Protein 3F8D (pdb70)

Nearest PDB structures (foldseek):
  3f8d-assembly1_A  TM=1.003E+00  e=5.663E-70  Saccharolobus solfataricus
  3f8d-assembly2_C  TM=1.001E+00  e=2.603E-67  Saccharolobus solfataricus
  3f8r-assembly1_A  TM=1.000E+00  e=4.495E-67  Saccharolobus solfataricus
  3f8r-assembly2_C  TM=9.974E-01  e=8.835E-65  Saccharolobus solfataricus
  3f8p-assembly1_B  TM=9.975E-01  e=9.425E-64  Saccharolobus solfataricus

Organism: Saccharolobus solfataricus (NCBI:txid2287)

Radius of gyration: 42.34 Å; Cα contacts (8 Å, |Δi|>4): 3126; chains: 4; bounding box: 80×111×97 Å

Solvent-accessible surface area: 51096 Å² total; per-residue (Å²): 72,148,84,42,54,82,4,38,0,0,0,7,10,8,10,18,7,1,2,1,0,0,1,10,0,11,11,8,94,13,100,6,0,0,0,2,104,60,54,0,24,75,14,77,91,47,40,61,11,16,11,0,1,4,20,42,95,28,84,0,65,63,0,22,122,31,0,50,127,0,0,72,84,48,151,4,42,44,22,79,8,59,10,90,70,13,60,106,235,72,7,19,0,66,14,139,157,61,29,77,2,78,0,23,0,0,0,0,8,48,17,12,163,48,89,174,54,63,27,88,15,15,172,118,4,60,81,108,16,15,9,41,48,1,38,29,22,0,16,108,29,118,116,128,37,0,0,0,12,3,3,12,47,29,0,0,41,1,0,13,2,0,9,42,15,8,69,56,0,29,0,0,18,137,138,80,93,23,150,10,90,106,63,30,26,73,21,1,136,168,62,139,35,19,60,62,6,45,21,3,46,7,97,70,1,67,33,72,148,78,3,107,43,0,16,1,44,28,102,145,100,41,92,80,67,90,21,106,2,67,0,0,0,5,16,43,10,24,70,27,23,32,124,38,0,144,57,17,55,5,114,33,28,150,86,11,13,0,101,7,56,87,44,3,117,14,51,28,104,2,2,5,0,0,3,31,0,2,17,18,14,65,34,15,53,23,20,1,4,13,3,0,5,0,0,0,0,0,0,10,0,6,48,68,21,40,71,133,72,150,85,49,54,75,5,38,0,0,0,8,10,6,9,18,8,0,0,2,0,0,1,11,0,15,11,13,94,14,96,8,0,1,0,2,112,63,52,0,23,73,10,78,100,48,44,66,11,15,10,0,1,4,20,64,100,25,90,2,66,64,0,24,142,31,0,52,133,0,0,71,80,51,150,5,46,38,25,103,10,64,12,86,76,10,76,94,171,121,18,8,13,0,64,16,134,188,82,29,82,2,72,0,23,0,0,1,0,8,43,17,11,154,52,95,177,48,62,21,83,13,12,146,90,18,60,78,95,16,14,8,47,47,2,32,25,25,0,25,108,16,134,110,91,36,0,0,0,13,4,3,13,59,40,0,0,20,2,0,8,0,0,11,48,22,6,84,65,0,24,0,0,17,139,151,83,92,21,153,7,85,103,73,25,22,99,22,2,135,179,64,138,30,16,59,49,14,42,24,2,32,9,83,68,2,60,31,95,166,76,3,107,41,0,18,2,37,33,86,147,104,41,85,95,80,86,18,105,4,56,0,0,0,4,16,43,14,26,66,28,24,28,119,42,0,143,62,16,55,6,109,37,32,143,88,11,12,0,92,5,55,88,48,3,137,14,48,19,101,2,3,5,0,0,5,28,0,3,19,23,12,60,43,16,54,18,22,1,5,8,3,0,5,0,0,0,0,0,3,9,0,19,46,68,22,45,91,126,74,147,96,36,49,82,4,37,0,0,0,7,10,7,10,17,8,0,1,1,0,0,1,9,0,12,10,8,85,13,98,6,0,0,0,2,107,61,53,0,22,78,11,76,95,48,38,53,12,14,8,0,0,4,20,42,91,28,84,1,64,64,0,23,126,31,0,51,129,0,0,70,84,47,149,4,42,40,34,96,9,71,9,90,68,11,80,124,83,8,19,0,76,15,130,192,85,36,69,3,67,0,21,0,0,0,0,8,46,18,12,163,52,93,177,56,65,14,74,15,15,167,122,4,60,81,117,16,16,6,41,46,1,43,28,24,0,15,103,27,123,124,128,36,0,0,0,12,3,2,14,48,33,0,0,42,0,0,11,3,0,9,42,18,8,69,56,0,29,0,0,19,163,159,68,84,29,149,8,84,107,67,28,25,90,21,0,137,175,62,138,34,20,60,53,14,43,27,3,43,14,95,75,2,72,32,79,152,76,3,109,42,0,19,1,45,35,100,153,100,37,90,80,85,93,19,104,2,52,0,0,0,6,15,39,15,24,69,27,24,27,118,39,0,139,66,13,55,7,110,38,36,139,88,12,11,0,95,5,57,91,47,3,131,14,48,25,102,2,3,6,0,1,5,27,0,2,17,17,14,61,36,14,52,18,22,1,4,9,3,0,5,0,0,0,0,0,0,8,0,7,53,69,19,41,81,132,57,104,81,16,38,0,0,0,8,10,5,9,17,7,0,0,1,0,0,1,11,0,14,9,17,93,14,95,7,5,0,0,2,82,63,47,0,23,71,10,76,94,48,33,66,10,13,9,0,2,4,20,63,100,25,89,1,70,62,0,24,142,30,0,42,122,0,0,80,75,43,148,4,63,44,51,87,1,62,11,94,80,12,76,83,154,70,127,24,9,7,0,78,13,108,143,99,46,76,29,59,0,44,0,0,0,0,9,49,17,13,158,40,90,146,51,65,15,83,21,11,169,110,4,44,71,110,14,8,8,36,45,2,32,25,23,0,25,122,27,131,97,130,44,0,0,0,12,3,2,13,56,44,0,0,24,2,0,10,0,0,12,54,20,7,83,64,0,57,0,3,19,144,158,82,88,24,154,10,88,109,65,26,26,93,27,2,135,178,68,134,38,17,81,62,32,47,24,4,42,12,112,64,2,80,31,73,142,75,3,112,98,28,45,52,65,100,98,180,33,60,0,0,0,5,12,45,19,29,68,29,24,32,121,40,0,145,56,17,56,7,114,41,30,142,84,13,10,0,109,10,58,86,44,3,120,15,51,23,103,4,3,5,0,0,4,27,0,2,13,17,11,60,39,14,54,17,21,1,5,8,3,0,5,0,0,0,0,0,4,9,0,19,53,95,36,46,114

B-factor: mean 18.87, std 8.24, range [6.34, 47.72]

CATH classification: 3.50.50.60 (+1 more: 3.50.50.60)

Foldseek 3Di:
DAAAAEWQEEEEAAALLSLLLLLQLLVLVTRYEYEHADHHPPLVQDAFFDPQPPQHRHGSVVVSVVSVVSSCVSPHHYHHFHFQEWDDVCIWTATDPRYIYHHVFYEYAPAWADDDDDAACCVVARVFFEAQQLVGCLQVAAAWEEEEEAAEPRRLVSLVSNLVGYPAYEYEYQAPHGPYDVVSVVNSVPRPRYHYHYNKDFRYFDDDSHTFWTWMARNVPRDIDIDGGRHYHYHHDTGAPLVSCVRHVWDDDPVSAFEADPQQDIPDPRYGYFAQSYPPPHPDHDSNRSSVSSSSNSVSSSVSSVVD/DAAAAEWQEEEEAAALLSLLLLLLLLVLVTRYAYEHADHHVVLVQAAFFDPQPPCHRHGSVVVSVVSVVNSCVSVHHYHHFHFDAWDDDCWIWTQTDPRHIYIHRFYEYAPAWAFDDDDAACVVVQRVFFEAAQLVGCLQVAAAFEEEEEAFEARSLVSLVSNLVGYQAYEYEYQAPHGPYDVVSVVVNVPRPRYHYHYNKDWRYFDDDSGTFWTWMARNPVRDIDIDTGRHYHYHHDTGAVLVRCVRHVWDDDPRSAGEADPLQDIPDPRYGYFANRYPPPDPDHDSNRRSVSSSSRSVSSSVSSVVD/DAAAAEWQEEEEAAALLSLLQLLQLLVLVTQYEYEHADHHPPLVQDAFFDPAPPQHRHGSVVVSVVSVVSSCVSVHHYHHFHFQEWDDCIWTQTDPRHIYGHVFYEYAPAWADDDPDAACCVVARVFFEAQQLVRCLQVAAAWEEEEEAAEQRRLVSLLSNLVGYPAYEYEYLAPHGPYDPVSVVNNVPRPRYHYHYNKDWNHFDDDSHTFWTWMARNVVRDIDIDGGRHYHYHHDTGAVLVSCVNHVWDADPRRAGEADPLQDTPDQRYGYFAQSYPPPHPDHDSNRRSVSSSSRSVSSSVSSVVD/DEEWAEEEEAAALLSLLLLLLLLVLVTRYEYEHADHHVCLVLAAFFDPQPPCHRHGSVVVSVVSVVNSVVSVHHYHHFHFDAWDCPVQWTWTQTDPDGIYTYRFYEYAPAWAWDDPPAACQVLARNQFEAQQLVGCLQVAAAWEEEEEEFEPRRLVSLVSNLVGYQAYEYEYLAPHGPYDPVSVVVSVPRPRYHYHYNKDWRHFDDDNHTDDTHMDNPCTRHYHYHHDTGAVLVRCVRHVWDADPRSAGEADPLQDIPDPRYGYFANRYPPPHPDHDSNRSSVSSSSPSVVSSVSSVD

Sequence (1222 aa):
VKPGEKFDVIIVGLGPAAYGAALYSARYMLKTLVIGETPGGQLTEAGIVDDYLGLIEIQASDMIKVFNKHIEKYEVPVLLDIVEKIENREFVVKTKRKGEFKADSVILGIGVKRRKLGVPGEQEFAGRGISYCSVADAPLFKNRVVAVIGGGDSALEGAEILSSYSTKVYLIHRRDTFKAQPIYVETVKKKPNVEFVLNSVVKEIKGDKVVKQVVVENLKTGEIKELNVNGVFIEIGFDPPTDFAKSNGIETDTNGYIKVDEWMRTSVPGVFAAGDCTSAWLGFRQVITAVAQGAVAATSAYRYVTEKVKPGEKFDVIIVGLGPAAYGAALYSARYMLKTLVIGETPGGQLTEAGIVDDYLGLIEIQASDMIKVFNKHIEKYEVPVLLDIVEKIENRDEFVVKTKRKGEFKADSVILGIGVKRRKLGVPGEQEFAGRGISYCSVADAPLFKNRVVAVIGGGDSALEGAEILSSYSTKVYLIHRRDTFKAQPIYVETVKKKPNVEFVLNSVVKEIKGDKVVKQVVVENLKTGEIKELNVNGVFIEIGFDPPTDFAKSNGIETDTNGYIKVDEWMRTSVPGVFAAGDCTSAWLGFRQVITAVAQGAVAATSAYRYVTEKVKPGEKFDVIIVGLGPAAYGAALYSARYMLKTLVIGETPGGQLTEAGIVDDYLGLIEIQASDMIKVFNKHIEKYEVPVLLDIVEKIENEFVVKTKRKGEFKADSVILGIGVKRRKLGVPGEQEFAGRGISYCSVADAPLFKNRVVAVIGGGDSALEGAEILSSYSTKVYLIHRRDTFKAQPIYVETVKKKPNVEFVLNSVVKEIKGDKVVKQVVVENLKTGEIKELNVNGVFIEIGFDPPTDFAKSNGIETDTNGYIKVDEWMRTSVPGVFAAGDCTSAWLGFRQVITAVAQGAVAATSAYRYVTEKGEKFDVIIVGLGPAAYGAALYSARYMLKTLVIGETPGGQLTEAGIVDDYLGLIEIQASDMIKVFNKHIEKYEVPVLLDIVEKIENRGDEFVVKTKRKGEFKADSVILGIGVKRRKLGVPGEQEFAGRGISYCSVADAPLFKNRVVAVIGGGDSALEGAEILSSYSTKVYLIHRRDTFKAQPIYVETVKKKPNVEFVLNSVVKEIKGDKVVKQVVVENLKVNGVFIEIGFDPPTDFAKSNGIETDTNGYIKVDEWMRTSVPGVFAAGDCTSAWLGFRQVITAVAQGAVAATSAYRYVTE

Structure (mmCIF, N/CA/C/O backbone):
data_3F8D
#
_entry.id   3F8D
#
_cell.length_a   76.581
_cell.length_b   121.874
_cell.length_c   126.843
_cell.angle_alpha   90.00
_cell.angle_beta   90.00
_cell.angle_gamma   90.00
#
_symmetry.space_group_name_H-M   'P 21 21 21'
#
loop_
_entity.id
_entity.type
_entity.pdbx_description
1 polymer 'Thioredoxin reductase (TrxB-3)'
2 non-polymer 'FLAVIN-ADENINE DINUCLEOTIDE'
3 non-polymer 'SULFATE ION'
4 non-polymer 'ACETIC ACID'
5 water water
#
loop_
_atom_site.group_PDB
_atom_site.id
_atom_site.type_symbol
_atom_site.label_atom_id
_atom_site.label_alt_id
_atom_site.label_comp_id
_atom_site.label_asym_id
_atom_site.label_entity_id
_atom_site.label_seq_id
_atom_site.pdbx_PDB_ins_code
_atom_site.Cartn_x
_atom_site.Cartn_y
_atom_site.Cartn_z
_atom_site.occupancy
_atom_site.B_iso_or_equiv
_atom_site.auth_seq_id
_atom_site.auth_comp_id
_atom_site.auth_asym_id
_atom_site.auth_atom_id
_atom_site.pdbx_PDB_model_num
ATOM 1 N N . VAL A 1 10 ? 12.796 69.214 -0.461 1.00 22.91 10 VAL A N 1
ATOM 2 C CA . VAL A 1 10 ? 13.134 67.774 -0.640 1.00 22.02 10 VAL A CA 1
ATOM 3 C C . VAL A 1 10 ? 12.760 66.950 0.582 1.00 21.95 10 VAL A C 1
ATOM 4 O O . VAL A 1 10 ? 12.733 67.450 1.705 1.00 23.08 10 VAL A O 1
ATOM 8 N N . LYS A 1 11 ? 12.449 65.680 0.346 1.00 20.65 11 LYS A N 1
ATOM 9 C CA . LYS A 1 11 ? 12.104 64.778 1.427 1.00 18.73 11 LYS A CA 1
ATOM 10 C C . LYS A 1 11 ? 12.959 63.538 1.428 1.00 14.96 11 LYS A C 1
ATOM 11 O O . LYS A 1 11 ? 13.473 63.108 0.389 1.00 15.29 11 LYS A O 1
ATOM 17 N N . PRO A 1 12 ? 13.099 62.926 2.602 1.00 14.92 12 PRO A N 1
ATOM 18 C CA . PRO A 1 12 ? 13.880 61.701 2.748 1.00 14.93 12 PRO A CA 1
ATOM 19 C C . PRO A 1 12 ? 13.377 60.675 1.736 1.00 14.64 12 PRO A C 1
ATOM 20 O O . PRO A 1 12 ? 12.180 60.620 1.416 1.00 15.37 12 PRO A O 1
ATOM 24 N N . GLY A 1 13 ? 14.289 59.871 1.227 1.00 14.59 13 GLY A N 1
ATOM 25 C CA . GLY A 1 13 ? 13.928 58.854 0.269 1.00 13.94 13 GLY A CA 1
ATOM 26 C C . GLY A 1 13 ? 13.947 59.325 -1.178 1.00 14.36 13 GLY A C 1
ATOM 27 O O . GLY A 1 13 ? 13.894 58.498 -2.093 1.00 16.01 13 GLY A O 1
ATOM 28 N N . GLU A 1 14 ? 13.993 60.634 -1.398 1.00 14.83 14 GLU A N 1
ATOM 29 C CA . GLU A 1 14 ? 14.047 61.148 -2.765 1.00 14.22 14 GLU A CA 1
ATOM 30 C C . GLU A 1 14 ? 15.388 60.800 -3.423 1.00 13.06 14 GLU A C 1
ATOM 31 O O . GLU A 1 14 ? 16.411 60.688 -2.758 1.00 12.70 14 GLU A O 1
ATOM 37 N N . LYS A 1 15 ? 15.327 60.554 -4.713 1.00 14.19 15 LYS A N 1
ATOM 38 C CA . LYS A 1 15 ? 16.514 60.209 -5.449 1.00 14.36 15 LYS A CA 1
ATOM 39 C C . LYS A 1 15 ? 16.922 61.358 -6.342 1.00 12.43 15 LYS A C 1
ATOM 40 O O . LYS A 1 15 ? 16.112 62.045 -6.948 1.00 14.19 15 LYS A O 1
ATOM 46 N N . PHE A 1 16 ? 18.234 61.523 -6.393 1.00 11.84 16 PHE A N 1
ATOM 47 C CA . PHE A 1 16 ? 18.871 62.570 -7.189 1.00 11.61 16 PHE A CA 1
ATOM 48 C C . PHE A 1 16 ? 19.928 61.965 -8.107 1.00 11.20 16 PHE A C 1
ATOM 49 O O . PHE A 1 16 ? 20.486 60.900 -7.850 1.00 11.97 16 PHE A O 1
ATOM 57 N N . ASP A 1 17 ? 20.279 62.690 -9.169 1.00 10.21 17 ASP A N 1
ATOM 58 C CA . ASP A 1 17 ? 21.365 62.230 -10.005 1.00 10.95 17 ASP A CA 1
ATOM 59 C C . ASP A 1 17 ? 22.699 62.447 -9.254 1.00 10.18 17 ASP A C 1
ATOM 60 O O . ASP A 1 17 ? 23.611 61.638 -9.350 1.00 10.43 17 ASP A O 1
ATOM 65 N N . VAL A 1 18 ? 22.769 63.560 -8.505 1.00 9.86 18 VAL A N 1
ATOM 66 C CA . VAL A 1 18 ? 23.984 63.866 -7.763 1.00 10.45 18 VAL A CA 1
ATOM 67 C C . VAL A 1 18 ? 23.651 64.535 -6.452 1.00 8.93 18 VAL A C 1
ATOM 68 O O . VAL A 1 18 ? 22.769 65.412 -6.394 1.00 9.72 18 VAL A O 1
ATOM 72 N N . ILE A 1 19 ? 24.306 64.043 -5.404 1.00 8.13 19 ILE A N 1
ATOM 73 C CA . ILE A 1 19 ? 24.218 64.732 -4.126 1.00 8.24 19 ILE A CA 1
ATOM 74 C C . ILE A 1 19 ? 25.622 65.305 -3.882 1.00 7.72 19 ILE A C 1
ATOM 75 O O . ILE A 1 19 ? 26.629 64.591 -3.962 1.00 9.66 19 ILE A O 1
ATOM 80 N N . ILE A 1 20 ? 25.666 66.611 -3.597 1.00 7.44 20 ILE A N 1
ATOM 81 C CA . ILE A 1 20 ? 26.890 67.343 -3.309 1.00 7.14 20 ILE A CA 1
ATOM 82 C C . ILE A 1 20 ? 26.901 67.551 -1.829 1.00 7.52 20 ILE A C 1
ATOM 83 O O . ILE A 1 20 ? 25.923 68.046 -1.263 1.00 9.69 20 ILE A O 1
ATOM 88 N N . VAL A 1 21 ? 27.987 67.155 -1.179 1.00 7.86 21 VAL A N 1
ATOM 89 C CA . VAL A 1 21 ? 28.124 67.271 0.263 1.00 8.25 21 VAL A CA 1
ATOM 90 C C . VAL A 1 21 ? 29.047 68.437 0.538 1.00 8.69 21 VAL A C 1
ATOM 91 O O . VAL A 1 21 ? 30.225 68.482 0.113 1.00 9.33 21 VAL A O 1
ATOM 95 N N . GLY A 1 22 ? 28.523 69.404 1.278 1.00 8.48 22 GLY A N 1
ATOM 96 C CA . GLY A 1 22 ? 29.241 70.634 1.608 1.00 9.14 22 GLY A CA 1
ATOM 97 C C . GLY A 1 22 ? 28.516 71.844 1.093 1.00 9.01 22 GLY A C 1
ATOM 98 O O . GLY A 1 22 ? 27.617 71.714 0.273 1.00 9.04 22 GLY A O 1
ATOM 99 N N . LEU A 1 23 ? 28.905 73.031 1.570 1.00 8.26 23 LEU A N 1
ATOM 100 C CA . LEU A 1 23 ? 28.294 74.284 1.153 1.00 9.30 23 LEU A CA 1
ATOM 101 C C . LEU A 1 23 ? 29.297 75.428 1.104 1.00 8.60 23 LEU A C 1
ATOM 102 O O . LEU A 1 23 ? 28.989 76.586 1.348 1.00 9.63 23 LEU A O 1
ATOM 107 N N . GLY A 1 24 ? 30.516 75.044 0.764 1.00 9.14 24 GLY A N 1
ATOM 108 C CA . GLY A 1 24 ? 31.549 76.054 0.589 1.00 8.16 24 GLY A CA 1
ATOM 109 C C . GLY A 1 24 ? 31.741 76.270 -0.901 1.00 8.10 24 GLY A C 1
ATOM 110 O O . GLY A 1 24 ? 30.996 75.759 -1.726 1.00 8.12 24 GLY A O 1
ATOM 111 N N . PRO A 1 25 ? 32.778 77.023 -1.289 1.00 7.57 25 PRO A N 1
ATOM 112 C CA . PRO A 1 25 ? 33.085 77.294 -2.697 1.00 7.01 25 PRO A CA 1
ATOM 113 C C . PRO A 1 25 ? 33.075 76.087 -3.598 1.00 7.75 25 PRO A C 1
ATOM 114 O O . PRO A 1 25 ? 32.565 76.177 -4.703 1.00 7.62 25 PRO A O 1
ATOM 118 N N . ALA A 1 26 ? 33.658 74.965 -3.179 1.00 7.22 26 ALA A N 1
ATOM 119 C CA . ALA A 1 26 ? 33.686 73.783 -4.038 1.00 7.52 26 ALA A CA 1
ATOM 120 C C . ALA A 1 26 ? 32.273 73.272 -4.315 1.00 7.18 26 ALA A C 1
ATOM 121 O O . ALA A 1 26 ? 31.947 72.966 -5.451 1.00 8.07 26 ALA A O 1
ATOM 123 N N . ALA A 1 27 ? 31.442 73.186 -3.271 1.00 7.33 27 ALA A N 1
ATOM 124 C CA . ALA A 1 27 ? 30.078 72.730 -3.441 1.00 7.54 27 ALA A CA 1
ATOM 125 C C . ALA A 1 27 ? 29.283 73.684 -4.322 1.00 7.60 27 ALA A C 1
ATOM 126 O O . ALA A 1 27 ? 28.537 73.234 -5.189 1.00 7.28 27 ALA A O 1
ATOM 128 N N . TYR A 1 28 ? 29.419 74.992 -4.108 1.00 6.77 28 TYR A N 1
ATOM 129 C CA . TYR A 1 28 ? 28.696 75.933 -4.968 1.00 7.37 28 TYR A CA 1
ATOM 130 C C . TYR A 1 28 ? 29.151 75.771 -6.408 1.00 7.62 28 TYR A C 1
ATOM 131 O O . TYR A 1 28 ? 28.339 75.771 -7.322 1.00 7.66 28 TYR A O 1
ATOM 140 N N . GLY A 1 29 ? 30.465 75.634 -6.606 1.00 7.18 29 GLY A N 1
ATOM 141 C CA . GLY A 1 29 ? 30.970 75.511 -7.960 1.00 7.48 29 GLY A CA 1
ATOM 142 C C . GLY A 1 29 ? 30.476 74.239 -8.635 1.00 7.01 29 GLY A C 1
ATOM 143 O O . GLY A 1 29 ? 30.156 74.235 -9.828 1.00 7.33 29 GLY A O 1
ATOM 144 N N . ALA A 1 30 ? 30.420 73.145 -7.869 1.00 6.34 30 ALA A N 1
ATOM 145 C CA . ALA A 1 30 ? 29.926 71.914 -8.434 1.00 7.10 30 ALA A CA 1
ATOM 146 C C . ALA A 1 30 ? 28.429 72.000 -8.665 1.00 7.00 30 ALA A C 1
ATOM 147 O O . ALA A 1 30 ? 27.927 71.449 -9.648 1.00 7.77 30 ALA A O 1
ATOM 149 N N . ALA A 1 31 ? 27.675 72.638 -7.777 1.00 7.24 31 ALA A N 1
ATOM 150 C CA . ALA A 1 31 ? 26.225 72.698 -7.958 1.00 7.55 31 ALA A CA 1
ATOM 151 C C . ALA A 1 31 ? 25.862 73.519 -9.175 1.00 7.50 31 ALA A C 1
ATOM 152 O O . ALA A 1 31 ? 24.904 73.183 -9.888 1.00 8.35 31 ALA A O 1
ATOM 154 N N . LEU A 1 32 ? 26.590 74.611 -9.419 1.00 6.72 32 LEU A N 1
ATOM 155 C CA . LEU A 1 32 ? 26.293 75.421 -10.590 1.00 7.31 32 LEU A CA 1
ATOM 156 C C . LEU A 1 32 ? 26.427 74.590 -11.870 1.00 7.47 32 LEU A C 1
ATOM 157 O O . LEU A 1 32 ? 25.540 74.601 -12.716 1.00 8.19 32 LEU A O 1
ATOM 162 N N . TYR A 1 33 ? 27.527 73.848 -12.005 1.00 8.24 33 TYR A N 1
ATOM 163 C CA . TYR A 1 33 ? 27.697 73.043 -13.212 1.00 7.04 33 TYR A CA 1
ATOM 164 C C . TYR A 1 33 ? 26.763 71.855 -13.215 1.00 7.42 33 TYR A C 1
ATOM 165 O O . TYR A 1 33 ? 26.219 71.560 -14.249 1.00 8.15 33 TYR A O 1
ATOM 174 N N . SER A 1 34 ? 26.558 71.185 -12.076 1.00 8.03 34 SER A N 1
ATOM 175 C CA . SER A 1 34 ? 25.659 70.033 -12.056 1.00 8.60 34 SER A CA 1
ATOM 176 C C . SER A 1 34 ? 24.255 70.443 -12.507 1.00 10.03 34 SER A C 1
ATOM 177 O O . SER A 1 34 ? 23.627 69.758 -13.362 1.00 9.50 34 SER A O 1
ATOM 180 N N . ALA A 1 35 ? 23.750 71.567 -11.990 1.00 8.11 35 ALA A N 1
ATOM 181 C CA . ALA A 1 35 ? 22.410 71.967 -12.367 1.00 8.58 35 ALA A CA 1
ATOM 182 C C . ALA A 1 35 ? 22.365 72.349 -13.811 1.00 9.63 35 ALA A C 1
ATOM 183 O O . ALA A 1 35 ? 21.376 72.011 -14.483 1.00 11.17 35 ALA A O 1
ATOM 185 N N . ARG A 1 36 ? 23.393 73.042 -14.304 1.00 8.98 36 ARG A N 1
ATOM 186 C CA . ARG A 1 36 ? 23.383 73.439 -15.710 1.00 10.02 36 ARG A CA 1
ATOM 187 C C . ARG A 1 36 ? 23.530 72.263 -16.646 1.00 10.05 36 ARG A C 1
ATOM 188 O O . ARG A 1 36 ? 23.169 72.370 -17.818 1.00 12.42 36 ARG A O 1
ATOM 196 N N . TYR A 1 37 ? 24.069 71.142 -16.165 1.00 10.11 37 TYR A N 1
ATOM 197 C CA . TYR A 1 37 ? 24.115 69.892 -16.966 1.00 11.12 37 TYR A CA 1
ATOM 198 C C . TYR A 1 37 ? 22.753 69.176 -16.904 1.00 11.67 37 TYR A C 1
ATOM 199 O O . TYR A 1 37 ? 22.604 68.089 -17.475 1.00 13.22 37 TYR A O 1
ATOM 208 N N . MET A 1 38 ? 21.789 69.763 -16.207 1.00 10.56 38 MET A N 1
ATOM 209 C CA . MET A 1 38 ? 20.488 69.169 -16.050 1.00 11.69 38 MET A CA 1
ATOM 210 C C . MET A 1 38 ? 20.480 67.936 -15.198 1.00 12.76 38 MET A C 1
ATOM 211 O O . MET A 1 38 ? 19.604 67.069 -15.326 1.00 14.88 38 MET A O 1
ATOM 216 N N . LEU A 1 39 ? 21.446 67.824 -14.307 1.00 11.02 39 LEU A N 1
ATOM 217 C CA . LEU A 1 39 ? 21.441 66.740 -13.359 1.00 10.84 39 LEU A CA 1
ATOM 218 C C . LEU A 1 39 ? 20.534 67.159 -12.219 1.00 11.42 39 LEU A C 1
ATOM 219 O O . LEU A 1 39 ? 20.596 68.301 -11.750 1.00 12.62 39 LEU A O 1
ATOM 224 N N . LYS A 1 40 ? 19.655 66.256 -11.777 1.00 10.45 40 LYS A N 1
ATOM 225 C CA . LYS A 1 40 ? 18.819 66.528 -10.617 1.00 10.66 40 LYS A CA 1
ATOM 226 C C . LYS A 1 40 ? 19.769 66.515 -9.427 1.00 10.19 40 LYS A C 1
ATOM 227 O O . LYS A 1 40 ? 20.298 65.474 -9.037 1.00 10.38 40 LYS A O 1
ATOM 233 N N . THR A 1 41 ? 19.934 67.709 -8.861 1.00 10.28 41 THR A N 1
ATOM 234 C CA . THR A 1 41 ? 20.961 67.929 -7.842 1.00 9.95 41 THR A CA 1
ATOM 235 C C . THR A 1 41 ? 20.445 68.307 -6.495 1.00 9.53 41 THR A C 1
ATOM 236 O O . THR A 1 41 ? 19.499 69.130 -6.415 1.00 10.74 41 THR A O 1
ATOM 240 N N . LEU A 1 42 ? 21.062 67.748 -5.452 1.00 8.78 42 LEU A N 1
ATOM 241 C CA . LEU A 1 42 ? 20.772 68.158 -4.103 1.00 9.04 42 LEU A CA 1
ATOM 242 C C . LEU A 1 42 ? 22.109 68.499 -3.447 1.00 9.00 42 LEU A C 1
ATOM 243 O O . LEU A 1 42 ? 23.095 67.762 -3.620 1.00 9.99 42 LEU A O 1
ATOM 248 N N . VAL A 1 43 ? 22.136 69.607 -2.704 1.00 8.61 43 VAL A N 1
ATOM 249 C CA . VAL A 1 43 ? 23.312 69.987 -1.925 1.00 8.51 43 VAL A CA 1
ATOM 250 C C . VAL A 1 43 ? 22.943 69.828 -0.447 1.00 9.20 43 VAL A C 1
ATOM 251 O O . VAL A 1 43 ? 21.892 70.350 -0.024 1.00 9.73 43 VAL A O 1
ATOM 255 N N . ILE A 1 44 ? 23.815 69.150 0.298 1.00 8.40 44 ILE A N 1
ATOM 256 C CA . ILE A 1 44 ? 23.641 68.985 1.736 1.00 8.81 44 ILE A CA 1
ATOM 257 C C . ILE A 1 44 ? 24.913 69.495 2.368 1.00 9.23 44 ILE A C 1
ATOM 258 O O . ILE A 1 44 ? 25.952 68.893 2.176 1.00 9.29 44 ILE A O 1
ATOM 263 N N . GLY A 1 45 ? 24.825 70.563 3.147 1.00 9.02 45 GLY A N 1
ATOM 264 C CA . GLY A 1 45 ? 26.039 71.082 3.760 1.00 9.68 45 GLY A CA 1
ATOM 265 C C . GLY A 1 45 ? 25.732 71.721 5.079 1.00 8.96 45 GLY A C 1
ATOM 266 O O . GLY A 1 45 ? 24.611 72.249 5.270 1.00 11.11 45 GLY A O 1
ATOM 267 N N . GLU A 1 46 ? 26.720 71.699 5.969 1.00 9.47 46 GLU A N 1
ATOM 268 C CA . GLU A 1 46 ? 26.469 72.224 7.296 1.00 13.00 46 GLU A CA 1
ATOM 269 C C . GLU A 1 46 ? 26.554 73.724 7.419 1.00 12.07 46 GLU A C 1
ATOM 270 O O . GLU A 1 46 ? 25.660 74.356 7.973 1.00 15.33 46 GLU A O 1
ATOM 276 N N . THR A 1 47 ? 27.623 74.313 6.904 1.00 12.80 47 THR A N 1
ATOM 277 C CA . THR A 1 47 ? 27.861 75.745 7.094 1.00 12.58 47 THR A CA 1
ATOM 278 C C . THR A 1 47 ? 27.919 76.469 5.764 1.00 12.90 47 THR A C 1
ATOM 279 O O . THR A 1 47 ? 28.847 76.243 4.981 1.00 12.22 47 THR A O 1
ATOM 283 N N . PRO A 1 48 ? 26.940 77.326 5.462 1.00 12.22 48 PRO A N 1
ATOM 284 C CA . PRO A 1 48 ? 26.968 78.039 4.183 1.00 12.81 48 PRO A CA 1
ATOM 285 C C . PRO A 1 48 ? 28.204 78.905 4.044 1.00 12.53 48 PRO A C 1
ATOM 286 O O . PRO A 1 48 ? 28.473 79.771 4.890 1.00 14.02 48 PRO A O 1
ATOM 290 N N . GLY A 1 49 ? 28.938 78.710 2.969 1.00 11.99 49 GLY A N 1
ATOM 291 C CA . GLY A 1 49 ? 30.137 79.497 2.732 1.00 11.62 49 GLY A CA 1
ATOM 292 C C . GLY A 1 49 ? 31.414 78.838 3.224 1.00 10.99 49 GLY A C 1
ATOM 293 O O . GLY A 1 49 ? 32.506 79.273 2.909 1.00 11.78 49 GLY A O 1
ATOM 294 N N . GLY A 1 50 ? 31.278 77.788 4.047 1.00 10.94 50 GLY A N 1
ATOM 295 C CA . GLY A 1 50 ? 32.455 77.111 4.579 1.00 12.26 50 GLY A CA 1
ATOM 296 C C . GLY A 1 50 ? 33.451 78.059 5.227 1.00 10.97 50 GLY A C 1
ATOM 297 O O . GLY A 1 50 ? 33.007 78.918 6.029 1.00 13.42 50 GLY A O 1
ATOM 298 N N . GLN A 1 51 ? 34.733 77.934 4.896 1.00 11.50 51 GLN A N 1
ATOM 299 C CA . GLN A 1 51 ? 35.798 78.770 5.503 1.00 12.52 51 GLN A CA 1
ATOM 300 C C . GLN A 1 51 ? 35.553 80.252 5.301 1.00 11.46 51 GLN A C 1
ATOM 301 O O . GLN A 1 51 ? 36.092 81.092 6.069 1.00 11.83 51 GLN A O 1
ATOM 307 N N . LEU A 1 52 ? 34.772 80.613 4.297 1.00 11.34 52 LEU A N 1
ATOM 308 C CA . LEU A 1 52 ? 34.492 82.017 4.070 1.00 11.39 52 LEU A CA 1
ATOM 309 C C . LEU A 1 52 ? 33.751 82.690 5.199 1.00 12.10 52 LEU A C 1
ATOM 310 O O . LEU A 1 52 ? 33.781 83.920 5.263 1.00 12.17 52 LEU A O 1
ATOM 315 N N . THR A 1 53 ? 33.088 81.925 6.065 1.00 12.27 53 THR A N 1
ATOM 316 C CA . THR A 1 53 ? 32.424 82.536 7.210 1.00 12.22 53 THR A CA 1
ATOM 317 C C . THR A 1 53 ? 33.434 83.210 8.136 1.00 12.41 53 THR A C 1
ATOM 318 O O . THR A 1 53 ? 33.029 84.038 8.948 1.00 15.23 53 THR A O 1
ATOM 322 N N . GLU A 1 54 ? 34.708 82.849 8.047 1.00 13.12 54 GLU A N 1
ATOM 323 C CA . GLU A 1 54 ? 35.722 83.494 8.899 1.00 14.57 54 GLU A CA 1
ATOM 324 C C . GLU A 1 54 ? 36.562 84.523 8.172 1.00 15.80 54 GLU A C 1
ATOM 325 O O . GLU A 1 54 ? 37.480 85.100 8.770 1.00 16.60 54 GLU A O 1
ATOM 331 N N . ALA A 1 55 ? 36.283 84.747 6.893 1.00 13.94 55 ALA A N 1
ATOM 332 C CA . ALA A 1 55 ? 37.078 85.687 6.105 1.00 12.43 55 ALA A CA 1
ATOM 333 C C . ALA A 1 55 ? 36.502 87.085 6.140 1.00 12.82 55 ALA A C 1
ATOM 334 O O . ALA A 1 55 ? 35.339 87.286 6.486 1.00 14.75 55 ALA A O 1
ATOM 336 N N . GLY A 1 56 ? 37.335 88.058 5.788 1.00 13.75 56 GLY A N 1
ATOM 337 C CA . GLY A 1 56 ? 36.891 89.443 5.756 1.00 14.18 56 GLY A CA 1
ATOM 338 C C . GLY A 1 56 ? 36.584 89.867 4.346 1.00 14.47 56 GLY A C 1
ATOM 339 O O . GLY A 1 56 ? 35.437 89.724 3.919 1.00 18.09 56 GLY A O 1
ATOM 340 N N . ILE A 1 57 ? 37.534 90.476 3.662 1.00 13.48 57 ILE A N 1
ATOM 341 C CA . ILE A 1 57 ? 37.369 90.874 2.281 1.00 14.79 57 ILE A CA 1
ATOM 342 C C . ILE A 1 57 ? 38.129 89.877 1.422 1.00 13.57 57 ILE A C 1
ATOM 343 O O . ILE A 1 57 ? 39.213 89.386 1.799 1.00 15.55 57 ILE A O 1
ATOM 348 N N . VAL A 1 58 ? 37.539 89.526 0.279 1.00 11.00 58 VAL A N 1
ATOM 349 C CA . VAL A 1 58 ? 38.171 88.610 -0.667 1.00 10.53 58 VAL A CA 1
ATOM 350 C C . VAL A 1 58 ? 38.492 89.424 -1.898 1.00 10.50 58 VAL A C 1
ATOM 351 O O . VAL A 1 58 ? 37.607 90.039 -2.513 1.00 10.35 58 VAL A O 1
ATOM 355 N N . ASP A 1 59 ? 39.779 89.495 -2.247 1.00 9.86 59 ASP A N 1
ATOM 356 C CA . ASP A 1 59 ? 40.182 90.268 -3.389 1.00 10.45 59 ASP A CA 1
ATOM 357 C C . ASP A 1 59 ? 41.048 89.473 -4.338 1.00 11.08 59 ASP A C 1
ATOM 358 O O . ASP A 1 59 ? 41.790 90.049 -5.140 1.00 12.93 59 ASP A O 1
ATOM 363 N N . ASP A 1 60 ? 40.976 88.146 -4.250 1.00 10.19 60 ASP A N 1
ATOM 364 C CA . ASP A 1 60 ? 41.734 87.326 -5.179 1.00 10.07 60 ASP A CA 1
ATOM 365 C C . ASP A 1 60 ? 40.872 86.323 -5.966 1.00 9.29 60 ASP A C 1
ATOM 366 O O . ASP A 1 60 ? 41.386 85.338 -6.470 1.00 9.87 60 ASP A O 1
ATOM 371 N N . TYR A 1 61 ? 39.587 86.632 -6.066 1.00 9.45 61 TYR A N 1
ATOM 372 C CA . TYR A 1 61 ? 38.653 85.843 -6.914 1.00 8.18 61 TYR A CA 1
ATOM 373 C C . TYR A 1 61 ? 38.348 86.811 -8.043 1.00 8.55 61 TYR A C 1
ATOM 374 O O . TYR A 1 61 ? 37.624 87.804 -7.898 1.00 8.70 61 TYR A O 1
ATOM 383 N N . LEU A 1 62 ? 38.962 86.518 -9.187 1.00 8.26 62 LEU A N 1
ATOM 384 C CA . LEU A 1 62 ? 38.938 87.436 -10.312 1.00 9.08 62 LEU A CA 1
ATOM 385 C C . LEU A 1 62 ? 37.545 87.844 -10.698 1.00 9.07 62 LEU A C 1
ATOM 386 O O . LEU A 1 62 ? 36.679 87.018 -10.973 1.00 9.13 62 LEU A O 1
ATOM 391 N N . GLY A 1 63 ? 37.331 89.168 -10.752 1.00 9.31 63 GLY A N 1
ATOM 392 C CA . GLY A 1 63 ? 36.048 89.708 -11.179 1.00 9.41 63 GLY A CA 1
ATOM 393 C C . GLY A 1 63 ? 35.139 90.127 -10.045 1.00 9.20 63 GLY A C 1
ATOM 394 O O . GLY A 1 63 ? 34.157 90.816 -10.311 1.00 11.03 63 GLY A O 1
ATOM 395 N N . LEU A 1 64 ? 35.411 89.687 -8.819 1.00 9.13 64 LEU A N 1
ATOM 396 C CA . LEU A 1 64 ? 34.606 90.169 -7.672 1.00 9.84 64 LEU A CA 1
ATOM 397 C C . LEU A 1 64 ? 35.626 90.972 -6.875 1.00 11.60 64 LEU A C 1
ATOM 398 O O . LEU A 1 64 ? 36.396 90.448 -6.070 1.00 12.68 64 LEU A O 1
ATOM 403 N N . ILE A 1 65 ? 35.625 92.266 -7.160 1.00 12.27 65 ILE A N 1
ATOM 404 C CA . ILE A 1 65 ? 36.614 93.160 -6.603 1.00 12.42 65 ILE A CA 1
ATOM 405 C C . ILE A 1 65 ? 36.338 93.577 -5.175 1.00 11.33 65 ILE A C 1
ATOM 406 O O . ILE A 1 65 ? 35.265 94.107 -4.904 1.00 13.47 65 ILE A O 1
ATOM 411 N N . GLU A 1 66 ? 37.293 93.303 -4.290 1.00 12.31 66 GLU A N 1
ATOM 412 C CA . GLU A 1 66 ? 37.165 93.706 -2.881 1.00 12.92 66 GLU A CA 1
ATOM 413 C C . GLU A 1 66 ? 35.784 93.425 -2.306 1.00 12.82 66 GLU A C 1
ATOM 414 O O . GLU A 1 66 ? 35.084 94.283 -1.731 1.00 14.74 66 GLU A O 1
ATOM 420 N N . ILE A 1 67 ? 35.380 92.176 -2.456 1.00 12.42 67 ILE A N 1
ATOM 421 C CA . ILE A 1 67 ? 34.068 91.777 -1.970 1.00 11.50 67 ILE A CA 1
ATOM 422 C C . ILE A 1 67 ? 34.089 91.243 -0.551 1.00 11.97 67 ILE A C 1
ATOM 423 O O . ILE A 1 67 ? 34.953 90.463 -0.181 1.00 11.69 67 ILE A O 1
ATOM 428 N N . GLN A 1 68 ? 33.166 91.695 0.285 1.00 11.33 68 GLN A N 1
ATOM 429 C CA . GLN A 1 68 ? 33.104 91.092 1.607 1.00 11.67 68 GLN A CA 1
ATOM 430 C C . GLN A 1 68 ? 32.844 89.594 1.453 1.00 10.35 68 GLN A C 1
ATOM 431 O O . GLN A 1 68 ? 31.976 89.181 0.653 1.00 9.98 68 GLN A O 1
ATOM 437 N N . ALA A 1 69 ? 33.528 88.775 2.238 1.00 10.84 69 ALA A N 1
ATOM 438 C CA . ALA A 1 69 ? 33.284 87.344 2.143 1.00 10.65 69 ALA A CA 1
ATOM 439 C C . ALA A 1 69 ? 31.790 87.016 2.359 1.00 11.11 69 ALA A C 1
ATOM 440 O O . ALA A 1 69 ? 31.253 86.119 1.681 1.00 9.68 69 ALA A O 1
ATOM 442 N N . SER A 1 70 ? 31.097 87.723 3.252 1.00 11.31 70 SER A N 1
ATOM 443 C CA . SER A 1 70 ? 29.695 87.429 3.473 1.00 11.61 70 SER A CA 1
ATOM 444 C C . SER A 1 70 ? 28.875 87.694 2.213 1.00 10.69 70 SER A C 1
ATOM 445 O O . SER A 1 70 ? 27.891 86.982 1.964 1.00 11.67 70 SER A O 1
ATOM 448 N N . ASP A 1 71 ? 29.265 88.688 1.423 1.00 9.90 71 ASP A N 1
ATOM 449 C CA . ASP A 1 71 ? 28.571 88.975 0.184 1.00 10.35 71 ASP A CA 1
ATOM 450 C C . ASP A 1 71 ? 28.936 87.968 -0.905 1.00 10.26 71 ASP A C 1
ATOM 451 O O . ASP A 1 71 ? 28.115 87.672 -1.779 1.00 10.95 71 ASP A O 1
ATOM 456 N N . MET A 1 72 ? 30.163 87.449 -0.855 1.00 9.11 72 MET A N 1
ATOM 457 C CA . MET A 1 72 ? 30.563 86.406 -1.790 1.00 9.40 72 MET A CA 1
ATOM 458 C C . MET A 1 72 ? 29.685 85.160 -1.524 1.00 9.05 72 MET A C 1
ATOM 459 O O . MET A 1 72 ? 29.183 84.535 -2.468 1.00 9.22 72 MET A O 1
ATOM 464 N N . ILE A 1 73 ? 29.503 84.798 -0.266 1.00 8.54 73 ILE A N 1
ATOM 465 C CA . ILE A 1 73 ? 28.655 83.659 0.037 1.00 10.22 73 ILE A CA 1
ATOM 466 C C . ILE A 1 73 ? 27.251 83.920 -0.493 1.00 10.01 73 ILE A C 1
ATOM 467 O O . ILE A 1 73 ? 26.636 83.048 -1.112 1.00 10.19 73 ILE A O 1
ATOM 472 N N . LYS A 1 74 ? 26.734 85.126 -0.282 1.00 9.56 74 LYS A N 1
ATOM 473 C CA . LYS A 1 74 ? 25.385 85.429 -0.736 1.00 9.14 74 LYS A CA 1
ATOM 474 C C . LYS A 1 74 ? 25.240 85.340 -2.239 1.00 8.17 74 LYS A C 1
ATOM 475 O O . LYS A 1 74 ? 24.221 84.828 -2.728 1.00 9.40 74 LYS A O 1
ATOM 481 N N . VAL A 1 75 ? 26.212 85.829 -3.008 1.00 8.32 75 VAL A N 1
ATOM 482 C CA . VAL A 1 75 ? 26.059 85.777 -4.462 1.00 9.34 75 VAL A CA 1
ATOM 483 C C . VAL A 1 75 ? 26.325 84.365 -5.005 1.00 8.22 75 VAL A C 1
ATOM 484 O O . VAL A 1 75 ? 25.679 83.951 -5.979 1.00 7.93 75 VAL A O 1
ATOM 488 N N . PHE A 1 76 ? 27.196 83.592 -4.348 1.00 7.75 76 PHE A N 1
ATOM 489 C CA . PHE A 1 76 ? 27.414 82.199 -4.780 1.00 8.00 76 PHE A CA 1
ATOM 490 C C . PHE A 1 76 ? 26.088 81.454 -4.589 1.00 8.41 76 PHE A C 1
ATOM 491 O O . PHE A 1 76 ? 25.644 80.706 -5.473 1.00 8.22 76 PHE A O 1
ATOM 499 N N . ASN A 1 77 ? 25.434 81.667 -3.432 1.00 7.95 77 ASN A N 1
ATOM 500 C CA . ASN A 1 77 ? 24.130 81.031 -3.223 1.00 8.21 77 ASN A CA 1
ATOM 501 C C . ASN A 1 77 ? 23.092 81.485 -4.226 1.00 8.14 77 ASN A C 1
ATOM 502 O O . ASN A 1 77 ? 22.341 80.668 -4.753 1.00 9.11 77 ASN A O 1
ATOM 507 N N . LYS A 1 78 ? 23.038 82.766 -4.520 1.00 8.27 78 LYS A N 1
ATOM 508 C CA . LYS A 1 78 ? 22.069 83.232 -5.506 1.00 7.71 78 LYS A CA 1
ATOM 509 C C . LYS A 1 78 ? 22.318 82.577 -6.846 1.00 8.39 78 LYS A C 1
ATOM 510 O O . LYS A 1 78 ? 21.382 82.257 -7.567 1.00 9.14 78 LYS A O 1
ATOM 516 N N . HIS A 1 79 ? 23.581 82.341 -7.195 1.00 8.57 79 HIS A N 1
ATOM 517 C CA . HIS A 1 79 ? 23.838 81.783 -8.490 1.00 7.66 79 HIS A CA 1
ATOM 518 C C . HIS A 1 79 ? 23.327 80.361 -8.598 1.00 8.45 79 HIS A C 1
ATOM 519 O O . HIS A 1 79 ? 22.755 80.009 -9.627 1.00 9.36 79 HIS A O 1
ATOM 526 N N . ILE A 1 80 ? 23.520 79.544 -7.561 1.00 7.57 80 ILE A N 1
ATOM 527 C CA . ILE A 1 80 ? 22.986 78.198 -7.679 1.00 8.43 80 ILE A CA 1
ATOM 528 C C . ILE A 1 80 ? 21.463 78.182 -7.491 1.00 9.39 80 ILE A C 1
ATOM 529 O O . ILE A 1 80 ? 20.797 77.287 -8.050 1.00 10.05 80 ILE A O 1
ATOM 534 N N . GLU A 1 81 ? 20.905 79.128 -6.721 1.00 9.11 81 GLU A N 1
ATOM 535 C CA . GLU A 1 81 ? 19.446 79.154 -6.567 1.00 8.33 81 GLU A CA 1
ATOM 536 C C . GLU A 1 81 ? 18.732 79.625 -7.811 1.00 10.24 81 GLU A C 1
ATOM 537 O O . GLU A 1 81 ? 17.534 79.403 -7.953 1.00 11.85 81 GLU A O 1
ATOM 543 N N . LYS A 1 82 ? 19.439 80.296 -8.712 1.00 9.72 82 LYS A N 1
ATOM 544 C CA . LYS A 1 82 ? 18.850 80.649 -9.994 1.00 11.24 82 LYS A CA 1
ATOM 545 C C . LYS A 1 82 ? 18.412 79.349 -10.699 1.00 12.31 82 LYS A C 1
ATOM 546 O O . LYS A 1 82 ? 17.448 79.344 -11.484 1.00 13.68 82 LYS A O 1
ATOM 552 N N . TYR A 1 83 ? 19.129 78.260 -10.441 1.00 10.51 83 TYR A N 1
ATOM 553 C CA . TYR A 1 83 ? 18.848 76.975 -11.063 1.00 10.34 83 TYR A CA 1
ATOM 554 C C . TYR A 1 83 ? 18.030 76.087 -10.137 1.00 11.79 83 TYR A C 1
ATOM 555 O O . TYR A 1 83 ? 17.914 74.890 -10.374 1.00 13.37 83 TYR A O 1
ATOM 564 N N . GLU A 1 84 ? 17.476 76.684 -9.087 1.00 11.77 84 GLU A N 1
ATOM 565 C CA . GLU A 1 84 ? 16.561 76.008 -8.176 1.00 12.68 84 GLU A CA 1
ATOM 566 C C . GLU A 1 84 ? 17.138 74.783 -7.539 1.00 12.44 84 GLU A C 1
ATOM 567 O O . GLU A 1 84 ? 16.463 73.783 -7.282 1.00 13.63 84 GLU A O 1
ATOM 573 N N . VAL A 1 85 ? 18.414 74.842 -7.222 1.00 10.28 85 VAL A N 1
ATOM 574 C CA . VAL A 1 85 ? 19.044 73.718 -6.560 1.00 9.95 85 VAL A CA 1
ATOM 575 C C . VAL A 1 85 ? 18.628 73.659 -5.106 1.00 9.94 85 VAL A C 1
ATOM 576 O O . VAL A 1 85 ? 18.843 74.586 -4.353 1.00 10.57 85 VAL A O 1
ATOM 580 N N . PRO A 1 86 ? 18.057 72.539 -4.663 1.00 9.93 86 PRO A N 1
ATOM 581 C CA . PRO A 1 86 ? 17.667 72.478 -3.262 1.00 10.80 86 PRO A CA 1
ATOM 582 C C . PRO A 1 86 ? 18.926 72.326 -2.411 1.00 9.85 86 PRO A C 1
ATOM 583 O O . PRO A 1 86 ? 19.853 71.558 -2.724 1.00 9.88 86 PRO A O 1
ATOM 587 N N . VAL A 1 87 ? 18.907 73.042 -1.303 1.00 9.61 87 VAL A N 1
ATOM 588 C CA . VAL A 1 87 ? 20.009 73.070 -0.361 1.00 10.34 87 VAL A CA 1
ATOM 589 C C . VAL A 1 87 ? 19.440 72.678 1.004 1.00 11.07 87 VAL A C 1
ATOM 590 O O . VAL A 1 87 ? 18.517 73.330 1.515 1.00 12.80 87 VAL A O 1
ATOM 594 N N . LEU A 1 88 ? 19.985 71.625 1.561 1.00 10.75 88 LEU A N 1
ATOM 595 C CA . LEU A 1 88 ? 19.607 71.153 2.884 1.00 11.27 88 LEU A CA 1
ATOM 596 C C . LEU A 1 88 ? 20.743 71.461 3.840 1.00 11.51 88 LEU A C 1
ATOM 597 O O . LEU A 1 88 ? 21.908 71.143 3.554 1.00 11.28 88 LEU A O 1
ATOM 602 N N . LEU A 1 89 ? 20.452 72.113 4.956 1.00 11.07 89 LEU A N 1
ATOM 603 C CA . LEU A 1 89 ? 21.480 72.415 5.923 1.00 12.67 89 LEU A CA 1
ATOM 604 C C . LEU A 1 89 ? 21.524 71.292 6.944 1.00 13.12 89 LEU A C 1
ATOM 605 O O . LEU A 1 89 ? 20.637 71.181 7.819 1.00 15.38 89 LEU A O 1
ATOM 610 N N . ASP A 1 90 ? 22.501 70.419 6.811 1.00 11.65 90 ASP A N 1
ATOM 611 C CA . ASP A 1 90 ? 22.687 69.312 7.730 1.00 12.54 90 ASP A CA 1
ATOM 612 C C . ASP A 1 90 ? 24.071 68.744 7.523 1.00 12.19 90 ASP A C 1
ATOM 613 O O . ASP A 1 90 ? 24.823 69.168 6.637 1.00 12.61 90 ASP A O 1
ATOM 618 N N . ILE A 1 91 ? 24.389 67.776 8.364 1.00 13.49 91 ILE A N 1
ATOM 619 C CA . ILE A 1 91 ? 25.636 67.053 8.308 1.00 12.31 91 ILE A CA 1
ATOM 620 C C . ILE A 1 91 ? 25.419 65.689 7.703 1.00 12.07 91 ILE A C 1
ATOM 621 O O . ILE A 1 91 ? 24.514 64.938 8.142 1.00 12.71 91 ILE A O 1
ATOM 626 N N . VAL A 1 92 ? 26.224 65.334 6.699 1.00 11.54 92 VAL A N 1
ATOM 627 C CA . VAL A 1 92 ? 26.186 63.979 6.131 1.00 10.56 92 VAL A CA 1
ATOM 628 C C . VAL A 1 92 ? 27.064 63.097 6.997 1.00 12.67 92 VAL A C 1
ATOM 629 O O . VAL A 1 92 ? 28.239 63.419 7.263 1.00 13.26 92 VAL A O 1
ATOM 633 N N . GLU A 1 93 ? 26.512 61.981 7.455 1.00 13.53 93 GLU A N 1
ATOM 634 C CA . GLU A 1 93 ? 27.219 61.069 8.329 1.00 16.13 93 GLU A CA 1
ATOM 635 C C . GLU A 1 93 ? 27.737 59.862 7.608 1.00 16.54 93 GLU A C 1
ATOM 636 O O . GLU A 1 93 ? 28.804 59.350 7.952 1.00 21.37 93 GLU A O 1
ATOM 642 N N . LYS A 1 94 ? 27.012 59.374 6.618 1.00 15.85 94 LYS A N 1
ATOM 643 C CA . LYS A 1 94 ? 27.445 58.161 5.938 1.00 16.87 94 LYS A CA 1
ATOM 644 C C . LYS A 1 94 ? 27.046 58.174 4.480 1.00 17.24 94 LYS A C 1
ATOM 645 O O . LYS A 1 94 ? 26.003 58.744 4.108 1.00 17.90 94 LYS A O 1
ATOM 651 N N . ILE A 1 95 ? 27.871 57.522 3.670 1.00 18.22 95 ILE A N 1
ATOM 652 C CA . ILE A 1 95 ? 27.630 57.356 2.244 1.00 18.80 95 ILE A CA 1
ATOM 653 C C . ILE A 1 95 ? 27.770 55.872 1.996 1.00 20.91 95 ILE A C 1
ATOM 654 O O . ILE A 1 95 ? 28.858 55.303 2.089 1.00 21.29 95 ILE A O 1
ATOM 659 N N . GLU A 1 96 ? 26.646 55.250 1.706 1.00 22.89 96 GLU A N 1
ATOM 660 C CA . GLU A 1 96 ? 26.612 53.814 1.498 1.00 24.68 96 GLU A CA 1
ATOM 661 C C . GLU A 1 96 ? 26.291 53.473 0.071 1.00 24.94 96 GLU A C 1
ATOM 662 O O . GLU A 1 96 ? 25.489 54.138 -0.573 1.00 23.48 96 GLU A O 1
ATOM 668 N N . ASN A 1 97 ? 26.921 52.422 -0.422 1.00 27.43 97 ASN A N 1
ATOM 669 C CA . ASN A 1 97 ? 26.686 51.966 -1.780 1.00 29.46 97 ASN A CA 1
ATOM 670 C C . ASN A 1 97 ? 25.784 50.742 -1.661 1.00 31.11 97 ASN A C 1
ATOM 671 O O . ASN A 1 97 ? 26.230 49.705 -1.163 1.00 30.33 97 ASN A O 1
ATOM 676 N N . ARG A 1 98 ? 24.526 50.865 -2.078 1.00 32.19 98 ARG A N 1
ATOM 677 C CA . ARG A 1 98 ? 23.578 49.756 -2.007 1.00 34.37 98 ARG A CA 1
ATOM 678 C C . ARG A 1 98 ? 22.528 49.810 -3.111 1.00 34.88 98 ARG A C 1
ATOM 679 O O . ARG A 1 98 ? 22.091 48.766 -3.609 1.00 36.68 98 ARG A O 1
ATOM 687 N N . GLU A 1 101 ? 23.167 52.082 -6.313 1.00 22.65 101 GLU A N 1
ATOM 688 C CA . GLU A 1 101 ? 23.050 53.521 -6.041 1.00 21.54 101 GLU A CA 1
ATOM 689 C C . GLU A 1 101 ? 23.634 53.832 -4.666 1.00 19.30 101 GLU A C 1
ATOM 690 O O . GLU A 1 101 ? 23.966 52.933 -3.894 1.00 20.83 101 GLU A O 1
ATOM 696 N N . PHE A 1 102 ? 23.773 55.124 -4.358 1.00 15.66 102 PHE A N 1
ATOM 697 C CA . PHE A 1 102 ? 24.270 55.566 -3.087 1.00 13.95 102 PHE A CA 1
ATOM 698 C C . PHE A 1 102 ? 23.139 56.003 -2.201 1.00 14.25 102 PHE A C 1
ATOM 699 O O . PHE A 1 102 ? 22.097 56.478 -2.667 1.00 14.11 102 PHE A O 1
ATOM 707 N N . VAL A 1 103 ? 23.339 55.788 -0.913 1.00 14.67 103 VAL A N 1
ATOM 708 C CA . VAL A 1 103 ? 22.375 56.272 0.051 1.00 15.19 103 VAL A CA 1
ATOM 709 C C . VAL A 1 103 ? 23.238 57.159 0.933 1.00 14.19 103 VAL A C 1
ATOM 710 O O . VAL A 1 103 ? 24.278 56.733 1.455 1.00 16.60 103 VAL A O 1
ATOM 714 N N . VAL A 1 104 ? 22.809 58.408 1.025 1.00 13.01 104 VAL A N 1
ATOM 715 C CA . VAL A 1 104 ? 23.501 59.426 1.786 1.00 12.72 104 VAL A CA 1
ATOM 716 C C . VAL A 1 104 ? 22.667 59.673 3.034 1.00 12.90 104 VAL A C 1
ATOM 717 O O . VAL A 1 104 ? 21.540 60.126 2.951 1.00 13.62 104 VAL A O 1
ATOM 721 N N . LYS A 1 105 ? 23.249 59.383 4.183 1.00 13.39 105 LYS A N 1
ATOM 722 C CA . LYS A 1 105 ? 22.558 59.513 5.457 1.00 13.46 105 LYS A CA 1
ATOM 723 C C . LYS A 1 105 ? 22.955 60.786 6.188 1.00 11.99 105 LYS A C 1
ATOM 724 O O . LYS A 1 105 ? 24.156 60.999 6.432 1.00 13.78 105 LYS A O 1
ATOM 730 N N . THR A 1 106 ? 21.968 61.596 6.554 1.00 12.50 106 THR A N 1
ATOM 731 C CA . THR A 1 106 ? 22.221 62.842 7.253 1.00 11.97 106 THR A CA 1
ATOM 732 C C . THR A 1 106 ? 21.864 62.727 8.732 1.00 14.93 106 THR A C 1
ATOM 733 O O . THR A 1 106 ? 21.102 61.827 9.147 1.00 16.33 106 THR A O 1
ATOM 737 N N . LYS A 1 107 ? 22.383 63.644 9.526 1.00 14.36 107 LYS A N 1
ATOM 738 C CA . LYS A 1 107 ? 22.170 63.605 10.972 1.00 15.66 107 LYS A CA 1
ATOM 739 C C . LYS A 1 107 ? 20.746 63.849 11.372 1.00 17.60 107 LYS A C 1
ATOM 740 O O . LYS A 1 107 ? 20.201 63.140 12.249 1.00 18.77 107 LYS A O 1
ATOM 746 N N . ARG A 1 108 ? 20.085 64.786 10.727 1.00 17.09 108 ARG A N 1
ATOM 747 C CA . ARG A 1 108 ? 18.738 65.124 11.156 1.00 20.86 108 ARG A CA 1
ATOM 748 C C . ARG A 1 108 ? 17.632 65.019 10.157 1.00 22.34 108 ARG A C 1
ATOM 749 O O . ARG A 1 108 ? 16.457 64.889 10.532 1.00 24.04 108 ARG A O 1
ATOM 757 N N . LYS A 1 109 ? 17.973 65.070 8.883 1.00 22.11 109 LYS A N 1
ATOM 758 C CA . LYS A 1 109 ? 16.956 65.142 7.875 1.00 25.11 109 LYS A CA 1
ATOM 759 C C . LYS A 1 109 ? 16.760 63.934 7.016 1.00 23.21 109 LYS A C 1
ATOM 760 O O . LYS A 1 109 ? 16.167 64.052 5.939 1.00 25.42 109 LYS A O 1
ATOM 766 N N . GLY A 1 110 ? 17.229 62.778 7.513 1.00 21.26 110 GLY A N 1
ATOM 767 C CA . GLY A 1 110 ? 17.050 61.514 6.808 1.00 21.15 110 GLY A CA 1
ATOM 768 C C . GLY A 1 110 ? 18.081 61.014 5.804 1.00 18.76 110 GLY A C 1
ATOM 769 O O . GLY A 1 110 ? 19.201 61.533 5.703 1.00 18.09 110 GLY A O 1
ATOM 770 N N . GLU A 1 111 ? 17.705 59.962 5.091 1.00 18.50 111 GLU A N 1
ATOM 771 C CA . GLU A 1 111 ? 18.507 59.325 4.042 1.00 17.88 111 GLU A CA 1
ATOM 772 C C . GLU A 1 111 ? 17.987 59.771 2.686 1.00 16.15 111 GLU A C 1
ATOM 773 O O . GLU A 1 111 ? 16.766 59.901 2.461 1.00 16.87 111 GLU A O 1
ATOM 779 N N . PHE A 1 112 ? 18.913 60.016 1.768 1.00 13.85 112 PHE A N 1
ATOM 780 C CA . PHE A 1 112 ? 18.581 60.406 0.392 1.00 13.31 112 PHE A CA 1
ATOM 781 C C . PHE A 1 112 ? 19.334 59.486 -0.551 1.00 14.49 112 PHE A C 1
ATOM 782 O O . PHE A 1 112 ? 20.383 58.950 -0.187 1.00 16.61 112 PHE A O 1
ATOM 790 N N . LYS A 1 113 ? 18.839 59.317 -1.777 1.00 13.18 113 LYS A N 1
ATOM 791 C CA . LYS A 1 113 ? 19.495 58.398 -2.693 1.00 13.97 113 LYS A CA 1
ATOM 792 C C . LYS A 1 113 ? 20.122 59.159 -3.828 1.00 12.32 113 LYS A C 1
ATOM 793 O O . LYS A 1 113 ? 19.629 60.229 -4.192 1.00 13.11 113 LYS A O 1
ATOM 799 N N . ALA A 1 114 ? 21.186 58.605 -4.380 1.00 12.09 114 ALA A N 1
ATOM 800 C CA . ALA A 1 114 ? 21.840 59.310 -5.497 1.00 12.40 114 ALA A CA 1
ATOM 801 C C . ALA A 1 114 ? 22.562 58.366 -6.395 1.00 13.28 114 ALA A C 1
ATOM 802 O O . ALA A 1 114 ? 23.048 57.328 -5.970 1.00 13.63 114 ALA A O 1
ATOM 804 N N . ASP A 1 115 ? 22.667 58.751 -7.653 1.00 11.72 115 ASP A N 1
ATOM 805 C CA . ASP A 1 115 ? 23.450 57.966 -8.582 1.00 13.41 115 ASP A CA 1
ATOM 806 C C . ASP A 1 115 ? 24.938 58.283 -8.451 1.00 12.20 115 ASP A C 1
ATOM 807 O O . ASP A 1 115 ? 25.778 57.470 -8.839 1.00 13.40 115 ASP A O 1
ATOM 812 N N . SER A 1 116 ? 25.263 59.479 -7.925 1.00 10.29 116 SER A N 1
ATOM 813 C CA . SER A 1 116 ? 26.641 59.901 -7.756 1.00 10.21 116 SER A CA 1
ATOM 814 C C . SER A 1 116 ? 26.685 60.889 -6.599 1.00 9.11 116 SER A C 1
ATOM 815 O O . SER A 1 116 ? 25.671 61.491 -6.234 1.00 9.67 116 SER A O 1
ATOM 818 N N . VAL A 1 117 ? 27.882 61.064 -6.070 1.00 9.01 117 VAL A N 1
ATOM 819 C CA . VAL A 1 117 ? 28.110 61.944 -4.947 1.00 8.75 117 VAL A CA 1
ATOM 820 C C . VAL A 1 117 ? 29.366 62.763 -5.211 1.00 9.03 117 VAL A C 1
ATOM 821 O O . VAL A 1 117 ? 30.360 62.253 -5.728 1.00 9.49 117 VAL A O 1
ATOM 825 N N . ILE A 1 118 ? 29.315 64.054 -4.874 1.00 8.64 118 ILE A N 1
ATOM 826 C CA . ILE A 1 118 ? 30.477 64.940 -4.952 1.00 8.29 118 ILE A CA 1
ATOM 827 C C . ILE A 1 118 ? 30.769 65.437 -3.550 1.00 7.82 118 ILE A C 1
ATOM 828 O O . ILE A 1 118 ? 29.905 66.055 -2.934 1.00 8.68 118 ILE A O 1
ATOM 833 N N . LEU A 1 119 ? 31.959 65.158 -3.048 1.00 8.64 119 LEU A N 1
ATOM 834 C CA . LEU A 1 119 ? 32.368 65.619 -1.740 1.00 8.56 119 LEU A CA 1
ATOM 835 C C . LEU A 1 119 ? 33.118 66.938 -1.816 1.00 9.46 119 LEU A C 1
ATOM 836 O O . LEU A 1 119 ? 34.204 67.019 -2.413 1.00 9.99 119 LEU A O 1
ATOM 841 N N . GLY A 1 120 ? 32.521 67.994 -1.282 1.00 8.56 120 GLY A N 1
ATOM 842 C CA . GLY A 1 120 ? 33.191 69.308 -1.160 1.00 8.75 120 GLY A CA 1
ATOM 843 C C . GLY A 1 120 ? 33.260 69.640 0.320 1.00 7.28 120 GLY A C 1
ATOM 844 O O . GLY A 1 120 ? 32.827 70.708 0.751 1.00 8.87 120 GLY A O 1
ATOM 845 N N . ILE A 1 121 ? 33.790 68.719 1.119 1.00 8.15 121 ILE A N 1
ATOM 846 C CA . ILE A 1 121 ? 33.728 68.846 2.572 1.00 8.66 121 ILE A CA 1
ATOM 847 C C . ILE A 1 121 ? 34.830 69.645 3.213 1.00 9.50 121 ILE A C 1
ATOM 848 O O . ILE A 1 121 ? 34.823 69.801 4.431 1.00 10.19 121 ILE A O 1
ATOM 853 N N . GLY A 1 122 ? 35.776 70.120 2.394 1.00 9.43 122 GLY A N 1
ATOM 854 C CA . GLY A 1 122 ? 36.810 70.995 2.899 1.00 10.19 122 GLY A CA 1
ATOM 855 C C . GLY A 1 122 ? 37.683 70.445 3.981 1.00 10.48 122 GLY A C 1
ATOM 856 O O . GLY A 1 122 ? 37.873 69.227 4.093 1.00 12.72 122 GLY A O 1
ATOM 857 N N . VAL A 1 123 ? 38.261 71.359 4.750 1.00 10.83 123 VAL A N 1
ATOM 858 C CA . VAL A 1 123 ? 39.131 70.994 5.867 1.00 12.05 123 VAL A CA 1
ATOM 859 C C . VAL A 1 123 ? 38.763 71.900 6.995 1.00 12.89 123 VAL A C 1
ATOM 860 O O . VAL A 1 123 ? 38.293 73.004 6.799 1.00 16.58 123 VAL A O 1
ATOM 864 N N . LYS A 1 124 ? 38.977 71.416 8.204 1.00 13.81 124 LYS A N 1
ATOM 865 C CA . LYS A 1 124 ? 38.669 72.197 9.366 1.00 15.36 124 LYS A CA 1
ATOM 866 C C . LYS A 1 124 ? 39.947 72.835 9.912 1.00 14.40 124 LYS A C 1
ATOM 867 O O . LYS A 1 124 ? 40.989 72.207 10.032 1.00 14.86 124 LYS A O 1
ATOM 873 N N . ARG A 1 125 ? 39.853 74.126 10.135 1.00 15.54 125 ARG A N 1
ATOM 874 C CA . ARG A 1 125 ? 40.927 74.875 10.661 1.00 16.28 125 ARG A CA 1
ATOM 875 C C . ARG A 1 125 ? 41.330 74.286 12.031 1.00 16.18 125 ARG A C 1
ATOM 876 O O . ARG A 1 125 ? 40.446 74.020 12.857 1.00 17.42 125 ARG A O 1
ATOM 884 N N . ARG A 1 126 ? 42.627 74.074 12.263 1.00 16.12 126 ARG A N 1
ATOM 885 C CA . ARG A 1 126 ? 43.046 73.582 13.595 1.00 15.77 126 ARG A CA 1
ATOM 886 C C . ARG A 1 126 ? 42.922 74.807 14.489 1.00 18.25 126 ARG A C 1
ATOM 887 O O . ARG A 1 126 ? 43.421 75.890 14.168 1.00 17.56 126 ARG A O 1
ATOM 895 N N . LYS A 1 127 ? 42.255 74.648 15.618 1.00 18.50 127 LYS A N 1
ATOM 896 C CA . LYS A 1 127 ? 42.059 75.777 16.497 1.00 18.93 127 LYS A CA 1
ATOM 897 C C . LYS A 1 127 ? 43.232 76.032 17.414 1.00 18.60 127 LYS A C 1
ATOM 898 O O . LYS A 1 127 ? 43.917 75.102 17.828 1.00 18.12 127 LYS A O 1
ATOM 904 N N . LEU A 1 128 ? 43.448 77.314 17.667 1.00 18.92 128 LEU A N 1
ATOM 905 C CA . LEU A 1 128 ? 44.501 77.749 18.573 1.00 19.07 128 LEU A CA 1
ATOM 906 C C . LEU A 1 128 ? 43.797 77.977 19.927 1.00 17.89 128 LEU A C 1
ATOM 907 O O . LEU A 1 128 ? 43.932 77.150 20.829 1.00 20.88 128 LEU A O 1
ATOM 912 N N . GLY A 1 129 ? 43.020 79.055 20.021 1.00 18.00 129 GLY A N 1
ATOM 913 C CA . GLY A 1 129 ? 42.285 79.369 21.236 1.00 19.13 129 GLY A CA 1
ATOM 914 C C . GLY A 1 129 ? 43.168 79.974 22.316 1.00 20.53 129 GLY A C 1
ATOM 915 O O . GLY A 1 129 ? 43.555 79.323 23.310 1.00 21.99 129 GLY A O 1
ATOM 916 N N . VAL A 1 130 ? 43.518 81.229 22.108 1.00 21.39 130 VAL A N 1
ATOM 917 C CA . VAL A 1 130 ? 44.326 81.916 23.103 1.00 21.80 130 VAL A CA 1
ATOM 918 C C . VAL A 1 130 ? 43.525 83.120 23.543 1.00 21.24 130 VAL A C 1
ATOM 919 O O . VAL A 1 130 ? 42.666 83.610 22.806 1.00 22.21 130 VAL A O 1
ATOM 923 N N . PRO A 1 131 ? 43.771 83.611 24.767 1.00 21.82 131 PRO A N 1
ATOM 924 C CA . PRO A 1 131 ? 43.002 84.777 25.208 1.00 21.35 131 PRO A CA 1
ATOM 925 C C . PRO A 1 131 ? 43.107 85.944 24.223 1.00 21.65 131 PRO A C 1
ATOM 926 O O . PRO A 1 131 ? 44.201 86.292 23.781 1.00 22.25 131 PRO A O 1
ATOM 930 N N . GLY A 1 132 ? 41.968 86.547 23.896 1.00 21.78 132 GLY A N 1
ATOM 931 C CA . GLY A 1 132 ? 41.928 87.661 22.966 1.00 21.60 132 GLY A CA 1
ATOM 932 C C . GLY A 1 132 ? 41.535 87.288 21.548 1.00 22.92 132 GLY A C 1
ATOM 933 O O . GLY A 1 132 ? 41.123 88.145 20.781 1.00 21.65 132 GLY A O 1
ATOM 934 N N . GLU A 1 133 ? 41.632 86.004 21.208 1.00 23.67 133 GLU A N 1
ATOM 935 C CA . GLU A 1 133 ? 41.312 85.559 19.867 1.00 24.23 133 GLU A CA 1
ATOM 936 C C . GLU A 1 133 ? 39.853 85.766 19.478 1.00 25.58 133 GLU A C 1
ATOM 937 O O . GLU A 1 133 ? 39.573 86.149 18.362 1.00 24.99 133 GLU A O 1
ATOM 943 N N . GLN A 1 134 ? 38.923 85.509 20.389 1.00 26.83 134 GLN A N 1
ATOM 944 C CA . GLN A 1 134 ? 37.516 85.722 20.060 1.00 28.70 134 GLN A CA 1
ATOM 945 C C . GLN A 1 134 ? 37.226 87.222 20.095 1.00 27.93 134 GLN A C 1
ATOM 946 O O . GLN A 1 134 ? 36.531 87.755 19.230 1.00 28.04 134 GLN A O 1
ATOM 952 N N . GLU A 1 135 ? 37.780 87.897 21.096 1.00 27.20 135 GLU A N 1
ATOM 953 C CA . GLU A 1 135 ? 37.570 89.328 21.261 1.00 27.51 135 GLU A CA 1
ATOM 954 C C . GLU A 1 135 ? 38.000 90.152 20.050 1.00 26.15 135 GLU A C 1
ATOM 955 O O . GLU A 1 135 ? 37.330 91.116 19.676 1.00 26.17 135 GLU A O 1
ATOM 961 N N . PHE A 1 136 ? 39.115 89.768 19.432 1.00 24.68 136 PHE A N 1
ATOM 962 C CA . PHE A 1 136 ? 39.598 90.508 18.276 1.00 23.09 136 PHE A CA 1
ATOM 963 C C . PHE A 1 136 ? 39.364 89.894 16.910 1.00 24.08 136 PHE A C 1
ATOM 964 O O . PHE A 1 136 ? 40.006 90.255 15.937 1.00 23.16 136 PHE A O 1
ATOM 972 N N . ALA A 1 137 ? 38.383 88.998 16.844 1.00 24.14 137 ALA A N 1
ATOM 973 C CA . ALA A 1 137 ? 37.993 88.379 15.592 1.00 25.01 137 ALA A CA 1
ATOM 974 C C . ALA A 1 137 ? 37.558 89.524 14.667 1.00 25.21 137 ALA A C 1
ATOM 975 O O . ALA A 1 137 ? 36.765 90.404 15.064 1.00 25.78 137 ALA A O 1
ATOM 977 N N . GLY A 1 138 ? 38.062 89.519 13.437 1.00 25.66 138 GLY A N 1
ATOM 978 C CA . GLY A 1 138 ? 37.731 90.580 12.500 1.00 25.66 138 GLY A CA 1
ATOM 979 C C . GLY A 1 138 ? 38.256 91.957 12.905 1.00 26.70 138 GLY A C 1
ATOM 980 O O . GLY A 1 138 ? 37.899 92.979 12.307 1.00 26.70 138 GLY A O 1
ATOM 981 N N . ARG A 1 139 ? 39.131 91.988 13.909 1.00 25.78 139 ARG A N 1
ATOM 982 C CA . ARG A 1 139 ? 39.677 93.244 14.398 1.00 25.56 139 ARG A CA 1
ATOM 983 C C . ARG A 1 139 ? 41.198 93.241 14.476 1.00 23.64 139 ARG A C 1
ATOM 984 O O . ARG A 1 139 ? 41.791 93.891 15.343 1.00 23.74 139 ARG A O 1
ATOM 992 N N . GLY A 1 140 ? 41.820 92.505 13.569 1.00 22.08 140 GLY A N 1
ATOM 993 C CA . GLY A 1 140 ? 43.275 92.457 13.559 1.00 20.98 140 GLY A CA 1
ATOM 994 C C . GLY A 1 140 ? 43.772 91.037 13.496 1.00 21.04 140 GLY A C 1
ATOM 995 O O . GLY A 1 140 ? 44.944 90.797 13.266 1.00 19.84 140 GLY A O 1
ATOM 996 N N . ILE A 1 141 ? 42.887 90.081 13.717 1.00 18.77 141 ILE A N 1
ATOM 997 C CA . ILE A 1 141 ? 43.287 88.689 13.637 1.00 18.93 141 ILE A CA 1
ATOM 998 C C . ILE A 1 141 ? 42.820 88.152 12.308 1.00 18.84 141 ILE A C 1
ATOM 999 O O . ILE A 1 141 ? 41.675 88.399 11.894 1.00 21.75 141 ILE A O 1
ATOM 1004 N N . SER A 1 142 ? 43.708 87.435 11.627 1.00 16.99 142 SER A N 1
ATOM 1005 C CA . SER A 1 142 ? 43.423 86.819 10.334 1.00 16.40 142 SER A CA 1
ATOM 1006 C C . SER A 1 142 ? 43.845 85.366 10.362 1.00 16.27 142 SER A C 1
ATOM 1007 O O . SER A 1 142 ? 44.809 84.972 11.022 1.00 15.67 142 SER A O 1
ATOM 1010 N N . TYR A 1 143 ? 43.101 84.540 9.629 1.00 17.06 143 TYR A N 1
ATOM 1011 C CA . TYR A 1 143 ? 43.443 83.150 9.500 1.00 17.82 143 TYR A CA 1
ATOM 1012 C C . TYR A 1 143 ? 43.943 82.844 8.116 1.00 18.43 143 TYR A C 1
ATOM 1013 O O . TYR A 1 143 ? 44.064 81.693 7.738 1.00 19.74 143 TYR A O 1
ATOM 1022 N N . CYS A 1 144 ? 44.271 83.880 7.349 1.00 16.30 144 CYS A N 1
ATOM 1023 C CA . CYS A 1 144 ? 44.754 83.642 6.011 1.00 15.96 144 CYS A CA 1
ATOM 1024 C C . CYS A 1 144 ? 45.704 84.745 5.559 1.00 16.41 144 CYS A C 1
ATOM 1025 O O . CYS A 1 144 ? 45.274 85.793 5.090 1.00 15.02 144 CYS A O 1
ATOM 1028 N N . SER A 1 145 ? 46.989 84.475 5.709 1.00 17.15 145 SER A N 1
ATOM 1029 C CA . SER A 1 145 ? 48.023 85.454 5.335 1.00 17.59 145 SER A CA 1
ATOM 1030 C C . SER A 1 145 ? 48.017 85.819 3.865 1.00 18.17 145 SER A C 1
ATOM 1031 O O . SER A 1 145 ? 48.100 87.004 3.514 1.00 19.38 145 SER A O 1
ATOM 1034 N N . VAL A 1 146 ? 47.869 84.829 2.989 1.00 18.84 146 VAL A N 1
ATOM 1035 C CA . VAL A 1 146 ? 47.902 85.164 1.576 1.00 19.65 146 VAL A CA 1
ATOM 1036 C C . VAL A 1 146 ? 46.733 86.016 1.165 1.00 19.40 146 VAL A C 1
ATOM 1037 O O . VAL A 1 146 ? 46.813 86.806 0.215 1.00 18.95 146 VAL A O 1
ATOM 1041 N N . ALA A 1 147 ? 45.619 85.870 1.866 1.00 17.24 147 ALA A N 1
ATOM 1042 C CA . ALA A 1 147 ? 44.483 86.692 1.556 1.00 17.00 147 ALA A CA 1
ATOM 1043 C C . ALA A 1 147 ? 44.640 88.106 2.064 1.00 16.67 147 ALA A C 1
ATOM 1044 O O . ALA A 1 147 ? 44.420 89.065 1.341 1.00 18.60 147 ALA A O 1
ATOM 1046 N N . ASP A 1 148 ? 45.032 88.248 3.327 1.00 15.83 148 ASP A N 1
ATOM 1047 C CA . ASP A 1 148 ? 45.055 89.549 3.950 1.00 16.36 148 ASP A CA 1
ATOM 1048 C C . ASP A 1 148 ? 46.355 90.316 3.996 1.00 15.81 148 ASP A C 1
ATOM 1049 O O . ASP A 1 148 ? 46.328 91.458 4.410 1.00 15.97 148 ASP A O 1
ATOM 1054 N N . ALA A 1 149 ? 47.446 89.709 3.558 1.00 15.64 149 ALA A N 1
ATOM 1055 C CA . ALA A 1 149 ? 48.749 90.413 3.614 1.00 16.23 149 ALA A CA 1
ATOM 1056 C C . ALA A 1 149 ? 48.706 91.800 2.977 1.00 18.19 149 ALA A C 1
ATOM 1057 O O . ALA A 1 149 ? 49.285 92.759 3.521 1.00 17.49 149 ALA A O 1
ATOM 1059 N N . PRO A 1 150 ? 48.017 91.955 1.828 1.00 17.83 150 PRO A N 1
ATOM 1060 C CA . PRO A 1 150 ? 47.970 93.279 1.210 1.00 20.09 150 PRO A CA 1
ATOM 1061 C C . PRO A 1 150 ? 47.317 94.346 2.070 1.00 21.52 150 PRO A C 1
ATOM 1062 O O . PRO A 1 150 ? 47.450 95.545 1.783 1.00 25.41 150 PRO A O 1
ATOM 1066 N N . LEU A 1 151 ? 46.599 93.928 3.107 1.00 20.99 151 LEU A N 1
ATOM 1067 C CA . LEU A 1 151 ? 45.941 94.861 3.997 1.00 20.10 151 LEU A CA 1
ATOM 1068 C C . LEU A 1 151 ? 46.821 95.288 5.171 1.00 20.40 151 LEU A C 1
ATOM 1069 O O . LEU A 1 151 ? 46.409 96.094 6.009 1.00 21.42 151 LEU A O 1
ATOM 1074 N N . PHE A 1 152 ? 48.040 94.745 5.216 1.00 17.80 152 PHE A N 1
ATOM 1075 C CA . PHE A 1 152 ? 48.963 95.078 6.297 1.00 16.74 152 PHE A CA 1
ATOM 1076 C C . PHE A 1 152 ? 50.269 95.663 5.808 1.00 15.72 152 PHE A C 1
ATOM 1077 O O . PHE A 1 152 ? 51.326 95.466 6.415 1.00 15.65 152 PHE A O 1
ATOM 1085 N N . LYS A 1 153 ? 50.194 96.421 4.732 1.00 15.44 153 LYS A N 1
ATOM 1086 C CA . LYS A 1 153 ? 51.351 97.101 4.178 1.00 15.71 153 LYS A CA 1
ATOM 1087 C C . LYS A 1 153 ? 51.913 98.045 5.233 1.00 15.56 153 LYS A C 1
ATOM 1088 O O . LYS A 1 153 ? 51.192 98.820 5.846 1.00 16.66 153 LYS A O 1
ATOM 1094 N N . ASN A 1 154 ? 53.223 97.941 5.429 1.00 13.77 154 ASN A N 1
ATOM 1095 C CA . ASN A 1 154 ? 53.929 98.774 6.390 1.00 13.73 154 ASN A CA 1
ATOM 1096 C C . ASN A 1 154 ? 53.365 98.754 7.791 1.00 13.53 154 ASN A C 1
ATOM 1097 O O . ASN A 1 154 ? 53.362 99.747 8.488 1.00 14.28 154 ASN A O 1
ATOM 1102 N N . ARG A 1 155 ? 52.882 97.586 8.196 1.00 13.24 155 ARG A N 1
ATOM 1103 C CA . ARG A 1 155 ? 52.441 97.373 9.563 1.00 13.47 155 ARG A CA 1
ATOM 1104 C C . ARG A 1 155 ? 53.323 96.262 10.158 1.00 11.67 155 ARG A C 1
ATOM 1105 O O . ARG A 1 155 ? 53.906 95.462 9.420 1.00 12.21 155 ARG A O 1
ATOM 1113 N N . VAL A 1 156 ? 53.446 96.223 11.473 1.00 12.42 156 VAL A N 1
ATOM 1114 C CA . VAL A 1 156 ? 54.206 95.165 12.159 1.00 11.39 156 VAL A CA 1
ATOM 1115 C C . VAL A 1 156 ? 53.188 94.048 12.466 1.00 12.46 156 VAL A C 1
ATOM 1116 O O . VAL A 1 156 ? 52.069 94.326 12.945 1.00 14.05 156 VAL A O 1
ATOM 1120 N N . VAL A 1 157 ? 53.539 92.820 12.133 1.00 11.93 157 VAL A N 1
ATOM 1121 C CA . VAL A 1 157 ? 52.604 91.715 12.324 1.00 11.25 157 VAL A CA 1
ATOM 1122 C C . VAL A 1 157 ? 53.275 90.492 12.942 1.00 11.12 157 VAL A C 1
ATOM 1123 O O . VAL A 1 157 ? 54.499 90.346 12.981 1.00 11.63 157 VAL A O 1
ATOM 1127 N N . ALA A 1 158 ? 52.442 89.602 13.465 1.00 12.04 158 ALA A N 1
ATOM 1128 C CA . ALA A 1 158 ? 52.874 88.329 14.006 1.00 11.93 158 ALA A CA 1
ATOM 1129 C C . ALA A 1 158 ? 52.170 87.209 13.247 1.00 11.63 158 ALA A C 1
ATOM 1130 O O . ALA A 1 158 ? 50.986 87.356 12.874 1.00 13.58 158 ALA A O 1
ATOM 1132 N N . VAL A 1 159 ? 52.912 86.137 13.002 1.00 12.19 159 VAL A N 1
ATOM 1133 C CA . VAL A 1 159 ? 52.383 84.912 12.390 1.00 12.80 159 VAL A CA 1
ATOM 1134 C C . VAL A 1 159 ? 52.623 83.824 13.425 1.00 14.29 159 VAL A C 1
ATOM 1135 O O . VAL A 1 159 ? 53.724 83.651 13.936 1.00 14.47 159 VAL A O 1
ATOM 1139 N N . ILE A 1 160 ? 51.567 83.070 13.733 1.00 13.46 160 ILE A N 1
ATOM 1140 C CA . ILE A 1 160 ? 51.644 81.959 14.686 1.00 15.40 160 ILE A CA 1
ATOM 1141 C C . ILE A 1 160 ? 51.554 80.645 13.901 1.00 15.33 160 ILE A C 1
ATOM 1142 O O . ILE A 1 160 ? 50.586 80.402 13.166 1.00 15.18 160 ILE A O 1
ATOM 1147 N N . GLY A 1 161 ? 52.564 79.807 14.049 1.00 14.77 161 GLY A N 1
ATOM 1148 C CA . GLY A 1 161 ? 52.602 78.519 13.347 1.00 15.92 161 GLY A CA 1
ATOM 1149 C C . GLY A 1 161 ? 53.996 78.119 12.925 1.00 15.77 161 GLY A C 1
ATOM 1150 O O . GLY A 1 161 ? 54.916 78.954 12.990 1.00 16.02 161 GLY A O 1
ATOM 1151 N N . GLY A 1 162 ? 54.177 76.879 12.464 1.00 15.89 162 GLY A N 1
ATOM 1152 C CA . GLY A 1 162 ? 55.499 76.425 12.091 1.00 16.62 162 GLY A CA 1
ATOM 1153 C C . GLY A 1 162 ? 55.596 75.499 10.900 1.00 16.93 162 GLY A C 1
ATOM 1154 O O . GLY A 1 162 ? 56.681 74.972 10.595 1.00 17.52 162 GLY A O 1
ATOM 1155 N N . GLY A 1 163 ? 54.475 75.300 10.213 1.00 17.99 163 GLY A N 1
ATOM 1156 C CA . GLY A 1 163 ? 54.505 74.470 9.022 1.00 17.54 163 GLY A CA 1
ATOM 1157 C C . GLY A 1 163 ? 54.551 75.323 7.771 1.00 19.07 163 GLY A C 1
ATOM 1158 O O . GLY A 1 163 ? 54.796 76.536 7.829 1.00 17.30 163 GLY A O 1
ATOM 1159 N N . ASP A 1 164 ? 54.336 74.700 6.628 1.00 17.12 164 ASP A N 1
ATOM 1160 C CA . ASP A 1 164 ? 54.334 75.401 5.372 1.00 18.34 164 ASP A CA 1
ATOM 1161 C C . ASP A 1 164 ? 53.397 76.605 5.352 1.00 17.96 164 ASP A C 1
ATOM 1162 O O . ASP A 1 164 ? 53.803 77.657 4.826 1.00 18.83 164 ASP A O 1
ATOM 1167 N N . SER A 1 165 ? 52.191 76.479 5.901 1.00 18.30 165 SER A N 1
ATOM 1168 C CA . SER A 1 165 ? 51.223 77.584 5.917 1.00 18.50 165 SER A CA 1
ATOM 1169 C C . SER A 1 165 ? 51.837 78.825 6.590 1.00 17.69 165 SER A C 1
ATOM 1170 O O . SER A 1 165 ? 51.740 79.953 6.055 1.00 17.27 165 SER A O 1
ATOM 1173 N N . ALA A 1 166 ? 52.422 78.623 7.766 1.00 16.05 166 ALA A N 1
ATOM 1174 C CA . ALA A 1 166 ? 53.012 79.733 8.495 1.00 15.71 166 ALA A CA 1
ATOM 1175 C C . ALA A 1 166 ? 54.235 80.296 7.816 1.00 14.49 166 ALA A C 1
ATOM 1176 O O . ALA A 1 166 ? 54.389 81.515 7.791 1.00 14.81 166 ALA A O 1
ATOM 1178 N N . LEU A 1 167 ? 55.096 79.463 7.252 1.00 13.83 167 LEU A N 1
ATOM 1179 C CA . LEU A 1 167 ? 56.297 79.986 6.613 1.00 13.47 167 LEU A CA 1
ATOM 1180 C C . LEU A 1 167 ? 55.954 80.736 5.346 1.00 15.05 167 LEU A C 1
ATOM 1181 O O . LEU A 1 167 ? 56.525 81.772 5.067 1.00 14.22 167 LEU A O 1
ATOM 1186 N N . GLU A 1 168 ? 55.048 80.195 4.550 1.00 15.46 168 GLU A N 1
ATOM 1187 C CA . GLU A 1 168 ? 54.589 80.883 3.358 1.00 17.06 168 GLU A CA 1
ATOM 1188 C C . GLU A 1 168 ? 53.916 82.190 3.780 1.00 15.06 168 GLU A C 1
ATOM 1189 O O . GLU A 1 168 ? 54.053 83.205 3.091 1.00 16.69 168 GLU A O 1
ATOM 1195 N N . GLY A 1 169 ? 53.179 82.170 4.885 1.00 14.03 169 GLY A N 1
ATOM 1196 C CA . GLY A 1 169 ? 52.536 83.384 5.341 1.00 13.90 169 GLY A CA 1
ATOM 1197 C C . GLY A 1 169 ? 53.573 84.418 5.708 1.00 14.25 169 GLY A C 1
ATOM 1198 O O . GLY A 1 169 ? 53.436 85.592 5.339 1.00 14.99 169 GLY A O 1
ATOM 1199 N N . ALA A 1 170 ? 54.594 84.005 6.439 1.00 13.60 170 ALA A N 1
ATOM 1200 C CA . ALA A 1 170 ? 55.650 84.942 6.835 1.00 13.18 170 ALA A CA 1
ATOM 1201 C C . ALA A 1 170 ? 56.376 85.483 5.595 1.00 14.49 170 ALA A C 1
ATOM 1202 O O . ALA A 1 170 ? 56.785 86.646 5.556 1.00 12.95 170 ALA A O 1
ATOM 1204 N N . GLU A 1 171 ? 56.547 84.664 4.562 1.00 13.71 171 GLU A N 1
ATOM 1205 C CA . GLU A 1 171 ? 57.203 85.127 3.365 1.00 14.03 171 GLU A CA 1
ATOM 1206 C C . GLU A 1 171 ? 56.392 86.243 2.709 1.00 13.13 171 GLU A C 1
ATOM 1207 O O . GLU A 1 171 ? 56.958 87.306 2.395 1.00 13.99 171 GLU A O 1
ATOM 1213 N N . ILE A 1 172 ? 55.097 86.036 2.491 1.00 13.45 172 ILE A N 1
ATOM 1214 C CA . ILE A 1 172 ? 54.335 87.080 1.829 1.00 13.81 172 ILE A CA 1
ATOM 1215 C C . ILE A 1 172 ? 54.190 88.305 2.714 1.00 12.68 172 ILE A C 1
ATOM 1216 O O . ILE A 1 172 ? 54.280 89.441 2.234 1.00 13.74 172 ILE A O 1
ATOM 1221 N N . LEU A 1 173 ? 53.970 88.096 4.010 1.00 11.77 173 LEU A N 1
ATOM 1222 C CA . LEU A 1 173 ? 53.855 89.235 4.897 1.00 12.62 173 LEU A CA 1
ATOM 1223 C C . LEU A 1 173 ? 55.192 89.980 4.963 1.00 12.83 173 LEU A C 1
ATOM 1224 O O . LEU A 1 173 ? 55.177 91.210 5.084 1.00 14.13 173 LEU A O 1
ATOM 1229 N N . SER A 1 174 ? 56.325 89.276 4.836 1.00 12.28 174 SER A N 1
ATOM 1230 C CA . SER A 1 174 ? 57.616 89.987 4.857 1.00 12.96 174 SER A CA 1
ATOM 1231 C C . SER A 1 174 ? 57.679 90.975 3.697 1.00 13.86 174 SER A C 1
ATOM 1232 O O . SER A 1 174 ? 58.309 92.041 3.823 1.00 13.26 174 SER A O 1
ATOM 1235 N N . SER A 1 175 ? 57.042 90.655 2.571 1.00 13.10 175 SER A N 1
ATOM 1236 C CA . SER A 1 175 ? 57.044 91.564 1.432 1.00 13.67 175 SER A CA 1
ATOM 1237 C C . SER A 1 175 ? 56.199 92.800 1.668 1.00 12.69 175 SER A C 1
ATOM 1238 O O . SER A 1 175 ? 56.595 93.907 1.310 1.00 13.52 175 SER A O 1
ATOM 1241 N N . TYR A 1 176 ? 55.036 92.642 2.286 1.00 12.04 176 TYR A N 1
ATOM 1242 C CA . TYR A 1 176 ? 54.153 93.774 2.511 1.00 11.34 176 TYR A CA 1
ATOM 1243 C C . TYR A 1 176 ? 54.391 94.558 3.781 1.00 13.17 176 TYR A C 1
ATOM 1244 O O . TYR A 1 176 ? 54.304 95.788 3.788 1.00 14.35 176 TYR A O 1
ATOM 1253 N N . SER A 1 177 ? 54.654 93.842 4.866 1.00 12.18 177 SER A N 1
ATOM 1254 C CA . SER A 1 177 ? 54.711 94.417 6.193 1.00 12.45 177 SER A CA 1
ATOM 1255 C C . SER A 1 177 ? 56.063 94.987 6.587 1.00 11.58 177 SER A C 1
ATOM 1256 O O . SER A 1 177 ? 57.085 94.741 5.972 1.00 12.31 177 SER A O 1
ATOM 1259 N N . THR A 1 178 ? 56.011 95.738 7.670 1.00 11.24 178 THR A N 1
ATOM 1260 C CA . THR A 1 178 ? 57.221 96.311 8.246 1.00 11.04 178 THR A CA 1
ATOM 1261 C C . THR A 1 178 ? 58.136 95.194 8.728 1.00 11.31 178 THR A C 1
ATOM 1262 O O . THR A 1 178 ? 59.330 95.152 8.386 1.00 10.81 178 THR A O 1
ATOM 1266 N N . LYS A 1 179 ? 57.562 94.295 9.541 1.00 9.84 179 LYS A N 1
ATOM 1267 C CA . LYS A 1 179 ? 58.328 93.226 10.149 1.00 9.71 179 LYS A CA 1
ATOM 1268 C C . LYS A 1 179 ? 57.331 92.141 10.531 1.00 10.10 179 LYS A C 1
ATOM 1269 O O . LYS A 1 179 ? 56.165 92.458 10.865 1.00 10.57 179 LYS A O 1
ATOM 1275 N N . VAL A 1 180 ? 57.818 90.910 10.475 1.00 9.03 180 VAL A N 1
ATOM 1276 C CA . VAL A 1 180 ? 57.024 89.741 10.851 1.00 11.24 180 VAL A CA 1
ATOM 1277 C C . VAL A 1 180 ? 57.709 89.023 12.014 1.00 10.20 180 VAL A C 1
ATOM 1278 O O . VAL A 1 180 ? 58.911 88.700 11.956 1.00 11.28 180 VAL A O 1
ATOM 1282 N N . TYR A 1 181 ? 56.951 88.791 13.086 1.00 10.68 181 TYR A N 1
ATOM 1283 C CA . TYR A 1 181 ? 57.418 87.967 14.195 1.00 9.85 181 TYR A CA 1
ATOM 1284 C C . TYR A 1 181 ? 56.750 86.598 13.923 1.00 9.85 181 TYR A C 1
ATOM 1285 O O . TYR A 1 181 ? 55.517 86.483 13.986 1.00 11.88 181 TYR A O 1
ATOM 1294 N N . LEU A 1 182 ? 57.563 85.596 13.650 1.00 10.53 182 LEU A N 1
ATOM 1295 C CA . LEU A 1 182 ? 57.058 84.240 13.338 1.00 11.78 182 LEU A CA 1
ATOM 1296 C C . LEU A 1 182 ? 57.213 83.419 14.606 1.00 12.46 182 LEU A C 1
ATOM 1297 O O . LEU A 1 182 ? 58.323 83.022 14.953 1.00 12.47 182 LEU A O 1
ATOM 1302 N N . ILE A 1 183 ? 56.079 83.182 15.247 1.00 12.34 183 ILE A N 1
ATOM 1303 C CA . ILE A 1 183 ? 56.033 82.528 16.554 1.00 13.68 183 ILE A CA 1
ATOM 1304 C C . ILE A 1 183 ? 55.607 81.074 16.476 1.00 13.46 183 ILE A C 1
ATOM 1305 O O . ILE A 1 183 ? 54.550 80.758 15.925 1.00 15.39 183 ILE A O 1
ATOM 1310 N N . HIS A 1 184 ? 56.423 80.192 17.030 1.00 14.74 184 HIS A N 1
ATOM 1311 C CA . HIS A 1 184 ? 56.105 78.762 16.992 1.00 14.99 184 HIS A CA 1
ATOM 1312 C C . HIS A 1 184 ? 56.580 78.104 18.275 1.00 15.78 184 HIS A C 1
ATOM 1313 O O . HIS A 1 184 ? 57.655 78.438 18.796 1.00 16.37 184 HIS A O 1
ATOM 1320 N N . ARG A 1 185 ? 55.797 77.127 18.744 1.00 16.18 185 ARG A N 1
ATOM 1321 C CA . ARG A 1 185 ? 56.095 76.455 20.026 1.00 17.20 185 ARG A CA 1
ATOM 1322 C C . ARG A 1 185 ? 57.235 75.445 20.059 1.00 17.45 185 ARG A C 1
ATOM 1323 O O . ARG A 1 185 ? 57.691 75.064 21.137 1.00 18.84 185 ARG A O 1
ATOM 1331 N N . ARG A 1 186 ? 57.695 74.997 18.904 1.00 16.76 186 ARG A N 1
ATOM 1332 C CA . ARG A 1 186 ? 58.761 74.016 18.874 1.00 18.57 186 ARG A CA 1
ATOM 1333 C C . ARG A 1 186 ? 60.107 74.679 18.698 1.00 20.52 186 ARG A C 1
ATOM 1334 O O . ARG A 1 186 ? 60.189 75.878 18.441 1.00 20.69 186 ARG A O 1
ATOM 1342 N N . ASP A 1 187 ? 61.163 73.888 18.821 1.00 20.86 187 ASP A N 1
ATOM 1343 C CA . ASP A 1 187 ? 62.522 74.371 18.710 1.00 22.47 187 ASP A CA 1
ATOM 1344 C C . ASP A 1 187 ? 62.927 74.624 17.263 1.00 22.27 187 ASP A C 1
ATOM 1345 O O . ASP A 1 187 ? 63.877 75.363 16.998 1.00 22.61 187 ASP A O 1
ATOM 1350 N N . THR A 1 188 ? 62.223 73.986 16.331 1.00 22.02 188 THR A N 1
ATOM 1351 C CA . THR A 1 188 ? 62.507 74.162 14.916 1.00 21.85 188 THR A CA 1
ATOM 1352 C C . THR A 1 188 ? 61.172 74.227 14.195 1.00 20.34 188 THR A C 1
ATOM 1353 O O . THR A 1 188 ? 60.128 73.905 14.764 1.00 20.40 188 THR A O 1
ATOM 1357 N N . PHE A 1 189 ? 61.204 74.678 12.947 1.00 19.55 189 PHE A N 1
ATOM 1358 C CA . PHE A 1 189 ? 59.991 74.704 12.166 1.00 20.75 189 PHE A CA 1
ATOM 1359 C C . PHE A 1 189 ? 59.865 73.325 11.525 1.00 20.69 189 PHE A C 1
ATOM 1360 O O . PHE A 1 189 ? 60.856 72.641 11.335 1.00 23.16 189 PHE A O 1
ATOM 1368 N N . LYS A 1 190 ? 58.641 72.924 11.213 1.00 20.82 190 LYS A N 1
ATOM 1369 C CA . LYS A 1 190 ? 58.404 71.642 10.553 1.00 21.55 190 LYS A CA 1
ATOM 1370 C C . LYS A 1 190 ? 58.194 71.844 9.048 1.00 22.24 190 LYS A C 1
ATOM 1371 O O . LYS A 1 190 ? 58.020 70.891 8.289 1.00 23.45 190 LYS A O 1
ATOM 1377 N N . ALA A 1 191 ? 58.205 73.094 8.613 1.00 20.90 191 ALA A N 1
ATOM 1378 C CA . ALA A 1 191 ? 58.034 73.429 7.207 1.00 19.75 191 ALA A CA 1
ATOM 1379 C C . ALA A 1 191 ? 59.177 72.848 6.376 1.00 20.06 191 ALA A C 1
ATOM 1380 O O . ALA A 1 191 ? 60.252 72.521 6.905 1.00 20.31 191 ALA A O 1
ATOM 1382 N N . GLN A 1 192 ? 58.940 72.746 5.067 1.00 21.72 192 GLN A N 1
ATOM 1383 C CA . GLN A 1 192 ? 59.953 72.273 4.130 1.00 24.02 192 GLN A CA 1
ATOM 1384 C C . GLN A 1 192 ? 61.201 73.163 4.267 1.00 23.74 192 GLN A C 1
ATOM 1385 O O . GLN A 1 192 ? 61.082 74.379 4.436 1.00 23.10 192 GLN A O 1
ATOM 1391 N N . PRO A 1 193 ? 62.405 72.592 4.138 1.00 22.99 193 PRO A N 1
ATOM 1392 C CA . PRO A 1 193 ? 63.649 73.371 4.263 1.00 23.77 193 PRO A CA 1
ATOM 1393 C C . PRO A 1 193 ? 63.769 74.622 3.375 1.00 24.02 193 PRO A C 1
ATOM 1394 O O . PRO A 1 193 ? 64.275 75.647 3.827 1.00 22.15 193 PRO A O 1
ATOM 1398 N N . ILE A 1 194 ? 63.342 74.551 2.120 1.00 23.44 194 ILE A N 1
ATOM 1399 C CA . ILE A 1 194 ? 63.461 75.734 1.274 1.00 22.94 194 ILE A CA 1
ATOM 1400 C C . ILE A 1 194 ? 62.590 76.874 1.818 1.00 21.83 194 ILE A C 1
ATOM 1401 O O . ILE A 1 194 ? 62.985 78.039 1.738 1.00 19.31 194 ILE A O 1
ATOM 1406 N N . TYR A 1 195 ? 61.441 76.565 2.418 1.00 20.09 195 TYR A N 1
ATOM 1407 C CA . TYR A 1 195 ? 60.605 77.656 2.938 1.00 19.71 195 TYR A CA 1
ATOM 1408 C C . TYR A 1 195 ? 61.301 78.309 4.126 1.00 19.24 195 TYR A C 1
ATOM 1409 O O . TYR A 1 195 ? 61.274 79.529 4.288 1.00 18.33 195 TYR A O 1
ATOM 1418 N N . VAL A 1 196 ? 61.909 77.505 4.977 1.00 18.75 196 VAL A N 1
ATOM 1419 C CA . VAL A 1 196 ? 62.613 78.028 6.123 1.00 19.26 196 VAL A CA 1
ATOM 1420 C C . VAL A 1 196 ? 63.806 78.858 5.678 1.00 19.39 196 VAL A C 1
ATOM 1421 O O . VAL A 1 196 ? 64.008 79.958 6.179 1.00 18.68 196 VAL A O 1
ATOM 1425 N N . GLU A 1 197 ? 64.592 78.350 4.736 1.00 19.41 197 GLU A N 1
ATOM 1426 C CA . GLU A 1 197 ? 65.765 79.063 4.272 1.00 21.16 197 GLU A CA 1
ATOM 1427 C C . GLU A 1 197 ? 65.432 80.388 3.597 1.00 20.28 197 GLU A C 1
ATOM 1428 O O . GLU A 1 197 ? 66.133 81.380 3.783 1.00 21.05 197 GLU A O 1
ATOM 1434 N N . THR A 1 198 ? 64.350 80.400 2.843 1.00 18.83 198 THR A N 1
ATOM 1435 C CA . THR A 1 198 ? 63.938 81.613 2.143 1.00 19.64 198 THR A CA 1
ATOM 1436 C C . THR A 1 198 ? 63.531 82.716 3.134 1.00 19.17 198 THR A C 1
ATOM 1437 O O . THR A 1 198 ? 63.933 83.886 3.012 1.00 20.36 198 THR A O 1
ATOM 1441 N N . VAL A 1 199 ? 62.748 82.339 4.129 1.00 18.51 199 VAL A N 1
ATOM 1442 C CA . VAL A 1 199 ? 62.286 83.300 5.119 1.00 19.71 199 VAL A CA 1
ATOM 1443 C C . VAL A 1 199 ? 63.439 83.735 6.035 1.00 19.95 199 VAL A C 1
ATOM 1444 O O . VAL A 1 199 ? 63.489 84.893 6.469 1.00 18.90 199 VAL A O 1
ATOM 1448 N N . LYS A 1 200 ? 64.400 82.845 6.281 1.00 20.27 200 LYS A N 1
ATOM 1449 C CA . LYS A 1 200 ? 65.537 83.134 7.141 1.00 22.53 200 LYS A CA 1
ATOM 1450 C C . LYS A 1 200 ? 66.380 84.284 6.588 1.00 22.90 200 LYS A C 1
ATOM 1451 O O . LYS A 1 200 ? 67.014 85.040 7.342 1.00 24.22 200 LYS A O 1
ATOM 1457 N N . LYS A 1 201 ? 66.379 84.412 5.270 1.00 22.32 201 LYS A N 1
ATOM 1458 C CA . LYS A 1 201 ? 67.130 85.452 4.587 1.00 22.05 201 LYS A CA 1
ATOM 1459 C C . LYS A 1 201 ? 66.406 86.799 4.522 1.00 20.61 201 LYS A C 1
ATOM 1460 O O . LYS A 1 201 ? 66.942 87.759 3.962 1.00 22.01 201 LYS A O 1
ATOM 1466 N N . LYS A 1 202 ? 65.178 86.878 5.031 1.00 19.09 202 LYS A N 1
ATOM 1467 C CA . LYS A 1 202 ? 64.460 88.156 5.062 1.00 16.97 202 LYS A CA 1
ATOM 1468 C C . LYS A 1 202 ? 64.917 88.911 6.317 1.00 16.71 202 LYS A C 1
ATOM 1469 O O . LYS A 1 202 ? 64.730 88.453 7.420 1.00 17.09 202 LYS A O 1
ATOM 1475 N N . PRO A 1 203 ? 65.471 90.121 6.154 1.00 15.38 203 PRO A N 1
ATOM 1476 C CA . PRO A 1 203 ? 65.936 90.872 7.319 1.00 15.22 203 PRO A CA 1
ATOM 1477 C C . PRO A 1 203 ? 64.844 91.361 8.255 1.00 14.01 203 PRO A C 1
ATOM 1478 O O . PRO A 1 203 ? 65.105 91.667 9.423 1.00 16.26 203 PRO A O 1
ATOM 1482 N N . ASN A 1 204 ? 63.609 91.383 7.758 1.00 12.64 204 ASN A N 1
ATOM 1483 C CA . ASN A 1 204 ? 62.504 91.837 8.560 1.00 11.42 204 ASN A CA 1
ATOM 1484 C C . ASN A 1 204 ? 61.618 90.704 9.078 1.00 10.72 204 ASN A C 1
ATOM 1485 O O . ASN A 1 204 ? 60.457 90.940 9.407 1.00 12.00 204 ASN A O 1
ATOM 1490 N N . VAL A 1 205 ? 62.159 89.488 9.157 1.00 11.00 205 VAL A N 1
ATOM 1491 C CA . VAL A 1 205 ? 61.410 88.388 9.790 1.00 11.55 205 VAL A CA 1
ATOM 1492 C C . VAL A 1 205 ? 62.260 87.926 10.968 1.00 10.37 205 VAL A C 1
ATOM 1493 O O . VAL A 1 205 ? 63.454 87.631 10.815 1.00 13.49 205 VAL A O 1
ATOM 1497 N N . GLU A 1 206 ? 61.641 87.910 12.136 1.00 11.38 206 GLU A N 1
ATOM 1498 C CA . GLU A 1 206 ? 62.279 87.430 13.341 1.00 11.46 206 GLU A CA 1
ATOM 1499 C C . GLU A 1 206 ? 61.612 86.100 13.746 1.00 11.59 206 GLU A C 1
ATOM 1500 O O . GLU A 1 206 ? 60.383 86.029 13.900 1.00 12.64 206 GLU A O 1
ATOM 1506 N N . PHE A 1 207 ? 62.439 85.073 13.921 1.00 13.11 207 PHE A N 1
ATOM 1507 C CA . PHE A 1 207 ? 61.937 83.782 14.354 1.00 13.81 207 PHE A CA 1
ATOM 1508 C C . PHE A 1 207 ? 61.781 83.856 15.863 1.00 13.50 207 PHE A C 1
ATOM 1509 O O . PHE A 1 207 ? 62.738 84.239 16.547 1.00 16.19 207 PHE A O 1
ATOM 1517 N N . VAL A 1 208 ? 60.618 83.488 16.380 1.00 13.73 208 VAL A N 1
ATOM 1518 C CA . VAL A 1 208 ? 60.378 83.450 17.821 1.00 13.30 208 VAL A CA 1
ATOM 1519 C C . VAL A 1 208 ? 59.993 81.988 18.115 1.00 15.33 208 VAL A C 1
ATOM 1520 O O . VAL A 1 208 ? 58.832 81.634 18.268 1.00 14.31 208 VAL A O 1
ATOM 1524 N N . LEU A 1 209 ? 61.017 81.140 18.159 1.00 16.95 209 LEU A N 1
ATOM 1525 C CA . LEU A 1 209 ? 60.818 79.713 18.401 1.00 17.44 209 LEU A CA 1
ATOM 1526 C C . LEU A 1 209 ? 60.638 79.385 19.885 1.00 17.85 209 LEU A C 1
ATOM 1527 O O . LEU A 1 209 ? 60.859 80.239 20.755 1.00 18.36 209 LEU A O 1
ATOM 1532 N N . ASN A 1 210 ? 60.216 78.149 20.162 1.00 17.40 210 ASN A N 1
ATOM 1533 C CA . ASN A 1 210 ? 59.969 77.675 21.530 1.00 18.10 210 ASN A CA 1
ATOM 1534 C C . ASN A 1 210 ? 59.013 78.586 22.274 1.00 18.08 210 ASN A C 1
ATOM 1535 O O . ASN A 1 210 ? 59.090 78.704 23.486 1.00 17.88 210 ASN A O 1
ATOM 1540 N N . SER A 1 211 ? 58.065 79.191 21.567 1.00 17.67 211 SER A N 1
ATOM 1541 C CA . SER A 1 211 ? 57.191 80.168 22.175 1.00 16.44 211 SER A CA 1
ATOM 1542 C C . SER A 1 211 ? 55.736 80.043 21.828 1.00 17.61 211 SER A C 1
ATOM 1543 O O . SER A 1 211 ? 55.374 79.479 20.808 1.00 17.93 211 SER A O 1
ATOM 1546 N N . VAL A 1 212 ? 54.926 80.631 22.691 1.00 19.35 212 VAL A N 1
ATOM 1547 C CA . VAL A 1 212 ? 53.492 80.666 22.526 1.00 20.14 212 VAL A CA 1
ATOM 1548 C C . VAL A 1 212 ? 52.958 82.063 22.789 1.00 20.30 212 VAL A C 1
ATOM 1549 O O . VAL A 1 212 ? 53.586 82.868 23.497 1.00 20.63 212 VAL A O 1
ATOM 1553 N N . VAL A 1 213 ? 51.808 82.361 22.201 1.00 21.39 213 VAL A N 1
ATOM 1554 C CA . VAL A 1 213 ? 51.181 83.640 22.418 1.00 21.90 213 VAL A CA 1
ATOM 1555 C C . VAL A 1 213 ? 50.265 83.424 23.604 1.00 22.42 213 VAL A C 1
ATOM 1556 O O . VAL A 1 213 ? 49.349 82.594 23.556 1.00 22.46 213 VAL A O 1
ATOM 1560 N N . LYS A 1 214 ? 50.541 84.167 24.673 1.00 21.63 214 LYS A N 1
ATOM 1561 C CA . LYS A 1 214 ? 49.756 84.096 25.902 1.00 22.76 214 LYS A CA 1
ATOM 1562 C C . LYS A 1 214 ? 48.477 84.898 25.802 1.00 23.09 214 LYS A C 1
ATOM 1563 O O . LYS A 1 214 ? 47.465 84.559 26.432 1.00 21.87 214 LYS A O 1
ATOM 1569 N N . GLU A 1 215 ? 48.516 85.980 25.030 1.00 20.65 215 GLU A N 1
ATOM 1570 C CA . GLU A 1 215 ? 47.349 86.838 24.917 1.00 21.08 215 GLU A CA 1
ATOM 1571 C C . GLU A 1 215 ? 47.452 87.796 23.750 1.00 18.94 215 GLU A C 1
ATOM 1572 O O . GLU A 1 215 ? 48.548 88.248 23.405 1.00 19.35 215 GLU A O 1
ATOM 1578 N N . ILE A 1 216 ? 46.313 88.067 23.129 1.00 19.53 216 ILE A N 1
ATOM 1579 C CA . ILE A 1 216 ? 46.226 89.031 22.044 1.00 19.05 216 ILE A CA 1
ATOM 1580 C C . ILE A 1 216 ? 45.480 90.195 22.686 1.00 20.50 216 ILE A C 1
ATOM 1581 O O . ILE A 1 216 ? 44.362 90.021 23.193 1.00 21.08 216 ILE A O 1
ATOM 1586 N N . LYS A 1 217 ? 46.100 91.371 22.699 1.00 20.54 217 LYS A N 1
ATOM 1587 C CA . LYS A 1 217 ? 45.520 92.553 23.344 1.00 21.84 217 LYS A CA 1
ATOM 1588 C C . LYS A 1 217 ? 45.298 93.699 22.387 1.00 21.38 217 LYS A C 1
ATOM 1589 O O . LYS A 1 217 ? 45.930 93.761 21.339 1.00 19.84 217 LYS A O 1
ATOM 1595 N N . GLY A 1 218 ? 44.411 94.621 22.752 1.00 21.27 218 GLY A N 1
ATOM 1596 C CA . GLY A 1 218 ? 44.155 95.770 21.903 1.00 22.48 218 GLY A CA 1
ATOM 1597 C C . GLY A 1 218 ? 43.081 96.666 22.473 1.00 25.31 218 GLY A C 1
ATOM 1598 O O . GLY A 1 218 ? 42.698 96.501 23.635 1.00 25.71 218 GLY A O 1
ATOM 1599 N N . ASP A 1 219 ? 42.633 97.636 21.683 1.00 26.34 219 ASP A N 1
ATOM 1600 C CA . ASP A 1 219 ? 41.554 98.516 22.139 1.00 29.14 219 ASP A CA 1
ATOM 1601 C C . ASP A 1 219 ? 40.363 98.112 21.273 1.00 29.73 219 ASP A C 1
ATOM 1602 O O . ASP A 1 219 ? 39.588 97.225 21.650 1.00 31.21 219 ASP A O 1
ATOM 1607 N N . LYS A 1 220 ? 40.237 98.719 20.104 1.00 30.17 220 LYS A N 1
ATOM 1608 C CA . LYS A 1 220 ? 39.165 98.371 19.182 1.00 30.20 220 LYS A CA 1
ATOM 1609 C C . LYS A 1 220 ? 39.764 97.443 18.137 1.00 29.08 220 LYS A C 1
ATOM 1610 O O . LYS A 1 220 ? 39.056 96.726 17.417 1.00 28.71 220 LYS A O 1
ATOM 1616 N N . VAL A 1 221 ? 41.091 97.469 18.062 1.00 26.36 221 VAL A N 1
ATOM 1617 C CA . VAL A 1 221 ? 41.823 96.632 17.137 1.00 24.89 221 VAL A CA 1
ATOM 1618 C C . VAL A 1 221 ? 43.012 96.053 17.883 1.00 22.74 221 VAL A C 1
ATOM 1619 O O . VAL A 1 221 ? 43.357 96.510 18.972 1.00 21.32 221 VAL A O 1
ATOM 1623 N N . VAL A 1 222 ? 43.617 95.021 17.306 1.00 21.06 222 VAL A N 1
ATOM 1624 C CA . VAL A 1 222 ? 44.798 94.403 17.906 1.00 18.82 222 VAL A CA 1
ATOM 1625 C C . VAL A 1 222 ? 45.940 95.406 18.027 1.00 17.48 222 VAL A C 1
ATOM 1626 O O . VAL A 1 222 ? 46.198 96.179 17.112 1.00 16.89 222 VAL A O 1
ATOM 1630 N N . LYS A 1 223 ? 46.606 95.397 19.167 1.00 15.90 223 LYS A N 1
ATOM 1631 C CA . LYS A 1 223 ? 47.748 96.294 19.361 1.00 16.52 223 LYS A CA 1
ATOM 1632 C C . LYS A 1 223 ? 48.966 95.553 19.877 1.00 15.52 223 LYS A C 1
ATOM 1633 O O . LYS A 1 223 ? 50.101 96.036 19.672 1.00 15.27 223 LYS A O 1
ATOM 1639 N N . GLN A 1 224 ? 48.774 94.403 20.534 1.00 16.40 224 GLN A N 1
ATOM 1640 C CA . GLN A 1 224 ? 49.914 93.683 21.101 1.00 17.71 224 GLN A CA 1
ATOM 1641 C C . GLN A 1 224 ? 49.718 92.199 21.239 1.00 17.06 224 GLN A C 1
ATOM 1642 O O . GLN A 1 224 ? 48.580 91.709 21.289 1.00 17.71 224 GLN A O 1
ATOM 1648 N N . VAL A 1 225 ? 50.830 91.473 21.255 1.00 18.36 225 VAL A N 1
ATOM 1649 C CA . VAL A 1 225 ? 50.774 90.060 21.600 1.00 18.36 225 VAL A CA 1
ATOM 1650 C C . VAL A 1 225 ? 51.793 89.869 22.704 1.00 19.35 225 VAL A C 1
ATOM 1651 O O . VAL A 1 225 ? 52.888 90.466 22.712 1.00 19.75 225 VAL A O 1
ATOM 1655 N N . VAL A 1 226 ? 51.382 89.101 23.703 1.00 19.71 226 VAL A N 1
ATOM 1656 C CA . VAL A 1 226 ? 52.251 88.759 24.811 1.00 18.72 226 VAL A CA 1
ATOM 1657 C C . VAL A 1 226 ? 52.727 87.350 24.460 1.00 18.95 226 VAL A C 1
ATOM 1658 O O . VAL A 1 226 ? 51.919 86.440 24.198 1.00 19.29 226 VAL A O 1
ATOM 1662 N N . VAL A 1 227 ? 54.045 87.192 24.427 1.00 18.44 227 VAL A N 1
ATOM 1663 C CA . VAL A 1 227 ? 54.693 85.949 24.033 1.00 19.50 227 VAL A CA 1
ATOM 1664 C C . VAL A 1 227 ? 55.485 85.352 25.166 1.00 20.57 227 VAL A C 1
ATOM 1665 O O . VAL A 1 227 ? 56.212 86.072 25.857 1.00 20.75 227 VAL A O 1
ATOM 1669 N N . GLU A 1 228 ? 55.336 84.040 25.374 1.00 20.80 228 GLU A N 1
ATOM 1670 C CA . GLU A 1 228 ? 56.077 83.344 26.422 1.00 22.31 228 GLU A CA 1
ATOM 1671 C C . GLU A 1 228 ? 56.981 82.292 25.814 1.00 21.65 228 GLU A C 1
ATOM 1672 O O . GLU A 1 228 ? 56.552 81.499 24.965 1.00 21.01 228 GLU A O 1
ATOM 1678 N N . ASN A 1 229 ? 58.240 82.285 26.236 1.00 20.74 229 ASN A N 1
ATOM 1679 C CA . ASN A 1 229 ? 59.172 81.284 25.752 1.00 21.92 229 ASN A CA 1
ATOM 1680 C C . ASN A 1 229 ? 58.996 80.109 26.703 1.00 22.45 229 ASN A C 1
ATOM 1681 O O . ASN A 1 229 ? 59.198 80.252 27.909 1.00 22.56 229 ASN A O 1
ATOM 1686 N N . LEU A 1 230 ? 58.631 78.955 26.151 1.00 22.73 230 LEU A N 1
ATOM 1687 C CA . LEU A 1 230 ? 58.374 77.741 26.927 1.00 25.33 230 LEU A CA 1
ATOM 1688 C C . LEU A 1 230 ? 59.610 77.180 27.604 1.00 26.45 230 LEU A C 1
ATOM 1689 O O . LEU A 1 230 ? 59.501 76.499 28.627 1.00 26.57 230 LEU A O 1
ATOM 1694 N N . LYS A 1 231 ? 60.784 77.448 27.036 1.00 27.39 231 LYS A N 1
ATOM 1695 C CA . LYS A 1 231 ? 62.023 76.948 27.616 1.00 30.18 231 LYS A CA 1
ATOM 1696 C C . LYS A 1 231 ? 62.603 77.868 28.683 1.00 30.63 231 LYS A C 1
ATOM 1697 O O . LYS A 1 231 ? 63.089 77.411 29.718 1.00 31.57 231 LYS A O 1
ATOM 1703 N N . THR A 1 232 ? 62.539 79.172 28.454 1.00 30.35 232 THR A N 1
ATOM 1704 C CA . THR A 1 232 ? 63.153 80.095 29.399 1.00 30.16 232 THR A CA 1
ATOM 1705 C C . THR A 1 232 ? 62.216 80.840 30.327 1.00 31.11 232 THR A C 1
ATOM 1706 O O . THR A 1 232 ? 62.660 81.420 31.325 1.00 31.73 232 THR A O 1
ATOM 1710 N N . GLY A 1 233 ? 60.922 80.819 30.019 1.00 31.13 233 GLY A N 1
ATOM 1711 C CA . GLY A 1 233 ? 59.964 81.539 30.836 1.00 31.36 233 GLY A CA 1
ATOM 1712 C C . GLY A 1 233 ? 59.915 83.022 30.502 1.00 30.69 233 GLY A C 1
ATOM 1713 O O . GLY A 1 233 ? 59.044 83.735 30.991 1.00 31.88 233 GLY A O 1
ATOM 1714 N N . GLU A 1 234 ? 60.837 83.497 29.665 1.00 30.57 234 GLU A N 1
ATOM 1715 C CA . GLU A 1 234 ? 60.851 84.908 29.297 1.00 31.88 234 GLU A CA 1
ATOM 1716 C C . GLU A 1 234 ? 59.517 85.300 28.663 1.00 31.39 234 GLU A C 1
ATOM 1717 O O . GLU A 1 234 ? 58.971 84.572 27.816 1.00 30.15 234 GLU A O 1
ATOM 1723 N N . ILE A 1 235 ? 59.000 86.449 29.083 1.00 31.36 235 ILE A N 1
ATOM 1724 C CA . ILE A 1 235 ? 57.751 86.995 28.562 1.00 31.54 235 ILE A CA 1
ATOM 1725 C C . ILE A 1 235 ? 58.081 88.291 27.862 1.00 31.13 235 ILE A C 1
ATOM 1726 O O . ILE A 1 235 ? 58.740 89.147 28.443 1.00 32.66 235 ILE A O 1
ATOM 1731 N N . LYS A 1 236 ? 57.614 88.442 26.625 1.00 29.47 236 LYS A N 1
ATOM 1732 C CA . LYS A 1 236 ? 57.828 89.661 25.853 1.00 28.66 236 LYS A CA 1
ATOM 1733 C C . LYS A 1 236 ? 56.477 90.184 25.375 1.00 26.16 236 LYS A C 1
ATOM 1734 O O . LYS A 1 236 ? 55.546 89.415 25.112 1.00 24.29 236 LYS A O 1
ATOM 1740 N N . GLU A 1 237 ? 56.376 91.498 25.259 1.00 23.85 237 GLU A N 1
ATOM 1741 C CA . GLU A 1 237 ? 55.184 92.120 24.719 1.00 23.79 237 GLU A CA 1
ATOM 1742 C C . GLU A 1 237 ? 55.593 92.759 23.410 1.00 21.74 237 GLU A C 1
ATOM 1743 O O . GLU A 1 237 ? 56.429 93.661 23.386 1.00 23.06 237 GLU A O 1
ATOM 1749 N N . LEU A 1 238 ? 55.013 92.278 22.320 1.00 19.14 238 LEU A N 1
ATOM 1750 C CA . LEU A 1 238 ? 55.322 92.817 21.007 1.00 18.66 238 LEU A CA 1
ATOM 1751 C C . LEU A 1 238 ? 54.174 93.695 20.541 1.00 17.77 238 LEU A C 1
ATOM 1752 O O . LEU A 1 238 ? 53.006 93.347 20.718 1.00 19.33 238 LEU A O 1
ATOM 1757 N N . ASN A 1 239 ? 54.488 94.835 19.943 1.00 15.56 239 ASN A N 1
ATOM 1758 C CA . ASN A 1 239 ? 53.462 95.734 19.434 1.00 15.39 239 ASN A CA 1
ATOM 1759 C C . ASN A 1 239 ? 53.217 95.354 18.005 1.00 15.16 239 ASN A C 1
ATOM 1760 O O . ASN A 1 239 ? 54.098 95.493 17.151 1.00 15.99 239 ASN A O 1
ATOM 1765 N N . VAL A 1 240 ? 52.022 94.823 17.740 1.00 14.78 240 VAL A N 1
ATOM 1766 C CA . VAL A 1 240 ? 51.668 94.377 16.396 1.00 14.67 240 VAL A CA 1
ATOM 1767 C C . VAL A 1 240 ? 50.287 94.858 16.000 1.00 14.65 240 VAL A C 1
ATOM 1768 O O . VAL A 1 240 ? 49.446 95.065 16.865 1.00 15.68 240 VAL A O 1
ATOM 1772 N N . ASN A 1 241 ? 50.078 95.042 14.701 1.00 14.98 241 ASN A N 1
ATOM 1773 C CA . ASN A 1 241 ? 48.801 95.531 14.178 1.00 17.39 241 ASN A CA 1
ATOM 1774 C C . ASN A 1 241 ? 47.967 94.371 13.621 1.00 16.49 241 ASN A C 1
ATOM 1775 O O . ASN A 1 241 ? 46.757 94.502 13.376 1.00 17.06 241 ASN A O 1
ATOM 1780 N N . GLY A 1 242 ? 48.608 93.238 13.409 1.00 14.80 242 GLY A N 1
ATOM 1781 C CA . GLY A 1 242 ? 47.904 92.076 12.907 1.00 14.75 242 GLY A CA 1
ATOM 1782 C C . GLY A 1 242 ? 48.509 90.819 13.457 1.00 15.02 242 GLY A C 1
ATOM 1783 O O . GLY A 1 242 ? 49.718 90.749 13.707 1.00 14.46 242 GLY A O 1
ATOM 1784 N N . VAL A 1 243 ? 47.664 89.802 13.648 1.00 13.92 243 VAL A N 1
ATOM 1785 C CA . VAL A 1 243 ? 48.080 88.488 14.122 1.00 14.91 243 VAL A CA 1
ATOM 1786 C C . VAL A 1 243 ? 47.480 87.481 13.161 1.00 14.48 243 VAL A C 1
ATOM 1787 O O . VAL A 1 243 ? 46.254 87.408 12.994 1.00 16.14 243 VAL A O 1
ATOM 1791 N N . PHE A 1 244 ? 48.340 86.726 12.516 1.00 13.60 244 PHE A N 1
ATOM 1792 C CA . PHE A 1 244 ? 47.948 85.742 11.524 1.00 14.46 244 PHE A CA 1
ATOM 1793 C C . PHE A 1 244 ? 48.125 84.385 12.135 1.00 14.58 244 PHE A C 1
ATOM 1794 O O . PHE A 1 244 ? 49.235 83.981 12.446 1.00 15.53 244 PHE A O 1
ATOM 1802 N N . ILE A 1 245 ? 47.003 83.677 12.333 1.00 15.32 245 ILE A N 1
ATOM 1803 C CA . ILE A 1 245 ? 47.072 82.357 12.957 1.00 15.89 245 ILE A CA 1
ATOM 1804 C C . ILE A 1 245 ? 47.094 81.324 11.836 1.00 15.08 245 ILE A C 1
ATOM 1805 O O . ILE A 1 245 ? 46.097 81.147 11.114 1.00 16.56 245 ILE A O 1
ATOM 1810 N N . GLU A 1 246 ? 48.239 80.665 11.697 1.00 14.82 246 GLU A N 1
ATOM 1811 C CA . GLU A 1 246 ? 48.544 79.733 10.625 1.00 14.93 246 GLU A CA 1
ATOM 1812 C C . GLU A 1 246 ? 49.058 78.398 11.103 1.00 12.50 246 GLU A C 1
ATOM 1813 O O . GLU A 1 246 ? 50.160 77.980 10.801 1.00 13.34 246 GLU A O 1
ATOM 1819 N N . ILE A 1 247 ? 48.205 77.703 11.830 1.00 14.76 247 ILE A N 1
ATOM 1820 C CA . ILE A 1 247 ? 48.609 76.420 12.357 1.00 15.88 247 ILE A CA 1
ATOM 1821 C C . ILE A 1 247 ? 48.094 75.213 11.622 1.00 17.10 247 ILE A C 1
ATOM 1822 O O . ILE A 1 247 ? 48.161 74.079 12.107 1.00 19.83 247 ILE A O 1
ATOM 1827 N N . GLY A 1 248 ? 47.569 75.451 10.431 1.00 17.36 248 GLY A N 1
ATOM 1828 C CA . GLY A 1 248 ? 47.151 74.321 9.635 1.00 17.44 248 GLY A CA 1
ATOM 1829 C C . GLY A 1 248 ? 45.689 73.974 9.740 1.00 16.46 248 GLY A C 1
ATOM 1830 O O . GLY A 1 248 ? 44.891 74.616 10.403 1.00 14.46 248 GLY A O 1
ATOM 1831 N N . PHE A 1 249 ? 45.377 72.903 9.030 1.00 18.66 249 PHE A N 1
ATOM 1832 C CA . PHE A 1 249 ? 44.013 72.433 8.892 1.00 18.65 249 PHE A CA 1
ATOM 1833 C C . PHE A 1 249 ? 44.002 70.918 8.965 1.00 20.15 249 PHE A C 1
ATOM 1834 O O . PHE A 1 249 ? 44.977 70.268 8.575 1.00 22.93 249 PHE A O 1
ATOM 1842 N N . ASP A 1 250 ? 42.895 70.354 9.455 1.00 19.29 250 ASP A N 1
ATOM 1843 C CA . ASP A 1 250 ? 42.725 68.899 9.548 1.00 19.77 250 ASP A CA 1
ATOM 1844 C C . ASP A 1 250 ? 41.919 68.390 8.330 1.00 17.20 250 ASP A C 1
ATOM 1845 O O . ASP A 1 250 ? 40.862 68.901 8.062 1.00 18.67 250 ASP A O 1
ATOM 1850 N N . PRO A 1 251 ? 42.447 67.416 7.551 1.00 18.74 251 PRO A N 1
ATOM 1851 C CA . PRO A 1 251 ? 41.684 66.900 6.399 1.00 18.34 251 PRO A CA 1
ATOM 1852 C C . PRO A 1 251 ? 40.657 65.928 6.985 1.00 15.97 251 PRO A C 1
ATOM 1853 O O . PRO A 1 251 ? 40.790 65.484 8.174 1.00 14.45 251 PRO A O 1
ATOM 1857 N N . PRO A 1 252 ? 39.615 65.582 6.201 1.00 15.52 252 PRO A N 1
ATOM 1858 C CA . PRO A 1 252 ? 38.559 64.701 6.634 1.00 15.48 252 PRO A CA 1
ATOM 1859 C C . PRO A 1 252 ? 38.935 63.265 6.505 1.00 13.46 252 PRO A C 1
ATOM 1860 O O . PRO A 1 252 ? 38.182 62.502 5.925 1.00 14.42 252 PRO A O 1
ATOM 1864 N N . THR A 1 253 ? 40.054 62.896 7.123 1.00 13.37 253 THR A N 1
ATOM 1865 C CA . THR A 1 253 ? 40.487 61.510 7.055 1.00 14.46 253 THR A CA 1
ATOM 1866 C C . THR A 1 253 ? 39.496 60.532 7.681 1.00 15.79 253 THR A C 1
ATOM 1867 O O . THR A 1 253 ? 39.206 59.493 7.081 1.00 16.01 253 THR A O 1
ATOM 1871 N N . ASP A 1 254 ? 38.938 60.902 8.830 1.00 16.54 254 ASP A N 1
ATOM 1872 C CA . ASP A 1 254 ? 37.991 59.997 9.500 1.00 18.56 254 ASP A CA 1
ATOM 1873 C C . ASP A 1 254 ? 36.749 59.783 8.643 1.00 17.73 254 ASP A C 1
ATOM 1874 O O . ASP A 1 254 ? 36.253 58.652 8.531 1.00 18.01 254 ASP A O 1
ATOM 1879 N N . PHE A 1 255 ? 36.255 60.853 8.022 1.00 16.48 255 PHE A N 1
ATOM 1880 C CA . PHE A 1 255 ? 35.050 60.731 7.183 1.00 15.57 255 PHE A CA 1
ATOM 1881 C C . PHE A 1 255 ? 35.367 59.819 6.000 1.00 14.86 255 PHE A C 1
ATOM 1882 O O . PHE A 1 255 ? 34.597 58.919 5.662 1.00 14.90 255 PHE A O 1
ATOM 1890 N N . ALA A 1 256 ? 36.504 60.070 5.369 1.00 14.38 256 ALA A N 1
ATOM 1891 C CA . ALA A 1 256 ? 36.907 59.236 4.244 1.00 15.83 256 ALA A CA 1
ATOM 1892 C C . ALA A 1 256 ? 37.030 57.751 4.616 1.00 17.35 256 ALA A C 1
ATOM 1893 O O . ALA A 1 256 ? 36.444 56.884 3.953 1.00 17.17 256 ALA A O 1
ATOM 1895 N N . LYS A 1 257 ? 37.763 57.469 5.679 1.00 16.22 257 LYS A N 1
ATOM 1896 C CA . LYS A 1 257 ? 37.933 56.084 6.111 1.00 18.70 257 LYS A CA 1
ATOM 1897 C C . LYS A 1 257 ? 36.634 55.398 6.473 1.00 18.37 257 LYS A C 1
ATOM 1898 O O . LYS A 1 257 ? 36.427 54.254 6.083 1.00 19.31 257 LYS A O 1
ATOM 1904 N N . SER A 1 258 ? 35.759 56.111 7.169 1.00 18.69 258 SER A N 1
ATOM 1905 C CA . SER A 1 258 ? 34.466 55.601 7.577 1.00 19.66 258 SER A CA 1
ATOM 1906 C C . SER A 1 258 ? 33.621 55.233 6.376 1.00 18.14 258 SER A C 1
ATOM 1907 O O . SER A 1 258 ? 32.834 54.294 6.427 1.00 20.09 258 SER A O 1
ATOM 1910 N N . ASN A 1 259 ? 33.816 55.942 5.264 1.00 16.20 259 ASN A N 1
ATOM 1911 C CA . ASN A 1 259 ? 33.003 55.695 4.091 1.00 15.65 259 ASN A CA 1
ATOM 1912 C C . ASN A 1 259 ? 33.701 54.987 2.965 1.00 15.54 259 ASN A C 1
ATOM 1913 O O . ASN A 1 259 ? 33.248 55.023 1.829 1.00 17.66 259 ASN A O 1
ATOM 1918 N N . GLY A 1 260 ? 34.814 54.336 3.290 1.00 16.80 260 GLY A N 1
ATOM 1919 C CA . GLY A 1 260 ? 35.534 53.530 2.318 1.00 16.40 260 GLY A CA 1
ATOM 1920 C C . GLY A 1 260 ? 36.166 54.266 1.170 1.00 16.18 260 GLY A C 1
ATOM 1921 O O . GLY A 1 260 ? 36.280 53.722 0.077 1.00 17.31 260 GLY A O 1
ATOM 1922 N N . ILE A 1 261 ? 36.588 55.493 1.433 1.00 16.58 261 ILE A N 1
ATOM 1923 C CA . ILE A 1 261 ? 37.203 56.333 0.412 1.00 15.72 261 ILE A CA 1
ATOM 1924 C C . ILE A 1 261 ? 38.670 56.483 0.735 1.00 15.42 261 ILE A C 1
ATOM 1925 O O . ILE A 1 261 ? 39.046 56.854 1.861 1.00 16.46 261 ILE A O 1
ATOM 1930 N N . GLU A 1 262 ? 39.520 56.217 -0.243 1.00 14.44 262 GLU A N 1
ATOM 1931 C CA . GLU A 1 262 ? 40.937 56.295 -0.042 1.00 15.84 262 GLU A CA 1
ATOM 1932 C C . GLU A 1 262 ? 41.484 57.670 0.202 1.00 15.50 262 GLU A C 1
ATOM 1933 O O . GLU A 1 262 ? 41.054 58.662 -0.418 1.00 14.43 262 GLU A O 1
ATOM 1939 N N . THR A 1 263 ? 42.429 57.751 1.116 1.00 16.89 263 THR A N 1
ATOM 1940 C CA . THR A 1 263 ? 43.091 58.986 1.420 1.00 15.86 263 THR A CA 1
ATOM 1941 C C . THR A 1 263 ? 44.551 58.823 1.131 1.00 17.43 263 THR A C 1
ATOM 1942 O O . THR A 1 263 ? 45.064 57.670 1.166 1.00 19.03 263 THR A O 1
ATOM 1946 N N . ASP A 1 264 ? 45.205 59.918 0.800 1.00 15.23 264 ASP A N 1
ATOM 1947 C CA . ASP A 1 264 ? 46.625 59.871 0.541 1.00 17.48 264 ASP A CA 1
ATOM 1948 C C . ASP A 1 264 ? 47.354 59.814 1.848 1.00 18.15 264 ASP A C 1
ATOM 1949 O O . ASP A 1 264 ? 46.750 59.742 2.912 1.00 17.26 264 ASP A O 1
ATOM 1954 N N . THR A 1 265 ? 48.676 59.755 1.774 1.00 17.76 265 THR A N 1
ATOM 1955 C CA . THR A 1 265 ? 49.429 59.675 3.000 1.00 17.50 265 THR A CA 1
ATOM 1956 C C . THR A 1 265 ? 49.441 60.994 3.806 1.00 18.13 265 THR A C 1
ATOM 1957 O O . THR A 1 265 ? 50.082 61.085 4.846 1.00 18.32 265 THR A O 1
ATOM 1961 N N . ASN A 1 266 ? 48.755 62.038 3.322 1.00 16.40 266 ASN A N 1
ATOM 1962 C CA . ASN A 1 266 ? 48.638 63.315 4.044 1.00 15.28 266 ASN A CA 1
ATOM 1963 C C . ASN A 1 266 ? 47.254 63.391 4.716 1.00 13.53 266 ASN A C 1
ATOM 1964 O O . ASN A 1 266 ? 46.938 64.358 5.460 1.00 13.80 266 ASN A O 1
ATOM 1969 N N . GLY A 1 267 ? 46.457 62.367 4.463 1.00 14.38 267 GLY A N 1
ATOM 1970 C CA . GLY A 1 267 ? 45.131 62.289 5.054 1.00 12.18 267 GLY A CA 1
ATOM 1971 C C . GLY A 1 267 ? 44.022 62.929 4.236 1.00 11.35 267 GLY A C 1
ATOM 1972 O O . GLY A 1 267 ? 42.869 62.916 4.678 1.00 11.55 267 GLY A O 1
ATOM 1973 N N . TYR A 1 268 ? 44.357 63.443 3.061 1.00 11.63 268 TYR A N 1
ATOM 1974 C CA . TYR A 1 268 ? 43.362 64.083 2.198 1.00 11.41 268 TYR A CA 1
ATOM 1975 C C . TYR A 1 268 ? 42.711 63.093 1.273 1.00 11.36 268 TYR A C 1
ATOM 1976 O O . TYR A 1 268 ? 43.241 62.044 0.952 1.00 12.28 268 TYR A O 1
ATOM 1985 N N . ILE A 1 269 ? 41.511 63.393 0.798 1.00 10.65 269 ILE A N 1
ATOM 1986 C CA . ILE A 1 269 ? 40.838 62.474 -0.114 1.00 10.77 269 ILE A CA 1
ATOM 1987 C C . ILE A 1 269 ? 41.602 62.448 -1.416 1.00 11.27 269 ILE A C 1
ATOM 1988 O O . ILE A 1 269 ? 41.807 63.480 -2.077 1.00 11.92 269 ILE A O 1
ATOM 1993 N N . LYS A 1 270 ? 42.017 61.248 -1.807 1.00 11.09 270 LYS A N 1
ATOM 1994 C CA . LYS A 1 270 ? 42.820 61.129 -2.999 1.00 12.33 270 LYS A CA 1
ATOM 1995 C C . LYS A 1 270 ? 41.946 61.199 -4.233 1.00 12.01 270 LYS A C 1
ATOM 1996 O O . LYS A 1 270 ? 40.947 60.500 -4.358 1.00 13.46 270 LYS A O 1
ATOM 2002 N N . VAL A 1 271 ? 42.322 62.103 -5.111 1.00 11.67 271 VAL A N 1
ATOM 2003 C CA . VAL A 1 271 ? 41.611 62.234 -6.373 1.00 12.22 271 VAL A CA 1
ATOM 2004 C C . VAL A 1 271 ? 42.595 62.195 -7.510 1.00 11.84 271 VAL A C 1
ATOM 2005 O O . VAL A 1 271 ? 43.786 62.516 -7.343 1.00 13.21 271 VAL A O 1
ATOM 2009 N N . ASP A 1 272 ? 42.078 61.826 -8.671 1.00 13.10 272 ASP A N 1
ATOM 2010 C CA . ASP A 1 272 ? 42.894 61.869 -9.862 1.00 15.16 272 ASP A CA 1
ATOM 2011 C C . ASP A 1 272 ? 42.637 63.222 -10.514 1.00 15.19 272 ASP A C 1
ATOM 2012 O O . ASP A 1 272 ? 41.998 64.130 -9.948 1.00 14.36 272 ASP A O 1
ATOM 2017 N N . GLU A 1 273 ? 43.160 63.404 -11.722 1.00 16.60 273 GLU A N 1
ATOM 2018 C CA . GLU A 1 273 ? 43.007 64.655 -12.419 1.00 16.34 273 GLU A CA 1
ATOM 2019 C C . GLU A 1 273 ? 41.551 65.132 -12.574 1.00 13.30 273 GLU A C 1
ATOM 2020 O O . GLU A 1 273 ? 41.262 66.338 -12.483 1.00 15.41 273 GLU A O 1
ATOM 2026 N N . TRP A 1 274 ? 40.668 64.167 -12.737 1.00 13.11 274 TRP A N 1
ATOM 2027 C CA . TRP A 1 274 ? 39.250 64.410 -12.987 1.00 12.44 274 TRP A CA 1
ATOM 2028 C C . TRP A 1 274 ? 38.385 64.401 -11.746 1.00 10.93 274 TRP A C 1
ATOM 2029 O O . TRP A 1 274 ? 37.186 64.271 -11.838 1.00 11.37 274 TRP A O 1
ATOM 2040 N N . MET A 1 275 ? 39.028 64.553 -10.606 1.00 10.76 275 MET A N 1
ATOM 2041 C CA . MET A 1 275 ? 38.358 64.631 -9.308 1.00 9.46 275 MET A CA 1
ATOM 2042 C C . MET A 1 275 ? 37.687 63.325 -8.904 1.00 10.08 275 MET A C 1
ATOM 2043 O O . MET A 1 275 ? 36.803 63.307 -8.059 1.00 11.38 275 MET A O 1
ATOM 2048 N N . ARG A 1 276 ? 38.127 62.193 -9.459 1.00 10.86 276 ARG A N 1
ATOM 2049 C CA . ARG A 1 276 ? 37.575 60.896 -9.107 1.00 11.71 276 ARG A CA 1
ATOM 2050 C C . ARG A 1 276 ? 38.249 60.366 -7.858 1.00 11.80 276 ARG A C 1
ATOM 2051 O O . ARG A 1 276 ? 39.472 60.395 -7.759 1.00 13.84 276 ARG A O 1
ATOM 2059 N N . THR A 1 277 ? 37.445 59.902 -6.915 1.00 11.55 277 THR A N 1
ATOM 2060 C CA . THR A 1 277 ? 37.995 59.245 -5.716 1.00 12.18 277 THR A CA 1
ATOM 2061 C C . THR A 1 277 ? 38.189 57.743 -6.033 1.00 13.46 277 THR A C 1
ATOM 2062 O O . THR A 1 277 ? 37.991 57.279 -7.142 1.00 15.18 277 THR A O 1
ATOM 2066 N N . SER A 1 278 ? 38.565 56.984 -5.016 1.00 13.81 278 SER A N 1
ATOM 2067 C CA . SER A 1 278 ? 38.773 55.544 -5.216 1.00 14.11 278 SER A CA 1
ATOM 2068 C C . SER A 1 278 ? 37.469 54.781 -5.339 1.00 14.99 278 SER A C 1
ATOM 2069 O O . SER A 1 278 ? 37.468 53.581 -5.674 1.00 15.52 278 SER A O 1
ATOM 2072 N N . VAL A 1 279 ? 36.339 55.432 -5.069 1.00 12.77 279 VAL A N 1
ATOM 2073 C CA . VAL A 1 279 ? 35.031 54.787 -5.164 1.00 12.46 279 VAL A CA 1
ATOM 2074 C C . VAL A 1 279 ? 34.345 55.241 -6.425 1.00 13.47 279 VAL A C 1
ATOM 2075 O O . VAL A 1 279 ? 34.023 56.439 -6.577 1.00 12.74 279 VAL A O 1
ATOM 2079 N N . PRO A 1 280 ? 34.057 54.316 -7.350 1.00 12.54 280 PRO A N 1
ATOM 2080 C CA . PRO A 1 280 ? 33.385 54.761 -8.580 1.00 12.59 280 PRO A CA 1
ATOM 2081 C C . PRO A 1 280 ? 32.080 55.487 -8.241 1.00 10.92 280 PRO A C 1
ATOM 2082 O O . PRO A 1 280 ? 31.293 55.029 -7.385 1.00 12.29 280 PRO A O 1
ATOM 2086 N N . GLY A 1 281 ? 31.851 56.615 -8.911 1.00 10.60 281 GLY A N 1
ATOM 2087 C CA . GLY A 1 281 ? 30.632 57.356 -8.660 1.00 10.37 281 GLY A CA 1
ATOM 2088 C C . GLY A 1 281 ? 30.750 58.400 -7.563 1.00 10.42 281 GLY A C 1
ATOM 2089 O O . GLY A 1 281 ? 29.765 59.146 -7.363 1.00 10.08 281 GLY A O 1
ATOM 2090 N N . VAL A 1 282 ? 31.856 58.410 -6.840 1.00 10.48 282 VAL A N 1
ATOM 2091 C CA . VAL A 1 282 ? 32.116 59.411 -5.811 1.00 9.81 282 VAL A CA 1
ATOM 2092 C C . VAL A 1 282 ? 33.285 60.258 -6.275 1.00 10.07 282 VAL A C 1
ATOM 2093 O O . VAL A 1 282 ? 34.375 59.763 -6.588 1.00 11.09 282 VAL A O 1
ATOM 2097 N N . PHE A 1 283 ? 33.040 61.560 -6.328 1.00 8.41 283 PHE A N 1
ATOM 2098 C CA . PHE A 1 283 ? 34.015 62.573 -6.751 1.00 9.10 283 PHE A CA 1
ATOM 2099 C C . PHE A 1 283 ? 34.285 63.500 -5.613 1.00 9.47 283 PHE A C 1
ATOM 2100 O O . PHE A 1 283 ? 33.550 63.504 -4.625 1.00 9.12 283 PHE A O 1
ATOM 2108 N N . ALA A 1 284 ? 35.331 64.308 -5.708 1.00 8.31 284 ALA A N 1
ATOM 2109 C CA . ALA A 1 284 ? 35.606 65.280 -4.646 1.00 9.00 284 ALA A CA 1
ATOM 2110 C C . ALA A 1 284 ? 36.217 66.524 -5.198 1.00 9.18 284 ALA A C 1
ATOM 2111 O O . ALA A 1 284 ? 36.869 66.462 -6.244 1.00 10.27 284 ALA A O 1
ATOM 2113 N N . ALA A 1 285 ? 36.052 67.641 -4.520 1.00 8.52 285 ALA A N 1
ATOM 2114 C CA . ALA A 1 285 ? 36.579 68.901 -4.991 1.00 8.41 285 ALA A CA 1
ATOM 2115 C C . ALA A 1 285 ? 36.886 69.804 -3.830 1.00 9.01 285 ALA A C 1
ATOM 2116 O O . ALA A 1 285 ? 36.269 69.719 -2.785 1.00 8.95 285 ALA A O 1
ATOM 2118 N N . GLY A 1 286 ? 37.844 70.709 -4.026 1.00 9.18 286 GLY A N 1
ATOM 2119 C CA . GLY A 1 286 ? 38.162 71.707 -3.025 1.00 10.15 286 GLY A CA 1
ATOM 2120 C C . GLY A 1 286 ? 39.255 71.282 -2.066 1.00 9.33 286 GLY A C 1
ATOM 2121 O O . GLY A 1 286 ? 40.004 70.298 -2.316 1.00 8.96 286 GLY A O 1
ATOM 2122 N N . ASP A 1 287 ? 39.321 71.936 -0.930 1.00 9.66 287 ASP A N 1
ATOM 2123 C CA . ASP A 1 287 ? 40.461 71.594 -0.096 1.00 10.66 287 ASP A CA 1
ATOM 2124 C C . ASP A 1 287 ? 40.430 70.317 0.636 1.00 11.83 287 ASP A C 1
ATOM 2125 O O . ASP A 1 287 ? 41.428 69.977 1.248 1.00 13.09 287 ASP A O 1
ATOM 2130 N N . CYS A 1 288 ? 39.353 69.543 0.536 1.00 9.78 288 CYS A N 1
ATOM 2131 C CA . CYS A 1 288 ? 39.421 68.213 1.133 1.00 9.73 288 CYS A CA 1
ATOM 2132 C C . CYS A 1 288 ? 40.232 67.236 0.258 1.00 10.17 288 CYS A C 1
ATOM 2133 O O . CYS A 1 288 ? 40.497 66.122 0.681 1.00 10.26 288 CYS A O 1
ATOM 2136 N N . THR A 1 289 ? 40.592 67.647 -0.958 1.00 9.92 289 THR A N 1
ATOM 2137 C CA . THR A 1 289 ? 41.265 66.728 -1.874 1.00 10.47 289 THR A CA 1
ATOM 2138 C C . THR A 1 289 ? 42.800 66.843 -1.882 1.00 10.95 289 THR A C 1
ATOM 2139 O O . THR A 1 289 ? 43.374 67.833 -1.425 1.00 11.96 289 THR A O 1
ATOM 2143 N N . SER A 1 290 ? 43.399 65.833 -2.516 1.00 11.50 290 SER A N 1
ATOM 2144 C CA . SER A 1 290 ? 44.847 65.754 -2.692 1.00 12.87 290 SER A CA 1
ATOM 2145 C C . SER A 1 290 ? 45.354 66.631 -3.825 1.00 14.85 290 SER A C 1
ATOM 2146 O O . SER A 1 290 ? 46.577 66.789 -3.984 1.00 15.85 290 SER A O 1
ATOM 2149 N N . ALA A 1 291 ? 44.455 67.216 -4.619 1.00 13.47 291 ALA A N 1
ATOM 2150 C CA . ALA A 1 291 ? 44.834 68.038 -5.777 1.00 13.57 291 ALA A CA 1
ATOM 2151 C C . ALA A 1 291 ? 45.170 69.436 -5.374 1.00 13.49 291 ALA A C 1
ATOM 2152 O O . ALA A 1 291 ? 44.413 70.120 -4.680 1.00 15.74 291 ALA A O 1
ATOM 2154 N N . TRP A 1 292 ? 46.322 69.904 -5.829 1.00 13.22 292 TRP A N 1
ATOM 2155 C CA . TRP A 1 292 ? 46.841 71.202 -5.456 1.00 14.42 292 TRP A CA 1
ATOM 2156 C C . TRP A 1 292 ? 46.919 71.309 -3.949 1.00 14.66 292 TRP A C 1
ATOM 2157 O O . TRP A 1 292 ? 46.650 72.356 -3.371 1.00 16.63 292 TRP A O 1
ATOM 2168 N N . LEU A 1 293 ? 47.333 70.221 -3.315 1.00 16.34 293 LEU A N 1
ATOM 2169 C CA . LEU A 1 293 ? 47.420 70.205 -1.866 1.00 17.20 293 LEU A CA 1
ATOM 2170 C C . LEU A 1 293 ? 48.262 71.339 -1.293 1.00 16.93 293 LEU A C 1
ATOM 2171 O O . LEU A 1 293 ? 49.382 71.601 -1.741 1.00 19.44 293 LEU A O 1
ATOM 2176 N N . GLY A 1 294 ? 47.703 72.007 -0.288 1.00 18.68 294 GLY A N 1
ATOM 2177 C CA . GLY A 1 294 ? 48.416 73.094 0.347 1.00 19.55 294 GLY A CA 1
ATOM 2178 C C . GLY A 1 294 ? 48.012 74.437 -0.213 1.00 19.06 294 GLY A C 1
ATOM 2179 O O . GLY A 1 294 ? 48.227 75.478 0.410 1.00 22.18 294 GLY A O 1
ATOM 2180 N N . PHE A 1 295 ? 47.438 74.439 -1.410 1.00 17.63 295 PHE A N 1
ATOM 2181 C CA . PHE A 1 295 ? 47.018 75.697 -2.032 1.00 15.61 295 PHE A CA 1
ATOM 2182 C C . PHE A 1 295 ? 45.499 75.724 -1.792 1.00 13.92 295 PHE A C 1
ATOM 2183 O O . PHE A 1 295 ? 44.756 74.915 -2.373 1.00 16.99 295 PHE A O 1
ATOM 2191 N N . ARG A 1 296 ? 45.071 76.564 -0.868 1.00 14.14 296 ARG A N 1
ATOM 2192 C CA . ARG A 1 296 ? 43.673 76.654 -0.450 1.00 12.53 296 ARG A CA 1
ATOM 2193 C C . ARG A 1 296 ? 43.146 77.996 -0.872 1.00 12.38 296 ARG A C 1
ATOM 2194 O O . ARG A 1 296 ? 43.364 78.993 -0.214 1.00 12.98 296 ARG A O 1
ATOM 2202 N N . GLN A 1 297 ? 42.395 78.002 -1.973 1.00 10.52 297 GLN A N 1
ATOM 2203 C CA . GLN A 1 297 ? 41.894 79.241 -2.519 1.00 9.92 297 GLN A CA 1
ATOM 2204 C C . GLN A 1 297 ? 40.455 79.065 -3.045 1.00 8.41 297 GLN A C 1
ATOM 2205 O O . GLN A 1 297 ? 40.067 77.980 -3.503 1.00 10.35 297 GLN A O 1
ATOM 2211 N N . VAL A 1 298 ? 39.703 80.148 -3.033 1.00 8.64 298 VAL A N 1
ATOM 2212 C CA . VAL A 1 298 ? 38.336 80.087 -3.528 1.00 8.82 298 VAL A CA 1
ATOM 2213 C C . VAL A 1 298 ? 38.313 79.740 -5.006 1.00 7.39 298 VAL A C 1
ATOM 2214 O O . VAL A 1 298 ? 37.570 78.849 -5.416 1.00 7.86 298 VAL A O 1
ATOM 2218 N N . ILE A 1 299 ? 39.155 80.404 -5.809 1.00 8.52 299 ILE A N 1
ATOM 2219 C CA . ILE A 1 299 ? 39.079 80.156 -7.231 1.00 8.13 299 ILE A CA 1
ATOM 2220 C C . ILE A 1 299 ? 39.365 78.701 -7.580 1.00 7.44 299 ILE A C 1
ATOM 2221 O O . ILE A 1 299 ? 38.711 78.131 -8.462 1.00 8.13 299 ILE A O 1
ATOM 2226 N N . THR A 1 300 ? 40.372 78.096 -6.939 1.00 8.04 300 THR A N 1
ATOM 2227 C CA . THR A 1 300 ? 40.665 76.709 -7.279 1.00 8.31 300 THR A CA 1
ATOM 2228 C C . THR A 1 300 ? 39.591 75.725 -6.756 1.00 8.21 300 THR A C 1
ATOM 2229 O O . THR A 1 300 ? 39.335 74.727 -7.416 1.00 8.63 300 THR A O 1
ATOM 2233 N N . ALA A 1 301 ? 38.966 76.032 -5.603 1.00 7.81 301 ALA A N 1
ATOM 2234 C CA . ALA A 1 301 ? 37.881 75.147 -5.128 1.00 7.99 301 ALA A CA 1
ATOM 2235 C C . ALA A 1 301 ? 36.691 75.233 -6.097 1.00 7.27 301 ALA A C 1
ATOM 2236 O O . ALA A 1 301 ? 36.117 74.179 -6.449 1.00 7.98 301 ALA A O 1
ATOM 2238 N N . VAL A 1 302 ? 36.350 76.446 -6.550 1.00 6.59 302 VAL A N 1
ATOM 2239 C CA . VAL A 1 302 ? 35.231 76.581 -7.469 1.00 7.56 302 VAL A CA 1
ATOM 2240 C C . VAL A 1 302 ? 35.529 75.854 -8.771 1.00 8.17 302 VAL A C 1
ATOM 2241 O O . VAL A 1 302 ? 34.650 75.177 -9.330 1.00 7.65 302 VAL A O 1
ATOM 2245 N N . ALA A 1 303 ? 36.760 75.972 -9.279 1.00 7.56 303 ALA A N 1
ATOM 2246 C CA . ALA A 1 303 ? 37.115 75.266 -10.501 1.00 7.08 303 ALA A CA 1
ATOM 2247 C C . ALA A 1 303 ? 37.098 73.735 -10.332 1.00 7.42 303 ALA A C 1
ATOM 2248 O O . ALA A 1 303 ? 36.585 73.012 -11.177 1.00 7.86 303 ALA A O 1
ATOM 2250 N N . GLN A 1 304 ? 37.644 73.260 -9.214 1.00 7.43 304 GLN A N 1
ATOM 2251 C CA . GLN A 1 304 ? 37.613 71.819 -8.994 1.00 8.08 304 GLN A CA 1
ATOM 2252 C C . GLN A 1 304 ? 36.164 71.329 -8.893 1.00 7.56 304 GLN A C 1
ATOM 2253 O O . GLN A 1 304 ? 35.866 70.236 -9.333 1.00 8.75 304 GLN A O 1
ATOM 2259 N N . GLY A 1 305 ? 35.264 72.171 -8.332 1.00 7.19 305 GLY A N 1
ATOM 2260 C CA . GLY A 1 305 ? 33.843 71.793 -8.299 1.00 7.95 305 GLY A CA 1
ATOM 2261 C C . GLY A 1 305 ? 33.287 71.641 -9.697 1.00 7.31 305 GLY A C 1
ATOM 2262 O O . GLY A 1 305 ? 32.518 70.717 -9.956 1.00 7.26 305 GLY A O 1
ATOM 2263 N N . ALA A 1 306 ? 33.655 72.530 -10.616 1.00 6.99 306 ALA A N 1
ATOM 2264 C CA . ALA A 1 306 ? 33.180 72.404 -11.993 1.00 7.63 306 ALA A CA 1
ATOM 2265 C C . ALA A 1 306 ? 33.666 71.090 -12.608 1.00 7.13 306 ALA A C 1
ATOM 2266 O O . ALA A 1 306 ? 32.919 70.415 -13.320 1.00 8.62 306 ALA A O 1
ATOM 2268 N N . VAL A 1 307 ? 34.923 70.719 -12.336 1.00 7.90 307 VAL A N 1
ATOM 2269 C CA . VAL A 1 307 ? 35.466 69.491 -12.895 1.00 7.89 307 VAL A CA 1
ATOM 2270 C C . VAL A 1 307 ? 34.783 68.261 -12.283 1.00 7.56 307 VAL A C 1
ATOM 2271 O O . VAL A 1 307 ? 34.410 67.338 -13.008 1.00 8.22 307 VAL A O 1
ATOM 2275 N N . ALA A 1 308 ? 34.610 68.265 -10.959 1.00 7.82 308 ALA A N 1
ATOM 2276 C CA . ALA A 1 308 ? 33.924 67.145 -10.325 1.00 8.14 308 ALA A CA 1
ATOM 2277 C C . ALA A 1 308 ? 32.502 67.007 -10.858 1.00 7.99 308 ALA A C 1
ATOM 2278 O O . ALA A 1 308 ? 32.039 65.876 -11.059 1.00 8.61 308 ALA A O 1
ATOM 2280 N N . ALA A 1 309 ? 31.796 68.108 -11.097 1.00 7.89 309 ALA A N 1
ATOM 2281 C CA . ALA A 1 309 ? 30.450 68.020 -11.653 1.00 7.41 309 ALA A CA 1
ATOM 2282 C C . ALA A 1 309 ? 30.484 67.439 -13.042 1.00 8.02 309 ALA A C 1
ATOM 2283 O O . ALA A 1 309 ? 29.570 66.710 -13.415 1.00 8.55 309 ALA A O 1
ATOM 2285 N N . THR A 1 310 ? 31.509 67.792 -13.826 1.00 9.19 310 THR A N 1
ATOM 2286 C CA . THR A 1 310 ? 31.633 67.291 -15.184 1.00 8.85 310 THR A CA 1
ATOM 2287 C C . THR A 1 310 ? 31.904 65.779 -15.111 1.00 8.05 310 THR A C 1
ATOM 2288 O O . THR A 1 310 ? 31.316 64.998 -15.876 1.00 9.24 310 THR A O 1
ATOM 2292 N N . SER A 1 311 ? 32.761 65.351 -14.175 1.00 8.03 311 SER A N 1
ATOM 2293 C CA . SER A 1 311 ? 33.002 63.904 -14.058 1.00 8.22 311 SER A CA 1
ATOM 2294 C C . SER A 1 311 ? 31.740 63.192 -13.587 1.00 9.39 311 SER A C 1
ATOM 2295 O O . SER A 1 311 ? 31.409 62.103 -14.100 1.00 10.59 311 SER A O 1
ATOM 2298 N N . ALA A 1 312 ? 30.986 63.779 -12.658 1.00 8.14 312 ALA A N 1
ATOM 2299 C CA . ALA A 1 312 ? 29.737 63.132 -12.209 1.00 9.51 312 ALA A CA 1
ATOM 2300 C C . ALA A 1 312 ? 28.763 63.077 -13.381 1.00 9.59 312 ALA A C 1
ATOM 2301 O O . ALA A 1 312 ? 28.066 62.062 -13.582 1.00 10.19 312 ALA A O 1
ATOM 2303 N N . TYR A 1 313 ? 28.642 64.144 -14.164 1.00 9.15 313 TYR A N 1
ATOM 2304 C CA . TYR A 1 313 ? 27.771 64.152 -15.320 1.00 9.88 313 TYR A CA 1
ATOM 2305 C C . TYR A 1 313 ? 28.105 62.999 -16.273 1.00 10.70 313 TYR A C 1
ATOM 2306 O O . TYR A 1 313 ? 27.199 62.275 -16.744 1.00 10.79 313 TYR A O 1
ATOM 2315 N N . ARG A 1 314 ? 29.379 62.845 -16.580 1.00 10.34 314 ARG A N 1
ATOM 2316 C CA . ARG A 1 314 ? 29.799 61.774 -17.491 1.00 11.40 314 ARG A CA 1
ATOM 2317 C C . ARG A 1 314 ? 29.509 60.407 -16.895 1.00 12.65 314 ARG A C 1
ATOM 2318 O O . ARG A 1 314 ? 29.031 59.488 -17.587 1.00 13.42 314 ARG A O 1
ATOM 2326 N N . TYR A 1 315 ? 29.736 60.261 -15.600 1.00 11.00 315 TYR A N 1
ATOM 2327 C CA . TYR A 1 315 ? 29.493 59.007 -14.931 1.00 11.35 315 TYR A CA 1
ATOM 2328 C C . TYR A 1 315 ? 27.992 58.664 -14.971 1.00 10.94 315 TYR A C 1
ATOM 2329 O O . TYR A 1 315 ? 27.590 57.546 -15.352 1.00 13.16 315 TYR A O 1
ATOM 2338 N N . VAL A 1 316 ? 27.135 59.610 -14.596 1.00 11.73 316 VAL A N 1
ATOM 2339 C CA . VAL A 1 316 ? 25.698 59.361 -14.520 1.00 11.95 316 VAL A CA 1
ATOM 2340 C C . VAL A 1 316 ? 25.105 59.072 -15.886 1.00 13.97 316 VAL A C 1
ATOM 2341 O O . VAL A 1 316 ? 24.328 58.121 -16.052 1.00 14.89 316 VAL A O 1
ATOM 2345 N N . THR A 1 317 ? 25.435 59.891 -16.864 1.00 12.89 317 THR A N 1
ATOM 2346 C CA . THR A 1 317 ? 24.916 59.680 -18.189 1.00 15.04 317 THR A CA 1
ATOM 2347 C C . THR A 1 317 ? 25.396 58.387 -18.796 1.00 15.56 317 THR A C 1
ATOM 2348 O O . THR A 1 317 ? 24.624 57.730 -19.499 1.00 17.22 317 THR A O 1
ATOM 2352 N N . GLU A 1 318 ? 26.632 57.999 -18.551 1.00 16.68 318 GLU A N 1
ATOM 2353 C CA . GLU A 1 318 ? 27.091 56.736 -19.122 1.00 21.10 318 GLU A CA 1
ATOM 2354 C C . GLU A 1 318 ? 26.469 55.543 -18.383 1.00 22.84 318 GLU A C 1
ATOM 2355 O O . GLU A 1 318 ? 26.183 54.501 -18.997 1.00 24.36 318 GLU A O 1
ATOM 2361 N N . LYS A 1 319 ? 26.191 55.707 -17.090 1.00 22.77 319 LYS A N 1
ATOM 2362 C CA . LYS A 1 319 ? 25.575 54.649 -16.285 1.00 25.15 319 LYS A CA 1
ATOM 2363 C C . LYS A 1 319 ? 24.142 54.450 -16.739 1.00 26.06 319 LYS A C 1
ATOM 2364 O O . LYS A 1 319 ? 23.662 53.309 -16.802 1.00 27.04 319 LYS A O 1
ATOM 2370 N N . VAL B 1 10 ? 56.620 100.939 -18.764 1.00 28.68 10 VAL B N 1
ATOM 2371 C CA . VAL B 1 10 ? 57.764 100.043 -18.942 1.00 28.56 10 VAL B CA 1
ATOM 2372 C C . VAL B 1 10 ? 58.583 100.348 -20.207 1.00 29.39 10 VAL B C 1
ATOM 2373 O O . VAL B 1 10 ? 58.056 100.869 -21.202 1.00 31.29 10 VAL B O 1
ATOM 2377 N N . LYS B 1 11 ? 59.872 100.001 -20.161 1.00 29.96 11 LYS B N 1
ATOM 2378 C CA . LYS B 1 11 ? 60.766 100.189 -21.304 1.00 29.16 11 LYS B CA 1
ATOM 2379 C C . LYS B 1 11 ? 61.556 98.950 -21.601 1.00 28.14 11 LYS B C 1
ATOM 2380 O O . LYS B 1 11 ? 61.804 98.127 -20.706 1.00 27.66 11 LYS B O 1
ATOM 2386 N N . PRO B 1 12 ? 62.006 98.819 -22.865 1.00 27.21 12 PRO B N 1
ATOM 2387 C CA . PRO B 1 12 ? 62.785 97.670 -23.304 1.00 26.67 12 PRO B CA 1
ATOM 2388 C C . PRO B 1 12 ? 63.966 97.419 -22.392 1.00 25.77 12 PRO B C 1
ATOM 2389 O O . PRO B 1 12 ? 64.573 98.365 -21.830 1.00 26.21 12 PRO B O 1
ATOM 2393 N N . GLY B 1 13 ? 64.285 96.145 -22.233 1.00 25.42 13 GLY B N 1
ATOM 2394 C CA . GLY B 1 13 ? 65.397 95.766 -21.402 1.00 24.50 13 GLY B CA 1
ATOM 2395 C C . GLY B 1 13 ? 65.064 95.681 -19.927 1.00 22.87 13 GLY B C 1
ATOM 2396 O O . GLY B 1 13 ? 65.864 95.169 -19.139 1.00 25.36 13 GLY B O 1
ATOM 2397 N N . GLU B 1 14 ? 63.901 96.184 -19.534 1.00 24.60 14 GLU B N 1
ATOM 2398 C CA . GLU B 1 14 ? 63.542 96.106 -18.122 1.00 23.49 14 GLU B CA 1
ATOM 2399 C C . GLU B 1 14 ? 63.319 94.647 -17.706 1.00 23.36 14 GLU B C 1
ATOM 2400 O O . GLU B 1 14 ? 62.858 93.816 -18.510 1.00 22.89 14 GLU B O 1
ATOM 2406 N N . LYS B 1 15 ? 63.695 94.330 -16.470 1.00 23.21 15 LYS B N 1
ATOM 2407 C CA . LYS B 1 15 ? 63.544 92.973 -15.989 1.00 23.59 15 LYS B CA 1
ATOM 2408 C C . LYS B 1 15 ? 62.403 92.858 -15.014 1.00 22.92 15 LYS B C 1
ATOM 2409 O O . LYS B 1 15 ? 62.160 93.741 -14.197 1.00 22.47 15 LYS B O 1
ATOM 2415 N N . PHE B 1 16 ? 61.690 91.747 -15.141 1.00 21.38 16 PHE B N 1
ATOM 2416 C CA . PHE B 1 16 ? 60.546 91.443 -14.281 1.00 19.92 16 PHE B CA 1
ATOM 2417 C C . PHE B 1 16 ? 60.756 90.101 -13.627 1.00 18.02 16 PHE B C 1
ATOM 2418 O O . PHE B 1 16 ? 61.518 89.266 -14.129 1.00 18.78 16 PHE B O 1
ATOM 2426 N N . ASP B 1 17 ? 60.050 89.877 -12.511 1.00 16.66 17 ASP B N 1
ATOM 2427 C CA . ASP B 1 17 ? 60.096 88.589 -11.826 1.00 16.68 17 ASP B CA 1
ATOM 2428 C C . ASP B 1 17 ? 59.319 87.602 -12.687 1.00 14.18 17 ASP B C 1
ATOM 2429 O O . ASP B 1 17 ? 59.723 86.443 -12.803 1.00 15.29 17 ASP B O 1
ATOM 2434 N N . VAL B 1 18 ? 58.226 88.090 -13.280 1.00 15.33 18 VAL B N 1
ATOM 2435 C CA . VAL B 1 18 ? 57.414 87.237 -14.126 1.00 14.60 18 VAL B CA 1
ATOM 2436 C C . VAL B 1 18 ? 56.807 88.043 -15.259 1.00 12.48 18 VAL B C 1
ATOM 2437 O O . VAL B 1 18 ? 56.344 89.176 -15.089 1.00 12.42 18 VAL B O 1
ATOM 2441 N N . ILE B 1 19 ? 56.876 87.424 -16.429 1.00 12.60 19 ILE B N 1
ATOM 2442 C CA . ILE B 1 19 ? 56.202 87.959 -17.594 1.00 12.36 19 ILE B CA 1
ATOM 2443 C C . ILE B 1 19 ? 55.119 86.925 -17.957 1.00 11.00 19 ILE B C 1
ATOM 2444 O O . ILE B 1 19 ? 55.406 85.729 -18.104 1.00 12.84 19 ILE B O 1
ATOM 2449 N N . ILE B 1 20 ? 53.891 87.451 -18.093 1.00 11.61 20 ILE B N 1
ATOM 2450 C CA . ILE B 1 20 ? 52.710 86.646 -18.446 1.00 11.15 20 ILE B CA 1
ATOM 2451 C C . ILE B 1 20 ? 52.395 86.940 -19.891 1.00 11.20 20 ILE B C 1
ATOM 2452 O O . ILE B 1 20 ? 52.264 88.126 -20.278 1.00 12.79 20 ILE B O 1
ATOM 2457 N N . VAL B 1 21 ? 52.302 85.891 -20.698 1.00 11.52 21 VAL B N 1
ATOM 2458 C CA . VAL B 1 21 ? 51.996 86.031 -22.108 1.00 11.47 21 VAL B CA 1
ATOM 2459 C C . VAL B 1 21 ? 50.527 85.677 -22.334 1.00 12.25 21 VAL B C 1
ATOM 2460 O O . VAL B 1 21 ? 50.102 84.538 -22.033 1.00 12.11 21 VAL B O 1
ATOM 2464 N N . GLY B 1 22 ? 49.768 86.634 -22.860 1.00 11.35 22 GLY B N 1
ATOM 2465 C CA . GLY B 1 22 ? 48.346 86.432 -23.076 1.00 11.24 22 GLY B CA 1
ATOM 2466 C C . GLY B 1 22 ? 47.539 87.446 -22.286 1.00 11.09 22 GLY B C 1
ATOM 2467 O O . GLY B 1 22 ? 48.050 88.075 -21.368 1.00 12.40 22 GLY B O 1
ATOM 2468 N N . LEU B 1 23 ? 46.275 87.603 -22.661 1.00 11.65 23 LEU B N 1
ATOM 2469 C CA . LEU B 1 23 ? 45.386 88.528 -21.980 1.00 12.72 23 LEU B CA 1
ATOM 2470 C C . LEU B 1 23 ? 43.967 87.982 -21.917 1.00 12.39 23 LEU B C 1
ATOM 2471 O O . LEU B 1 23 ? 42.976 88.710 -21.944 1.00 13.08 23 LEU B O 1
ATOM 2476 N N . GLY B 1 24 ? 43.885 86.652 -21.792 1.00 11.32 24 GLY B N 1
ATOM 2477 C CA . GLY B 1 24 ? 42.590 86.008 -21.641 1.00 11.91 24 GLY B CA 1
ATOM 2478 C C . GLY B 1 24 ? 42.435 85.669 -20.156 1.00 9.47 24 GLY B C 1
ATOM 2479 O O . GLY B 1 24 ? 43.236 86.025 -19.311 1.00 9.78 24 GLY B O 1
ATOM 2480 N N . PRO B 1 25 ? 41.363 84.929 -19.834 1.00 8.68 25 PRO B N 1
ATOM 2481 C CA . PRO B 1 25 ? 41.101 84.526 -18.455 1.00 10.17 25 PRO B CA 1
ATOM 2482 C C . PRO B 1 25 ? 42.324 83.972 -17.712 1.00 9.95 25 PRO B C 1
ATOM 2483 O O . PRO B 1 25 ? 42.536 84.330 -16.553 1.00 9.80 25 PRO B O 1
ATOM 2487 N N . ALA B 1 26 ? 43.091 83.075 -18.342 1.00 8.94 26 ALA B N 1
ATOM 2488 C CA . ALA B 1 26 ? 44.230 82.505 -17.635 1.00 10.17 26 ALA B CA 1
ATOM 2489 C C . ALA B 1 26 ? 45.273 83.573 -17.266 1.00 9.08 26 ALA B C 1
ATOM 2490 O O . ALA B 1 26 ? 45.772 83.601 -16.160 1.00 9.51 26 ALA B O 1
ATOM 2492 N N . ALA B 1 27 ? 45.590 84.471 -18.202 1.00 9.23 27 ALA B N 1
ATOM 2493 C CA . ALA B 1 27 ? 46.574 85.508 -17.930 1.00 10.21 27 ALA B CA 1
ATOM 2494 C C . ALA B 1 27 ? 46.039 86.467 -16.873 1.00 9.85 27 ALA B C 1
ATOM 2495 O O . ALA B 1 27 ? 46.805 86.908 -16.014 1.00 10.43 27 ALA B O 1
ATOM 2497 N N . TYR B 1 28 ? 44.749 86.832 -16.941 1.00 9.50 28 TYR B N 1
ATOM 2498 C CA . TYR B 1 28 ? 44.212 87.720 -15.886 1.00 9.43 28 TYR B CA 1
ATOM 2499 C C . TYR B 1 28 ? 44.332 87.030 -14.538 1.00 9.55 28 TYR B C 1
ATOM 2500 O O . TYR B 1 28 ? 44.701 87.665 -13.556 1.00 10.59 28 TYR B O 1
ATOM 2509 N N . GLY B 1 29 ? 43.974 85.747 -14.498 1.00 9.44 29 GLY B N 1
ATOM 2510 C CA . GLY B 1 29 ? 44.052 84.998 -13.245 1.00 9.92 29 GLY B CA 1
ATOM 2511 C C . GLY B 1 29 ? 45.466 84.941 -12.703 1.00 9.31 29 GLY B C 1
ATOM 2512 O O . GLY B 1 29 ? 45.691 85.081 -11.502 1.00 10.33 29 GLY B O 1
ATOM 2513 N N . ALA B 1 30 ? 46.436 84.705 -13.582 1.00 9.90 30 ALA B N 1
ATOM 2514 C CA . ALA B 1 30 ? 47.839 84.667 -13.149 1.00 9.28 30 ALA B CA 1
ATOM 2515 C C . ALA B 1 30 ? 48.322 86.058 -12.750 1.00 10.50 30 ALA B C 1
ATOM 2516 O O . ALA B 1 30 ? 49.077 86.178 -11.792 1.00 11.30 30 ALA B O 1
ATOM 2518 N N . ALA B 1 31 ? 47.871 87.105 -13.439 1.00 9.56 31 ALA B N 1
ATOM 2519 C CA . ALA B 1 31 ? 48.328 88.458 -13.100 1.00 9.67 31 ALA B CA 1
ATOM 2520 C C . ALA B 1 31 ? 47.812 88.892 -11.757 1.00 10.92 31 ALA B C 1
ATOM 2521 O O . ALA B 1 31 ? 48.530 89.537 -10.988 1.00 12.16 31 ALA B O 1
ATOM 2523 N N . LEU B 1 32 ? 46.570 88.522 -11.442 1.00 9.86 32 LEU B N 1
ATOM 2524 C CA . LEU B 1 32 ? 46.020 88.904 -10.152 1.00 11.23 32 LEU B CA 1
ATOM 2525 C C . LEU B 1 32 ? 46.837 88.281 -9.022 1.00 10.43 32 LEU B C 1
ATOM 2526 O O . LEU B 1 32 ? 47.229 88.988 -8.073 1.00 10.52 32 LEU B O 1
ATOM 2531 N N . TYR B 1 33 ? 47.143 86.985 -9.129 1.00 10.56 33 TYR B N 1
ATOM 2532 C CA . TYR B 1 33 ? 47.915 86.343 -8.089 1.00 10.09 33 TYR B CA 1
ATOM 2533 C C . TYR B 1 33 ? 49.362 86.823 -8.085 1.00 11.47 33 TYR B C 1
ATOM 2534 O O . TYR B 1 33 ? 49.933 87.029 -7.028 1.00 11.77 33 TYR B O 1
ATOM 2543 N N . SER B 1 34 ? 49.956 86.978 -9.271 1.00 11.97 34 SER B N 1
ATOM 2544 C CA . SER B 1 34 ? 51.358 87.411 -9.340 1.00 13.49 34 SER B CA 1
ATOM 2545 C C . SER B 1 34 ? 51.513 88.768 -8.667 1.00 12.79 34 SER B C 1
ATOM 2546 O O . SER B 1 34 ? 52.442 88.938 -7.857 1.00 13.31 34 SER B O 1
ATOM 2549 N N . ALA B 1 35 ? 50.607 89.703 -8.951 1.00 13.06 35 ALA B N 1
ATOM 2550 C CA . ALA B 1 35 ? 50.659 91.043 -8.340 1.00 12.37 35 ALA B CA 1
ATOM 2551 C C . ALA B 1 35 ? 50.458 90.913 -6.844 1.00 12.90 35 ALA B C 1
ATOM 2552 O O . ALA B 1 35 ? 51.128 91.617 -6.053 1.00 14.88 35 ALA B O 1
ATOM 2554 N N . ARG B 1 36 ? 49.513 90.072 -6.412 1.00 12.60 36 ARG B N 1
ATOM 2555 C CA . ARG B 1 36 ? 49.294 89.946 -4.975 1.00 12.36 36 ARG B CA 1
ATOM 2556 C C . ARG B 1 36 ? 50.461 89.294 -4.241 1.00 11.86 36 ARG B C 1
ATOM 2557 O O . ARG B 1 36 ? 50.603 89.514 -3.039 1.00 14.16 36 ARG B O 1
ATOM 2565 N N . TYR B 1 37 ? 51.305 88.528 -4.912 1.00 13.30 37 TYR B N 1
ATOM 2566 C CA . TYR B 1 37 ? 52.484 87.963 -4.281 1.00 13.23 37 TYR B CA 1
ATOM 2567 C C . TYR B 1 37 ? 53.626 88.989 -4.290 1.00 14.48 37 TYR B C 1
ATOM 2568 O O . TYR B 1 37 ? 54.713 88.666 -3.853 1.00 16.45 37 TYR B O 1
ATOM 2577 N N . MET B 1 38 ? 53.349 90.185 -4.801 1.00 14.66 38 MET B N 1
ATOM 2578 C CA . MET B 1 38 ? 54.338 91.267 -4.952 1.00 15.30 38 MET B CA 1
ATOM 2579 C C . MET B 1 38 ? 55.451 90.924 -5.912 1.00 16.83 38 MET B C 1
ATOM 2580 O O . MET B 1 38 ? 56.603 91.379 -5.769 1.00 18.63 38 MET B O 1
ATOM 2585 N N . LEU B 1 39 ? 55.127 90.119 -6.914 1.00 15.94 39 LEU B N 1
ATOM 2586 C CA . LEU B 1 39 ? 56.082 89.814 -7.953 1.00 15.97 39 LEU B CA 1
ATOM 2587 C C . LEU B 1 39 ? 55.998 90.982 -8.911 1.00 15.46 39 LEU B C 1
ATOM 2588 O O . LEU B 1 39 ? 54.918 91.529 -9.186 1.00 15.95 39 LEU B O 1
ATOM 2593 N N . LYS B 1 40 ? 57.173 91.415 -9.396 1.00 16.72 40 LYS B N 1
ATOM 2594 C CA . LYS B 1 40 ? 57.208 92.486 -10.388 1.00 17.00 40 LYS B CA 1
ATOM 2595 C C . LYS B 1 40 ? 56.736 91.795 -11.678 1.00 15.12 40 LYS B C 1
ATOM 2596 O O . LYS B 1 40 ? 57.433 90.973 -12.264 1.00 15.29 40 LYS B O 1
ATOM 2602 N N . THR B 1 41 ? 55.528 92.163 -12.081 1.00 16.17 41 THR B N 1
ATOM 2603 C CA . THR B 1 41 ? 54.829 91.515 -13.179 1.00 15.27 41 THR B CA 1
ATOM 2604 C C . THR B 1 41 ? 54.572 92.365 -14.405 1.00 15.39 41 THR B C 1
ATOM 2605 O O . THR B 1 41 ? 54.209 93.530 -14.295 1.00 17.75 41 THR B O 1
ATOM 2609 N N . LEU B 1 42 ? 54.740 91.743 -15.569 1.00 14.55 42 LEU B N 1
ATOM 2610 C CA . LEU B 1 42 ? 54.406 92.394 -16.816 1.00 13.49 42 LEU B CA 1
ATOM 2611 C C . LEU B 1 42 ? 53.489 91.439 -17.585 1.00 12.73 42 LEU B C 1
ATOM 2612 O O . LEU B 1 42 ? 53.782 90.233 -17.620 1.00 13.80 42 LEU B O 1
ATOM 2617 N N . VAL B 1 43 ? 52.411 91.971 -18.157 1.00 13.27 43 VAL B N 1
ATOM 2618 C CA . VAL B 1 43 ? 51.531 91.142 -18.986 1.00 12.26 43 VAL B CA 1
ATOM 2619 C C . VAL B 1 43 ? 51.674 91.648 -20.420 1.00 14.35 43 VAL B C 1
ATOM 2620 O O . VAL B 1 43 ? 51.590 92.867 -20.647 1.00 15.00 43 VAL B O 1
ATOM 2624 N N . ILE B 1 44 ? 51.919 90.730 -21.354 1.00 13.51 44 ILE B N 1
ATOM 2625 C CA . ILE B 1 44 ? 51.975 91.097 -22.762 1.00 14.45 44 ILE B CA 1
ATOM 2626 C C . ILE B 1 44 ? 50.962 90.181 -23.446 1.00 13.72 44 ILE B C 1
ATOM 2627 O O . ILE B 1 44 ? 51.148 88.950 -23.473 1.00 13.85 44 ILE B O 1
ATOM 2632 N N . GLY B 1 45 ? 49.934 90.772 -24.024 1.00 12.83 45 GLY B N 1
ATOM 2633 C CA . GLY B 1 45 ? 48.910 89.983 -24.692 1.00 12.74 45 GLY B CA 1
ATOM 2634 C C . GLY B 1 45 ? 48.338 90.692 -25.905 1.00 13.50 45 GLY B C 1
ATOM 2635 O O . GLY B 1 45 ? 48.269 91.933 -25.917 1.00 14.54 45 GLY B O 1
ATOM 2636 N N . GLU B 1 46 ? 47.901 89.928 -26.902 1.00 13.36 46 GLU B N 1
ATOM 2637 C CA . GLU B 1 46 ? 47.390 90.554 -28.106 1.00 17.09 46 GLU B CA 1
ATOM 2638 C C . GLU B 1 46 ? 45.954 90.992 -28.044 1.00 17.57 46 GLU B C 1
ATOM 2639 O O . GLU B 1 46 ? 45.638 92.160 -28.362 1.00 19.51 46 GLU B O 1
ATOM 2645 N N . THR B 1 47 ? 45.071 90.081 -27.628 1.00 16.40 47 THR B N 1
ATOM 2646 C CA . THR B 1 47 ? 43.641 90.363 -27.616 1.00 16.96 47 THR B CA 1
ATOM 2647 C C . THR B 1 47 ? 43.082 90.342 -26.203 1.00 17.25 47 THR B C 1
ATOM 2648 O O . THR B 1 47 ? 42.966 89.279 -25.613 1.00 17.44 47 THR B O 1
ATOM 2652 N N . PRO B 1 48 ? 42.712 91.499 -25.652 1.00 16.83 48 PRO B N 1
ATOM 2653 C CA . PRO B 1 48 ? 42.163 91.515 -24.288 1.00 17.45 48 PRO B CA 1
ATOM 2654 C C . PRO B 1 48 ? 40.900 90.655 -24.208 1.00 17.18 48 PRO B C 1
ATOM 2655 O O . PRO B 1 48 ? 39.980 90.797 -25.012 1.00 18.09 48 PRO B O 1
ATOM 2659 N N . GLY B 1 49 ? 40.864 89.728 -23.262 1.00 16.06 49 GLY B N 1
ATOM 2660 C CA . GLY B 1 49 ? 39.709 88.869 -23.121 1.00 15.96 49 GLY B CA 1
ATOM 2661 C C . GLY B 1 49 ? 39.843 87.536 -23.837 1.00 15.10 49 GLY B C 1
ATOM 2662 O O . GLY B 1 49 ? 39.126 86.596 -23.573 1.00 15.63 49 GLY B O 1
ATOM 2663 N N . GLY B 1 50 ? 40.782 87.446 -24.793 1.00 15.15 50 GLY B N 1
ATOM 2664 C CA . GLY B 1 50 ? 40.932 86.199 -25.499 1.00 15.84 50 GLY B CA 1
ATOM 2665 C C . GLY B 1 50 ? 39.634 85.733 -26.115 1.00 14.60 50 GLY B C 1
ATOM 2666 O O . GLY B 1 50 ? 38.918 86.535 -26.731 1.00 16.20 50 GLY B O 1
ATOM 2667 N N . GLN B 1 51 ? 39.318 84.457 -25.987 1.00 15.31 51 GLN B N 1
ATOM 2668 C CA . GLN B 1 51 ? 38.107 83.871 -26.571 1.00 15.91 51 GLN B CA 1
ATOM 2669 C C . GLN B 1 51 ? 36.830 84.549 -26.074 1.00 15.46 51 GLN B C 1
ATOM 2670 O O . GLN B 1 51 ? 35.785 84.395 -26.705 1.00 15.10 51 GLN B O 1
ATOM 2676 N N . LEU B 1 52 ? 36.904 85.262 -24.941 1.00 14.67 52 LEU B N 1
ATOM 2677 C CA . LEU B 1 52 ? 35.693 85.961 -24.472 1.00 14.04 52 LEU B CA 1
ATOM 2678 C C . LEU B 1 52 ? 35.191 86.976 -25.482 1.00 15.78 52 LEU B C 1
ATOM 2679 O O . LEU B 1 52 ? 34.020 87.373 -25.424 1.00 15.39 52 LEU B O 1
ATOM 2684 N N . THR B 1 53 ? 36.055 87.403 -26.395 1.00 15.02 53 THR B N 1
ATOM 2685 C CA . THR B 1 53 ? 35.652 88.383 -27.406 1.00 15.28 53 THR B CA 1
ATOM 2686 C C . THR B 1 53 ? 34.634 87.826 -28.375 1.00 17.02 53 THR B C 1
ATOM 2687 O O . THR B 1 53 ? 34.021 88.601 -29.108 1.00 18.93 53 THR B O 1
ATOM 2691 N N . GLU B 1 54 ? 34.464 86.511 -28.406 1.00 15.77 54 GLU B N 1
ATOM 2692 C CA . GLU B 1 54 ? 33.466 85.889 -29.274 1.00 17.68 54 GLU B CA 1
ATOM 2693 C C . GLU B 1 54 ? 32.336 85.239 -28.502 1.00 17.00 54 GLU B C 1
ATOM 2694 O O . GLU B 1 54 ? 31.430 84.650 -29.112 1.00 19.76 54 GLU B O 1
ATOM 2700 N N . ALA B 1 55 ? 32.364 85.351 -27.172 1.00 16.75 55 ALA B N 1
ATOM 2701 C CA . ALA B 1 55 ? 31.314 84.724 -26.345 1.00 16.32 55 ALA B CA 1
ATOM 2702 C C . ALA B 1 55 ? 30.107 85.637 -26.161 1.00 16.72 55 ALA B C 1
ATOM 2703 O O . ALA B 1 55 ? 30.195 86.821 -26.418 1.00 17.58 55 ALA B O 1
ATOM 2705 N N . GLY B 1 56 ? 28.991 85.088 -25.695 1.00 15.85 56 GLY B N 1
ATOM 2706 C CA . GLY B 1 56 ? 27.790 85.901 -25.503 1.00 14.82 56 GLY B CA 1
ATOM 2707 C C . GLY B 1 56 ? 27.631 86.264 -24.040 1.00 14.79 56 GLY B C 1
ATOM 2708 O O . GLY B 1 56 ? 28.267 87.208 -23.558 1.00 17.93 56 GLY B O 1
ATOM 2709 N N . ILE B 1 57 ? 26.762 85.541 -23.362 1.00 13.89 57 ILE B N 1
ATOM 2710 C CA . ILE B 1 57 ? 26.534 85.751 -21.941 1.00 12.33 57 ILE B CA 1
ATOM 2711 C C . ILE B 1 57 ? 27.253 84.600 -21.242 1.00 12.34 57 ILE B C 1
ATOM 2712 O O . ILE B 1 57 ? 27.191 83.453 -21.704 1.00 13.91 57 ILE B O 1
ATOM 2717 N N . VAL B 1 58 ? 27.892 84.887 -20.120 1.00 10.05 58 VAL B N 1
ATOM 2718 C CA . VAL B 1 58 ? 28.584 83.844 -19.376 1.00 9.31 58 VAL B CA 1
ATOM 2719 C C . VAL B 1 58 ? 27.800 83.664 -18.079 1.00 8.93 58 VAL B C 1
ATOM 2720 O O . VAL B 1 58 ? 27.646 84.640 -17.295 1.00 9.63 58 VAL B O 1
ATOM 2724 N N . ASP B 1 59 ? 27.269 82.467 -17.856 1.00 8.53 59 ASP B N 1
ATOM 2725 C CA . ASP B 1 59 ? 26.522 82.184 -16.633 1.00 8.03 59 ASP B CA 1
ATOM 2726 C C . ASP B 1 59 ? 27.053 81.010 -15.853 1.00 8.15 59 ASP B C 1
ATOM 2727 O O . ASP B 1 59 ? 26.347 80.481 -14.993 1.00 9.72 59 ASP B O 1
ATOM 2732 N N . ASP B 1 60 ? 28.289 80.617 -16.144 1.00 8.51 60 ASP B N 1
ATOM 2733 C CA . ASP B 1 60 ? 28.899 79.526 -15.424 1.00 8.33 60 ASP B CA 1
ATOM 2734 C C . ASP B 1 60 ? 30.185 79.849 -14.709 1.00 8.09 60 ASP B C 1
ATOM 2735 O O . ASP B 1 60 ? 30.961 78.941 -14.395 1.00 8.63 60 ASP B O 1
ATOM 2740 N N . TYR B 1 61 ? 30.429 81.131 -14.475 1.00 8.16 61 TYR B N 1
ATOM 2741 C CA . TYR B 1 61 ? 31.563 81.603 -13.679 1.00 6.97 61 TYR B CA 1
ATOM 2742 C C . TYR B 1 61 ? 30.898 82.058 -12.377 1.00 7.52 61 TYR B C 1
ATOM 2743 O O . TYR B 1 61 ? 30.246 83.122 -12.300 1.00 8.10 61 TYR B O 1
ATOM 2752 N N . LEU B 1 62 ? 31.038 81.235 -11.363 1.00 7.49 62 LEU B N 1
ATOM 2753 C CA . LEU B 1 62 ? 30.302 81.433 -10.116 1.00 7.29 62 LEU B CA 1
ATOM 2754 C C . LEU B 1 62 ? 30.459 82.798 -9.525 1.00 7.50 62 LEU B C 1
ATOM 2755 O O . LEU B 1 62 ? 31.564 83.315 -9.328 1.00 8.73 62 LEU B O 1
ATOM 2760 N N . GLY B 1 63 ? 29.304 83.435 -9.282 1.00 7.55 63 GLY B N 1
ATOM 2761 C CA . GLY B 1 63 ? 29.310 84.744 -8.646 1.00 8.42 63 GLY B CA 1
ATOM 2762 C C . GLY B 1 63 ? 29.146 85.896 -9.604 1.00 8.78 63 GLY B C 1
ATOM 2763 O O . GLY B 1 63 ? 28.880 87.023 -9.144 1.00 10.47 63 GLY B O 1
ATOM 2764 N N . LEU B 1 64 ? 29.367 85.704 -10.904 1.00 9.12 64 LEU B N 1
ATOM 2765 C CA . LEU B 1 64 ? 29.131 86.771 -11.908 1.00 9.66 64 LEU B CA 1
ATOM 2766 C C . LEU B 1 64 ? 27.952 86.268 -12.697 1.00 10.03 64 LEU B C 1
ATOM 2767 O O . LEU B 1 64 ? 28.081 85.549 -13.681 1.00 11.03 64 LEU B O 1
ATOM 2772 N N . ILE B 1 65 ? 26.767 86.606 -12.226 1.00 9.11 65 ILE B N 1
ATOM 2773 C CA . ILE B 1 65 ? 25.571 86.053 -12.788 1.00 9.52 65 ILE B CA 1
ATOM 2774 C C . ILE B 1 65 ? 25.188 86.700 -14.092 1.00 10.02 65 ILE B C 1
ATOM 2775 O O . ILE B 1 65 ? 25.099 87.933 -14.189 1.00 10.27 65 ILE B O 1
ATOM 2780 N N . GLU B 1 66 ? 24.968 85.875 -15.105 1.00 9.63 66 GLU B N 1
ATOM 2781 C CA . GLU B 1 66 ? 24.564 86.368 -16.434 1.00 10.83 66 GLU B CA 1
ATOM 2782 C C . GLU B 1 66 ? 25.348 87.554 -16.898 1.00 10.71 66 GLU B C 1
ATOM 2783 O O . GLU B 1 66 ? 24.783 88.583 -17.277 1.00 11.69 66 GLU B O 1
ATOM 2789 N N . ILE B 1 67 ? 26.649 87.446 -16.871 1.00 10.37 67 ILE B N 1
ATOM 2790 C CA . ILE B 1 67 ? 27.461 88.594 -17.271 1.00 10.53 67 ILE B CA 1
ATOM 2791 C C . ILE B 1 67 ? 27.768 88.552 -18.749 1.00 9.56 67 ILE B C 1
ATOM 2792 O O . ILE B 1 67 ? 28.172 87.523 -19.299 1.00 11.00 67 ILE B O 1
ATOM 2797 N N . GLN B 1 68 ? 27.577 89.666 -19.441 1.00 11.15 68 GLN B N 1
ATOM 2798 C CA . GLN B 1 68 ? 27.972 89.705 -20.844 1.00 11.43 68 GLN B CA 1
ATOM 2799 C C . GLN B 1 68 ? 29.472 89.483 -20.896 1.00 11.86 68 GLN B C 1
ATOM 2800 O O . GLN B 1 68 ? 30.216 90.047 -20.106 1.00 10.96 68 GLN B O 1
ATOM 2806 N N . ALA B 1 69 ? 29.923 88.691 -21.874 1.00 11.70 69 ALA B N 1
ATOM 2807 C CA . ALA B 1 69 ? 31.346 88.430 -21.962 1.00 11.15 69 ALA B CA 1
ATOM 2808 C C . ALA B 1 69 ? 32.170 89.719 -22.049 1.00 11.74 69 ALA B C 1
ATOM 2809 O O . ALA B 1 69 ? 33.226 89.810 -21.453 1.00 11.59 69 ALA B O 1
ATOM 2811 N N . SER B 1 70 ? 31.657 90.726 -22.772 1.00 12.90 70 SER B N 1
ATOM 2812 C CA . SER B 1 70 ? 32.408 91.980 -22.872 1.00 14.21 70 SER B CA 1
ATOM 2813 C C . SER B 1 70 ? 32.521 92.663 -21.505 1.00 12.12 70 SER B C 1
ATOM 2814 O O . SER B 1 70 ? 33.537 93.315 -21.212 1.00 13.14 70 SER B O 1
ATOM 2817 N N . ASP B 1 71 ? 31.502 92.501 -20.658 1.00 12.19 71 ASP B N 1
ATOM 2818 C CA . ASP B 1 71 ? 31.548 93.072 -19.307 1.00 12.23 71 ASP B CA 1
ATOM 2819 C C . ASP B 1 71 ? 32.485 92.257 -18.393 1.00 12.23 71 ASP B C 1
ATOM 2820 O O . ASP B 1 71 ? 33.124 92.796 -17.498 1.00 12.23 71 ASP B O 1
ATOM 2825 N N . MET B 1 72 ? 32.604 90.953 -18.673 1.00 10.72 72 MET B N 1
ATOM 2826 C CA . MET B 1 72 ? 33.521 90.113 -17.910 1.00 10.81 72 MET B CA 1
ATOM 2827 C C . MET B 1 72 ? 34.963 90.544 -18.253 1.00 11.19 72 MET B C 1
ATOM 2828 O O . MET B 1 72 ? 35.791 90.669 -17.367 1.00 11.06 72 MET B O 1
ATOM 2833 N N . ILE B 1 73 ? 35.225 90.822 -19.543 1.00 11.11 73 ILE B N 1
ATOM 2834 C CA . ILE B 1 73 ? 36.581 91.282 -19.883 1.00 12.51 73 ILE B CA 1
ATOM 2835 C C . ILE B 1 73 ? 36.879 92.600 -19.145 1.00 12.58 73 ILE B C 1
ATOM 2836 O O . ILE B 1 73 ? 37.942 92.807 -18.564 1.00 12.81 73 ILE B O 1
ATOM 2841 N N . LYS B 1 74 ? 35.901 93.495 -19.155 1.00 13.66 74 LYS B N 1
ATOM 2842 C CA . LYS B 1 74 ? 36.095 94.784 -18.492 1.00 14.24 74 LYS B CA 1
ATOM 2843 C C . LYS B 1 74 ? 36.381 94.648 -17.002 1.00 13.24 74 LYS B C 1
ATOM 2844 O O . LYS B 1 74 ? 37.275 95.298 -16.485 1.00 14.94 74 LYS B O 1
ATOM 2850 N N . VAL B 1 75 ? 35.652 93.773 -16.295 1.00 11.79 75 VAL B N 1
ATOM 2851 C CA . VAL B 1 75 ? 35.884 93.666 -14.875 1.00 11.97 75 VAL B CA 1
ATOM 2852 C C . VAL B 1 75 ? 37.151 92.890 -14.556 1.00 11.48 75 VAL B C 1
ATOM 2853 O O . VAL B 1 75 ? 37.817 93.186 -13.600 1.00 11.47 75 VAL B O 1
ATOM 2857 N N . PHE B 1 76 ? 37.529 91.924 -15.405 1.00 11.77 76 PHE B N 1
ATOM 2858 C CA . PHE B 1 76 ? 38.799 91.213 -15.197 1.00 11.99 76 PHE B CA 1
ATOM 2859 C C . PHE B 1 76 ? 39.940 92.231 -15.379 1.00 13.07 76 PHE B C 1
ATOM 2860 O O . PHE B 1 76 ? 40.892 92.240 -14.604 1.00 13.66 76 PHE B O 1
ATOM 2868 N N . ASN B 1 77 ? 39.822 93.081 -16.398 1.00 12.88 77 ASN B N 1
ATOM 2869 C CA . ASN B 1 77 ? 40.856 94.105 -16.613 1.00 14.04 77 ASN B CA 1
ATOM 2870 C C . ASN B 1 77 ? 40.908 95.075 -15.445 1.00 14.43 77 ASN B C 1
ATOM 2871 O O . ASN B 1 77 ? 42.004 95.409 -14.963 1.00 14.51 77 ASN B O 1
ATOM 2876 N N . LYS B 1 78 ? 39.743 95.520 -14.996 1.00 13.40 78 LYS B N 1
ATOM 2877 C CA . LYS B 1 78 ? 39.674 96.451 -13.882 1.00 14.30 78 LYS B CA 1
ATOM 2878 C C . LYS B 1 78 ? 40.339 95.854 -12.645 1.00 13.82 78 LYS B C 1
ATOM 2879 O O . LYS B 1 78 ? 41.068 96.516 -11.891 1.00 15.08 78 LYS B O 1
ATOM 2885 N N . HIS B 1 79 ? 40.142 94.556 -12.437 1.00 12.85 79 HIS B N 1
ATOM 2886 C CA . HIS B 1 79 ? 40.691 93.936 -11.262 1.00 12.45 79 HIS B CA 1
ATOM 2887 C C . HIS B 1 79 ? 42.227 93.931 -11.255 1.00 12.51 79 HIS B C 1
ATOM 2888 O O . HIS B 1 79 ? 42.865 94.234 -10.239 1.00 12.81 79 HIS B O 1
ATOM 2895 N N . ILE B 1 80 ? 42.843 93.573 -12.383 1.00 12.68 80 ILE B N 1
ATOM 2896 C CA . ILE B 1 80 ? 44.301 93.577 -12.367 1.00 13.50 80 ILE B CA 1
ATOM 2897 C C . ILE B 1 80 ? 44.848 94.997 -12.438 1.00 14.56 80 ILE B C 1
ATOM 2898 O O . ILE B 1 80 ? 45.930 95.237 -11.914 1.00 15.07 80 ILE B O 1
ATOM 2903 N N . GLU B 1 81 ? 44.085 95.930 -12.998 1.00 13.81 81 GLU B N 1
ATOM 2904 C CA . GLU B 1 81 ? 44.636 97.282 -13.048 1.00 15.93 81 GLU B CA 1
ATOM 2905 C C . GLU B 1 81 ? 44.551 97.931 -11.692 1.00 17.40 81 GLU B C 1
ATOM 2906 O O . GLU B 1 81 ? 45.250 98.912 -11.435 1.00 18.15 81 GLU B O 1
ATOM 2912 N N . LYS B 1 82 ? 43.721 97.397 -10.803 1.00 16.58 82 LYS B N 1
ATOM 2913 C CA . LYS B 1 82 ? 43.651 97.924 -9.440 1.00 17.35 82 LYS B CA 1
ATOM 2914 C C . LYS B 1 82 ? 45.012 97.689 -8.785 1.00 16.47 82 LYS B C 1
ATOM 2915 O O . LYS B 1 82 ? 45.429 98.475 -7.920 1.00 20.40 82 LYS B O 1
ATOM 2921 N N . TYR B 1 83 ? 45.717 96.644 -9.226 1.00 14.47 83 TYR B N 1
ATOM 2922 C CA . TYR B 1 83 ? 47.026 96.274 -8.754 1.00 14.13 83 TYR B CA 1
ATOM 2923 C C . TYR B 1 83 ? 48.135 96.907 -9.612 1.00 15.63 83 TYR B C 1
ATOM 2924 O O . TYR B 1 83 ? 49.298 96.565 -9.457 1.00 16.71 83 TYR B O 1
ATOM 2933 N N . GLU B 1 84 ? 47.731 97.814 -10.497 1.00 17.61 84 GLU B N 1
ATOM 2934 C CA . GLU B 1 84 ? 48.659 98.563 -11.369 1.00 19.15 84 GLU B CA 1
ATOM 2935 C C . GLU B 1 84 ? 49.594 97.657 -12.162 1.00 18.69 84 GLU B C 1
ATOM 2936 O O . GLU B 1 84 ? 50.799 97.936 -12.364 1.00 20.36 84 GLU B O 1
ATOM 2942 N N . VAL B 1 85 ? 49.048 96.548 -12.636 1.00 16.99 85 VAL B N 1
ATOM 2943 C CA . VAL B 1 85 ? 49.854 95.644 -13.421 1.00 15.45 85 VAL B CA 1
ATOM 2944 C C . VAL B 1 85 ? 50.045 96.228 -14.809 1.00 15.48 85 VAL B C 1
ATOM 2945 O O . VAL B 1 85 ? 49.096 96.504 -15.488 1.00 14.67 85 VAL B O 1
ATOM 2949 N N . PRO B 1 86 ? 51.308 96.408 -15.229 1.00 15.70 86 PRO B N 1
ATOM 2950 C CA . PRO B 1 86 ? 51.424 96.956 -16.571 1.00 16.98 86 PRO B CA 1
ATOM 2951 C C . PRO B 1 86 ? 51.050 95.922 -17.613 1.00 16.47 86 PRO B C 1
ATOM 2952 O O . PRO B 1 86 ? 51.465 94.750 -17.536 1.00 17.30 86 PRO B O 1
ATOM 2956 N N . VAL B 1 87 ? 50.260 96.378 -18.569 1.00 16.91 87 VAL B N 1
ATOM 2957 C CA . VAL B 1 87 ? 49.789 95.544 -19.666 1.00 16.10 87 VAL B CA 1
ATOM 2958 C C . VAL B 1 87 ? 50.252 96.132 -20.999 1.00 17.32 87 VAL B C 1
ATOM 2959 O O . VAL B 1 87 ? 50.032 97.328 -21.264 1.00 20.12 87 VAL B O 1
ATOM 2963 N N . LEU B 1 88 ? 50.941 95.317 -21.791 1.00 16.04 88 LEU B N 1
ATOM 2964 C CA . LEU B 1 88 ? 51.363 95.737 -23.131 1.00 17.86 88 LEU B CA 1
ATOM 2965 C C . LEU B 1 88 ? 50.517 94.961 -24.104 1.00 18.39 88 LEU B C 1
ATOM 2966 O O . LEU B 1 88 ? 50.400 93.724 -23.993 1.00 18.93 88 LEU B O 1
ATOM 2971 N N . LEU B 1 89 ? 49.906 95.655 -25.050 1.00 18.02 89 LEU B N 1
ATOM 2972 C CA . LEU B 1 89 ? 49.114 94.993 -26.058 1.00 18.23 89 LEU B CA 1
ATOM 2973 C C . LEU B 1 89 ? 50.033 94.761 -27.249 1.00 18.20 89 LEU B C 1
ATOM 2974 O O . LEU B 1 89 ? 50.301 95.677 -28.034 1.00 20.62 89 LEU B O 1
ATOM 2979 N N . ASP B 1 90 ? 50.503 93.531 -27.390 1.00 18.29 90 ASP B N 1
ATOM 2980 C CA . ASP B 1 90 ? 51.425 93.190 -28.449 1.00 18.14 90 ASP B CA 1
ATOM 2981 C C . ASP B 1 90 ? 51.515 91.671 -28.484 1.00 18.20 90 ASP B C 1
ATOM 2982 O O . ASP B 1 90 ? 50.981 90.949 -27.612 1.00 16.71 90 ASP B O 1
ATOM 2987 N N . ILE B 1 91 ? 52.222 91.191 -29.490 1.00 17.24 91 ILE B N 1
ATOM 2988 C CA . ILE B 1 91 ? 52.455 89.797 -29.699 1.00 17.34 91 ILE B CA 1
ATOM 2989 C C . ILE B 1 91 ? 53.851 89.468 -29.233 1.00 17.39 91 ILE B C 1
ATOM 2990 O O . ILE B 1 91 ? 54.827 90.211 -29.501 1.00 17.15 91 ILE B O 1
ATOM 2995 N N . VAL B 1 92 ? 53.948 88.374 -28.495 1.00 15.52 92 VAL B N 1
ATOM 2996 C CA . VAL B 1 92 ? 55.228 87.847 -28.058 1.00 16.75 92 VAL B CA 1
ATOM 2997 C C . VAL B 1 92 ? 55.689 86.925 -29.179 1.00 17.46 92 VAL B C 1
ATOM 2998 O O . VAL B 1 92 ? 55.028 85.956 -29.545 1.00 16.42 92 VAL B O 1
ATOM 3002 N N . GLU B 1 93 ? 56.869 87.250 -29.712 1.00 17.19 93 GLU B N 1
ATOM 3003 C CA . GLU B 1 93 ? 57.468 86.544 -30.825 1.00 18.30 93 GLU B CA 1
ATOM 3004 C C . GLU B 1 93 ? 58.393 85.414 -30.427 1.00 18.28 93 GLU B C 1
ATOM 3005 O O . GLU B 1 93 ? 58.528 84.434 -31.168 1.00 20.82 93 GLU B O 1
ATOM 3011 N N . LYS B 1 94 ? 59.043 85.547 -29.273 1.00 18.50 94 LYS B N 1
ATOM 3012 C CA . LYS B 1 94 ? 59.996 84.539 -28.837 1.00 20.63 94 LYS B CA 1
ATOM 3013 C C . LYS B 1 94 ? 60.290 84.625 -27.347 1.00 21.23 94 LYS B C 1
ATOM 3014 O O . LYS B 1 94 ? 60.229 85.697 -26.752 1.00 21.54 94 LYS B O 1
ATOM 3020 N N . ILE B 1 95 ? 60.640 83.492 -26.763 1.00 21.17 95 ILE B N 1
ATOM 3021 C CA . ILE B 1 95 ? 61.015 83.417 -25.358 1.00 23.23 95 ILE B CA 1
ATOM 3022 C C . ILE B 1 95 ? 62.390 82.728 -25.356 1.00 23.20 95 ILE B C 1
ATOM 3023 O O . ILE B 1 95 ? 62.485 81.526 -25.558 1.00 24.72 95 ILE B O 1
ATOM 3028 N N . GLU B 1 96 ? 63.453 83.510 -25.180 1.00 24.99 96 GLU B N 1
ATOM 3029 C CA . GLU B 1 96 ? 64.810 82.955 -25.187 1.00 27.97 96 GLU B CA 1
ATOM 3030 C C . GLU B 1 96 ? 65.245 82.572 -23.797 1.00 28.31 96 GLU B C 1
ATOM 3031 O O . GLU B 1 96 ? 65.140 83.374 -22.871 1.00 28.84 96 GLU B O 1
ATOM 3037 N N . ASN B 1 97 ? 65.750 81.349 -23.666 1.00 30.44 97 ASN B N 1
ATOM 3038 C CA . ASN B 1 97 ? 66.225 80.824 -22.394 1.00 32.06 97 ASN B CA 1
ATOM 3039 C C . ASN B 1 97 ? 67.742 81.071 -22.330 1.00 32.87 97 ASN B C 1
ATOM 3040 O O . ASN B 1 97 ? 68.512 80.369 -22.983 1.00 33.54 97 ASN B O 1
ATOM 3045 N N . ARG B 1 98 ? 68.167 82.091 -21.586 1.00 34.02 98 ARG B N 1
ATOM 3046 C CA . ARG B 1 98 ? 69.598 82.363 -21.464 1.00 35.25 98 ARG B CA 1
ATOM 3047 C C . ARG B 1 98 ? 70.159 81.645 -20.235 1.00 35.81 98 ARG B C 1
ATOM 3048 O O . ARG B 1 98 ? 69.634 80.602 -19.813 1.00 36.68 98 ARG B O 1
ATOM 3056 N N . ASP B 1 100 ? 70.126 81.493 -17.328 1.00 34.64 100 ASP B N 1
ATOM 3057 C CA . ASP B 1 100 ? 70.303 82.612 -16.414 1.00 34.29 100 ASP B CA 1
ATOM 3058 C C . ASP B 1 100 ? 69.017 83.392 -16.164 1.00 33.04 100 ASP B C 1
ATOM 3059 O O . ASP B 1 100 ? 68.689 83.744 -15.036 1.00 32.39 100 ASP B O 1
ATOM 3064 N N . GLU B 1 101 ? 68.320 83.688 -17.250 1.00 30.54 101 GLU B N 1
ATOM 3065 C CA . GLU B 1 101 ? 67.075 84.437 -17.202 1.00 28.67 101 GLU B CA 1
ATOM 3066 C C . GLU B 1 101 ? 66.459 84.296 -18.576 1.00 26.35 101 GLU B C 1
ATOM 3067 O O . GLU B 1 101 ? 67.090 83.778 -19.507 1.00 26.41 101 GLU B O 1
ATOM 3073 N N . PHE B 1 102 ? 65.224 84.758 -18.708 1.00 21.31 102 PHE B N 1
ATOM 3074 C CA . PHE B 1 102 ? 64.534 84.718 -19.987 1.00 18.28 102 PHE B CA 1
ATOM 3075 C C . PHE B 1 102 ? 64.494 86.090 -20.625 1.00 18.70 102 PHE B C 1
ATOM 3076 O O . PHE B 1 102 ? 64.445 87.134 -19.949 1.00 17.92 102 PHE B O 1
ATOM 3084 N N . VAL B 1 103 ? 64.516 86.085 -21.952 1.00 18.73 103 VAL B N 1
ATOM 3085 C CA . VAL B 1 103 ? 64.389 87.311 -22.705 1.00 19.76 103 VAL B CA 1
ATOM 3086 C C . VAL B 1 103 ? 63.121 87.073 -23.517 1.00 19.32 103 VAL B C 1
ATOM 3087 O O . VAL B 1 103 ? 63.041 86.099 -24.253 1.00 20.56 103 VAL B O 1
ATOM 3091 N N . VAL B 1 104 ? 62.134 87.938 -23.327 1.00 19.03 104 VAL B N 1
ATOM 3092 C CA . VAL B 1 104 ? 60.858 87.813 -24.032 1.00 18.75 104 VAL B CA 1
ATOM 3093 C C . VAL B 1 104 ? 60.858 88.890 -25.104 1.00 19.73 104 VAL B C 1
ATOM 3094 O O . VAL B 1 104 ? 60.916 90.095 -24.811 1.00 20.26 104 VAL B O 1
ATOM 3098 N N . LYS B 1 105 ? 60.793 88.448 -26.358 1.00 20.10 105 LYS B N 1
ATOM 3099 C CA . LYS B 1 105 ? 60.836 89.376 -27.486 1.00 19.91 105 LYS B CA 1
ATOM 3100 C C . LYS B 1 105 ? 59.461 89.626 -28.061 1.00 19.11 105 LYS B C 1
ATOM 3101 O O . LYS B 1 105 ? 58.739 88.681 -28.329 1.00 19.28 105 LYS B O 1
ATOM 3107 N N . THR B 1 106 ? 59.088 90.892 -28.196 1.00 17.24 106 THR B N 1
ATOM 3108 C CA . THR B 1 106 ? 57.795 91.286 -28.728 1.00 18.76 106 THR B CA 1
ATOM 3109 C C . THR B 1 106 ? 57.914 91.833 -30.129 1.00 20.35 106 THR B C 1
ATOM 3110 O O . THR B 1 106 ? 59.018 92.180 -30.609 1.00 21.24 106 THR B O 1
ATOM 3114 N N . LYS B 1 107 ? 56.771 91.953 -30.778 1.00 19.96 107 LYS B N 1
ATOM 3115 C CA . LYS B 1 107 ? 56.738 92.467 -32.140 1.00 21.87 107 LYS B CA 1
ATOM 3116 C C . LYS B 1 107 ? 56.997 93.967 -32.221 1.00 23.19 107 LYS B C 1
ATOM 3117 O O . LYS B 1 107 ? 57.758 94.424 -33.096 1.00 23.74 107 LYS B O 1
ATOM 3123 N N . ARG B 1 108 ? 56.405 94.741 -31.318 1.00 24.02 108 ARG B N 1
ATOM 3124 C CA . ARG B 1 108 ? 56.538 96.197 -31.382 1.00 25.65 108 ARG B CA 1
ATOM 3125 C C . ARG B 1 108 ? 57.071 96.935 -30.172 1.00 26.08 108 ARG B C 1
ATOM 3126 O O . ARG B 1 108 ? 57.379 98.137 -30.271 1.00 27.41 108 ARG B O 1
ATOM 3134 N N . LYS B 1 109 ? 57.207 96.244 -29.048 1.00 25.56 109 LYS B N 1
ATOM 3135 C CA . LYS B 1 109 ? 57.627 96.890 -27.819 1.00 26.29 109 LYS B CA 1
ATOM 3136 C C . LYS B 1 109 ? 59.034 96.587 -27.318 1.00 24.80 109 LYS B C 1
ATOM 3137 O O . LYS B 1 109 ? 59.385 96.945 -26.192 1.00 25.55 109 LYS B O 1
ATOM 3143 N N . GLY B 1 110 ? 59.854 95.938 -28.131 1.00 24.08 110 GLY B N 1
ATOM 3144 C CA . GLY B 1 110 ? 61.184 95.623 -27.662 1.00 23.98 110 GLY B CA 1
ATOM 3145 C C . GLY B 1 110 ? 61.226 94.297 -26.931 1.00 24.10 110 GLY B C 1
ATOM 3146 O O . GLY B 1 110 ? 60.289 93.491 -27.023 1.00 22.64 110 GLY B O 1
ATOM 3147 N N . GLU B 1 111 ? 62.313 94.065 -26.210 1.00 24.94 111 GLU B N 1
ATOM 3148 C CA . GLU B 1 111 ? 62.505 92.834 -25.476 1.00 25.20 111 GLU B CA 1
ATOM 3149 C C . GLU B 1 111 ? 62.520 93.161 -24.001 1.00 25.42 111 GLU B C 1
ATOM 3150 O O . GLU B 1 111 ? 62.870 94.272 -23.604 1.00 24.64 111 GLU B O 1
ATOM 3156 N N . PHE B 1 112 ? 62.130 92.194 -23.184 1.00 22.72 112 PHE B N 1
ATOM 3157 C CA . PHE B 1 112 ? 62.097 92.379 -21.744 1.00 22.14 112 PHE B CA 1
ATOM 3158 C C . PHE B 1 112 ? 62.711 91.142 -21.131 1.00 21.74 112 PHE B C 1
ATOM 3159 O O . PHE B 1 112 ? 62.721 90.086 -21.744 1.00 23.21 112 PHE B O 1
ATOM 3167 N N . LYS B 1 113 ? 63.259 91.282 -19.932 1.00 21.66 113 LYS B N 1
ATOM 3168 C CA . LYS B 1 113 ? 63.888 90.166 -19.262 1.00 21.93 113 LYS B CA 1
ATOM 3169 C C . LYS B 1 113 ? 62.975 89.677 -18.141 1.00 19.85 113 LYS B C 1
ATOM 3170 O O . LYS B 1 113 ? 62.172 90.432 -17.615 1.00 19.85 113 LYS B O 1
ATOM 3176 N N . ALA B 1 114 ? 63.102 88.405 -17.803 1.00 19.72 114 ALA B N 1
ATOM 3177 C CA . ALA B 1 114 ? 62.271 87.871 -16.741 1.00 18.84 114 ALA B CA 1
ATOM 3178 C C . ALA B 1 114 ? 62.909 86.691 -16.089 1.00 17.48 114 ALA B C 1
ATOM 3179 O O . ALA B 1 114 ? 63.610 85.905 -16.724 1.00 19.50 114 ALA B O 1
ATOM 3181 N N . ASP B 1 115 ? 62.618 86.521 -14.804 1.00 17.11 115 ASP B N 1
ATOM 3182 C CA . ASP B 1 115 ? 63.111 85.358 -14.099 1.00 18.67 115 ASP B CA 1
ATOM 3183 C C . ASP B 1 115 ? 62.214 84.157 -14.357 1.00 16.86 115 ASP B C 1
ATOM 3184 O O . ASP B 1 115 ? 62.651 83.008 -14.291 1.00 19.04 115 ASP B O 1
ATOM 3189 N N . SER B 1 116 ? 60.950 84.427 -14.693 1.00 16.61 116 SER B N 1
ATOM 3190 C CA . SER B 1 116 ? 60.024 83.325 -14.980 1.00 14.43 116 SER B CA 1
ATOM 3191 C C . SER B 1 116 ? 59.009 83.841 -15.984 1.00 12.87 116 SER B C 1
ATOM 3192 O O . SER B 1 116 ? 58.776 85.035 -16.112 1.00 13.65 116 SER B O 1
ATOM 3195 N N . VAL B 1 117 ? 58.356 82.900 -16.663 1.00 12.70 117 VAL B N 1
ATOM 3196 C CA . VAL B 1 117 ? 57.360 83.234 -17.671 1.00 12.45 117 VAL B CA 1
ATOM 3197 C C . VAL B 1 117 ? 56.135 82.352 -17.453 1.00 11.99 117 VAL B C 1
ATOM 3198 O O . VAL B 1 117 ? 56.252 81.176 -17.124 1.00 12.43 117 VAL B O 1
ATOM 3202 N N . ILE B 1 118 ? 54.963 82.944 -17.646 1.00 11.34 118 ILE B N 1
ATOM 3203 C CA . ILE B 1 118 ? 53.692 82.169 -17.582 1.00 10.71 118 ILE B CA 1
ATOM 3204 C C . ILE B 1 118 ? 53.021 82.345 -18.916 1.00 10.72 118 ILE B C 1
ATOM 3205 O O . ILE B 1 118 ? 52.720 83.464 -19.348 1.00 11.63 118 ILE B O 1
ATOM 3210 N N . LEU B 1 119 ? 52.753 81.230 -19.578 1.00 10.26 119 LEU B N 1
ATOM 3211 C CA . LEU B 1 119 ? 52.077 81.249 -20.863 1.00 10.27 119 LEU B CA 1
ATOM 3212 C C . LEU B 1 119 ? 50.576 80.999 -20.702 1.00 10.90 119 LEU B C 1
ATOM 3213 O O . LEU B 1 119 ? 50.182 79.917 -20.244 1.00 12.64 119 LEU B O 1
ATOM 3218 N N . GLY B 1 120 ? 49.763 81.982 -21.092 1.00 10.81 120 GLY B N 1
ATOM 3219 C CA . GLY B 1 120 ? 48.294 81.841 -21.078 1.00 9.99 120 GLY B CA 1
ATOM 3220 C C . GLY B 1 120 ? 47.859 82.142 -22.485 1.00 9.00 120 GLY B C 1
ATOM 3221 O O . GLY B 1 120 ? 47.014 83.018 -22.725 1.00 10.11 120 GLY B O 1
ATOM 3222 N N . ILE B 1 121 ? 48.387 81.404 -23.449 1.00 9.25 121 ILE B N 1
ATOM 3223 C CA . ILE B 1 121 ? 48.181 81.758 -24.854 1.00 10.74 121 ILE B CA 1
ATOM 3224 C C . ILE B 1 121 ? 47.007 81.154 -25.544 1.00 10.71 121 ILE B C 1
ATOM 3225 O O . ILE B 1 121 ? 46.748 81.415 -26.704 1.00 11.86 121 ILE B O 1
ATOM 3230 N N . GLY B 1 122 ? 46.283 80.315 -24.807 1.00 10.31 122 GLY B N 1
ATOM 3231 C CA . GLY B 1 122 ? 45.040 79.797 -25.339 1.00 11.42 122 GLY B CA 1
ATOM 3232 C C . GLY B 1 122 ? 45.119 78.958 -26.573 1.00 11.05 122 GLY B C 1
ATOM 3233 O O . GLY B 1 122 ? 46.163 78.389 -26.891 1.00 13.66 122 GLY B O 1
ATOM 3234 N N . VAL B 1 123 ? 43.981 78.826 -27.235 1.00 12.32 123 VAL B N 1
ATOM 3235 C CA . VAL B 1 123 ? 43.851 78.074 -28.467 1.00 13.66 123 VAL B CA 1
ATOM 3236 C C . VAL B 1 123 ? 43.002 78.864 -29.439 1.00 15.85 123 VAL B C 1
ATOM 3237 O O . VAL B 1 123 ? 42.365 79.863 -29.090 1.00 19.32 123 VAL B O 1
ATOM 3241 N N . LYS B 1 124 ? 43.084 78.476 -30.691 1.00 15.32 124 LYS B N 1
ATOM 3242 C CA . LYS B 1 124 ? 42.340 79.140 -31.731 1.00 17.40 124 LYS B CA 1
ATOM 3243 C C . LYS B 1 124 ? 41.206 78.246 -32.157 1.00 15.77 124 LYS B C 1
ATOM 3244 O O . LYS B 1 124 ? 41.408 77.087 -32.410 1.00 14.47 124 LYS B O 1
ATOM 3250 N N . ARG B 1 125 ? 40.007 78.800 -32.244 1.00 16.90 125 ARG B N 1
ATOM 3251 C CA . ARG B 1 125 ? 38.858 78.039 -32.669 1.00 17.40 125 ARG B CA 1
ATOM 3252 C C . ARG B 1 125 ? 39.056 77.642 -34.135 1.00 16.79 125 ARG B C 1
ATOM 3253 O O . ARG B 1 125 ? 39.497 78.471 -34.949 1.00 16.94 125 ARG B O 1
ATOM 3261 N N . ARG B 1 126 ? 38.784 76.385 -34.469 1.00 15.61 126 ARG B N 1
ATOM 3262 C CA . ARG B 1 126 ? 38.880 75.982 -35.880 1.00 16.95 126 ARG B CA 1
ATOM 3263 C C . ARG B 1 126 ? 37.687 76.595 -36.575 1.00 18.54 126 ARG B C 1
ATOM 3264 O O . ARG B 1 126 ? 36.604 76.639 -36.019 1.00 17.57 126 ARG B O 1
ATOM 3272 N N . LYS B 1 127 ? 37.893 77.072 -37.795 1.00 19.31 127 LYS B N 1
ATOM 3273 C CA . LYS B 1 127 ? 36.821 77.735 -38.525 1.00 21.22 127 LYS B CA 1
ATOM 3274 C C . LYS B 1 127 ? 36.026 76.854 -39.469 1.00 20.91 127 LYS B C 1
ATOM 3275 O O . LYS B 1 127 ? 36.585 76.050 -40.213 1.00 21.70 127 LYS B O 1
ATOM 3281 N N . LEU B 1 128 ? 34.709 77.001 -39.406 1.00 20.35 128 LEU B N 1
ATOM 3282 C CA . LEU B 1 128 ? 33.810 76.285 -40.294 1.00 22.90 128 LEU B CA 1
ATOM 3283 C C . LEU B 1 128 ? 33.626 77.158 -41.535 1.00 22.40 128 LEU B C 1
ATOM 3284 O O . LEU B 1 128 ? 33.922 76.729 -42.644 1.00 25.71 128 LEU B O 1
ATOM 3289 N N . GLY B 1 129 ? 33.104 78.364 -41.338 1.00 22.60 129 GLY B N 1
ATOM 3290 C CA . GLY B 1 129 ? 32.927 79.294 -42.446 1.00 24.28 129 GLY B CA 1
ATOM 3291 C C . GLY B 1 129 ? 31.751 79.043 -43.369 1.00 24.52 129 GLY B C 1
ATOM 3292 O O . GLY B 1 129 ? 31.835 79.305 -44.569 1.00 25.89 129 GLY B O 1
ATOM 3293 N N . VAL B 1 130 ? 30.634 78.572 -42.840 1.00 25.47 130 VAL B N 1
ATOM 3294 C CA . VAL B 1 130 ? 29.514 78.339 -43.743 1.00 25.75 130 VAL B CA 1
ATOM 3295 C C . VAL B 1 130 ? 28.688 79.603 -43.924 1.00 24.54 130 VAL B C 1
ATOM 3296 O O . VAL B 1 130 ? 28.645 80.473 -43.055 1.00 24.12 130 VAL B O 1
ATOM 3300 N N . PRO B 1 131 ? 28.035 79.735 -45.087 1.00 24.28 131 PRO B N 1
ATOM 3301 C CA . PRO B 1 131 ? 27.228 80.917 -45.344 1.00 24.09 131 PRO B CA 1
ATOM 3302 C C . PRO B 1 131 ? 26.216 81.171 -44.235 1.00 23.20 131 PRO B C 1
ATOM 3303 O O . PRO B 1 131 ? 25.472 80.264 -43.830 1.00 21.95 131 PRO B O 1
ATOM 3307 N N . GLY B 1 132 ? 26.191 82.419 -43.772 1.00 22.26 132 GLY B N 1
ATOM 3308 C CA . GLY B 1 132 ? 25.286 82.813 -42.714 1.00 22.40 132 GLY B CA 1
ATOM 3309 C C . GLY B 1 132 ? 25.906 82.770 -41.331 1.00 21.03 132 GLY B C 1
ATOM 3310 O O . GLY B 1 132 ? 25.376 83.340 -40.389 1.00 20.83 132 GLY B O 1
ATOM 3311 N N . GLU B 1 133 ? 27.043 82.106 -41.196 1.00 20.62 133 GLU B N 1
ATOM 3312 C CA . GLU B 1 133 ? 27.655 81.979 -39.890 1.00 20.88 133 GLU B CA 1
ATOM 3313 C C . GLU B 1 133 ? 28.050 83.295 -39.229 1.00 20.29 133 GLU B C 1
ATOM 3314 O O . GLU B 1 133 ? 27.709 83.544 -38.082 1.00 20.03 133 GLU B O 1
ATOM 3320 N N . GLN B 1 134 ? 28.759 84.152 -39.956 1.00 19.90 134 GLN B N 1
ATOM 3321 C CA . GLN B 1 134 ? 29.194 85.428 -39.379 1.00 21.52 134 GLN B CA 1
ATOM 3322 C C . GLN B 1 134 ? 28.020 86.383 -39.224 1.00 20.18 134 GLN B C 1
ATOM 3323 O O . GLN B 1 134 ? 27.981 87.179 -38.303 1.00 20.28 134 GLN B O 1
ATOM 3329 N N . GLU B 1 135 ? 27.056 86.281 -40.127 1.00 21.21 135 GLU B N 1
ATOM 3330 C CA . GLU B 1 135 ? 25.879 87.136 -40.095 1.00 21.14 135 GLU B CA 1
ATOM 3331 C C . GLU B 1 135 ? 25.014 86.877 -38.857 1.00 19.58 135 GLU B C 1
ATOM 3332 O O . GLU B 1 135 ? 24.480 87.814 -38.249 1.00 20.09 135 GLU B O 1
ATOM 3338 N N . PHE B 1 136 ? 24.886 85.607 -38.472 1.00 19.75 136 PHE B N 1
ATOM 3339 C CA . PHE B 1 136 ? 24.052 85.268 -37.326 1.00 18.66 136 PHE B CA 1
ATOM 3340 C C . PHE B 1 136 ? 24.781 85.080 -36.005 1.00 18.85 136 PHE B C 1
ATOM 3341 O O . PHE B 1 136 ? 24.234 84.524 -35.052 1.00 17.40 136 PHE B O 1
ATOM 3349 N N . ALA B 1 137 ? 26.016 85.563 -35.950 1.00 18.46 137 ALA B N 1
ATOM 3350 C CA . ALA B 1 137 ? 26.790 85.529 -34.706 1.00 20.21 137 ALA B CA 1
ATOM 3351 C C . ALA B 1 137 ? 25.937 86.246 -33.682 1.00 20.18 137 ALA B C 1
ATOM 3352 O O . ALA B 1 137 ? 25.428 87.349 -33.943 1.00 21.55 137 ALA B O 1
ATOM 3354 N N . GLY B 1 138 ? 25.789 85.633 -32.508 1.00 21.19 138 GLY B N 1
ATOM 3355 C CA . GLY B 1 138 ? 25.013 86.220 -31.440 1.00 20.52 138 GLY B CA 1
ATOM 3356 C C . GLY B 1 138 ? 23.507 86.271 -31.674 1.00 19.65 138 GLY B C 1
ATOM 3357 O O . GLY B 1 138 ? 22.787 86.862 -30.887 1.00 21.26 138 GLY B O 1
ATOM 3358 N N . ARG B 1 139 ? 23.032 85.660 -32.759 1.00 18.58 139 ARG B N 1
ATOM 3359 C CA . ARG B 1 139 ? 21.612 85.665 -33.083 1.00 17.66 139 ARG B CA 1
ATOM 3360 C C . ARG B 1 139 ? 21.128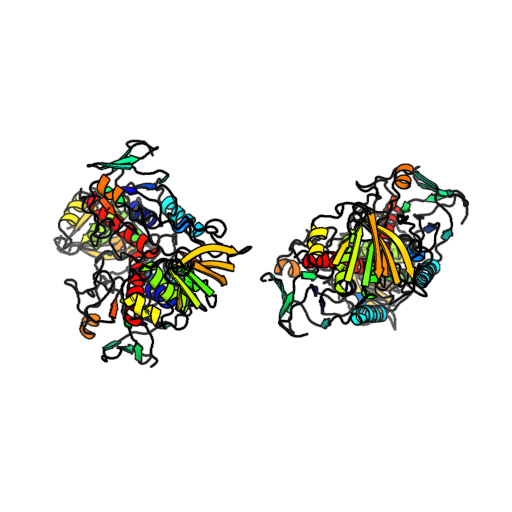 84.261 -33.385 1.00 16.75 139 ARG B C 1
ATOM 3361 O O . ARG B 1 139 ? 20.281 84.058 -34.244 1.00 17.06 139 ARG B O 1
ATOM 3369 N N . GLY B 1 140 ? 21.675 83.296 -32.654 1.00 15.97 140 GLY B N 1
ATOM 3370 C CA . GLY B 1 140 ? 21.283 81.917 -32.831 1.00 16.86 140 GLY B CA 1
ATOM 3371 C C . GLY B 1 140 ? 22.433 80.953 -33.035 1.00 17.25 140 GLY B C 1
ATOM 3372 O O . GLY B 1 140 ? 22.236 79.763 -32.985 1.00 17.26 140 GLY B O 1
ATOM 3373 N N . ILE B 1 141 ? 23.642 81.454 -33.273 1.00 17.41 141 ILE B N 1
ATOM 3374 C CA . ILE B 1 141 ? 24.793 80.583 -33.456 1.00 17.73 141 ILE B CA 1
ATOM 3375 C C . ILE B 1 141 ? 25.601 80.618 -32.172 1.00 17.59 141 ILE B C 1
ATOM 3376 O O . ILE B 1 141 ? 25.746 81.672 -31.553 1.00 18.15 141 ILE B O 1
ATOM 3381 N N . SER B 1 142 ? 26.059 79.451 -31.733 1.00 15.24 142 SER B N 1
ATOM 3382 C CA . SER B 1 142 ? 26.873 79.349 -30.538 1.00 14.83 142 SER B CA 1
ATOM 3383 C C . SER B 1 142 ? 28.017 78.427 -30.815 1.00 14.37 142 SER B C 1
ATOM 3384 O O . SER B 1 142 ? 27.909 77.498 -31.638 1.00 14.29 142 SER B O 1
ATOM 3387 N N . TYR B 1 143 ? 29.124 78.692 -30.141 1.00 14.62 143 TYR B N 1
ATOM 3388 C CA . TYR B 1 143 ? 30.305 77.851 -30.252 1.00 13.04 143 TYR B CA 1
ATOM 3389 C C . TYR B 1 143 ? 30.572 77.108 -28.955 1.00 14.79 143 TYR B C 1
ATOM 3390 O O . TYR B 1 143 ? 31.596 76.446 -28.819 1.00 16.93 143 TYR B O 1
ATOM 3399 N N . CYS B 1 144 ? 29.620 77.164 -28.025 1.00 14.46 144 CYS B N 1
ATOM 3400 C CA . CYS B 1 144 ? 29.825 76.520 -26.740 1.00 14.84 144 CYS B CA 1
ATOM 3401 C C . CYS B 1 144 ? 28.537 75.953 -26.164 1.00 15.10 144 CYS B C 1
ATOM 3402 O O . CYS B 1 144 ? 27.763 76.669 -25.520 1.00 14.11 144 CYS B O 1
ATOM 3405 N N . SER B 1 145 ? 28.316 74.658 -26.404 1.00 15.10 145 SER B N 1
ATOM 3406 C CA . SER B 1 145 ? 27.118 73.954 -25.925 1.00 15.80 145 SER B CA 1
ATOM 3407 C C . SER B 1 145 ? 26.980 73.985 -24.426 1.00 15.39 145 SER B C 1
ATOM 3408 O O . SER B 1 145 ? 25.899 74.269 -23.921 1.00 16.89 145 SER B O 1
ATOM 3411 N N . VAL B 1 146 ? 28.059 73.727 -23.708 1.00 15.39 146 VAL B N 1
ATOM 3412 C CA . VAL B 1 146 ? 27.965 73.729 -22.253 1.00 17.81 146 VAL B CA 1
ATOM 3413 C C . VAL B 1 146 ? 27.521 75.091 -21.759 1.00 16.62 146 VAL B C 1
ATOM 3414 O O . VAL B 1 146 ? 26.734 75.186 -20.820 1.00 17.02 146 VAL B O 1
ATOM 3418 N N . ALA B 1 147 ? 27.992 76.152 -22.396 1.00 15.68 147 ALA B N 1
ATOM 3419 C CA . ALA B 1 147 ? 27.602 77.486 -21.987 1.00 15.08 147 ALA B CA 1
ATOM 3420 C C . ALA B 1 147 ? 26.168 77.851 -22.329 1.00 15.22 147 ALA B C 1
ATOM 3421 O O . ALA B 1 147 ? 25.412 78.364 -21.491 1.00 16.18 147 ALA B O 1
ATOM 3423 N N . ASP B 1 148 ? 25.761 77.572 -23.560 1.00 13.54 148 ASP B N 1
ATOM 3424 C CA . ASP B 1 148 ? 24.469 78.040 -24.023 1.00 15.52 148 ASP B CA 1
ATOM 3425 C C . ASP B 1 148 ? 23.292 77.107 -24.059 1.00 13.87 148 ASP B C 1
ATOM 3426 O O . ASP B 1 148 ? 22.169 77.554 -24.259 1.00 15.53 148 ASP B O 1
ATOM 3431 N N . ALA B 1 149 ? 23.529 75.825 -23.813 1.00 15.43 149 ALA B N 1
ATOM 3432 C CA . ALA B 1 149 ? 22.430 74.881 -23.861 1.00 15.39 149 ALA B CA 1
ATOM 3433 C C . ALA B 1 149 ? 21.207 75.276 -23.049 1.00 15.78 149 ALA B C 1
ATOM 3434 O O . ALA B 1 149 ? 20.097 75.136 -23.527 1.00 16.53 149 ALA B O 1
ATOM 3436 N N . PRO B 1 150 ? 21.390 75.791 -21.813 1.00 16.27 150 PRO B N 1
ATOM 3437 C CA . PRO B 1 150 ? 20.261 76.184 -20.965 1.00 17.09 150 PRO B CA 1
ATOM 3438 C C . PRO B 1 150 ? 19.336 77.225 -21.587 1.00 17.81 150 PRO B C 1
ATOM 3439 O O . PRO B 1 150 ? 18.186 77.356 -21.160 1.00 20.92 150 PRO B O 1
ATOM 3443 N N . LEU B 1 151 ? 19.827 77.959 -22.587 1.00 16.81 151 LEU B N 1
ATOM 3444 C CA . LEU B 1 151 ? 19.027 78.977 -23.251 1.00 17.19 151 LEU B CA 1
ATOM 3445 C C . LEU B 1 151 ? 18.162 78.422 -24.374 1.00 16.94 151 LEU B C 1
ATOM 3446 O O . LEU B 1 151 ? 17.420 79.177 -25.014 1.00 19.18 151 LEU B O 1
ATOM 3451 N N . PHE B 1 152 ? 18.269 77.127 -24.633 1.00 16.31 152 PHE B N 1
ATOM 3452 C CA . PHE B 1 152 ? 17.512 76.528 -25.722 1.00 16.75 152 PHE B CA 1
ATOM 3453 C C . PHE B 1 152 ? 16.534 75.489 -25.259 1.00 16.36 152 PHE B C 1
ATOM 3454 O O . PHE B 1 152 ? 16.209 74.534 -25.973 1.00 16.56 152 PHE B O 1
ATOM 3462 N N . LYS B 1 153 ? 16.046 75.668 -24.041 1.00 18.59 153 LYS B N 1
ATOM 3463 C CA . LYS B 1 153 ? 15.031 74.769 -23.525 1.00 19.82 153 LYS B CA 1
ATOM 3464 C C . LYS B 1 153 ? 13.772 74.846 -24.428 1.00 18.09 153 LYS B C 1
ATOM 3465 O O . LYS B 1 153 ? 13.298 75.940 -24.765 1.00 19.90 153 LYS B O 1
ATOM 3471 N N . ASN B 1 154 ? 13.253 73.683 -24.813 1.00 19.36 154 ASN B N 1
ATOM 3472 C CA . ASN B 1 154 ? 12.067 73.566 -25.673 1.00 19.58 154 ASN B CA 1
ATOM 3473 C C . ASN B 1 154 ? 12.218 74.194 -27.043 1.00 20.48 154 ASN B C 1
ATOM 3474 O O . ASN B 1 154 ? 11.249 74.656 -27.643 1.00 21.81 154 ASN B O 1
ATOM 3479 N N . ARG B 1 155 ? 13.453 74.251 -27.532 1.00 18.09 155 ARG B N 1
ATOM 3480 C CA . ARG B 1 155 ? 13.680 74.782 -28.871 1.00 18.92 155 ARG B CA 1
ATOM 3481 C C . ARG B 1 155 ? 14.345 73.681 -29.684 1.00 17.27 155 ARG B C 1
ATOM 3482 O O . ARG B 1 155 ? 14.649 72.604 -29.171 1.00 16.70 155 ARG B O 1
ATOM 3490 N N . VAL B 1 156 ? 14.505 73.906 -30.983 1.00 16.74 156 VAL B N 1
ATOM 3491 C CA . VAL B 1 156 ? 15.106 72.894 -31.844 1.00 16.99 156 VAL B CA 1
ATOM 3492 C C . VAL B 1 156 ? 16.501 73.404 -32.181 1.00 14.71 156 VAL B C 1
ATOM 3493 O O . VAL B 1 156 ? 16.681 74.580 -32.513 1.00 16.04 156 VAL B O 1
ATOM 3497 N N . VAL B 1 157 ? 17.486 72.525 -32.075 1.00 14.13 157 VAL B N 1
ATOM 3498 C CA . VAL B 1 157 ? 18.857 72.939 -32.370 1.00 14.43 157 VAL B CA 1
ATOM 3499 C C . VAL B 1 157 ? 19.587 71.941 -33.249 1.00 12.98 157 VAL B C 1
ATOM 3500 O O . VAL B 1 157 ? 19.218 70.760 -3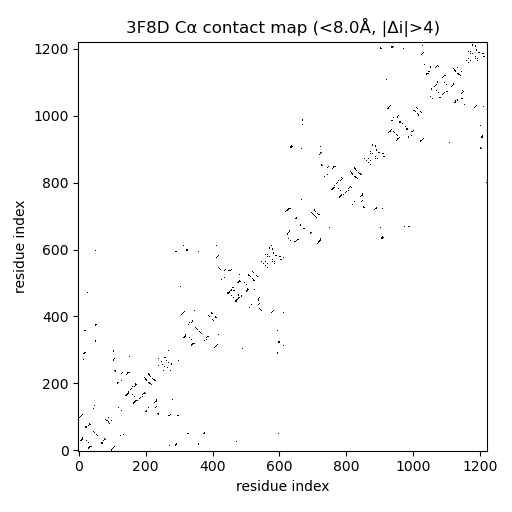3.370 1.00 14.39 157 VAL B O 1
ATOM 3504 N N . ALA B 1 158 ? 20.645 72.426 -33.891 1.00 13.19 158 ALA B N 1
ATOM 3505 C CA . ALA B 1 158 ? 21.540 71.580 -34.654 1.00 11.90 158 ALA B CA 1
ATOM 3506 C C . ALA B 1 158 ? 22.945 71.764 -34.028 1.00 12.19 158 ALA B C 1
ATOM 3507 O O . ALA B 1 158 ? 23.311 72.872 -33.637 1.00 14.63 158 ALA B O 1
ATOM 3509 N N . VAL B 1 159 ? 23.679 70.672 -33.946 1.00 11.69 159 VAL B N 1
ATOM 3510 C CA . VAL B 1 159 ? 25.084 70.658 -33.513 1.00 12.05 159 VAL B CA 1
ATOM 3511 C C . VAL B 1 159 ? 25.867 70.186 -34.724 1.00 12.44 159 VAL B C 1
ATOM 3512 O O . VAL B 1 159 ? 25.503 69.183 -35.363 1.00 12.63 159 VAL B O 1
ATOM 3516 N N . ILE B 1 160 ? 26.896 70.954 -35.085 1.00 11.73 160 ILE B N 1
ATOM 3517 C CA . ILE B 1 160 ? 27.763 70.580 -36.199 1.00 12.52 160 ILE B CA 1
ATOM 3518 C C . ILE B 1 160 ? 29.105 70.167 -35.653 1.00 12.97 160 ILE B C 1
ATOM 3519 O O . ILE B 1 160 ? 29.755 70.945 -34.934 1.00 14.17 160 ILE B O 1
ATOM 3524 N N . GLY B 1 161 ? 29.502 68.943 -35.947 1.00 12.60 161 GLY B N 1
ATOM 3525 C CA . GLY B 1 161 ? 30.792 68.439 -35.532 1.00 13.22 161 GLY B CA 1
ATOM 3526 C C . GLY B 1 161 ? 30.727 66.952 -35.288 1.00 12.49 161 GLY B C 1
ATOM 3527 O O . GLY B 1 161 ? 29.631 66.339 -35.264 1.00 15.03 161 GLY B O 1
ATOM 3528 N N . GLY B 1 162 ? 31.898 66.357 -35.059 1.00 13.86 162 GLY B N 1
ATOM 3529 C CA . GLY B 1 162 ? 31.933 64.919 -34.888 1.00 14.37 162 GLY B CA 1
ATOM 3530 C C . GLY B 1 162 ? 32.858 64.391 -33.820 1.00 15.66 162 GLY B C 1
ATOM 3531 O O . GLY B 1 162 ? 32.961 63.163 -33.683 1.00 16.64 162 GLY B O 1
ATOM 3532 N N . GLY B 1 163 ? 33.516 65.279 -33.067 1.00 15.05 163 GLY B N 1
ATOM 3533 C CA . GLY B 1 163 ? 34.400 64.820 -31.997 1.00 15.98 163 GLY B CA 1
ATOM 3534 C C . GLY B 1 163 ? 33.703 64.841 -30.646 1.00 14.62 163 GLY B C 1
ATOM 3535 O O . GLY B 1 163 ? 32.476 64.932 -30.513 1.00 14.54 163 GLY B O 1
ATOM 3536 N N . ASP B 1 164 ? 34.521 64.784 -29.605 1.00 16.45 164 ASP B N 1
ATOM 3537 C CA . ASP B 1 164 ? 33.978 64.773 -28.268 1.00 16.96 164 ASP B CA 1
ATOM 3538 C C . ASP B 1 164 ? 33.141 65.997 -27.918 1.00 14.81 164 ASP B C 1
ATOM 3539 O O . ASP B 1 164 ? 32.093 65.859 -27.281 1.00 16.91 164 ASP B O 1
ATOM 3544 N N . SER B 1 165 ? 33.599 67.187 -28.298 1.00 16.55 165 SER B N 1
ATOM 3545 C CA . SER B 1 165 ? 32.811 68.367 -27.957 1.00 15.72 165 SER B CA 1
ATOM 3546 C C . SER B 1 165 ? 31.456 68.371 -28.647 1.00 15.54 165 SER B C 1
ATOM 3547 O O . SER B 1 165 ? 30.462 68.793 -28.053 1.00 15.30 165 SER B O 1
ATOM 3550 N N . ALA B 1 166 ? 31.377 67.900 -29.894 1.00 13.76 166 ALA B N 1
ATOM 3551 C CA . ALA B 1 166 ? 30.060 67.867 -30.537 1.00 12.75 166 ALA B CA 1
ATOM 3552 C C . ALA B 1 166 ? 29.138 66.836 -29.890 1.00 12.17 166 ALA B C 1
ATOM 3553 O O . ALA B 1 166 ? 27.946 67.088 -29.683 1.00 12.34 166 ALA B O 1
ATOM 3555 N N . LEU B 1 167 ? 29.679 65.667 -29.585 1.00 12.06 167 LEU B N 1
ATOM 3556 C CA . LEU B 1 167 ? 28.843 64.637 -28.990 1.00 12.95 167 LEU B CA 1
ATOM 3557 C C . LEU B 1 167 ? 28.367 65.000 -27.587 1.00 13.86 167 LEU B C 1
ATOM 3558 O O . LEU B 1 167 ? 27.196 64.802 -27.230 1.00 13.89 167 LEU B O 1
ATOM 3563 N N . GLU B 1 168 ? 29.291 65.526 -26.789 1.00 15.86 168 GLU B N 1
ATOM 3564 C CA . GLU B 1 168 ? 28.842 65.896 -25.455 1.00 15.90 168 GLU B CA 1
ATOM 3565 C C . GLU B 1 168 ? 27.893 67.101 -25.547 1.00 14.99 168 GLU B C 1
ATOM 3566 O O . GLU B 1 168 ? 26.947 67.209 -24.740 1.00 14.83 168 GLU B O 1
ATOM 3572 N N . GLY B 1 169 ? 28.136 67.983 -26.530 1.00 13.13 169 GLY B N 1
ATOM 3573 C CA . GLY B 1 169 ? 27.252 69.121 -26.725 1.00 13.76 169 GLY B CA 1
ATOM 3574 C C . GLY B 1 169 ? 25.847 68.643 -27.031 1.00 12.78 169 GLY B C 1
ATOM 3575 O O . GLY B 1 169 ? 24.869 69.157 -26.496 1.00 13.48 169 GLY B O 1
ATOM 3576 N N . ALA B 1 170 ? 25.749 67.685 -27.952 1.00 12.64 170 ALA B N 1
ATOM 3577 C CA . ALA B 1 170 ? 24.447 67.114 -28.272 1.00 12.84 170 ALA B CA 1
ATOM 3578 C C . ALA B 1 170 ? 23.808 66.459 -27.044 1.00 12.68 170 ALA B C 1
ATOM 3579 O O . ALA B 1 170 ? 22.610 66.576 -26.845 1.00 13.35 170 ALA B O 1
ATOM 3581 N N . GLU B 1 171 ? 24.623 65.759 -26.254 1.00 13.54 171 GLU B N 1
ATOM 3582 C CA . GLU B 1 171 ? 24.089 65.114 -25.042 1.00 13.94 171 GLU B CA 1
ATOM 3583 C C . GLU B 1 171 ? 23.463 66.161 -24.078 1.00 13.33 171 GLU B C 1
ATOM 3584 O O . GLU B 1 171 ? 22.348 66.000 -23.585 1.00 15.04 171 GLU B O 1
ATOM 3590 N N . ILE B 1 172 ? 24.191 67.242 -23.841 1.00 12.51 172 ILE B N 1
ATOM 3591 C CA . ILE B 1 172 ? 23.658 68.272 -22.959 1.00 13.36 172 ILE B CA 1
ATOM 3592 C C . ILE B 1 172 ? 22.435 68.978 -23.532 1.00 13.34 172 ILE B C 1
ATOM 3593 O O . ILE B 1 172 ? 21.403 69.173 -22.867 1.00 14.98 172 ILE B O 1
ATOM 3598 N N . LEU B 1 173 ? 22.523 69.316 -24.814 1.00 12.98 173 LEU B N 1
ATOM 3599 C CA . LEU B 1 173 ? 21.392 69.965 -25.451 1.00 13.50 173 LEU B CA 1
ATOM 3600 C C . LEU B 1 173 ? 20.152 69.063 -25.449 1.00 12.98 173 LEU B C 1
ATOM 3601 O O . LEU B 1 173 ? 19.047 69.566 -25.386 1.00 13.58 173 LEU B O 1
ATOM 3606 N N . SER B 1 174 ? 20.339 67.751 -25.506 1.00 13.70 174 SER B N 1
ATOM 3607 C CA . SER B 1 174 ? 19.172 66.853 -25.517 1.00 14.51 174 SER B CA 1
ATOM 3608 C C . SER B 1 174 ? 18.357 66.956 -24.243 1.00 13.90 174 SER B C 1
ATOM 3609 O O . SER B 1 174 ? 17.176 66.583 -24.226 1.00 16.17 174 SER B O 1
ATOM 3612 N N . SER B 1 175 ? 18.971 67.452 -23.166 1.00 14.19 175 SER B N 1
ATOM 3613 C CA . SER B 1 175 ? 18.248 67.613 -21.888 1.00 15.00 175 SER B CA 1
ATOM 3614 C C . SER B 1 175 ? 17.449 68.913 -21.808 1.00 15.11 175 SER B C 1
ATOM 3615 O O . SER B 1 175 ? 16.693 69.129 -20.853 1.00 18.27 175 SER B O 1
ATOM 3618 N N . TYR B 1 176 ? 17.636 69.809 -22.774 1.00 12.86 176 TYR B N 1
ATOM 3619 C CA . TYR B 1 176 ? 16.945 71.089 -22.812 1.00 13.79 176 TYR B CA 1
ATOM 3620 C C . TYR B 1 176 ? 16.039 71.225 -24.025 1.00 14.90 176 TYR B C 1
ATOM 3621 O O . TYR B 1 176 ? 14.885 71.624 -23.915 1.00 15.61 176 TYR B O 1
ATOM 3630 N N . SER B 1 177 ? 16.588 70.893 -25.188 1.00 13.95 177 SER B N 1
ATOM 3631 C CA . SER B 1 177 ? 15.879 71.090 -26.443 1.00 15.56 177 SER B CA 1
ATOM 3632 C C . SER B 1 177 ? 14.883 70.001 -26.800 1.00 15.53 177 SER B C 1
ATOM 3633 O O . SER B 1 177 ? 15.033 68.862 -26.412 1.00 15.71 177 SER B O 1
ATOM 3636 N N . THR B 1 178 ? 13.887 70.391 -27.581 1.00 16.86 178 THR B N 1
ATOM 3637 C CA . THR B 1 178 ? 12.856 69.475 -28.065 1.00 17.88 178 THR B CA 1
ATOM 3638 C C . THR B 1 178 ? 13.484 68.442 -29.008 1.00 17.45 178 THR B C 1
ATOM 3639 O O . THR B 1 178 ? 13.151 67.245 -28.982 1.00 19.16 178 THR B O 1
ATOM 3643 N N . LYS B 1 179 ? 14.430 68.900 -29.825 1.00 16.38 179 LYS B N 1
ATOM 3644 C CA . LYS B 1 179 ? 15.088 68.034 -30.791 1.00 16.59 179 LYS B CA 1
ATOM 3645 C C . LYS B 1 179 ? 16.473 68.591 -31.100 1.00 13.55 179 LYS B C 1
ATOM 3646 O O . LYS B 1 179 ? 16.650 69.810 -31.176 1.00 14.91 179 LYS B O 1
ATOM 3652 N N . VAL B 1 180 ? 17.395 67.672 -31.289 1.00 13.17 180 VAL B N 1
ATOM 3653 C CA . VAL B 1 180 ? 18.791 67.979 -31.605 1.00 13.08 180 VAL B CA 1
ATOM 3654 C C . VAL B 1 180 ? 19.218 67.224 -32.862 1.00 14.12 180 VAL B C 1
ATOM 3655 O O . VAL B 1 180 ? 19.163 65.999 -32.902 1.00 15.21 180 VAL B O 1
ATOM 3659 N N . TYR B 1 181 ? 19.633 67.964 -33.874 1.00 13.03 181 TYR B N 1
ATOM 3660 C CA . TYR B 1 181 ? 20.176 67.358 -35.077 1.00 13.70 181 TYR B CA 1
ATOM 3661 C C . TYR B 1 181 ? 21.685 67.381 -34.906 1.00 13.61 181 TYR B C 1
ATOM 3662 O O . TYR B 1 181 ? 22.248 68.443 -34.690 1.00 16.16 181 TYR B O 1
ATOM 3671 N N . LEU B 1 182 ? 22.354 66.244 -34.988 1.00 12.30 182 LEU B N 1
ATOM 3672 C CA . LEU B 1 182 ? 23.802 66.206 -34.862 1.00 11.54 182 LEU B CA 1
ATOM 3673 C C . LEU B 1 182 ? 24.322 65.923 -36.261 1.00 12.27 182 LEU B C 1
ATOM 3674 O O . LEU B 1 182 ? 24.218 64.797 -36.767 1.00 13.99 182 LEU B O 1
ATOM 3679 N N . ILE B 1 183 ? 24.912 66.955 -36.842 1.00 11.77 183 ILE B N 1
ATOM 3680 C CA . ILE B 1 183 ? 25.361 66.939 -38.239 1.00 12.60 183 ILE B CA 1
ATOM 3681 C C . ILE B 1 183 ? 26.862 66.763 -38.373 1.00 13.00 183 ILE B C 1
ATOM 3682 O O . ILE B 1 183 ? 27.620 67.535 -37.789 1.00 13.40 183 ILE B O 1
ATOM 3687 N N . HIS B 1 184 ? 27.334 65.772 -39.141 1.00 12.38 184 HIS B N 1
ATOM 3688 C CA . HIS B 1 184 ? 28.775 65.573 -39.319 1.00 12.41 184 HIS B CA 1
ATOM 3689 C C . HIS B 1 184 ? 29.018 65.030 -40.709 1.00 13.06 184 HIS B C 1
ATOM 3690 O O . HIS B 1 184 ? 28.237 64.221 -41.206 1.00 14.36 184 HIS B O 1
ATOM 3697 N N . ARG B 1 185 ? 30.124 65.469 -41.285 1.00 13.59 185 ARG B N 1
ATOM 3698 C CA . ARG B 1 185 ? 30.441 65.158 -42.667 1.00 14.48 185 ARG B CA 1
ATOM 3699 C C . ARG B 1 185 ? 30.975 63.791 -42.969 1.00 15.23 185 ARG B C 1
ATOM 3700 O O . ARG B 1 185 ? 31.082 63.424 -44.145 1.00 15.99 185 ARG B O 1
ATOM 3708 N N . ARG B 1 186 ? 31.332 63.025 -41.946 1.00 15.96 186 ARG B N 1
ATOM 3709 C CA . ARG B 1 186 ? 31.859 61.684 -42.176 1.00 17.02 186 ARG B CA 1
ATOM 3710 C C . ARG B 1 186 ? 30.799 60.626 -41.937 1.00 16.26 186 ARG B C 1
ATOM 3711 O O . ARG B 1 186 ? 29.689 60.909 -41.467 1.00 16.66 186 ARG B O 1
ATOM 3719 N N . ASP B 1 187 ? 31.155 59.387 -42.266 1.00 18.66 187 ASP B N 1
ATOM 3720 C CA . ASP B 1 187 ? 30.217 58.290 -42.121 1.00 19.15 187 ASP B CA 1
ATOM 3721 C C . ASP B 1 187 ? 30.050 57.851 -40.671 1.00 19.91 187 ASP B C 1
ATOM 3722 O O . ASP B 1 187 ? 29.070 57.202 -40.331 1.00 21.69 187 ASP B O 1
ATOM 3727 N N . THR B 1 188 ? 31.016 58.219 -39.834 1.00 19.33 188 THR B N 1
ATOM 3728 C CA . THR B 1 188 ? 30.979 57.894 -38.421 1.00 20.22 188 THR B CA 1
ATOM 3729 C C . THR B 1 188 ? 31.524 59.093 -37.689 1.00 19.40 188 THR B C 1
ATOM 3730 O O . THR B 1 188 ? 32.099 60.004 -38.267 1.00 17.86 188 THR B O 1
ATOM 3734 N N . PHE B 1 189 ? 31.340 59.082 -36.382 1.00 20.44 189 PHE B N 1
ATOM 3735 C CA . PHE B 1 189 ? 31.855 60.147 -35.546 1.00 19.90 189 PHE B CA 1
ATOM 3736 C C . PHE B 1 189 ? 33.259 59.739 -35.090 1.00 20.34 189 PHE B C 1
ATOM 3737 O O . PHE B 1 189 ? 33.549 58.553 -34.939 1.00 22.21 189 PHE B O 1
ATOM 3745 N N . LYS B 1 190 ? 34.130 60.707 -34.842 1.00 20.67 190 LYS B N 1
ATOM 3746 C CA . LYS B 1 190 ? 35.476 60.409 -34.363 1.00 20.61 190 LYS B CA 1
ATOM 3747 C C . LYS B 1 190 ? 35.533 60.494 -32.827 1.00 20.96 190 LYS B C 1
ATOM 3748 O O . LYS B 1 190 ? 36.575 60.240 -32.231 1.00 22.83 190 LYS B O 1
ATOM 3754 N N . ALA B 1 191 ? 34.411 60.853 -32.213 1.00 20.01 191 ALA B N 1
ATOM 3755 C CA . ALA B 1 191 ? 34.290 60.958 -30.752 1.00 20.86 191 ALA B CA 1
ATOM 3756 C C . ALA B 1 191 ? 34.507 59.603 -30.091 1.00 22.89 191 ALA B C 1
ATOM 3757 O O . ALA B 1 191 ? 34.399 58.566 -30.735 1.00 22.92 191 ALA B O 1
ATOM 3759 N N . GLN B 1 192 ? 34.777 59.620 -28.791 1.00 24.30 192 GLN B N 1
ATOM 3760 C CA . GLN B 1 192 ? 34.939 58.372 -28.054 1.00 25.43 192 GLN B CA 1
ATOM 3761 C C . GLN B 1 192 ? 33.650 57.601 -28.236 1.00 24.75 192 GLN B C 1
ATOM 3762 O O . GLN B 1 192 ? 32.569 58.144 -28.084 1.00 23.24 192 GLN B O 1
ATOM 3768 N N . PRO B 1 193 ? 33.745 56.301 -28.558 1.00 25.43 193 PRO B N 1
ATOM 3769 C CA . PRO B 1 193 ? 32.573 55.461 -28.765 1.00 26.23 193 PRO B CA 1
ATOM 3770 C C . PRO B 1 193 ? 31.560 55.543 -27.643 1.00 25.05 193 PRO B C 1
ATOM 3771 O O . PRO B 1 193 ? 30.357 55.479 -27.880 1.00 27.50 193 PRO B O 1
ATOM 3775 N N . ILE B 1 194 ? 32.049 55.677 -26.418 1.00 27.49 194 ILE B N 1
ATOM 3776 C CA . ILE B 1 194 ? 31.136 55.771 -25.299 1.00 27.19 194 ILE B CA 1
ATOM 3777 C C . ILE B 1 194 ? 30.182 56.976 -25.442 1.00 25.67 194 ILE B C 1
ATOM 3778 O O . ILE B 1 194 ? 28.989 56.847 -25.168 1.00 25.49 194 ILE B O 1
ATOM 3783 N N . TYR B 1 195 ? 30.696 58.110 -25.922 1.00 25.67 195 TYR B N 1
ATOM 3784 C CA . TYR B 1 195 ? 29.849 59.289 -26.112 1.00 25.88 195 TYR B CA 1
ATOM 3785 C C . TYR B 1 195 ? 28.807 59.033 -27.214 1.00 24.39 195 TYR B C 1
ATOM 3786 O O . TYR B 1 195 ? 27.629 59.399 -27.095 1.00 23.22 195 TYR B O 1
ATOM 3795 N N . VAL B 1 196 ? 29.238 58.373 -28.287 1.00 24.28 196 VAL B N 1
ATOM 3796 C CA . VAL B 1 196 ? 28.317 58.087 -29.380 1.00 24.79 196 VAL B CA 1
ATOM 3797 C C . VAL B 1 196 ? 27.172 57.158 -28.944 1.00 24.04 196 VAL B C 1
ATOM 3798 O O . VAL B 1 196 ? 25.996 57.396 -29.218 1.00 25.47 196 VAL B O 1
ATOM 3802 N N . GLU B 1 197 ? 27.544 56.088 -28.253 1.00 26.90 197 GLU B N 1
ATOM 3803 C CA . GLU B 1 197 ? 26.574 55.110 -27.764 1.00 28.81 197 GLU B CA 1
ATOM 3804 C C . GLU B 1 197 ? 25.555 55.693 -26.780 1.00 28.85 197 GLU B C 1
ATOM 3805 O O . GLU B 1 197 ? 24.367 55.380 -26.826 1.00 29.74 197 GLU B O 1
ATOM 3811 N N . THR B 1 198 ? 26.040 56.561 -25.907 1.00 29.03 198 THR B N 1
ATOM 3812 C CA . THR B 1 198 ? 25.197 57.199 -24.910 1.00 28.22 198 THR B CA 1
ATOM 3813 C C . THR B 1 198 ? 24.202 58.159 -25.563 1.00 28.33 198 THR B C 1
ATOM 3814 O O . THR B 1 198 ? 23.002 58.141 -25.267 1.00 27.53 198 THR B O 1
ATOM 3818 N N . VAL B 1 199 ? 24.692 58.972 -26.494 1.00 27.39 199 VAL B N 1
ATOM 3819 C CA . VAL B 1 199 ? 23.811 59.925 -27.154 1.00 27.57 199 VAL B CA 1
ATOM 3820 C C . VAL B 1 199 ? 22.776 59.269 -28.066 1.00 27.71 199 VAL B C 1
ATOM 3821 O O . VAL B 1 199 ? 21.652 59.729 -28.168 1.00 27.41 199 VAL B O 1
ATOM 3825 N N . LYS B 1 200 ? 23.163 58.176 -28.718 1.00 30.56 200 LYS B N 1
ATOM 3826 C CA . LYS B 1 200 ? 22.274 57.485 -29.654 1.00 32.91 200 LYS B CA 1
ATOM 3827 C C . LYS B 1 200 ? 20.904 57.090 -29.079 1.00 33.58 200 LYS B C 1
ATOM 3828 O O . LYS B 1 200 ? 19.889 57.097 -29.793 1.00 34.18 200 LYS B O 1
ATOM 3834 N N . LYS B 1 201 ? 20.866 56.771 -27.788 1.00 33.66 201 LYS B N 1
ATOM 3835 C CA . LYS B 1 201 ? 19.628 56.370 -27.127 1.00 34.20 201 LYS B CA 1
ATOM 3836 C C . LYS B 1 201 ? 18.606 57.488 -26.902 1.00 33.50 201 LYS B C 1
ATOM 3837 O O . LYS B 1 201 ? 17.425 57.218 -26.669 1.00 34.17 201 LYS B O 1
ATOM 3843 N N . LYS B 1 202 ? 19.046 58.739 -26.963 1.00 31.77 202 LYS B N 1
ATOM 3844 C CA . LYS B 1 202 ? 18.133 59.851 -26.759 1.00 30.30 202 LYS B CA 1
ATOM 3845 C C . LYS B 1 202 ? 17.057 59.843 -27.831 1.00 29.67 202 LYS B C 1
ATOM 3846 O O . LYS B 1 202 ? 17.359 59.874 -29.018 1.00 30.04 202 LYS B O 1
ATOM 3852 N N . PRO B 1 203 ? 15.780 59.819 -27.439 1.00 28.07 203 PRO B N 1
ATOM 3853 C CA . PRO B 1 203 ? 14.793 59.810 -28.519 1.00 27.63 203 PRO B CA 1
ATOM 3854 C C . PRO B 1 203 ? 14.760 61.138 -29.260 1.00 25.99 203 PRO B C 1
ATOM 3855 O O . PRO B 1 203 ? 14.266 61.220 -30.392 1.00 26.48 203 PRO B O 1
ATOM 3859 N N . ASN B 1 204 ? 15.341 62.171 -28.653 1.00 21.89 204 ASN B N 1
ATOM 3860 C CA . ASN B 1 204 ? 15.297 63.471 -29.291 1.00 19.21 204 ASN B CA 1
ATOM 3861 C C . ASN B 1 204 ? 16.560 63.935 -29.995 1.00 16.49 204 ASN B C 1
ATOM 3862 O O . ASN B 1 204 ? 16.686 65.123 -30.305 1.00 19.41 204 ASN B O 1
ATOM 3867 N N . VAL B 1 205 ? 17.489 63.024 -30.213 1.00 17.37 205 VAL B N 1
ATOM 3868 C CA . VAL B 1 205 ? 18.703 63.367 -30.946 1.00 17.42 205 VAL B CA 1
ATOM 3869 C C . VAL B 1 205 ? 18.641 62.575 -32.218 1.00 19.25 205 VAL B C 1
ATOM 3870 O O . VAL B 1 205 ? 18.365 61.364 -32.201 1.00 21.50 205 VAL B O 1
ATOM 3874 N N . GLU B 1 206 ? 18.886 63.268 -33.321 1.00 16.92 206 GLU B N 1
ATOM 3875 C CA . GLU B 1 206 ? 18.874 62.631 -34.627 1.00 17.08 206 GLU B CA 1
ATOM 3876 C C . GLU B 1 206 ? 20.261 62.809 -35.246 1.00 16.76 206 GLU B C 1
ATOM 3877 O O . GLU B 1 206 ? 20.725 63.952 -35.409 1.00 17.16 206 GLU B O 1
ATOM 3883 N N . PHE B 1 207 ? 20.934 61.713 -35.567 1.00 16.09 207 PHE B N 1
ATOM 3884 C CA . PHE B 1 207 ? 22.234 61.756 -36.217 1.00 16.72 207 PHE B CA 1
ATOM 3885 C C . PHE B 1 207 ? 21.975 62.089 -37.686 1.00 17.16 207 PHE B C 1
ATOM 3886 O O . PHE B 1 207 ? 21.043 61.549 -38.311 1.00 19.16 207 PHE B O 1
ATOM 3894 N N . VAL B 1 208 ? 22.778 63.000 -38.209 1.00 15.42 208 VAL B N 1
ATOM 3895 C CA . VAL B 1 208 ? 22.693 63.417 -39.605 1.00 15.59 208 VAL B CA 1
ATOM 3896 C C . VAL B 1 208 ? 24.139 63.307 -40.090 1.00 15.09 208 VAL B C 1
ATOM 3897 O O . VAL B 1 208 ? 24.842 64.316 -40.254 1.00 15.24 208 VAL B O 1
ATOM 3901 N N . LEU B 1 209 ? 24.587 62.065 -40.294 1.00 16.13 209 LEU B N 1
ATOM 3902 C CA . LEU B 1 209 ? 25.942 61.778 -40.757 1.00 16.29 209 LEU B CA 1
ATOM 3903 C C . LEU B 1 209 ? 26.067 61.964 -42.280 1.00 15.45 209 LEU B C 1
ATOM 3904 O O . LEU B 1 209 ? 25.055 62.205 -42.975 1.00 16.52 209 LEU B O 1
ATOM 3909 N N . ASN B 1 210 ? 27.319 61.919 -42.743 1.00 15.03 210 ASN B N 1
ATOM 3910 C CA . ASN B 1 210 ? 27.621 62.111 -44.176 1.00 14.63 210 ASN B CA 1
ATOM 3911 C C . ASN B 1 210 ? 26.968 63.380 -44.665 1.00 14.42 210 ASN B C 1
ATOM 3912 O O . ASN B 1 210 ? 26.539 63.452 -45.812 1.00 15.01 210 ASN B O 1
ATOM 3917 N N . SER B 1 211 ? 26.941 64.423 -43.836 1.00 13.10 211 SER B N 1
ATOM 3918 C CA . SER B 1 211 ? 26.258 65.644 -44.205 1.00 13.63 211 SER B CA 1
ATOM 3919 C C . SER B 1 211 ? 27.016 66.912 -43.878 1.00 13.87 211 SER B C 1
ATOM 3920 O O . SER B 1 211 ? 27.801 66.932 -42.928 1.00 14.17 211 SER B O 1
ATOM 3923 N N . VAL B 1 212 ? 26.778 67.959 -44.661 1.00 14.23 212 VAL B N 1
ATOM 3924 C CA . VAL B 1 212 ? 27.395 69.249 -44.443 1.00 15.65 212 VAL B CA 1
ATOM 3925 C C . VAL B 1 212 ? 26.318 70.341 -44.430 1.00 16.17 212 VAL B C 1
ATOM 3926 O O . VAL B 1 212 ? 25.282 70.255 -45.102 1.00 18.40 212 VAL B O 1
ATOM 3930 N N . VAL B 1 213 ? 26.537 71.383 -43.653 1.00 17.40 213 VAL B N 1
ATOM 3931 C CA . VAL B 1 213 ? 25.575 72.484 -43.682 1.00 17.79 213 VAL B CA 1
ATOM 3932 C C . VAL B 1 213 ? 26.008 73.446 -44.779 1.00 18.54 213 VAL B C 1
ATOM 3933 O O . VAL B 1 213 ? 27.136 73.905 -44.791 1.00 20.25 213 VAL B O 1
ATOM 3937 N N . LYS B 1 214 ? 25.100 73.712 -45.709 1.00 19.01 214 LYS B N 1
ATOM 3938 C CA . LYS B 1 214 ? 25.374 74.611 -46.838 1.00 20.52 214 LYS B CA 1
ATOM 3939 C C . LYS B 1 214 ? 25.091 76.056 -46.506 1.00 20.05 214 LYS B C 1
ATOM 3940 O O . LYS B 1 214 ? 25.711 76.970 -47.056 1.00 21.15 214 LYS B O 1
ATOM 3946 N N . GLU B 1 215 ? 24.148 76.273 -45.593 1.00 19.51 215 GLU B N 1
ATOM 3947 C CA . GLU B 1 215 ? 23.783 77.613 -45.230 1.00 20.50 215 GLU B CA 1
ATOM 3948 C C . GLU B 1 215 ? 23.033 77.647 -43.920 1.00 19.46 215 GLU B C 1
ATOM 3949 O O . GLU B 1 215 ? 22.271 76.724 -43.606 1.00 20.08 215 GLU B O 1
ATOM 3955 N N . ILE B 1 216 ? 23.222 78.738 -43.195 1.00 18.50 216 ILE B N 1
ATOM 3956 C CA . ILE B 1 216 ? 22.493 78.992 -41.951 1.00 18.05 216 ILE B CA 1
ATOM 3957 C C . ILE B 1 216 ? 21.656 80.218 -42.329 1.00 18.79 216 ILE B C 1
ATOM 3958 O O . ILE B 1 216 ? 22.208 81.261 -42.697 1.00 19.49 216 ILE B O 1
ATOM 3963 N N . LYS B 1 217 ? 20.335 80.075 -42.233 1.00 19.17 217 LYS B N 1
ATOM 3964 C CA . LYS B 1 217 ? 19.373 81.104 -42.632 1.00 19.36 217 LYS B CA 1
ATOM 3965 C C . LYS B 1 217 ? 18.499 81.620 -41.487 1.00 19.33 217 LYS B C 1
ATOM 3966 O O . LYS B 1 217 ? 18.292 80.948 -40.475 1.00 17.57 217 LYS B O 1
ATOM 3972 N N . GLY B 1 218 ? 17.990 82.838 -41.635 1.00 20.20 218 GLY B N 1
ATOM 3973 C CA . GLY B 1 218 ? 17.130 83.373 -40.609 1.00 21.42 218 GLY B CA 1
ATOM 3974 C C . GLY B 1 218 ? 16.629 84.735 -40.997 1.00 22.37 218 GLY B C 1
ATOM 3975 O O . GLY B 1 218 ? 16.881 85.203 -42.102 1.00 24.15 218 GLY B O 1
ATOM 3976 N N . ASP B 1 219 ? 15.911 85.358 -40.088 1.00 23.18 219 ASP B N 1
ATOM 3977 C CA . ASP B 1 219 ? 15.422 86.701 -40.319 1.00 23.63 219 ASP B CA 1
ATOM 3978 C C . ASP B 1 219 ? 16.157 87.534 -39.272 1.00 23.20 219 ASP B C 1
ATOM 3979 O O . ASP B 1 219 ? 17.322 87.883 -39.466 1.00 22.82 219 ASP B O 1
ATOM 3984 N N . LYS B 1 220 ? 15.510 87.829 -38.160 1.00 22.86 220 LYS B N 1
ATOM 3985 C CA . LYS B 1 220 ? 16.197 88.575 -37.121 1.00 22.78 220 LYS B CA 1
ATOM 3986 C C . LYS B 1 220 ? 17.109 87.623 -36.361 1.00 21.93 220 LYS B C 1
ATOM 3987 O O . LYS B 1 220 ? 18.123 88.040 -35.796 1.00 22.69 220 LYS B O 1
ATOM 3993 N N . VAL B 1 221 ? 16.729 86.345 -36.337 1.00 20.29 221 VAL B N 1
ATOM 3994 C CA . VAL B 1 221 ? 17.507 85.297 -35.677 1.00 19.54 221 VAL B CA 1
ATOM 3995 C C . VAL B 1 221 ? 17.493 84.045 -36.544 1.00 19.12 221 VAL B C 1
ATOM 3996 O O . VAL B 1 221 ? 16.755 83.953 -37.502 1.00 17.99 221 VAL B O 1
ATOM 4000 N N . VAL B 1 222 ? 18.373 83.102 -36.215 1.00 18.03 222 VAL B N 1
ATOM 4001 C CA . VAL B 1 222 ? 18.462 81.840 -36.926 1.00 18.09 222 VAL B CA 1
ATOM 4002 C C . VAL B 1 222 ? 17.089 81.147 -36.998 1.00 17.90 222 VAL B C 1
ATOM 4003 O O . VAL B 1 222 ? 16.344 81.118 -36.001 1.00 18.40 222 VAL B O 1
ATOM 4007 N N . LYS B 1 223 ? 16.772 80.622 -38.178 1.00 17.13 223 LYS B N 1
ATOM 4008 C CA . LYS B 1 223 ? 15.527 79.872 -38.409 1.00 18.15 223 LYS B CA 1
ATOM 4009 C C . LYS B 1 223 ? 15.717 78.528 -39.089 1.00 17.60 223 LYS B C 1
ATOM 4010 O O . LYS B 1 223 ? 14.891 77.620 -38.935 1.00 17.89 223 LYS B O 1
ATOM 4016 N N . GLN B 1 224 ? 16.770 78.399 -39.884 1.00 17.73 224 GLN B N 1
ATOM 4017 C CA . GLN B 1 224 ? 16.981 77.169 -40.621 1.00 19.31 224 GLN B CA 1
ATOM 4018 C C . GLN B 1 224 ? 18.427 76.863 -40.952 1.00 18.59 224 GLN B C 1
ATOM 4019 O O . GLN B 1 224 ? 19.294 77.755 -40.968 1.00 19.75 224 GLN B O 1
ATOM 4025 N N . VAL B 1 225 ? 18.675 75.584 -41.194 1.00 19.46 225 VAL B N 1
ATOM 4026 C CA . VAL B 1 225 ? 19.968 75.170 -41.732 1.00 20.41 225 VAL B CA 1
ATOM 4027 C C . VAL B 1 225 ? 19.673 74.368 -42.990 1.00 20.55 225 VAL B C 1
ATOM 4028 O O . VAL B 1 225 ? 18.739 73.560 -43.027 1.00 21.94 225 VAL B O 1
ATOM 4032 N N . VAL B 1 226 ? 20.432 74.623 -44.052 1.00 20.37 226 VAL B N 1
ATOM 4033 C CA . VAL B 1 226 ? 20.249 73.879 -45.288 1.00 21.20 226 VAL B CA 1
ATOM 4034 C C . VAL B 1 226 ? 21.378 72.858 -45.212 1.00 20.36 226 VAL B C 1
ATOM 4035 O O . VAL B 1 226 ? 22.532 73.226 -45.046 1.00 19.76 226 VAL B O 1
ATOM 4039 N N . VAL B 1 227 ? 21.009 71.596 -45.350 1.00 20.33 227 VAL B N 1
ATOM 4040 C CA . VAL B 1 227 ? 21.936 70.475 -45.250 1.00 20.47 227 VAL B CA 1
ATOM 4041 C C . VAL B 1 227 ? 22.014 69.646 -46.524 1.00 20.01 227 VAL B C 1
ATOM 4042 O O . VAL B 1 227 ? 21.010 69.367 -47.173 1.00 21.24 227 VAL B O 1
ATOM 4046 N N . GLU B 1 228 ? 23.225 69.235 -46.868 1.00 18.41 228 GLU B N 1
ATOM 4047 C CA . GLU B 1 228 ? 23.415 68.401 -48.033 1.00 18.26 228 GLU B CA 1
ATOM 4048 C C . GLU B 1 228 ? 23.917 67.064 -47.555 1.00 16.52 228 GLU B C 1
ATOM 4049 O O . GLU B 1 228 ? 24.867 67.000 -46.746 1.00 15.16 228 GLU B O 1
ATOM 4055 N N . ASN B 1 229 ? 23.309 65.989 -48.032 1.00 15.75 229 ASN B N 1
ATOM 4056 C CA . ASN B 1 229 ? 23.754 64.665 -47.721 1.00 15.35 229 ASN B CA 1
ATOM 4057 C C . ASN B 1 229 ? 24.805 64.378 -48.789 1.00 17.22 229 ASN B C 1
ATOM 4058 O O . ASN B 1 229 ? 24.504 64.411 -49.981 1.00 17.90 229 ASN B O 1
ATOM 4063 N N . LEU B 1 230 ? 26.025 64.092 -48.359 1.00 15.81 230 LEU B N 1
ATOM 4064 C CA . LEU B 1 230 ? 27.118 63.857 -49.300 1.00 17.78 230 LEU B CA 1
ATOM 4065 C C . LEU B 1 230 ? 27.097 62.521 -50.035 1.00 20.23 230 LEU B C 1
ATOM 4066 O O . LEU B 1 230 ? 27.896 62.320 -50.965 1.00 21.64 230 LEU B O 1
ATOM 4071 N N . LYS B 1 231 ? 26.250 61.586 -49.613 1.00 22.00 231 LYS B N 1
ATOM 4072 C CA . LYS B 1 231 ? 26.164 60.309 -50.326 1.00 25.05 231 LYS B CA 1
ATOM 4073 C C . LYS B 1 231 ? 25.023 60.356 -51.338 1.00 26.56 231 LYS B C 1
ATOM 4074 O O . LYS B 1 231 ? 25.214 60.194 -52.560 1.00 27.38 231 LYS B O 1
ATOM 4080 N N . THR B 1 232 ? 23.822 60.564 -50.817 1.00 27.20 232 THR B N 1
ATOM 4081 C CA . THR B 1 232 ? 22.633 60.608 -51.656 1.00 27.22 232 THR B CA 1
ATOM 4082 C C . THR B 1 232 ? 22.529 61.901 -52.450 1.00 27.72 232 THR B C 1
ATOM 4083 O O . THR B 1 232 ? 21.779 61.961 -53.420 1.00 29.69 232 THR B O 1
ATOM 4087 N N . GLY B 1 233 ? 23.266 62.931 -52.040 1.00 28.57 233 GLY B N 1
ATOM 4088 C CA . GLY B 1 233 ? 23.229 64.219 -52.720 1.00 27.63 233 GLY B CA 1
ATOM 4089 C C . GLY B 1 233 ? 22.051 65.111 -52.335 1.00 28.13 233 GLY B C 1
ATOM 4090 O O . GLY B 1 233 ? 22.020 66.292 -52.665 1.00 28.96 233 GLY B O 1
ATOM 4091 N N . GLU B 1 234 ? 21.096 64.552 -51.601 1.00 29.21 234 GLU B N 1
ATOM 4092 C CA . GLU B 1 234 ? 19.903 65.287 -51.185 1.00 29.44 234 GLU B CA 1
ATOM 4093 C C . GLU B 1 234 ? 20.163 66.566 -50.380 1.00 29.43 234 GLU B C 1
ATOM 4094 O O . GLU B 1 234 ? 20.988 66.584 -49.457 1.00 25.35 234 GLU B O 1
ATOM 4100 N N . ILE B 1 235 ? 19.456 67.631 -50.737 1.00 29.46 235 ILE B N 1
ATOM 4101 C CA . ILE B 1 235 ? 19.544 68.900 -50.031 1.00 30.67 235 ILE B CA 1
ATOM 4102 C C . ILE B 1 235 ? 18.225 69.102 -49.290 1.00 30.67 235 ILE B C 1
ATOM 4103 O O . ILE B 1 235 ? 17.144 69.045 -49.891 1.00 30.50 235 ILE B O 1
ATOM 4108 N N . LYS B 1 236 ? 18.287 69.326 -47.983 1.00 29.98 236 LYS B N 1
ATOM 4109 C CA . LYS B 1 236 ? 17.056 69.546 -47.236 1.00 29.71 236 LYS B CA 1
ATOM 4110 C C . LYS B 1 236 ? 17.208 70.667 -46.225 1.00 29.38 236 LYS B C 1
ATOM 4111 O O . LYS B 1 236 ? 18.302 70.959 -45.747 1.00 28.32 236 LYS B O 1
ATOM 4117 N N . GLU B 1 237 ? 16.097 71.323 -45.933 1.00 28.91 237 GLU B N 1
ATOM 4118 C CA . GLU B 1 237 ? 16.095 72.401 -44.976 1.00 28.92 237 GLU B CA 1
ATOM 4119 C C . GLU B 1 237 ? 15.520 71.909 -43.652 1.00 27.60 237 GLU B C 1
ATOM 4120 O O . GLU B 1 237 ? 14.495 71.212 -43.592 1.00 28.51 237 GLU B O 1
ATOM 4126 N N . LEU B 1 238 ? 16.223 72.233 -42.580 1.00 24.14 238 LEU B N 1
ATOM 4127 C CA . LEU B 1 238 ? 15.777 71.847 -41.257 1.00 22.76 238 LEU B CA 1
ATOM 4128 C C . LEU B 1 238 ? 15.519 73.115 -40.483 1.00 21.27 238 LEU B C 1
ATOM 4129 O O . LEU B 1 238 ? 16.381 74.006 -40.416 1.00 20.56 238 LEU B O 1
ATOM 4134 N N . ASN B 1 239 ? 14.341 73.204 -39.887 1.00 20.69 239 ASN B N 1
ATOM 4135 C CA . ASN B 1 239 ? 14.010 74.350 -39.081 1.00 19.98 239 ASN B CA 1
ATOM 4136 C C . ASN B 1 239 ? 14.675 74.179 -37.721 1.00 18.46 239 ASN B C 1
ATOM 4137 O O . ASN B 1 239 ? 14.498 73.150 -37.064 1.00 19.07 239 ASN B O 1
ATOM 4142 N N . VAL B 1 240 ? 15.449 75.185 -37.329 1.00 16.96 240 VAL B N 1
ATOM 4143 C CA . VAL B 1 240 ? 16.150 75.169 -36.042 1.00 17.11 240 VAL B CA 1
ATOM 4144 C C . VAL B 1 240 ? 16.174 76.579 -35.460 1.00 16.82 240 VAL B C 1
ATOM 4145 O O . VAL B 1 240 ? 16.158 77.580 -36.182 1.00 17.58 240 VAL B O 1
ATOM 4149 N N . ASN B 1 241 ? 16.213 76.653 -34.131 1.00 16.39 241 ASN B N 1
ATOM 4150 C CA . ASN B 1 241 ? 16.288 77.920 -33.420 1.00 16.26 241 ASN B CA 1
ATOM 4151 C C . ASN B 1 241 ? 17.745 78.205 -33.077 1.00 16.66 241 ASN B C 1
ATOM 4152 O O . ASN B 1 241 ? 18.109 79.323 -32.797 1.00 17.80 241 ASN B O 1
ATOM 4157 N N . GLY B 1 242 ? 18.591 77.181 -33.085 1.00 16.84 242 GLY B N 1
ATOM 4158 C CA . GLY B 1 242 ? 19.990 77.440 -32.753 1.00 15.59 242 GLY B CA 1
ATOM 4159 C C . GLY B 1 242 ? 20.915 76.472 -33.450 1.00 15.62 242 GLY B C 1
ATOM 4160 O O . GLY B 1 242 ? 20.532 75.336 -33.763 1.00 16.06 242 GLY B O 1
ATOM 4161 N N . VAL B 1 243 ? 22.126 76.939 -33.719 1.00 14.21 243 VAL B N 1
ATOM 4162 C CA . VAL B 1 243 ? 23.160 76.128 -34.350 1.00 13.58 243 VAL B CA 1
ATOM 4163 C C . VAL B 1 243 ? 24.415 76.216 -33.504 1.00 12.89 243 VAL B C 1
ATOM 4164 O O . VAL B 1 243 ? 24.949 77.308 -33.289 1.00 14.61 243 VAL B O 1
ATOM 4168 N N . PHE B 1 244 ? 24.889 75.065 -33.064 1.00 12.18 244 PHE B N 1
ATOM 4169 C CA . PHE B 1 244 ? 26.042 74.938 -32.187 1.00 12.46 244 PHE B CA 1
ATOM 4170 C C . PHE B 1 244 ? 27.154 74.342 -32.986 1.00 13.40 244 PHE B C 1
ATOM 4171 O O . PHE B 1 244 ? 27.090 73.181 -33.409 1.00 13.66 244 PHE B O 1
ATOM 4179 N N . ILE B 1 245 ? 28.196 75.141 -33.204 1.00 13.47 245 ILE B N 1
ATOM 4180 C CA . ILE B 1 245 ? 29.320 74.685 -34.018 1.00 14.58 245 ILE B CA 1
ATOM 4181 C C . ILE B 1 245 ? 30.401 74.213 -33.079 1.00 13.38 245 ILE B C 1
ATOM 4182 O O . ILE B 1 245 ? 30.986 75.005 -32.329 1.00 15.68 245 ILE B O 1
ATOM 4187 N N . GLU B 1 246 ? 30.644 72.903 -33.118 1.00 13.48 246 GLU B N 1
ATOM 4188 C CA . GLU B 1 246 ? 31.555 72.213 -32.214 1.00 12.83 246 GLU B CA 1
ATOM 4189 C C . GLU B 1 246 ? 32.571 71.414 -33.001 1.00 12.79 246 GLU B C 1
ATOM 4190 O O . GLU B 1 246 ? 32.556 70.184 -33.011 1.00 12.92 246 GLU B O 1
ATOM 4196 N N . ILE B 1 247 ? 33.492 72.133 -33.629 1.00 13.26 247 ILE B N 1
ATOM 4197 C CA . ILE B 1 247 ? 34.471 71.436 -34.460 1.00 15.56 247 ILE B CA 1
ATOM 4198 C C . ILE B 1 247 ? 35.900 71.453 -33.942 1.00 17.33 247 ILE B C 1
ATOM 4199 O O . ILE B 1 247 ? 36.853 71.081 -34.653 1.00 18.43 247 ILE B O 1
ATOM 4204 N N . GLY B 1 248 ? 36.066 71.889 -32.704 1.00 15.87 248 GLY B N 1
ATOM 4205 C CA . GLY B 1 248 ? 37.402 71.863 -32.136 1.00 17.13 248 GLY B CA 1
ATOM 4206 C C . GLY B 1 248 ? 38.214 73.121 -32.206 1.00 16.05 248 GLY B C 1
ATOM 4207 O O . GLY B 1 248 ? 37.767 74.135 -32.715 1.00 14.82 248 GLY B O 1
ATOM 4208 N N . PHE B 1 249 ? 39.428 72.992 -31.675 1.00 17.03 249 PHE B N 1
ATOM 4209 C CA . PHE B 1 249 ? 40.400 74.068 -31.559 1.00 17.33 249 PHE B CA 1
ATOM 4210 C C . PHE B 1 249 ? 41.787 73.616 -31.987 1.00 19.89 249 PHE B C 1
ATOM 4211 O O . PHE B 1 249 ? 42.079 72.422 -32.138 1.00 19.87 249 PHE B O 1
ATOM 4219 N N . ASP B 1 250 ? 42.641 74.595 -32.236 1.00 18.18 250 ASP B N 1
ATOM 4220 C CA . ASP B 1 250 ? 44.028 74.318 -32.596 1.00 18.87 250 ASP B CA 1
ATOM 4221 C C . ASP B 1 250 ? 44.911 74.789 -31.446 1.00 17.31 250 ASP B C 1
ATOM 4222 O O . ASP B 1 250 ? 44.832 75.925 -31.063 1.00 18.46 250 ASP B O 1
ATOM 4227 N N . PRO B 1 251 ? 45.711 73.874 -30.830 1.00 19.09 251 PRO B N 1
ATOM 4228 C CA . PRO B 1 251 ? 46.611 74.223 -29.723 1.00 18.72 251 PRO B CA 1
ATOM 4229 C C . PRO B 1 251 ? 47.814 74.934 -30.353 1.00 16.99 251 PRO B C 1
ATOM 4230 O O . PRO B 1 251 ? 48.045 74.820 -31.587 1.00 15.80 251 PRO B O 1
ATOM 4234 N N . PRO B 1 252 ? 48.589 75.687 -29.548 1.00 16.84 252 PRO B N 1
ATOM 4235 C CA . PRO B 1 252 ? 49.741 76.427 -30.061 1.00 18.62 252 PRO B CA 1
ATOM 4236 C C . PRO B 1 252 ? 50.960 75.553 -30.117 1.00 15.65 252 PRO B C 1
ATOM 4237 O O . PRO B 1 252 ? 51.970 75.865 -29.520 1.00 17.39 252 PRO B O 1
ATOM 4241 N N . THR B 1 253 ? 50.853 74.461 -30.858 1.00 15.43 253 THR B N 1
ATOM 4242 C CA . THR B 1 253 ? 51.959 73.534 -30.971 1.00 16.14 253 THR B CA 1
ATOM 4243 C C . THR B 1 253 ? 53.170 74.213 -31.614 1.00 17.23 253 THR B C 1
ATOM 4244 O O . THR B 1 253 ? 54.299 73.994 -31.189 1.00 18.00 253 THR B O 1
ATOM 4248 N N . ASP B 1 254 ? 52.929 75.059 -32.603 1.00 18.41 254 ASP B N 1
ATOM 4249 C CA . ASP B 1 254 ? 54.053 75.714 -33.276 1.00 19.80 254 ASP B CA 1
ATOM 4250 C C . ASP B 1 254 ? 54.806 76.640 -32.335 1.00 19.53 254 ASP B C 1
ATOM 4251 O O . ASP B 1 254 ? 56.038 76.647 -32.321 1.00 20.18 254 ASP B O 1
ATOM 4256 N N . PHE B 1 255 ? 54.060 77.417 -31.550 1.00 18.33 255 PHE B N 1
ATOM 4257 C CA . PHE B 1 255 ? 54.673 78.327 -30.600 1.00 18.58 255 PHE B CA 1
ATOM 4258 C C . PHE B 1 255 ? 55.465 77.528 -29.556 1.00 17.53 255 PHE B C 1
ATOM 4259 O O . PHE B 1 255 ? 56.579 77.898 -29.180 1.00 17.50 255 PHE B O 1
ATOM 4267 N N . ALA B 1 256 ? 54.915 76.397 -29.126 1.00 16.85 256 ALA B N 1
ATOM 4268 C CA . ALA B 1 256 ? 55.606 75.603 -28.137 1.00 18.33 256 ALA B CA 1
ATOM 4269 C C . ALA B 1 256 ? 56.905 75.076 -28.729 1.00 18.90 256 ALA B C 1
ATOM 4270 O O . ALA B 1 256 ? 57.971 75.169 -28.106 1.00 19.03 256 ALA B O 1
ATOM 4272 N N . LYS B 1 257 ? 56.812 74.540 -29.933 1.00 19.54 257 LYS B N 1
ATOM 4273 C CA . LYS B 1 257 ? 58.006 73.981 -30.580 1.00 21.78 257 LYS B CA 1
ATOM 4274 C C . LYS B 1 257 ? 59.052 75.045 -30.848 1.00 21.22 257 LYS B C 1
ATOM 4275 O O . LYS B 1 257 ? 60.250 74.825 -30.614 1.00 21.70 257 LYS B O 1
ATOM 4281 N N . SER B 1 258 ? 58.595 76.200 -31.292 1.00 21.32 258 SER B N 1
ATOM 4282 C CA . SER B 1 258 ? 59.486 77.320 -31.575 1.00 21.63 258 SER B CA 1
ATOM 4283 C C . SER B 1 258 ? 60.284 77.719 -30.326 1.00 21.64 258 SER B C 1
ATOM 4284 O O . SER B 1 258 ? 61.453 78.101 -30.399 1.00 22.81 258 SER B O 1
ATOM 4287 N N . ASN B 1 259 ? 59.653 77.611 -29.162 1.00 19.28 259 ASN B N 1
ATOM 4288 C CA . ASN B 1 259 ? 60.292 78.026 -27.937 1.00 19.04 259 ASN B CA 1
ATOM 4289 C C . ASN B 1 259 ? 60.810 76.919 -27.038 1.00 17.06 259 ASN B C 1
ATOM 4290 O O . ASN B 1 259 ? 61.074 77.132 -25.870 1.00 19.41 259 ASN B O 1
ATOM 4295 N N . GLY B 1 260 ? 60.960 75.731 -27.604 1.00 18.09 260 GLY B N 1
ATOM 4296 C CA . GLY B 1 260 ? 61.536 74.619 -26.865 1.00 18.12 260 GLY B CA 1
ATOM 4297 C C . GLY B 1 260 ? 60.749 74.059 -25.697 1.00 17.96 260 GLY B C 1
ATOM 4298 O O . GLY B 1 260 ? 61.329 73.510 -24.766 1.00 19.51 260 GLY B O 1
ATOM 4299 N N . ILE B 1 261 ? 59.432 74.135 -25.811 1.00 18.83 261 ILE B N 1
ATOM 4300 C CA . ILE B 1 261 ? 58.517 73.675 -24.762 1.00 17.87 261 ILE B CA 1
ATOM 4301 C C . ILE B 1 261 ? 57.843 72.385 -25.203 1.00 16.24 261 ILE B C 1
ATOM 4302 O O . ILE B 1 261 ? 57.258 72.328 -26.281 1.00 17.52 261 ILE B O 1
ATOM 4307 N N . GLU B 1 262 ? 57.909 71.337 -24.398 1.00 15.28 262 GLU B N 1
ATOM 4308 C CA . GLU B 1 262 ? 57.285 70.094 -24.788 1.00 16.03 262 GLU B CA 1
ATOM 4309 C C . GLU B 1 262 ? 55.756 70.149 -24.880 1.00 15.94 262 GLU B C 1
ATOM 4310 O O . GLU B 1 262 ? 55.092 70.853 -24.088 1.00 14.47 262 GLU B O 1
ATOM 4316 N N . THR B 1 263 ? 55.209 69.385 -25.819 1.00 17.21 263 THR B N 1
ATOM 4317 C CA . THR B 1 263 ? 53.771 69.269 -25.976 1.00 16.75 263 THR B CA 1
ATOM 4318 C C . THR B 1 263 ? 53.311 67.833 -25.719 1.00 16.90 263 THR B C 1
ATOM 4319 O O . THR B 1 263 ? 54.106 66.880 -25.758 1.00 18.69 263 THR B O 1
ATOM 4323 N N . ASP B 1 264 ? 52.036 67.676 -25.416 1.00 15.74 264 ASP B N 1
ATOM 4324 C CA . ASP B 1 264 ? 51.501 66.356 -25.164 1.00 15.25 264 ASP B CA 1
ATOM 4325 C C . ASP B 1 264 ? 51.185 65.690 -26.483 1.00 14.81 264 ASP B C 1
ATOM 4326 O O . ASP B 1 264 ? 51.503 66.244 -27.552 1.00 15.42 264 ASP B O 1
ATOM 4331 N N . THR B 1 265 ? 50.579 64.518 -26.422 1.00 14.01 265 THR B N 1
ATOM 4332 C CA . THR B 1 265 ? 50.316 63.819 -27.671 1.00 16.57 265 THR B CA 1
ATOM 4333 C C . THR B 1 265 ? 49.254 64.498 -28.529 1.00 16.43 265 THR B C 1
ATOM 4334 O O . THR B 1 265 ? 49.013 64.079 -29.667 1.00 17.58 265 THR B O 1
ATOM 4338 N N . ASN B 1 266 ? 48.594 65.528 -27.997 1.00 15.10 266 ASN B N 1
ATOM 4339 C CA . ASN B 1 266 ? 47.550 66.241 -28.742 1.00 15.52 266 ASN B CA 1
ATOM 4340 C C . ASN B 1 266 ? 48.034 67.610 -29.183 1.00 15.18 266 ASN B C 1
ATOM 4341 O O . ASN B 1 266 ? 47.268 68.373 -29.752 1.00 15.22 266 ASN B O 1
ATOM 4346 N N . GLY B 1 267 ? 49.293 67.929 -28.917 1.00 13.38 267 GLY B N 1
ATOM 4347 C CA . GLY B 1 267 ? 49.817 69.210 -29.331 1.00 13.28 267 GLY B CA 1
ATOM 4348 C C . GLY B 1 267 ? 49.680 70.351 -28.343 1.00 12.20 267 GLY B C 1
ATOM 4349 O O . GLY B 1 267 ? 50.080 71.482 -28.644 1.00 11.97 267 GLY B O 1
ATOM 4350 N N . TYR B 1 268 ? 49.180 70.052 -27.147 1.00 11.65 268 TYR B N 1
ATOM 4351 C CA . TYR B 1 268 ? 49.023 71.077 -26.120 1.00 12.19 268 TYR B CA 1
ATOM 4352 C C . TYR B 1 268 ? 50.281 71.196 -25.274 1.00 11.45 268 TYR B C 1
ATOM 4353 O O . TYR B 1 268 ? 51.083 70.260 -25.173 1.00 12.61 268 TYR B O 1
ATOM 4362 N N . ILE B 1 269 ? 50.481 72.336 -24.644 1.00 11.03 269 ILE B N 1
ATOM 4363 C CA . ILE B 1 269 ? 51.663 72.517 -23.802 1.00 11.12 269 ILE B CA 1
ATOM 4364 C C . ILE B 1 269 ? 51.565 71.575 -22.623 1.00 12.05 269 ILE B C 1
ATOM 4365 O O . ILE B 1 269 ? 50.586 71.623 -21.837 1.00 12.33 269 ILE B O 1
ATOM 4370 N N . LYS B 1 270 ? 52.545 70.698 -22.471 1.00 12.24 270 LYS B N 1
ATOM 4371 C CA . LYS B 1 270 ? 52.514 69.719 -21.412 1.00 11.82 270 LYS B CA 1
ATOM 4372 C C . LYS B 1 270 ? 52.843 70.322 -20.090 1.00 12.67 270 LYS B C 1
ATOM 4373 O O . LYS B 1 270 ? 53.868 70.971 -19.902 1.00 14.36 270 LYS B O 1
ATOM 4379 N N . VAL B 1 271 ? 51.923 70.156 -19.153 1.00 11.96 271 VAL B N 1
ATOM 4380 C CA . VAL B 1 271 ? 52.169 70.667 -17.836 1.00 10.85 271 VAL B CA 1
ATOM 4381 C C . VAL B 1 271 ? 51.950 69.580 -16.815 1.00 10.80 271 VAL B C 1
ATOM 4382 O O . VAL B 1 271 ? 51.212 68.619 -17.051 1.00 12.75 271 VAL B O 1
ATOM 4386 N N . ASP B 1 272 ? 52.603 69.747 -15.678 1.00 12.77 272 ASP B N 1
ATOM 4387 C CA . ASP B 1 272 ? 52.355 68.826 -14.588 1.00 13.99 272 ASP B CA 1
ATOM 4388 C C . ASP B 1 272 ? 51.243 69.447 -13.768 1.00 13.21 272 ASP B C 1
ATOM 4389 O O . ASP B 1 272 ? 50.622 70.447 -14.149 1.00 13.35 272 ASP B O 1
ATOM 4394 N N . GLU B 1 273 ? 50.945 68.831 -12.641 1.00 15.75 273 GLU B N 1
ATOM 4395 C CA . GLU B 1 273 ? 49.872 69.332 -11.820 1.00 15.95 273 GLU B CA 1
ATOM 4396 C C . GLU B 1 273 ? 49.963 70.815 -11.421 1.00 14.35 273 GLU B C 1
ATOM 4397 O O . GLU B 1 273 ? 48.969 71.536 -11.301 1.00 15.84 273 GLU B O 1
ATOM 4403 N N . TRP B 1 274 ? 51.183 71.268 -11.228 1.00 12.46 274 TRP B N 1
ATOM 4404 C CA . TRP B 1 274 ? 51.454 72.604 -10.763 1.00 12.51 274 TRP B CA 1
ATOM 4405 C C . TRP B 1 274 ? 51.714 73.598 -11.890 1.00 11.13 274 TRP B C 1
ATOM 4406 O O . TRP B 1 274 ? 52.291 74.669 -11.659 1.00 12.23 274 TRP B O 1
ATOM 4417 N N . MET B 1 275 ? 51.306 73.237 -13.098 1.00 11.06 275 MET B N 1
ATOM 4418 C CA . MET B 1 275 ? 51.416 74.092 -14.266 1.00 11.20 275 MET B CA 1
ATOM 4419 C C . MET B 1 275 ? 52.823 74.334 -14.756 1.00 12.14 275 MET B C 1
ATOM 4420 O O . MET B 1 275 ? 53.069 75.290 -15.491 1.00 12.59 275 MET B O 1
ATOM 4425 N N . ARG B 1 276 ? 53.732 73.439 -14.396 1.00 12.56 276 ARG B N 1
ATOM 4426 C CA . ARG B 1 276 ? 55.119 73.542 -14.855 1.00 13.03 276 ARG B CA 1
ATOM 4427 C C . ARG B 1 276 ? 55.252 72.895 -16.210 1.00 13.05 276 ARG B C 1
ATOM 4428 O O . ARG B 1 276 ? 54.791 71.775 -16.446 1.00 13.81 276 ARG B O 1
ATOM 4436 N N . THR B 1 277 ? 55.911 73.605 -17.120 1.00 13.90 277 THR B N 1
ATOM 4437 C CA . THR B 1 277 ? 56.184 73.047 -18.442 1.00 13.78 277 THR B CA 1
ATOM 4438 C C . THR B 1 277 ? 57.520 72.310 -18.335 1.00 15.15 277 THR B C 1
ATOM 4439 O O . THR B 1 277 ? 58.158 72.260 -17.286 1.00 16.39 277 THR B O 1
ATOM 4443 N N . SER B 1 278 ? 57.949 71.795 -19.462 1.00 15.40 278 SER B N 1
ATOM 4444 C CA . SER B 1 278 ? 59.224 71.079 -19.522 1.00 16.20 278 SER B CA 1
ATOM 4445 C C . SER B 1 278 ? 60.431 71.981 -19.339 1.00 15.08 278 SER B C 1
ATOM 4446 O O . SER B 1 278 ? 61.538 71.478 -19.133 1.00 17.41 278 SER B O 1
ATOM 4449 N N . VAL B 1 279 ? 60.256 73.288 -19.468 1.00 14.72 279 VAL B N 1
ATOM 4450 C CA . VAL B 1 279 ? 61.361 74.237 -19.302 1.00 15.11 279 VAL B CA 1
ATOM 4451 C C . VAL B 1 279 ? 61.304 74.860 -17.902 1.00 16.40 279 VAL B C 1
ATOM 4452 O O . VAL B 1 279 ? 60.346 75.558 -17.568 1.00 16.20 279 VAL B O 1
ATOM 4456 N N . PRO B 1 280 ? 62.324 74.641 -17.050 1.00 16.55 280 PRO B N 1
ATOM 4457 C CA . PRO B 1 280 ? 62.277 75.233 -15.714 1.00 16.66 280 PRO B CA 1
ATOM 4458 C C . PRO B 1 280 ? 62.061 76.743 -15.777 1.00 15.53 280 PRO B C 1
ATOM 4459 O O . PRO B 1 280 ? 62.648 77.454 -16.591 1.00 17.00 280 PRO B O 1
ATOM 4463 N N . GLY B 1 281 ? 61.164 77.248 -14.932 1.00 15.04 281 GLY B N 1
ATOM 4464 C CA . GLY B 1 281 ? 60.904 78.679 -14.908 1.00 13.92 281 GLY B CA 1
ATOM 4465 C C . GLY B 1 281 ? 59.821 79.134 -15.882 1.00 12.46 281 GLY B C 1
ATOM 4466 O O . GLY B 1 281 ? 59.471 80.325 -15.874 1.00 13.59 281 GLY B O 1
ATOM 4467 N N . VAL B 1 282 ? 59.358 78.205 -16.726 1.00 12.92 282 VAL B N 1
ATOM 4468 C CA . VAL B 1 282 ? 58.261 78.498 -17.657 1.00 12.80 282 VAL B CA 1
ATOM 4469 C C . VAL B 1 282 ? 57.053 77.670 -17.214 1.00 11.09 282 VAL B C 1
ATOM 4470 O O . VAL B 1 282 ? 57.121 76.443 -17.096 1.00 13.16 282 VAL B O 1
ATOM 4474 N N . PHE B 1 283 ? 55.944 78.388 -16.990 1.00 12.07 283 PHE B N 1
ATOM 4475 C CA . PHE B 1 283 ? 54.695 77.785 -16.531 1.00 10.83 283 PHE B CA 1
ATOM 4476 C C . PHE B 1 283 ? 53.654 78.095 -17.548 1.00 11.07 283 PHE B C 1
ATOM 4477 O O . PHE B 1 283 ? 53.836 78.939 -18.403 1.00 11.19 283 PHE B O 1
ATOM 4485 N N . ALA B 1 284 ? 52.529 77.397 -17.479 1.00 10.67 284 ALA B N 1
ATOM 4486 C CA . ALA B 1 284 ? 51.452 77.660 -18.433 1.00 10.27 284 ALA B CA 1
ATOM 4487 C C . ALA B 1 284 ? 50.103 77.431 -17.797 1.00 10.87 284 ALA B C 1
ATOM 4488 O O . ALA B 1 284 ? 50.010 76.646 -16.858 1.00 12.26 284 ALA B O 1
ATOM 4490 N N . ALA B 1 285 ? 49.087 78.109 -18.300 1.00 10.00 285 ALA B N 1
ATOM 4491 C CA . ALA B 1 285 ? 47.737 78.012 -17.723 1.00 10.50 285 ALA B CA 1
ATOM 4492 C C . ALA B 1 285 ? 46.705 78.201 -18.783 1.00 10.37 285 ALA B C 1
ATOM 4493 O O . ALA B 1 285 ? 46.911 78.901 -19.767 1.00 10.05 285 ALA B O 1
ATOM 4495 N N . GLY B 1 286 ? 45.541 77.601 -18.559 1.00 9.67 286 GLY B N 1
ATOM 4496 C CA . GLY B 1 286 ? 44.407 77.746 -19.445 1.00 9.22 286 GLY B CA 1
ATOM 4497 C C . GLY B 1 286 ? 44.340 76.725 -20.570 1.00 9.97 286 GLY B C 1
ATOM 4498 O O . GLY B 1 286 ? 44.967 75.652 -20.536 1.00 9.66 286 GLY B O 1
ATOM 4499 N N . ASP B 1 287 ? 43.597 77.103 -21.591 1.00 10.09 287 ASP B N 1
ATOM 4500 C CA . ASP B 1 287 ? 43.286 76.213 -22.704 1.00 10.84 287 ASP B CA 1
ATOM 4501 C C . ASP B 1 287 ? 44.489 75.769 -23.486 1.00 11.06 287 ASP B C 1
ATOM 4502 O O . ASP B 1 287 ? 44.408 74.770 -24.212 1.00 12.09 287 ASP B O 1
ATOM 4507 N N . CYS B 1 288 ? 45.587 76.508 -23.380 1.00 9.73 288 CYS B N 1
ATOM 4508 C CA . CYS B 1 288 ? 46.777 76.060 -24.125 1.00 10.66 288 CYS B CA 1
ATOM 4509 C C . CYS B 1 288 ? 47.457 74.835 -23.511 1.00 11.21 288 CYS B C 1
ATOM 4510 O O . CYS B 1 288 ? 48.350 74.235 -24.146 1.00 11.45 288 CYS B O 1
ATOM 4513 N N . THR B 1 289 ? 47.062 74.462 -22.295 1.00 9.92 289 THR B N 1
ATOM 4514 C CA . THR B 1 289 ? 47.747 73.370 -21.582 1.00 10.43 289 THR B CA 1
ATOM 4515 C C . THR B 1 289 ? 47.083 72.020 -21.723 1.00 10.62 289 THR B C 1
ATOM 4516 O O . THR B 1 289 ? 45.962 71.887 -22.157 1.00 12.07 289 THR B O 1
ATOM 4520 N N . SER B 1 290 ? 47.840 70.995 -21.324 1.00 10.87 290 SER B N 1
ATOM 4521 C CA . SER B 1 290 ? 47.372 69.638 -21.332 1.00 10.73 290 SER B CA 1
ATOM 4522 C C . SER B 1 290 ? 46.442 69.289 -20.165 1.00 12.36 290 SER B C 1
ATOM 4523 O O . SER B 1 290 ? 45.897 68.201 -20.137 1.00 14.33 290 SER B O 1
ATOM 4526 N N . ALA B 1 291 ? 46.287 70.190 -19.209 1.00 12.81 291 ALA B N 1
ATOM 4527 C CA . ALA B 1 291 ? 45.482 69.927 -18.001 1.00 11.90 291 ALA B CA 1
ATOM 4528 C C . ALA B 1 291 ? 43.991 70.114 -18.262 1.00 13.05 291 ALA B C 1
ATOM 4529 O O . ALA B 1 291 ? 43.555 71.152 -18.783 1.00 15.27 291 ALA B O 1
ATOM 4531 N N . TRP B 1 292 ? 43.218 69.104 -17.867 1.00 12.59 292 TRP B N 1
ATOM 4532 C CA . TRP B 1 292 ? 41.769 69.060 -18.109 1.00 12.74 292 TRP B CA 1
ATOM 4533 C C . TRP B 1 292 ? 41.482 69.256 -19.577 1.00 13.43 292 TRP B C 1
ATOM 4534 O O . TRP B 1 292 ? 40.545 69.967 -19.970 1.00 14.33 292 TRP B O 1
ATOM 4545 N N . LEU B 1 293 ? 42.245 68.546 -20.402 1.00 14.27 293 LEU B N 1
ATOM 4546 C CA . LEU B 1 293 ? 42.057 68.680 -21.840 1.00 15.98 293 LEU B CA 1
ATOM 4547 C C . LEU B 1 293 ? 40.636 68.348 -22.226 1.00 14.03 293 LEU B C 1
ATOM 4548 O O . LEU B 1 293 ? 40.075 67.341 -21.798 1.00 17.16 293 LEU B O 1
ATOM 4553 N N . GLY B 1 294 ? 40.047 69.239 -23.016 1.00 17.02 294 GLY B N 1
ATOM 4554 C CA . GLY B 1 294 ? 38.702 69.039 -23.462 1.00 17.86 294 GLY B CA 1
ATOM 4555 C C . GLY B 1 294 ? 37.713 69.914 -22.722 1.00 18.37 294 GLY B C 1
ATOM 4556 O O . GLY B 1 294 ? 36.707 70.314 -23.301 1.00 19.64 294 GLY B O 1
ATOM 4557 N N . PHE B 1 295 ? 38.004 70.196 -21.447 1.00 16.49 295 PHE B N 1
ATOM 4558 C CA . PHE B 1 295 ? 37.143 71.046 -20.596 1.00 14.98 295 PHE B CA 1
ATOM 4559 C C . PHE B 1 295 ? 37.768 72.442 -20.700 1.00 15.39 295 PHE B C 1
ATOM 4560 O O . PHE B 1 295 ? 38.943 72.704 -20.321 1.00 18.87 295 PHE B O 1
ATOM 4568 N N . ARG B 1 296 ? 37.046 73.320 -21.329 1.00 14.15 296 ARG B N 1
ATOM 4569 C CA . ARG B 1 296 ? 37.569 74.670 -21.592 1.00 14.51 296 ARG B CA 1
ATOM 4570 C C . ARG B 1 296 ? 36.565 75.609 -21.054 1.00 12.78 296 ARG B C 1
ATOM 4571 O O . ARG B 1 296 ? 35.537 75.842 -21.664 1.00 14.44 296 ARG B O 1
ATOM 4579 N N . GLN B 1 297 ? 36.870 76.141 -19.885 1.00 10.65 297 GLN B N 1
ATOM 4580 C CA . GLN B 1 297 ? 35.950 77.046 -19.194 1.00 8.86 297 GLN B CA 1
ATOM 4581 C C . GLN B 1 297 ? 36.687 78.212 -18.586 1.00 8.89 297 GLN B C 1
ATOM 4582 O O . GLN B 1 297 ? 37.869 78.099 -18.253 1.00 10.41 297 GLN B O 1
ATOM 4588 N N . VAL B 1 298 ? 35.990 79.326 -18.402 1.00 8.15 298 VAL B N 1
ATOM 4589 C CA . VAL B 1 298 ? 36.623 80.489 -17.772 1.00 8.98 298 VAL B CA 1
ATOM 4590 C C . VAL B 1 298 ? 37.098 80.149 -16.371 1.00 7.85 298 VAL B C 1
ATOM 4591 O O . VAL B 1 298 ? 38.245 80.430 -16.013 1.00 8.38 298 VAL B O 1
ATOM 4595 N N . ILE B 1 299 ? 36.258 79.500 -15.589 1.00 7.66 299 ILE B N 1
ATOM 4596 C CA . ILE B 1 299 ? 36.633 79.225 -14.233 1.00 7.80 299 ILE B CA 1
ATOM 4597 C C . ILE B 1 299 ? 37.912 78.395 -14.114 1.00 7.95 299 ILE B C 1
ATOM 4598 O O . ILE B 1 299 ? 38.755 78.672 -13.250 1.00 8.52 299 ILE B O 1
ATOM 4603 N N . THR B 1 300 ? 38.049 77.390 -14.973 1.00 8.05 300 THR B N 1
ATOM 4604 C CA . THR B 1 300 ? 39.233 76.570 -14.886 1.00 9.14 300 THR B CA 1
ATOM 4605 C C . THR B 1 300 ? 40.476 77.304 -15.408 1.00 8.43 300 THR B C 1
ATOM 4606 O O . THR B 1 300 ? 41.548 77.083 -14.846 1.00 8.62 300 THR B O 1
ATOM 4610 N N . ALA B 1 301 ? 40.339 78.156 -16.415 1.00 8.21 301 ALA B N 1
ATOM 4611 C CA . ALA B 1 301 ? 41.480 78.911 -16.888 1.00 8.20 301 ALA B CA 1
ATOM 4612 C C . ALA B 1 301 ? 41.945 79.896 -15.801 1.00 8.17 301 ALA B C 1
ATOM 4613 O O . ALA B 1 301 ? 43.153 80.019 -15.544 1.00 8.49 301 ALA B O 1
ATOM 4615 N N . VAL B 1 302 ? 41.003 80.577 -15.134 1.00 7.68 302 VAL B N 1
ATOM 4616 C CA . VAL B 1 302 ? 41.374 81.532 -14.118 1.00 8.59 302 VAL B CA 1
ATOM 4617 C C . VAL B 1 302 ? 42.056 80.815 -12.952 1.00 8.16 302 VAL B C 1
ATOM 4618 O O . VAL B 1 302 ? 43.056 81.308 -12.396 1.00 8.22 302 VAL B O 1
ATOM 4622 N N . ALA B 1 303 ? 41.536 79.635 -12.570 1.00 7.87 303 ALA B N 1
ATOM 4623 C CA . ALA B 1 303 ? 42.157 78.860 -11.502 1.00 7.97 303 ALA B CA 1
ATOM 4624 C C . ALA B 1 303 ? 43.553 78.365 -11.888 1.00 7.99 303 ALA B C 1
ATOM 4625 O O . ALA B 1 303 ? 44.485 78.451 -11.063 1.00 8.26 303 ALA B O 1
ATOM 4627 N N . GLN B 1 304 ? 43.692 77.847 -13.106 1.00 7.64 304 GLN B N 1
ATOM 4628 C CA . GLN B 1 304 ? 45.038 77.412 -13.509 1.00 8.28 304 GLN B CA 1
ATOM 4629 C C . GLN B 1 304 ? 45.992 78.617 -13.526 1.00 8.93 304 GLN B C 1
ATOM 4630 O O . GLN B 1 304 ? 47.196 78.451 -13.240 1.00 9.02 304 GLN B O 1
ATOM 4636 N N . GLY B 1 305 ? 45.499 79.815 -13.865 1.00 8.01 305 GLY B N 1
ATOM 4637 C CA . GLY B 1 305 ? 46.350 81.011 -13.802 1.00 8.44 305 GLY B CA 1
ATOM 4638 C C . GLY B 1 305 ? 46.856 81.230 -12.390 1.00 9.74 305 GLY B C 1
ATOM 4639 O O . GLY B 1 305 ? 48.028 81.565 -12.189 1.00 10.26 305 GLY B O 1
ATOM 4640 N N . ALA B 1 306 ? 46.003 81.099 -11.385 1.00 8.51 306 ALA B N 1
ATOM 4641 C CA . ALA B 1 306 ? 46.400 81.242 -9.993 1.00 8.80 306 ALA B CA 1
ATOM 4642 C C . ALA B 1 306 ? 47.476 80.211 -9.644 1.00 8.65 306 ALA B C 1
ATOM 4643 O O . ALA B 1 306 ? 48.451 80.552 -8.967 1.00 10.20 306 ALA B O 1
ATOM 4645 N N . VAL B 1 307 ? 47.314 78.972 -10.081 1.00 9.23 307 VAL B N 1
ATOM 4646 C CA . VAL B 1 307 ? 48.291 77.916 -9.799 1.00 8.85 307 VAL B CA 1
ATOM 4647 C C . VAL B 1 307 ? 49.630 78.230 -10.490 1.00 10.29 307 VAL B C 1
ATOM 4648 O O . VAL B 1 307 ? 50.686 78.106 -9.884 1.00 9.74 307 VAL B O 1
ATOM 4652 N N . ALA B 1 308 ? 49.582 78.610 -11.746 1.00 9.05 308 ALA B N 1
ATOM 4653 C CA . ALA B 1 308 ? 50.819 78.970 -12.440 1.00 10.08 308 ALA B CA 1
ATOM 4654 C C . ALA B 1 308 ? 51.512 80.136 -11.766 1.00 10.41 308 ALA B C 1
ATOM 4655 O O . ALA B 1 308 ? 52.760 80.126 -11.653 1.00 11.06 308 ALA B O 1
ATOM 4657 N N . ALA B 1 309 ? 50.770 81.136 -11.316 1.00 9.55 309 ALA B N 1
ATOM 4658 C CA . ALA B 1 309 ? 51.375 82.261 -10.628 1.00 10.55 309 ALA B CA 1
ATOM 4659 C C . ALA B 1 309 ? 52.011 81.799 -9.326 1.00 11.77 309 ALA B C 1
ATOM 4660 O O . ALA B 1 309 ? 53.078 82.310 -8.955 1.00 11.86 309 ALA B O 1
ATOM 4662 N N . THR B 1 310 ? 51.415 80.849 -8.638 1.00 11.28 310 THR B N 1
ATOM 4663 C CA . THR B 1 310 ? 51.975 80.385 -7.372 1.00 11.45 310 THR B CA 1
ATOM 4664 C C . THR B 1 310 ? 53.236 79.573 -7.654 1.00 12.09 310 THR B C 1
ATOM 4665 O O . THR B 1 310 ? 54.245 79.663 -6.914 1.00 11.82 310 THR B O 1
ATOM 4669 N N . SER B 1 311 ? 53.226 78.812 -8.728 1.00 11.20 311 SER B 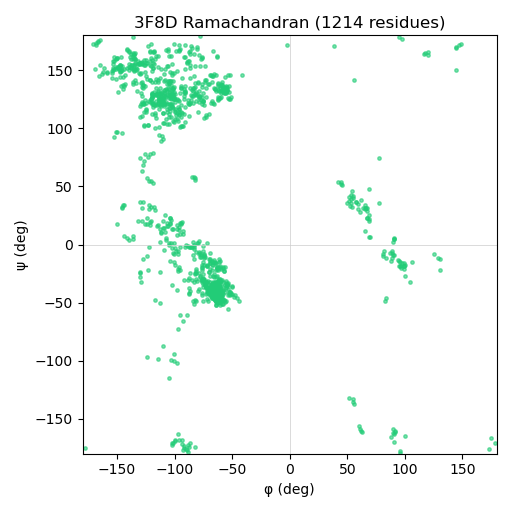N 1
ATOM 4670 C CA . SER B 1 311 ? 54.446 78.063 -9.060 1.00 11.38 311 SER B CA 1
ATOM 4671 C C . SER B 1 311 ? 55.538 79.025 -9.473 1.00 12.11 311 SER B C 1
ATOM 4672 O O . SER B 1 311 ? 56.711 78.794 -9.122 1.00 12.76 311 SER B O 1
ATOM 4675 N N . ALA B 1 312 ? 55.212 80.095 -10.188 1.00 11.54 312 ALA B N 1
ATOM 4676 C CA . ALA B 1 312 ? 56.216 81.085 -10.598 1.00 11.93 312 ALA B CA 1
ATOM 4677 C C . ALA B 1 312 ? 56.750 81.774 -9.356 1.00 12.96 312 ALA B C 1
ATOM 4678 O O . ALA B 1 312 ? 57.961 82.014 -9.227 1.00 13.60 312 ALA B O 1
ATOM 4680 N N . TYR B 1 313 ? 55.890 82.088 -8.411 1.00 12.64 313 TYR B N 1
ATOM 4681 C CA . TYR B 1 313 ? 56.267 82.746 -7.185 1.00 13.30 313 TYR B CA 1
ATOM 4682 C C . TYR B 1 313 ? 57.256 81.876 -6.427 1.00 14.26 313 TYR B C 1
ATOM 4683 O O . TYR B 1 313 ? 58.293 82.365 -5.979 1.00 14.80 313 TYR B O 1
ATOM 4692 N N . ARG B 1 314 ? 56.963 80.601 -6.286 1.00 14.66 314 ARG B N 1
ATOM 4693 C CA . ARG B 1 314 ? 57.847 79.671 -5.587 1.00 15.90 314 ARG B CA 1
ATOM 4694 C C . ARG B 1 314 ? 59.168 79.522 -6.316 1.00 16.38 314 ARG B C 1
ATOM 4695 O O . ARG B 1 314 ? 60.243 79.513 -5.701 1.00 17.13 314 ARG B O 1
ATOM 4703 N N . TYR B 1 315 ? 59.110 79.421 -7.628 1.00 15.44 315 TYR B N 1
ATOM 4704 C CA . TYR B 1 315 ? 60.324 79.309 -8.409 1.00 16.09 315 TYR B CA 1
ATOM 4705 C C . TYR B 1 315 ? 61.225 80.528 -8.218 1.00 15.78 315 TYR B C 1
ATOM 4706 O O . TYR B 1 315 ? 62.447 80.354 -7.953 1.00 16.61 315 TYR B O 1
ATOM 4715 N N . VAL B 1 316 ? 60.678 81.734 -8.360 1.00 15.46 316 VAL B N 1
ATOM 4716 C CA . VAL B 1 316 ? 61.438 82.981 -8.260 1.00 17.18 316 VAL B CA 1
ATOM 4717 C C . VAL B 1 316 ? 62.003 83.157 -6.867 1.00 19.03 316 VAL B C 1
ATOM 4718 O O . VAL B 1 316 ? 63.213 83.416 -6.715 1.00 19.29 316 VAL B O 1
ATOM 4722 N N . THR B 1 317 ? 61.171 82.987 -5.849 1.00 19.65 317 THR B N 1
ATOM 4723 C CA . THR B 1 317 ? 61.610 83.192 -4.478 1.00 22.19 317 THR B CA 1
ATOM 4724 C C . THR B 1 317 ? 62.701 82.194 -4.123 1.00 23.66 317 THR B C 1
ATOM 4725 O O . THR B 1 317 ? 63.629 82.533 -3.382 1.00 24.77 317 THR B O 1
ATOM 4729 N N . GLU B 1 318 ? 62.630 80.982 -4.656 1.00 24.73 318 GLU B N 1
ATOM 4730 C CA . GLU B 1 318 ? 63.680 80.002 -4.389 1.00 29.56 318 GLU B CA 1
ATOM 4731 C C . GLU B 1 318 ? 64.945 80.414 -5.123 1.00 30.51 318 GLU B C 1
ATOM 4732 O O . GLU B 1 318 ? 66.048 80.313 -4.582 1.00 31.46 318 GLU B O 1
ATOM 4738 N N . LYS B 1 319 ? 64.791 80.882 -6.354 1.00 31.52 319 LYS B N 1
ATOM 4739 C CA . LYS B 1 319 ? 65.934 81.300 -7.153 1.00 32.57 319 LYS B CA 1
ATOM 4740 C C . LYS B 1 319 ? 66.605 82.477 -6.457 1.00 33.45 319 LYS B C 1
ATOM 4741 O O . LYS B 1 319 ? 67.836 82.516 -6.350 1.00 35.02 319 LYS B O 1
ATOM 4747 N N . VAL C 1 10 ? 49.254 8.747 -3.382 1.00 23.89 10 VAL C N 1
ATOM 4748 C CA . VAL C 1 10 ? 48.688 7.406 -3.473 1.00 22.31 10 VAL C CA 1
ATOM 4749 C C . VAL C 1 10 ? 49.288 6.648 -4.652 1.00 21.70 10 VAL C C 1
ATOM 4750 O O . VAL C 1 10 ? 49.550 7.217 -5.706 1.00 22.16 10 VAL C O 1
ATOM 4754 N N . LYS C 1 11 ? 49.527 5.361 -4.457 1.00 19.37 11 LYS C N 1
ATOM 4755 C CA . LYS C 1 11 ? 50.116 4.542 -5.511 1.00 20.88 11 LYS C CA 1
ATOM 4756 C C . LYS C 1 11 ? 49.161 3.549 -6.110 1.00 18.20 11 LYS C C 1
ATOM 4757 O O . LYS C 1 11 ? 48.310 3.018 -5.446 1.00 15.67 11 LYS C O 1
ATOM 4763 N N . PRO C 1 12 ? 49.311 3.266 -7.407 1.00 17.09 12 PRO C N 1
ATOM 4764 C CA . PRO C 1 12 ? 48.417 2.289 -8.013 1.00 16.34 12 PRO C CA 1
ATOM 4765 C C . PRO C 1 12 ? 48.593 0.977 -7.243 1.00 13.84 12 PRO C C 1
ATOM 4766 O O . PRO C 1 12 ? 49.723 0.605 -6.844 1.00 14.33 12 PRO C O 1
ATOM 4770 N N . GLY C 1 13 ? 47.495 0.294 -6.997 1.00 13.02 13 GLY C N 1
ATOM 4771 C CA . GLY C 1 13 ? 47.540 -0.955 -6.287 1.00 12.69 13 GLY C CA 1
ATOM 4772 C C . GLY C 1 13 ? 47.481 -0.820 -4.782 1.00 12.39 13 GLY C C 1
ATOM 4773 O O . GLY C 1 13 ? 47.425 -1.850 -4.117 1.00 12.87 13 GLY C O 1
ATOM 4774 N N . GLU C 1 14 ? 47.546 0.403 -4.269 1.00 10.96 14 GLU C N 1
ATOM 4775 C CA . GLU C 1 14 ? 47.530 0.621 -2.825 1.00 12.18 14 GLU C CA 1
ATOM 4776 C C . GLU C 1 14 ? 46.203 0.172 -2.250 1.00 12.80 14 GLU C C 1
ATOM 4777 O O . GLU C 1 14 ? 45.149 0.244 -2.915 1.00 12.60 14 GLU C O 1
ATOM 4783 N N . LYS C 1 15 ? 46.259 -0.356 -1.038 1.00 12.59 15 LYS C N 1
ATOM 4784 C CA . LYS C 1 15 ? 45.061 -0.833 -0.391 1.00 13.55 15 LYS C CA 1
ATOM 4785 C C . LYS C 1 15 ? 44.605 0.141 0.689 1.00 12.83 15 LYS C C 1
ATOM 4786 O O . LYS C 1 15 ? 45.392 0.757 1.427 1.00 14.08 15 LYS C O 1
ATOM 4792 N N . PHE C 1 16 ? 43.276 0.266 0.722 1.00 11.48 16 PHE C N 1
ATOM 4793 C CA . PHE C 1 16 ? 42.602 1.149 1.690 1.00 11.38 16 PHE C CA 1
ATOM 4794 C C . PHE C 1 16 ? 41.553 0.360 2.432 1.00 10.30 16 PHE C C 1
ATOM 4795 O O . PHE C 1 16 ? 41.052 -0.671 1.984 1.00 12.45 16 PHE C O 1
ATOM 4803 N N . ASP C 1 17 ? 41.241 0.822 3.629 1.00 10.85 17 ASP C N 1
ATOM 4804 C CA . ASP C 1 17 ? 40.150 0.214 4.371 1.00 11.09 17 ASP C CA 1
ATOM 4805 C C . ASP C 1 17 ? 38.809 0.545 3.677 1.00 9.92 17 ASP C C 1
ATOM 4806 O O . ASP C 1 17 ? 37.921 -0.269 3.609 1.00 11.78 17 ASP C O 1
ATOM 4811 N N . VAL C 1 18 ? 38.694 1.786 3.149 1.00 10.48 18 VAL C N 1
ATOM 4812 C CA . VAL C 1 18 ? 37.493 2.206 2.439 1.00 11.10 18 VAL C CA 1
ATOM 4813 C C . VAL C 1 18 ? 37.880 3.114 1.276 1.00 8.98 18 VAL C C 1
ATOM 4814 O O . VAL C 1 18 ? 38.764 3.997 1.402 1.00 10.05 18 VAL C O 1
ATOM 4818 N N . ILE C 1 19 ? 37.231 2.834 0.152 1.00 8.38 19 ILE C N 1
ATOM 4819 C CA . ILE C 1 19 ? 37.347 3.720 -0.993 1.00 8.54 19 ILE C CA 1
ATOM 4820 C C . ILE C 1 19 ? 35.935 4.314 -1.174 1.00 8.01 19 ILE C C 1
ATOM 4821 O O . ILE C 1 19 ? 34.934 3.576 -1.246 1.00 8.96 19 ILE C O 1
ATOM 4826 N N . ILE C 1 20 ? 35.884 5.653 -1.201 1.00 8.46 20 ILE C N 1
ATOM 4827 C CA . ILE C 1 20 ? 34.647 6.410 -1.417 1.00 8.17 20 ILE C CA 1
ATOM 4828 C C . ILE C 1 20 ? 34.649 6.873 -2.855 1.00 8.31 20 ILE C C 1
ATOM 4829 O O . ILE C 1 20 ? 35.657 7.431 -3.324 1.00 8.77 20 ILE C O 1
ATOM 4834 N N . VAL C 1 21 ? 33.557 6.611 -3.551 1.00 8.48 21 VAL C N 1
ATOM 4835 C CA . VAL C 1 21 ? 33.425 6.995 -4.950 1.00 8.29 21 VAL C CA 1
ATOM 4836 C C . VAL C 1 21 ? 32.470 8.181 -5.028 1.00 9.15 21 VAL C C 1
ATOM 4837 O O . VAL C 1 21 ? 31.318 8.113 -4.579 1.00 10.70 21 VAL C O 1
ATOM 4841 N N . GLY C 1 22 ? 32.970 9.281 -5.563 1.00 9.75 22 GLY C N 1
ATOM 4842 C CA . GLY C 1 22 ? 32.222 10.530 -5.650 1.00 9.58 22 GLY C CA 1
ATOM 4843 C C . GLY C 1 22 ? 32.929 11.599 -4.844 1.00 10.22 22 GLY C C 1
ATOM 4844 O O . GLY C 1 22 ? 33.788 11.349 -4.006 1.00 9.74 22 GLY C O 1
ATOM 4845 N N . LEU C 1 23 ? 32.520 12.848 -5.095 1.00 9.84 23 LEU C N 1
ATOM 4846 C CA . LEU C 1 23 ? 33.090 13.991 -4.423 1.00 10.15 23 LEU C CA 1
ATOM 4847 C C . LEU C 1 23 ? 32.056 15.067 -4.186 1.00 9.79 23 LEU C C 1
ATOM 4848 O O . LEU C 1 23 ? 32.355 16.252 -4.180 1.00 10.02 23 LEU C O 1
ATOM 4853 N N . GLY C 1 24 ? 30.819 14.650 -3.987 1.00 9.13 24 GLY C N 1
ATOM 4854 C CA . GLY C 1 24 ? 29.784 15.609 -3.632 1.00 9.33 24 GLY C CA 1
ATOM 4855 C C . GLY C 1 24 ? 29.583 15.545 -2.119 1.00 8.54 24 GLY C C 1
ATOM 4856 O O . GLY C 1 24 ? 30.344 14.912 -1.378 1.00 8.93 24 GLY C O 1
ATOM 4857 N N . PRO C 1 25 ? 28.533 16.175 -1.640 1.00 8.17 25 PRO C N 1
ATOM 4858 C CA . PRO C 1 25 ? 28.202 16.182 -0.205 1.00 7.60 25 PRO C CA 1
ATOM 4859 C C . PRO C 1 25 ? 28.227 14.803 0.462 1.00 7.59 25 PRO C C 1
ATOM 4860 O O . PRO C 1 25 ? 28.733 14.669 1.566 1.00 8.42 25 PRO C O 1
ATOM 4864 N N . ALA C 1 26 ? 27.643 13.785 -0.170 1.00 8.48 26 ALA C N 1
ATOM 4865 C CA . ALA C 1 26 ? 27.651 12.466 0.458 1.00 9.02 26 ALA C CA 1
ATOM 4866 C C . ALA C 1 26 ? 29.054 11.924 0.680 1.00 7.97 26 ALA C C 1
ATOM 4867 O O . ALA C 1 26 ? 29.363 11.415 1.747 1.00 7.92 26 ALA C O 1
ATOM 4869 N N . ALA C 1 27 ? 29.891 12.058 -0.341 1.00 8.51 27 ALA C N 1
ATOM 4870 C CA . ALA C 1 27 ? 31.291 11.585 -0.262 1.00 7.90 27 ALA C CA 1
ATOM 4871 C C . ALA C 1 27 ? 32.056 12.393 0.766 1.00 7.94 27 ALA C C 1
ATOM 4872 O O . ALA C 1 27 ? 32.825 11.804 1.547 1.00 9.26 27 ALA C O 1
ATOM 4874 N N . TYR C 1 28 ? 31.889 13.736 0.804 1.00 8.19 28 TYR C N 1
ATOM 4875 C CA . TYR C 1 28 ? 32.584 14.484 1.838 1.00 7.88 28 TYR C CA 1
ATOM 4876 C C . TYR C 1 28 ? 32.137 14.039 3.213 1.00 8.23 28 TYR C C 1
ATOM 4877 O O . TYR C 1 28 ? 32.975 13.875 4.122 1.00 8.46 28 TYR C O 1
ATOM 4886 N N . GLY C 1 29 ? 30.829 13.845 3.386 1.00 8.43 29 GLY C N 1
ATOM 4887 C CA . GLY C 1 29 ? 30.300 13.428 4.687 1.00 8.58 29 GLY C CA 1
ATOM 4888 C C . GLY C 1 29 ? 30.820 12.074 5.098 1.00 8.28 29 GLY C C 1
ATOM 4889 O O . GLY C 1 29 ? 31.146 11.869 6.272 1.00 8.65 29 GLY C O 1
ATOM 4890 N N . ALA C 1 30 ? 30.922 11.180 4.134 1.00 8.02 30 ALA C N 1
ATOM 4891 C CA . ALA C 1 30 ? 31.481 9.853 4.422 1.00 8.40 30 ALA C CA 1
ATOM 4892 C C . ALA C 1 30 ? 32.957 9.909 4.682 1.00 9.04 30 ALA C C 1
ATOM 4893 O O . ALA C 1 30 ? 33.456 9.208 5.560 1.00 8.72 30 ALA C O 1
ATOM 4895 N N . ALA C 1 31 ? 33.697 10.737 3.939 1.00 8.39 31 ALA C N 1
ATOM 4896 C CA . ALA C 1 31 ? 35.153 10.818 4.154 1.00 7.93 31 ALA C CA 1
ATOM 4897 C C . ALA C 1 31 ? 35.495 11.371 5.513 1.00 8.32 31 ALA C C 1
ATOM 4898 O O . ALA C 1 31 ? 36.463 10.936 6.151 1.00 9.06 31 ALA C O 1
ATOM 4900 N N . LEU C 1 32 ? 34.734 12.347 5.962 1.00 7.84 32 LEU C N 1
ATOM 4901 C CA . LEU C 1 32 ? 34.971 12.937 7.271 1.00 7.98 32 LEU C CA 1
ATOM 4902 C C . LEU C 1 32 ? 34.869 11.892 8.361 1.00 8.04 32 LEU C C 1
ATOM 4903 O O . LEU C 1 32 ? 35.771 11.749 9.186 1.00 9.70 32 LEU C O 1
ATOM 4908 N N . TYR C 1 33 ? 33.762 11.148 8.350 1.00 9.30 33 TYR C N 1
ATOM 4909 C CA . TYR C 1 33 ? 33.608 10.112 9.360 1.00 8.30 33 TYR C CA 1
ATOM 4910 C C . TYR C 1 33 ? 34.573 8.966 9.173 1.00 9.62 33 TYR C C 1
ATOM 4911 O O . TYR C 1 33 ? 35.127 8.478 10.174 1.00 9.92 33 TYR C O 1
ATOM 4920 N N . SER C 1 34 ? 34.800 8.544 7.943 1.00 8.63 34 SER C N 1
ATOM 4921 C CA . SER C 1 34 ? 35.741 7.431 7.724 1.00 9.81 34 SER C CA 1
ATOM 4922 C C . SER C 1 34 ? 37.132 7.749 8.257 1.00 10.40 34 SER C C 1
ATOM 4923 O O . SER C 1 34 ? 37.767 6.923 8.971 1.00 10.77 34 SER C O 1
ATOM 4926 N N . ALA C 1 35 ? 37.631 8.930 7.931 1.00 9.52 35 ALA C N 1
ATOM 4927 C CA . ALA C 1 35 ? 38.960 9.327 8.403 1.00 10.23 35 ALA C CA 1
ATOM 4928 C C . ALA C 1 35 ? 38.992 9.399 9.920 1.00 10.87 35 ALA C C 1
ATOM 4929 O O . ALA C 1 35 ? 39.951 8.962 10.547 1.00 12.12 35 ALA C O 1
ATOM 4931 N N . ARG C 1 36 ? 37.943 9.943 10.512 1.00 10.89 36 ARG C N 1
ATOM 4932 C CA . ARG C 1 36 ? 37.906 10.082 11.960 1.00 10.71 36 ARG C CA 1
ATOM 4933 C C . ARG C 1 36 ? 37.767 8.745 12.670 1.00 10.58 36 ARG C C 1
ATOM 4934 O O . ARG C 1 36 ? 38.154 8.656 13.828 1.00 13.12 36 ARG C O 1
ATOM 4942 N N . TYR C 1 37 ? 37.240 7.724 12.004 1.00 10.17 37 TYR C N 1
ATOM 4943 C CA . TYR C 1 37 ? 37.213 6.359 12.557 1.00 10.93 37 TYR C CA 1
ATOM 4944 C C . TYR C 1 37 ? 38.606 5.714 12.368 1.00 12.26 37 TYR C C 1
ATOM 4945 O O . TYR C 1 37 ? 38.771 4.541 12.744 1.00 14.13 37 TYR C O 1
ATOM 4954 N N . MET C 1 38 ? 39.569 6.442 11.800 1.00 12.23 38 MET C N 1
ATOM 4955 C CA . MET C 1 38 ? 40.918 5.933 11.541 1.00 13.22 38 MET C CA 1
ATOM 4956 C C . MET C 1 38 ? 40.931 4.861 10.499 1.00 14.02 38 MET C C 1
ATOM 4957 O O . MET C 1 38 ? 41.798 3.983 10.492 1.00 15.52 38 MET C O 1
ATOM 4962 N N . LEU C 1 39 ? 39.975 4.909 9.586 1.00 12.57 39 LEU C N 1
ATOM 4963 C CA . LEU C 1 39 ? 39.998 4.004 8.454 1.00 13.15 39 LEU C CA 1
ATOM 4964 C C . LEU C 1 39 ? 40.902 4.661 7.416 1.00 12.61 39 LEU C C 1
ATOM 4965 O O . LEU C 1 39 ? 40.811 5.876 7.181 1.00 12.94 39 LEU C O 1
ATOM 4970 N N . LYS C 1 40 ? 41.806 3.894 6.806 1.00 12.39 40 LYS C N 1
ATOM 4971 C CA . LYS C 1 40 ? 42.670 4.421 5.742 1.00 10.18 40 LYS C CA 1
ATOM 4972 C C . LYS C 1 40 ? 41.716 4.563 4.549 1.00 9.67 40 LYS C C 1
ATOM 4973 O O . LYS C 1 40 ? 41.211 3.584 4.012 1.00 11.19 40 LYS C O 1
ATOM 4979 N N . THR C 1 41 ? 41.475 5.824 4.212 1.00 10.76 41 THR C N 1
ATOM 4980 C CA . THR C 1 41 ? 40.459 6.200 3.253 1.00 10.85 41 THR C CA 1
ATOM 4981 C C . THR C 1 41 ? 41.018 6.850 2.017 1.00 10.69 41 THR C C 1
ATOM 4982 O O . THR C 1 41 ? 41.957 7.667 2.093 1.00 12.00 41 THR C O 1
ATOM 4986 N N . LEU C 1 42 ? 40.401 6.521 0.888 1.00 9.83 42 LEU C N 1
ATOM 4987 C CA . LEU C 1 42 ? 40.708 7.162 -0.382 1.00 9.07 42 LEU C CA 1
ATOM 4988 C C . LEU C 1 42 ? 39.381 7.620 -0.977 1.00 9.70 42 LEU C C 1
ATOM 4989 O O . LEU C 1 42 ? 38.388 6.890 -0.908 1.00 10.41 42 LEU C O 1
ATOM 4994 N N . VAL C 1 43 ? 39.372 8.812 -1.558 1.00 9.01 43 VAL C N 1
ATOM 4995 C CA . VAL C 1 43 ? 38.179 9.332 -2.249 1.00 8.79 43 VAL C CA 1
ATOM 4996 C C . VAL C 1 43 ? 38.553 9.422 -3.717 1.00 8.79 43 VAL C C 1
ATOM 4997 O O . VAL C 1 43 ? 39.632 9.984 -4.041 1.00 9.63 43 VAL C O 1
ATOM 5001 N N . ILE C 1 44 ? 37.727 8.872 -4.600 1.00 8.40 44 ILE C N 1
ATOM 5002 C CA . ILE C 1 44 ? 37.952 9.003 -6.042 1.00 9.84 44 ILE C CA 1
ATOM 5003 C C . ILE C 1 44 ? 36.646 9.600 -6.569 1.00 8.79 44 ILE C C 1
ATOM 5004 O O . ILE C 1 44 ? 35.597 8.933 -6.486 1.00 9.19 44 ILE C O 1
ATOM 5009 N N . GLY C 1 45 ? 36.676 10.830 -7.084 1.00 9.06 45 GLY C N 1
ATOM 5010 C CA . GLY C 1 45 ? 35.461 11.435 -7.578 1.00 10.40 45 GLY C CA 1
ATOM 5011 C C . GLY C 1 45 ? 35.772 12.300 -8.775 1.00 10.28 45 GLY C C 1
ATOM 5012 O O . GLY C 1 45 ? 36.876 12.890 -8.871 1.00 11.64 45 GLY C O 1
ATOM 5013 N N . GLU C 1 46 ? 34.796 12.483 -9.653 1.00 9.94 46 GLU C N 1
ATOM 5014 C CA . GLU C 1 46 ? 35.063 13.244 -10.856 1.00 12.76 46 GLU C CA 1
ATOM 5015 C C . GLU C 1 46 ? 34.951 14.739 -10.715 1.00 12.72 46 GLU C C 1
ATOM 5016 O O . GLU C 1 46 ? 35.871 15.476 -11.122 1.00 15.28 46 GLU C O 1
ATOM 5022 N N . THR C 1 47 ? 33.849 15.180 -10.118 1.00 13.44 47 THR C N 1
ATOM 5023 C CA . THR C 1 47 ? 33.568 16.615 -9.984 1.00 14.47 47 THR C CA 1
ATOM 5024 C C . THR C 1 47 ? 33.512 17.030 -8.535 1.00 13.56 47 THR C C 1
ATOM 5025 O O . THR C 1 47 ? 32.601 16.632 -7.829 1.00 13.74 47 THR C O 1
ATOM 5029 N N . PRO C 1 48 ? 34.474 17.872 -8.067 1.00 14.51 48 PRO C N 1
ATOM 5030 C CA . PRO C 1 48 ? 34.469 18.307 -6.666 1.00 14.87 48 PRO C CA 1
ATOM 5031 C C . PRO C 1 48 ? 33.215 19.102 -6.361 1.00 14.01 48 PRO C C 1
ATOM 5032 O O . PRO C 1 48 ? 32.907 20.104 -7.035 1.00 15.64 48 PRO C O 1
ATOM 5036 N N . GLY C 1 49 ? 32.472 18.675 -5.347 1.00 13.19 49 GLY C N 1
ATOM 5037 C CA . GLY C 1 49 ? 31.253 19.363 -4.991 1.00 12.50 49 GLY C CA 1
ATOM 5038 C C . GLY C 1 49 ? 30.005 18.790 -5.607 1.00 11.27 49 GLY C C 1
ATOM 5039 O O . GLY C 1 49 ? 28.885 19.137 -5.214 1.00 12.69 49 GLY C O 1
ATOM 5040 N N . GLY C 1 50 ? 30.189 17.935 -6.615 1.00 11.64 50 GLY C N 1
ATOM 5041 C CA . GLY C 1 50 ? 29.033 17.330 -7.251 1.00 13.16 50 GLY C CA 1
ATOM 5042 C C . GLY C 1 50 ? 28.058 18.394 -7.767 1.00 12.98 50 GLY C C 1
ATOM 5043 O O . GLY C 1 50 ? 28.495 19.413 -8.368 1.00 15.19 50 GLY C O 1
ATOM 5044 N N . GLN C 1 51 ? 26.778 18.181 -7.554 1.00 12.82 51 GLN C N 1
ATOM 5045 C CA . GLN C 1 51 ? 25.689 19.094 -7.978 1.00 16.64 51 GLN C CA 1
ATOM 5046 C C . GLN C 1 51 ? 25.846 20.516 -7.436 1.00 13.98 51 GLN C C 1
ATOM 5047 O O . GLN C 1 51 ? 25.236 21.464 -7.967 1.00 13.23 51 GLN C O 1
ATOM 5053 N N . LEU C 1 52 ? 26.638 20.689 -6.385 1.00 12.76 52 LEU C N 1
ATOM 5054 C CA . LEU C 1 52 ? 26.851 22.022 -5.812 1.00 12.45 52 LEU C CA 1
ATOM 5055 C C . LEU C 1 52 ? 27.553 22.926 -6.825 1.00 13.89 52 LEU C C 1
ATOM 5056 O O . LEU C 1 52 ? 27.450 24.164 -6.726 1.00 12.72 52 LEU C O 1
ATOM 5061 N N . THR C 1 53 ? 28.242 22.340 -7.791 1.00 12.90 53 THR C N 1
ATOM 5062 C CA . THR C 1 53 ? 28.885 23.187 -8.793 1.00 12.44 53 THR C CA 1
ATOM 5063 C C . THR C 1 53 ? 27.864 23.969 -9.607 1.00 13.99 53 THR C C 1
ATOM 5064 O O . THR C 1 53 ? 28.254 24.957 -10.280 1.00 16.18 53 THR C O 1
ATOM 5068 N N . GLU C 1 54 ? 26.587 23.586 -9.568 1.00 14.29 54 GLU C N 1
ATOM 5069 C CA . GLU C 1 54 ? 25.557 24.321 -10.330 1.00 15.87 54 GLU C CA 1
ATOM 5070 C C . GLU C 1 54 ? 24.686 25.182 -9.457 1.00 16.76 54 GLU C C 1
ATOM 5071 O O . GLU C 1 54 ? 23.779 25.865 -9.946 1.00 18.68 54 GLU C O 1
ATOM 5077 N N . ALA C 1 55 ? 24.930 25.177 -8.161 1.00 14.29 55 ALA C N 1
ATOM 5078 C CA . ALA C 1 55 ? 24.106 25.940 -7.227 1.00 14.80 55 ALA C CA 1
ATOM 5079 C C . ALA C 1 55 ? 24.621 27.347 -6.977 1.00 13.69 55 ALA C C 1
ATOM 5080 O O . ALA C 1 55 ? 25.803 27.646 -7.185 1.00 16.00 55 ALA C O 1
ATOM 5082 N N . GLY C 1 56 ? 23.741 28.199 -6.463 1.00 14.31 56 GLY C N 1
ATOM 5083 C CA . GLY C 1 56 ? 24.139 29.548 -6.110 1.00 14.49 56 GLY C CA 1
ATOM 5084 C C . GLY C 1 56 ? 24.252 29.599 -4.602 1.00 14.25 56 GLY C C 1
ATOM 5085 O O . GLY C 1 56 ? 25.075 28.897 -4.006 1.00 21.00 56 GLY C O 1
ATOM 5086 N N . ILE C 1 57 ? 23.414 30.361 -3.955 1.00 15.36 57 ILE C N 1
ATOM 5087 C CA . ILE C 1 57 ? 23.481 30.478 -2.515 1.00 15.39 57 ILE C CA 1
ATOM 5088 C C . ILE C 1 57 ? 22.806 29.261 -1.909 1.00 13.87 57 ILE C C 1
ATOM 5089 O O . ILE C 1 57 ? 21.766 28.830 -2.407 1.00 16.43 57 ILE C O 1
ATOM 5094 N N . VAL C 1 58 ? 23.401 28.723 -0.850 1.00 12.34 58 VAL C N 1
ATOM 5095 C CA . VAL C 1 58 ? 22.814 27.596 -0.103 1.00 11.29 58 VAL C CA 1
ATOM 5096 C C . VAL C 1 58 ? 22.479 28.141 1.269 1.00 10.49 58 VAL C C 1
ATOM 5097 O O . VAL C 1 58 ? 23.361 28.636 1.995 1.00 11.34 58 VAL C O 1
ATOM 5101 N N . ASP C 1 59 ? 21.200 28.049 1.637 1.00 11.02 59 ASP C N 1
ATOM 5102 C CA . ASP C 1 59 ? 20.775 28.565 2.925 1.00 11.54 59 ASP C CA 1
ATOM 5103 C C . ASP C 1 59 ? 19.931 27.564 3.687 1.00 12.33 59 ASP C C 1
ATOM 5104 O O . ASP C 1 59 ? 19.197 27.945 4.609 1.00 14.49 59 ASP C O 1
ATOM 5109 N N . ASP C 1 60 ? 20.047 26.283 3.310 1.00 11.56 60 ASP C N 1
ATOM 5110 C CA . ASP C 1 60 ? 19.318 25.260 4.033 1.00 11.58 60 ASP C CA 1
ATOM 5111 C C . ASP C 1 60 ? 20.179 24.185 4.666 1.00 10.66 60 ASP C C 1
ATOM 5112 O O . ASP C 1 60 ? 19.695 23.113 5.023 1.00 10.03 60 ASP C O 1
ATOM 5117 N N . TYR C 1 61 ? 21.449 24.509 4.846 1.00 9.38 61 TYR C N 1
ATOM 5118 C CA . TYR C 1 61 ? 22.382 23.613 5.553 1.00 8.45 61 TYR C CA 1
ATOM 5119 C C . TYR C 1 61 ? 22.635 24.332 6.856 1.00 9.01 61 TYR C C 1
ATOM 5120 O O . TYR C 1 61 ? 23.377 25.327 6.907 1.00 9.47 61 TYR C O 1
ATOM 5129 N N . LEU C 1 62 ? 22.024 23.825 7.917 1.00 8.75 62 LEU C N 1
ATOM 5130 C CA . LEU C 1 62 ? 22.028 24.508 9.190 1.00 9.21 62 LEU C CA 1
ATOM 5131 C C . LEU C 1 62 ? 23.388 24.888 9.656 1.00 9.35 62 LEU C C 1
ATOM 5132 O O . LEU C 1 62 ? 24.293 24.062 9.725 1.00 9.59 62 LEU C O 1
ATOM 5137 N N . GLY C 1 63 ? 23.568 26.181 9.957 1.00 10.03 63 GLY C N 1
ATOM 5138 C CA . GLY C 1 63 ? 24.858 26.641 10.473 1.00 10.64 63 GLY C CA 1
ATOM 5139 C C . GLY C 1 63 ? 25.773 27.288 9.468 1.00 10.15 63 GLY C C 1
ATOM 5140 O O . GLY C 1 63 ? 26.748 27.919 9.884 1.00 12.70 63 GLY C O 1
ATOM 5141 N N . LEU C 1 64 ? 25.531 27.069 8.185 1.00 9.86 64 LEU C N 1
ATOM 5142 C CA . LEU C 1 64 ? 26.309 27.768 7.141 1.00 10.35 64 LEU C CA 1
ATOM 5143 C C . LEU C 1 64 ? 25.290 28.709 6.532 1.00 11.03 64 LEU C C 1
ATOM 5144 O O . LEU C 1 64 ? 24.524 28.352 5.646 1.00 13.13 64 LEU C O 1
ATOM 5149 N N . ILE C 1 65 ? 25.260 29.934 7.044 1.00 12.08 65 ILE C N 1
ATOM 5150 C CA . ILE C 1 65 ? 24.232 30.859 6.629 1.00 12.78 65 ILE C CA 1
ATOM 5151 C C . ILE C 1 65 ? 24.494 31.565 5.315 1.00 12.15 65 ILE C C 1
ATOM 5152 O O . ILE C 1 65 ? 25.540 32.183 5.152 1.00 14.54 65 ILE C O 1
ATOM 5157 N N . GLU C 1 66 ? 23.571 31.424 4.383 1.00 12.63 66 GLU C N 1
ATOM 5158 C CA . GLU C 1 66 ? 23.673 32.100 3.086 1.00 14.11 66 GLU C CA 1
ATOM 5159 C C . GLU C 1 66 ? 25.060 31.990 2.475 1.00 14.96 66 GLU C C 1
ATOM 5160 O O . GLU C 1 66 ? 25.717 32.971 2.103 1.00 16.90 66 GLU C O 1
ATOM 5166 N N . ILE C 1 67 ? 25.540 30.764 2.409 1.00 13.08 67 ILE C N 1
ATOM 5167 C CA . ILE C 1 67 ? 26.851 30.510 1.867 1.00 12.59 67 ILE C CA 1
ATOM 5168 C C . ILE C 1 67 ? 26.834 30.232 0.378 1.00 12.04 67 ILE C C 1
ATOM 5169 O O . ILE C 1 67 ? 25.967 29.528 -0.132 1.00 12.68 67 ILE C O 1
ATOM 5174 N N . GLN C 1 68 ? 27.761 30.825 -0.352 1.00 12.54 68 GLN C N 1
ATOM 5175 C CA . GLN C 1 68 ? 27.843 30.515 -1.759 1.00 12.10 68 GLN C CA 1
ATOM 5176 C C . GLN C 1 68 ? 28.163 29.021 -1.902 1.00 10.24 68 GLN C C 1
ATOM 5177 O O . GLN C 1 68 ? 29.031 28.513 -1.169 1.00 10.91 68 GLN C O 1
ATOM 5183 N N . ALA C 1 69 ? 27.528 28.334 -2.835 1.00 12.11 69 ALA C N 1
ATOM 5184 C CA . ALA C 1 69 ? 27.829 26.929 -3.010 1.00 11.16 69 ALA C CA 1
ATOM 5185 C C . ALA C 1 69 ? 29.322 26.678 -3.256 1.00 10.85 69 ALA C C 1
ATOM 5186 O O . ALA C 1 69 ? 29.894 25.694 -2.770 1.00 11.20 69 ALA C O 1
ATOM 5188 N N . SER C 1 70 ? 30.006 27.603 -3.935 1.00 11.31 70 SER C N 1
ATOM 5189 C CA . SER C 1 70 ? 31.420 27.396 -4.217 1.00 10.87 70 SER C CA 1
ATOM 5190 C C . SER C 1 70 ? 32.221 27.440 -2.927 1.00 10.99 70 SER C C 1
ATOM 5191 O O . SER C 1 70 ? 33.219 26.713 -2.775 1.00 11.87 70 SER C O 1
ATOM 5194 N N . ASP C 1 71 ?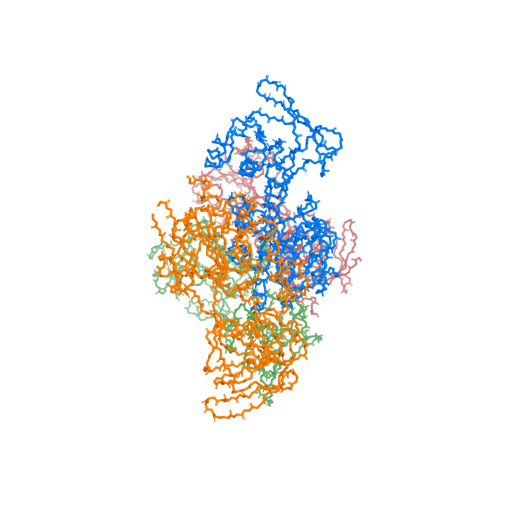 31.806 28.273 -1.990 1.00 10.77 71 ASP C N 1
ATOM 5195 C CA . ASP C 1 71 ? 32.455 28.334 -0.697 1.00 11.04 71 ASP C CA 1
ATOM 5196 C C . ASP C 1 71 ? 32.083 27.110 0.145 1.00 11.66 71 ASP C C 1
ATOM 5197 O O . ASP C 1 71 ? 32.882 26.674 0.960 1.00 11.86 71 ASP C O 1
ATOM 5202 N N . MET C 1 72 ? 30.888 26.560 -0.032 1.00 10.17 72 MET C N 1
ATOM 5203 C CA . MET C 1 72 ? 30.522 25.353 0.711 1.00 10.47 72 MET C CA 1
ATOM 5204 C C . MET C 1 72 ? 31.439 24.217 0.216 1.00 9.54 72 MET C C 1
ATOM 5205 O O . MET C 1 72 ? 31.980 23.450 1.019 1.00 9.49 72 MET C O 1
ATOM 5210 N N . ILE C 1 73 ? 31.641 24.108 -1.079 1.00 8.77 73 ILE C N 1
ATOM 5211 C CA . ILE C 1 73 ? 32.541 23.077 -1.591 1.00 10.14 73 ILE C CA 1
ATOM 5212 C C . ILE C 1 73 ? 33.919 23.259 -0.995 1.00 10.20 73 ILE C C 1
ATOM 5213 O O . ILE C 1 73 ? 34.574 22.320 -0.544 1.00 10.20 73 ILE C O 1
ATOM 5218 N N . LYS C 1 74 ? 34.392 24.497 -0.943 1.00 10.15 74 LYS C N 1
ATOM 5219 C CA . LYS C 1 74 ? 35.755 24.746 -0.436 1.00 11.01 74 LYS C CA 1
ATOM 5220 C C . LYS C 1 74 ? 35.908 24.362 1.030 1.00 9.40 74 LYS C C 1
ATOM 5221 O O . LYS C 1 74 ? 36.915 23.759 1.421 1.00 10.14 74 LYS C O 1
ATOM 5227 N N . VAL C 1 75 ? 34.907 24.683 1.846 1.00 10.03 75 VAL C N 1
ATOM 5228 C CA . VAL C 1 75 ? 35.028 24.356 3.267 1.00 9.56 75 VAL C CA 1
ATOM 5229 C C . VAL C 1 75 ? 34.792 22.848 3.503 1.00 8.63 75 VAL C C 1
ATOM 5230 O O . VAL C 1 75 ? 35.422 22.286 4.400 1.00 9.22 75 VAL C O 1
ATOM 5234 N N . PHE C 1 76 ? 33.934 22.211 2.707 1.00 9.48 76 PHE C N 1
ATOM 5235 C CA . PHE C 1 76 ? 33.766 20.769 2.835 1.00 9.59 76 PHE C CA 1
ATOM 5236 C C . PHE C 1 76 ? 35.103 20.093 2.519 1.00 9.60 76 PHE C C 1
ATOM 5237 O O . PHE C 1 76 ? 35.535 19.180 3.233 1.00 9.89 76 PHE C O 1
ATOM 5245 N N . ASN C 1 77 ? 35.763 20.537 1.461 1.00 9.10 77 ASN C N 1
ATOM 5246 C CA . ASN C 1 77 ? 37.064 19.961 1.119 1.00 10.00 77 ASN C CA 1
ATOM 5247 C C . ASN C 1 77 ? 38.108 20.228 2.203 1.00 10.21 77 ASN C C 1
ATOM 5248 O O . ASN C 1 77 ? 38.893 19.349 2.537 1.00 10.25 77 ASN C O 1
ATOM 5253 N N . LYS C 1 78 ? 38.131 21.430 2.765 1.00 9.70 78 LYS C N 1
ATOM 5254 C CA . LYS C 1 78 ? 39.100 21.723 3.822 1.00 9.83 78 LYS C CA 1
ATOM 5255 C C . LYS C 1 78 ? 38.861 20.812 5.002 1.00 9.63 78 LYS C C 1
ATOM 5256 O O . LYS C 1 78 ? 39.801 20.372 5.674 1.00 10.21 78 LYS C O 1
ATOM 5262 N N . HIS C 1 79 ? 37.591 20.495 5.271 1.00 9.73 79 HIS C N 1
ATOM 5263 C CA . HIS C 1 79 ? 37.306 19.668 6.430 1.00 9.56 79 HIS C CA 1
ATOM 5264 C C . HIS C 1 79 ? 37.853 18.263 6.276 1.00 9.41 79 HIS C C 1
ATOM 5265 O O . HIS C 1 79 ? 38.394 17.725 7.222 1.00 10.00 79 HIS C O 1
ATOM 5272 N N . ILE C 1 80 ? 37.701 17.651 5.119 1.00 8.92 80 ILE C N 1
ATOM 5273 C CA . ILE C 1 80 ? 38.278 16.331 4.966 1.00 9.93 80 ILE C CA 1
ATOM 5274 C C . ILE C 1 80 ? 39.793 16.370 4.792 1.00 10.31 80 ILE C C 1
ATOM 5275 O O . ILE C 1 80 ? 40.486 15.416 5.198 1.00 10.40 80 ILE C O 1
ATOM 5280 N N . GLU C 1 81 ? 40.311 17.444 4.209 1.00 10.29 81 GLU C N 1
ATOM 5281 C CA . GLU C 1 81 ? 41.757 17.531 4.057 1.00 9.71 81 GLU C CA 1
ATOM 5282 C C . GLU C 1 81 ? 42.476 17.787 5.369 1.00 10.78 81 GLU C C 1
ATOM 5283 O O . GLU C 1 81 ? 43.684 17.542 5.472 1.00 12.30 81 GLU C O 1
ATOM 5289 N N . LYS C 1 82 ? 41.760 18.246 6.383 1.00 10.90 82 LYS C N 1
ATOM 5290 C CA . LYS C 1 82 ? 42.321 18.398 7.710 1.00 13.07 82 LYS C CA 1
ATOM 5291 C C . LYS C 1 82 ? 42.785 17.001 8.159 1.00 13.59 82 LYS C C 1
ATOM 5292 O O . LYS C 1 82 ? 43.749 16.859 8.917 1.00 15.71 82 LYS C O 1
ATOM 5298 N N . TYR C 1 83 ? 42.080 15.966 7.698 1.00 11.62 83 TYR C N 1
ATOM 5299 C CA . TYR C 1 83 ? 42.385 14.580 8.061 1.00 12.25 83 TYR C CA 1
ATOM 5300 C C . TYR C 1 83 ? 43.251 13.884 7.016 1.00 12.07 83 TYR C C 1
ATOM 5301 O O . TYR C 1 83 ? 43.420 12.668 7.049 1.00 13.95 83 TYR C O 1
ATOM 5310 N N . GLU C 1 84 ? 43.805 14.664 6.105 1.00 12.41 84 GLU C N 1
ATOM 5311 C CA . GLU C 1 84 ? 44.750 14.167 5.106 1.00 12.97 84 GLU C CA 1
ATOM 5312 C C . GLU C 1 84 ? 44.190 13.078 4.218 1.00 13.07 84 GLU C C 1
ATOM 5313 O O . GLU C 1 84 ? 44.890 12.178 3.765 1.00 14.35 84 GLU C O 1
ATOM 5319 N N . VAL C 1 85 ? 42.903 13.183 3.909 1.00 11.24 85 VAL C N 1
ATOM 5320 C CA . VAL C 1 85 ? 42.301 12.195 3.049 1.00 10.63 85 VAL C CA 1
ATOM 5321 C C . VAL C 1 85 ? 42.736 12.416 1.614 1.00 10.60 85 VAL C C 1
ATOM 5322 O O . VAL C 1 85 ? 42.534 13.467 1.055 1.00 10.53 85 VAL C O 1
ATOM 5326 N N . PRO C 1 86 ? 43.378 11.426 1.016 1.00 9.82 86 PRO C N 1
ATOM 5327 C CA . PRO C 1 86 ? 43.783 11.610 -0.382 1.00 10.25 86 PRO C CA 1
ATOM 5328 C C . PRO C 1 86 ? 42.552 11.584 -1.274 1.00 10.17 86 PRO C C 1
ATOM 5329 O O . PRO C 1 86 ? 41.668 10.748 -1.106 1.00 10.15 86 PRO C O 1
ATOM 5333 N N . VAL C 1 87 ? 42.555 12.491 -2.233 1.00 10.92 87 VAL C N 1
ATOM 5334 C CA . VAL C 1 87 ? 41.476 12.633 -3.176 1.00 11.34 87 VAL C CA 1
ATOM 5335 C C . VAL C 1 87 ? 42.038 12.555 -4.578 1.00 11.97 87 VAL C C 1
ATOM 5336 O O . VAL C 1 87 ? 43.000 13.296 -4.895 1.00 14.57 87 VAL C O 1
ATOM 5340 N N . LEU C 1 88 ? 41.524 11.639 -5.389 1.00 10.77 88 LEU C N 1
ATOM 5341 C CA . LEU C 1 88 ? 41.903 11.518 -6.783 1.00 10.07 88 LEU C CA 1
ATOM 5342 C C . LEU C 1 88 ? 40.721 11.985 -7.613 1.00 11.83 88 LEU C C 1
ATOM 5343 O O . LEU C 1 88 ? 39.557 11.599 -7.333 1.00 12.32 88 LEU C O 1
ATOM 5348 N N . LEU C 1 89 ? 40.985 12.824 -8.596 1.00 10.96 89 LEU C N 1
ATOM 5349 C CA . LEU C 1 89 ? 39.932 13.319 -9.470 1.00 11.54 89 LEU C CA 1
ATOM 5350 C C . LEU C 1 89 ? 39.914 12.441 -10.692 1.00 12.30 89 LEU C C 1
ATOM 5351 O O . LEU C 1 89 ? 40.785 12.532 -11.582 1.00 14.72 89 LEU C O 1
ATOM 5356 N N . ASP C 1 90 ? 38.971 11.513 -10.721 1.00 10.82 90 ASP C N 1
ATOM 5357 C CA . ASP C 1 90 ? 38.822 10.602 -11.861 1.00 10.91 90 ASP C CA 1
ATOM 5358 C C . ASP C 1 90 ? 37.490 9.903 -11.768 1.00 10.97 90 ASP C C 1
ATOM 5359 O O . ASP C 1 90 ? 36.766 10.040 -10.802 1.00 11.76 90 ASP C O 1
ATOM 5364 N N . ILE C 1 91 ? 37.178 9.133 -12.805 1.00 11.70 91 ILE C N 1
ATOM 5365 C CA . ILE C 1 91 ? 35.961 8.328 -12.878 1.00 12.21 91 ILE C CA 1
ATOM 5366 C C . ILE C 1 91 ? 36.287 6.890 -12.535 1.00 12.13 91 ILE C C 1
ATOM 5367 O O . ILE C 1 91 ? 37.273 6.298 -13.036 1.00 12.52 91 ILE C O 1
ATOM 5372 N N . VAL C 1 92 ? 35.485 6.321 -11.631 1.00 11.31 92 VAL C N 1
ATOM 5373 C CA . VAL C 1 92 ? 35.586 4.900 -11.313 1.00 11.26 92 VAL C CA 1
ATOM 5374 C C . VAL C 1 92 ? 34.734 4.157 -12.337 1.00 11.00 92 VAL C C 1
ATOM 5375 O O . VAL C 1 92 ? 33.556 4.505 -12.538 1.00 11.35 92 VAL C O 1
ATOM 5379 N N . GLU C 1 93 ? 35.319 3.152 -12.985 1.00 12.52 93 GLU C N 1
ATOM 5380 C CA . GLU C 1 93 ? 34.621 2.374 -14.003 1.00 14.09 93 GLU C CA 1
ATOM 5381 C C . GLU C 1 93 ? 34.065 1.063 -13.463 1.00 16.03 93 GLU C C 1
ATOM 5382 O O . GLU C 1 93 ? 32.939 0.671 -13.785 1.00 20.24 93 GLU C O 1
ATOM 5388 N N . LYS C 1 94 ? 34.806 0.397 -12.592 1.00 14.16 94 LYS C N 1
ATOM 5389 C CA . LYS C 1 94 ? 34.375 -0.917 -12.145 1.00 15.13 94 LYS C CA 1
ATOM 5390 C C . LYS C 1 94 ? 34.783 -1.158 -10.729 1.00 15.72 94 LYS C C 1
ATOM 5391 O O . LYS C 1 94 ? 35.808 -0.616 -10.270 1.00 15.06 94 LYS C O 1
ATOM 5397 N N . ILE C 1 95 ? 33.982 -1.972 -10.044 1.00 14.93 95 ILE C N 1
ATOM 5398 C CA . ILE C 1 95 ? 34.245 -2.403 -8.688 1.00 16.39 95 ILE C CA 1
ATOM 5399 C C . ILE C 1 95 ? 34.081 -3.917 -8.761 1.00 18.45 95 ILE C C 1
ATOM 5400 O O . ILE C 1 95 ? 32.982 -4.457 -8.940 1.00 19.48 95 ILE C O 1
ATOM 5405 N N . GLU C 1 96 ? 35.211 -4.585 -8.636 1.00 19.50 96 GLU C N 1
ATOM 5406 C CA . GLU C 1 96 ? 35.268 -6.031 -8.731 1.00 20.90 96 GLU C CA 1
ATOM 5407 C C . GLU C 1 96 ? 35.558 -6.658 -7.383 1.00 21.43 96 GLU C C 1
ATOM 5408 O O . GLU C 1 96 ? 36.347 -6.150 -6.618 1.00 19.71 96 GLU C O 1
ATOM 5414 N N . ASN C 1 97 ? 34.889 -7.771 -7.122 1.00 23.85 97 ASN C N 1
ATOM 5415 C CA . ASN C 1 97 ? 35.016 -8.546 -5.897 1.00 28.03 97 ASN C CA 1
ATOM 5416 C C . ASN C 1 97 ? 36.046 -9.645 -6.174 1.00 28.88 97 ASN C C 1
ATOM 5417 O O . ASN C 1 97 ? 37.232 -9.517 -5.862 1.00 29.97 97 ASN C O 1
ATOM 5422 N N . GLU C 1 101 ? 38.739 -9.001 -1.225 1.00 20.23 101 GLU C N 1
ATOM 5423 C CA . GLU C 1 101 ? 38.787 -7.542 -1.189 1.00 18.24 101 GLU C CA 1
ATOM 5424 C C . GLU C 1 101 ? 38.176 -7.036 -2.486 1.00 17.70 101 GLU C C 1
ATOM 5425 O O . GLU C 1 101 ? 37.897 -7.806 -3.411 1.00 19.58 101 GLU C O 1
ATOM 5431 N N . PHE C 1 102 ? 37.983 -5.727 -2.563 1.00 14.12 102 PHE C N 1
ATOM 5432 C CA . PHE C 1 102 ? 37.450 -5.105 -3.769 1.00 14.38 102 PHE C CA 1
ATOM 5433 C C . PHE C 1 102 ? 38.584 -4.473 -4.528 1.00 13.14 102 PHE C C 1
ATOM 5434 O O . PHE C 1 102 ? 39.589 -4.024 -3.949 1.00 14.73 102 PHE C O 1
ATOM 5442 N N . VAL C 1 103 ? 38.431 -4.476 -5.838 1.00 13.48 103 VAL C N 1
ATOM 5443 C CA . VAL C 1 103 ? 39.363 -3.803 -6.690 1.00 13.69 103 VAL C CA 1
ATOM 5444 C C . VAL C 1 103 ? 38.543 -2.708 -7.371 1.00 13.83 103 VAL C C 1
ATOM 5445 O O . VAL C 1 103 ? 37.538 -2.979 -8.029 1.00 16.08 103 VAL C O 1
ATOM 5449 N N . VAL C 1 104 ? 38.951 -1.473 -7.168 1.00 13.09 104 VAL C N 1
ATOM 5450 C CA . VAL C 1 104 ? 38.264 -0.298 -7.741 1.00 12.78 104 VAL C CA 1
ATOM 5451 C C . VAL C 1 104 ? 39.090 0.198 -8.909 1.00 11.96 104 VAL C C 1
ATOM 5452 O O . VAL C 1 104 ? 40.243 0.645 -8.733 1.00 11.61 104 VAL C O 1
ATOM 5456 N N . LYS C 1 105 ? 38.513 0.109 -10.109 1.00 12.20 105 LYS C N 1
ATOM 5457 C CA . LYS C 1 105 ? 39.258 0.443 -11.316 1.00 13.06 105 LYS C CA 1
ATOM 5458 C C . LYS C 1 105 ? 38.858 1.800 -11.856 1.00 11.86 105 LYS C C 1
ATOM 5459 O O . LYS C 1 105 ? 37.657 2.056 -12.046 1.00 13.54 105 LYS C O 1
ATOM 5465 N N . THR C 1 106 ? 39.830 2.665 -12.109 1.00 11.97 106 THR C N 1
ATOM 5466 C CA . THR C 1 106 ? 39.577 4.016 -12.605 1.00 11.95 106 THR C CA 1
ATOM 5467 C C . THR C 1 106 ? 39.936 4.096 -14.072 1.00 12.37 106 THR C C 1
ATOM 5468 O O . THR C 1 106 ? 40.619 3.228 -14.637 1.00 14.39 106 THR C O 1
ATOM 5472 N N . LYS C 1 107 ? 39.518 5.187 -14.676 1.00 12.93 107 LYS C N 1
ATOM 5473 C CA . LYS C 1 107 ? 39.812 5.403 -16.070 1.00 14.26 107 LYS C CA 1
ATOM 5474 C C . LYS C 1 107 ? 41.266 5.809 -16.325 1.00 14.47 107 LYS C C 1
ATOM 5475 O O . LYS C 1 107 ? 41.872 5.389 -17.346 1.00 15.76 107 LYS C O 1
ATOM 5481 N N . ARG C 1 108 ? 41.852 6.601 -15.436 1.00 14.22 108 ARG C N 1
ATOM 5482 C CA . ARG C 1 108 ? 43.190 7.173 -15.680 1.00 15.23 108 ARG C CA 1
ATOM 5483 C C . ARG C 1 108 ? 44.180 7.150 -14.551 1.00 14.89 108 ARG C C 1
ATOM 5484 O O . ARG C 1 108 ? 45.269 7.742 -14.681 1.00 15.71 108 ARG C O 1
ATOM 5492 N N . LYS C 1 109 ? 43.843 6.480 -13.453 1.00 14.06 109 LYS C N 1
ATOM 5493 C CA . LYS C 1 109 ? 44.733 6.491 -12.295 1.00 14.15 109 LYS C CA 1
ATOM 5494 C C . LYS C 1 109 ? 45.197 5.134 -11.835 1.00 13.56 109 LYS C C 1
ATOM 5495 O O . LYS C 1 109 ? 45.969 5.047 -10.880 1.00 15.36 109 LYS C O 1
ATOM 5501 N N . GLY C 1 110 ? 44.713 4.089 -12.494 1.00 12.54 110 GLY C N 1
ATOM 5502 C CA . GLY C 1 110 ? 45.068 2.758 -12.092 1.00 12.70 110 GLY C CA 1
ATOM 5503 C C . GLY C 1 110 ? 43.954 2.144 -11.271 1.00 12.79 110 GLY C C 1
ATOM 5504 O O . GLY C 1 110 ? 42.814 2.653 -11.292 1.00 13.50 110 GLY C O 1
ATOM 5505 N N . GLU C 1 111 ? 44.260 1.060 -10.580 1.00 13.12 111 GLU C N 1
ATOM 5506 C CA . GLU C 1 111 ? 43.284 0.387 -9.752 1.00 12.97 111 GLU C CA 1
ATOM 5507 C C . GLU C 1 111 ? 43.771 0.415 -8.321 1.00 14.09 111 GLU C C 1
ATOM 5508 O O . GLU C 1 111 ? 44.966 0.502 -8.052 1.00 13.88 111 GLU C O 1
ATOM 5514 N N . PHE C 1 112 ? 42.825 0.386 -7.409 1.00 12.21 112 PHE C N 1
ATOM 5515 C CA . PHE C 1 112 ? 43.114 0.423 -5.982 1.00 11.63 112 PHE C CA 1
ATOM 5516 C C . PHE C 1 112 ? 42.344 -0.665 -5.296 1.00 12.16 112 PHE C C 1
ATOM 5517 O O . PHE C 1 112 ? 41.304 -1.145 -5.776 1.00 14.97 112 PHE C O 1
ATOM 5525 N N . LYS C 1 113 ? 42.855 -1.093 -4.144 1.00 12.31 113 LYS C N 1
ATOM 5526 C CA . LYS C 1 113 ? 42.203 -2.176 -3.432 1.00 12.85 113 LYS C CA 1
ATOM 5527 C C . LYS C 1 113 ? 41.527 -1.656 -2.182 1.00 11.83 113 LYS C C 1
ATOM 5528 O O . LYS C 1 113 ? 41.975 -0.673 -1.608 1.00 11.38 113 LYS C O 1
ATOM 5534 N N . ALA C 1 114 ? 40.446 -2.333 -1.782 1.00 10.91 114 ALA C N 1
ATOM 5535 C CA . ALA C 1 114 ? 39.728 -1.854 -0.595 1.00 12.29 114 ALA C CA 1
ATOM 5536 C C . ALA C 1 114 ? 39.003 -2.969 0.104 1.00 11.33 114 ALA C C 1
ATOM 5537 O O . ALA C 1 114 ? 38.562 -3.951 -0.507 1.00 12.09 114 ALA C O 1
ATOM 5539 N N . ASP C 1 115 ? 38.882 -2.802 1.419 1.00 12.00 115 ASP C N 1
ATOM 5540 C CA . ASP C 1 115 ? 38.108 -3.748 2.199 1.00 13.10 115 ASP C CA 1
ATOM 5541 C C . ASP C 1 115 ? 36.618 -3.420 2.104 1.00 12.44 115 ASP C C 1
ATOM 5542 O O . ASP C 1 115 ? 35.785 -4.286 2.264 1.00 14.89 115 ASP C O 1
ATOM 5547 N N . SER C 1 116 ? 36.299 -2.141 1.818 1.00 11.89 116 SER C N 1
ATOM 5548 C CA . SER C 1 116 ? 34.897 -1.705 1.693 1.00 10.49 116 SER C CA 1
ATOM 5549 C C . SER C 1 116 ? 34.840 -0.530 0.719 1.00 10.37 116 SER C C 1
ATOM 5550 O O . SER C 1 116 ? 35.846 0.131 0.473 1.00 10.06 116 SER C O 1
ATOM 5553 N N . VAL C 1 117 ? 33.654 -0.297 0.173 1.00 9.66 117 VAL C N 1
ATOM 5554 C CA . VAL C 1 117 ? 33.440 0.791 -0.790 1.00 9.71 117 VAL C CA 1
ATOM 5555 C C . VAL C 1 117 ? 32.190 1.532 -0.395 1.00 9.68 117 VAL C C 1
ATOM 5556 O O . VAL C 1 117 ? 31.189 0.919 0.038 1.00 9.68 117 VAL C O 1
ATOM 5560 N N . ILE C 1 118 ? 32.237 2.869 -0.498 1.00 9.04 118 ILE C N 1
ATOM 5561 C CA . ILE C 1 118 ? 31.054 3.683 -0.257 1.00 9.13 118 ILE C CA 1
ATOM 5562 C C . ILE C 1 118 ? 30.796 4.424 -1.558 1.00 9.21 118 ILE C C 1
ATOM 5563 O O . ILE C 1 118 ? 31.649 5.188 -2.027 1.00 9.30 118 ILE C O 1
ATOM 5568 N N . LEU C 1 119 ? 29.611 4.243 -2.123 1.00 8.48 119 LEU C N 1
ATOM 5569 C CA . LEU C 1 119 ? 29.230 4.932 -3.351 1.00 7.56 119 LEU C CA 1
ATOM 5570 C C . LEU C 1 119 ? 28.420 6.190 -3.029 1.00 9.35 119 LEU C C 1
ATOM 5571 O O . LEU C 1 119 ? 27.332 6.112 -2.447 1.00 9.95 119 LEU C O 1
ATOM 5576 N N . GLY C 1 120 ? 28.977 7.345 -3.393 1.00 8.56 120 GLY C N 1
ATOM 5577 C CA . GLY C 1 120 ? 28.273 8.630 -3.231 1.00 8.26 120 GLY C CA 1
ATOM 5578 C C . GLY C 1 120 ? 28.224 9.225 -4.626 1.00 8.79 120 GLY C C 1
ATOM 5579 O O . GLY C 1 120 ? 28.657 10.375 -4.853 1.00 9.99 120 GLY C O 1
ATOM 5580 N N . ILE C 1 121 ? 27.686 8.478 -5.589 1.00 8.33 121 ILE C N 1
ATOM 5581 C CA . ILE C 1 121 ? 27.761 8.877 -7.000 1.00 9.49 121 ILE C CA 1
ATOM 5582 C C . ILE C 1 121 ? 26.650 9.762 -7.533 1.00 9.47 121 ILE C C 1
ATOM 5583 O O . ILE C 1 121 ? 26.694 10.168 -8.681 1.00 10.62 121 ILE C O 1
ATOM 5588 N N . GLY C 1 122 ? 25.693 10.076 -6.662 1.00 8.96 122 GLY C N 1
ATOM 5589 C CA . GLY C 1 122 ? 24.659 11.019 -7.031 1.00 9.85 122 GLY C CA 1
ATOM 5590 C C . GLY C 1 122 ? 23.812 10.628 -8.193 1.00 10.63 122 GLY C C 1
ATOM 5591 O O . GLY C 1 122 ? 23.698 9.449 -8.574 1.00 13.72 122 GLY C O 1
ATOM 5592 N N . VAL C 1 123 ? 23.205 11.646 -8.778 1.00 12.34 123 VAL C N 1
ATOM 5593 C CA . VAL C 1 123 ? 22.348 11.467 -9.948 1.00 12.67 123 VAL C CA 1
ATOM 5594 C C . VAL C 1 123 ? 22.660 12.564 -10.917 1.00 15.32 123 VAL C C 1
ATOM 5595 O O . VAL C 1 123 ? 23.184 13.601 -10.538 1.00 18.57 123 VAL C O 1
ATOM 5599 N N . LYS C 1 124 ? 22.404 12.312 -12.181 1.00 15.65 124 LYS C N 1
ATOM 5600 C CA . LYS C 1 124 ? 22.661 13.322 -13.184 1.00 18.77 124 LYS C CA 1
ATOM 5601 C C . LYS C 1 124 ? 21.373 14.001 -13.568 1.00 16.26 124 LYS C C 1
ATOM 5602 O O . LYS C 1 124 ? 20.342 13.378 -13.753 1.00 16.90 124 LYS C O 1
ATOM 5608 N N . ARG C 1 125 ? 21.451 15.320 -13.634 1.00 19.33 125 ARG C N 1
ATOM 5609 C CA . ARG C 1 125 ? 20.330 16.146 -13.996 1.00 19.29 125 ARG C CA 1
ATOM 5610 C C . ARG C 1 125 ? 19.944 15.851 -15.454 1.00 20.17 125 ARG C C 1
ATOM 5611 O O . ARG C 1 125 ? 20.828 15.767 -16.307 1.00 22.96 125 ARG C O 1
ATOM 5619 N N . ARG C 1 126 ? 18.655 15.678 -15.745 1.00 21.23 126 ARG C N 1
ATOM 5620 C CA . ARG C 1 126 ? 18.246 15.433 -17.146 1.00 22.29 126 ARG C CA 1
ATOM 5621 C C . ARG C 1 126 ? 18.338 16.794 -17.817 1.00 24.33 126 ARG C C 1
ATOM 5622 O O . ARG C 1 126 ? 17.970 17.790 -17.228 1.00 23.51 126 ARG C O 1
ATOM 5630 N N . LYS C 1 127 ? 18.860 16.844 -19.039 1.00 24.82 127 LYS C N 1
ATOM 5631 C CA . LYS C 1 127 ? 19.002 18.123 -19.730 1.00 26.61 127 LYS C CA 1
ATOM 5632 C C . LYS C 1 127 ? 17.829 18.421 -20.658 1.00 26.49 127 LYS C C 1
ATOM 5633 O O . LYS C 1 127 ? 17.405 17.574 -21.436 1.00 27.68 127 LYS C O 1
ATOM 5639 N N . LEU C 1 128 ? 17.269 19.620 -20.529 1.00 24.83 128 LEU C N 1
ATOM 5640 C CA . LEU C 1 128 ? 16.160 20.025 -21.385 1.00 27.09 128 LEU C CA 1
ATOM 5641 C C . LEU C 1 128 ? 16.710 20.649 -22.668 1.00 26.00 128 LEU C C 1
ATOM 5642 O O . LEU C 1 128 ? 16.159 20.451 -23.730 1.00 27.92 128 LEU C O 1
ATOM 5647 N N . GLY C 1 129 ? 17.795 21.394 -22.546 1.00 26.22 129 GLY C N 1
ATOM 5648 C CA . GLY C 1 129 ? 18.416 22.005 -23.715 1.00 28.07 129 GLY C CA 1
ATOM 5649 C C . GLY C 1 129 ? 17.633 23.109 -24.396 1.00 28.82 129 GLY C C 1
ATOM 5650 O O . GLY C 1 129 ? 17.474 23.105 -25.618 1.00 29.70 129 GLY C O 1
ATOM 5651 N N . VAL C 1 130 ? 17.132 24.063 -23.620 1.00 28.27 130 VAL C N 1
ATOM 5652 C CA . VAL C 1 130 ? 16.383 25.157 -24.223 1.00 28.96 130 VAL C CA 1
ATOM 5653 C C . VAL C 1 130 ? 17.348 26.310 -24.484 1.00 27.59 130 VAL C C 1
ATOM 5654 O O . VAL C 1 130 ? 18.278 26.551 -23.707 1.00 27.65 130 VAL C O 1
ATOM 5658 N N . PRO C 1 131 ? 17.166 27.027 -25.603 1.00 26.72 131 PRO C N 1
ATOM 5659 C CA . PRO C 1 131 ? 18.102 28.130 -25.819 1.00 26.51 131 PRO C CA 1
ATOM 5660 C C . PRO C 1 131 ? 17.993 29.147 -24.677 1.00 25.76 131 PRO C C 1
ATOM 5661 O O . PRO C 1 131 ? 16.883 29.525 -24.270 1.00 24.76 131 PRO C O 1
ATOM 5665 N N . GLY C 1 132 ? 19.147 29.574 -24.168 1.00 25.15 132 GLY C N 1
ATOM 5666 C CA . GLY C 1 132 ? 19.215 30.559 -23.104 1.00 24.79 132 GLY C CA 1
ATOM 5667 C C . GLY C 1 132 ? 19.593 29.958 -21.765 1.00 25.12 132 GLY C C 1
ATOM 5668 O O . GLY C 1 132 ? 19.974 30.667 -20.844 1.00 23.80 132 GLY C O 1
ATOM 5669 N N . GLU C 1 133 ? 19.495 28.640 -21.678 1.00 25.75 133 GLU C N 1
ATOM 5670 C CA . GLU C 1 133 ? 19.807 27.931 -20.453 1.00 26.59 133 GLU C CA 1
ATOM 5671 C C . GLU C 1 133 ? 21.230 28.186 -19.961 1.00 28.32 133 GLU C C 1
ATOM 5672 O O . GLU C 1 133 ? 21.446 28.477 -18.784 1.00 27.80 133 GLU C O 1
ATOM 5678 N N . GLN C 1 134 ? 22.209 28.081 -20.849 1.00 29.71 134 GLN C N 1
ATOM 5679 C CA . GLN C 1 134 ? 23.582 28.317 -20.432 1.00 31.67 134 GLN C CA 1
ATOM 5680 C C . GLN C 1 134 ? 23.843 29.805 -20.269 1.00 31.35 134 GLN C C 1
ATOM 5681 O O . GLN C 1 134 ? 24.482 30.243 -19.309 1.00 30.34 134 GLN C O 1
ATOM 5687 N N . GLU C 1 135 ? 23.348 30.580 -21.222 1.00 30.44 135 GLU C N 1
ATOM 5688 C CA . GLU C 1 135 ? 23.534 32.014 -21.202 1.00 30.61 135 GLU C CA 1
ATOM 5689 C C . GLU C 1 135 ? 23.069 32.622 -19.885 1.00 29.98 135 GLU C C 1
ATOM 5690 O O . GLU C 1 135 ? 23.700 33.549 -19.358 1.00 30.49 135 GLU C O 1
ATOM 5696 N N . PHE C 1 136 ? 21.966 32.107 -19.348 1.00 27.75 136 PHE C N 1
ATOM 5697 C CA . PHE C 1 136 ? 21.457 32.664 -18.104 1.00 26.32 136 PHE C CA 1
ATOM 5698 C C . PHE C 1 136 ? 21.711 31.838 -16.861 1.00 26.58 136 PHE C C 1
ATOM 5699 O O . PHE C 1 136 ? 21.019 31.982 -15.856 1.00 25.81 136 PHE C O 1
ATOM 5707 N N . ALA C 1 137 ? 22.723 30.977 -16.923 1.00 26.03 137 ALA C N 1
ATOM 5708 C CA . ALA C 1 137 ? 23.081 30.186 -15.769 1.00 26.66 137 ALA C CA 1
ATOM 5709 C C . ALA C 1 137 ? 23.493 31.196 -14.701 1.00 25.66 137 ALA C C 1
ATOM 5710 O O . ALA C 1 137 ? 24.234 32.145 -14.974 1.00 25.35 137 ALA C O 1
ATOM 5712 N N . GLY C 1 138 ? 22.985 31.017 -13.488 1.00 26.75 138 GLY C N 1
ATOM 5713 C CA . GLY C 1 138 ? 23.308 31.930 -12.410 1.00 26.81 138 GLY C CA 1
ATOM 5714 C C . GLY C 1 138 ? 22.721 33.318 -12.565 1.00 27.35 138 GLY C C 1
ATOM 5715 O O . GLY C 1 138 ? 23.037 34.208 -11.782 1.00 28.54 138 GLY C O 1
ATOM 5716 N N . ARG C 1 139 ? 21.879 33.507 -13.577 1.00 25.69 139 ARG C N 1
ATOM 5717 C CA . ARG C 1 139 ? 21.250 34.801 -13.825 1.00 26.64 139 ARG C CA 1
ATOM 5718 C C . ARG C 1 139 ? 19.740 34.658 -13.934 1.00 25.52 139 ARG C C 1
ATOM 5719 O O . ARG C 1 139 ? 19.112 35.339 -14.738 1.00 24.85 139 ARG C O 1
ATOM 5727 N N . GLY C 1 140 ? 19.157 33.768 -13.145 1.00 24.56 140 GLY C N 1
ATOM 5728 C CA . GLY C 1 140 ? 17.709 33.633 -13.192 1.00 23.12 140 GLY C CA 1
ATOM 5729 C C . GLY C 1 140 ? 17.216 32.234 -13.467 1.00 23.36 140 GLY C C 1
ATOM 5730 O O . GLY C 1 140 ? 16.018 31.965 -13.396 1.00 22.65 140 GLY C O 1
ATOM 5731 N N . ILE C 1 141 ? 18.117 31.320 -13.804 1.00 22.43 141 ILE C N 1
ATOM 5732 C CA . ILE C 1 141 ? 17.707 29.957 -14.049 1.00 20.92 141 ILE C CA 1
ATOM 5733 C C . ILE C 1 141 ? 18.115 29.141 -12.856 1.00 21.56 141 ILE C C 1
ATOM 5734 O O . ILE C 1 141 ? 19.239 29.266 -12.363 1.00 23.20 141 ILE C O 1
ATOM 5739 N N . SER C 1 142 ? 17.187 28.319 -12.387 1.00 19.28 142 SER C N 1
ATOM 5740 C CA . SER C 1 142 ? 17.430 27.452 -11.252 1.00 20.03 142 SER C CA 1
ATOM 5741 C C . SER C 1 142 ? 17.002 26.035 -11.559 1.00 18.52 142 SER C C 1
ATOM 5742 O O . SER C 1 142 ? 16.068 25.762 -12.336 1.00 18.27 142 SER C O 1
ATOM 5745 N N . TYR C 1 143 ? 17.742 25.108 -10.960 1.00 20.76 143 TYR C N 1
ATOM 5746 C CA . TYR C 1 143 ? 17.441 23.712 -11.124 1.00 20.03 143 TYR C CA 1
ATOM 5747 C C . TYR C 1 143 ? 17.006 23.155 -9.792 1.00 21.27 143 TYR C C 1
ATOM 5748 O O . TYR C 1 143 ? 16.970 21.940 -9.609 1.00 22.08 143 TYR C O 1
ATOM 5757 N N . CYS C 1 144 ? 16.651 24.040 -8.859 1.00 20.24 144 CYS C N 1
ATOM 5758 C CA . CYS C 1 144 ? 16.234 23.588 -7.547 1.00 20.97 144 CYS C CA 1
ATOM 5759 C C . CYS C 1 144 ? 15.274 24.580 -6.880 1.00 19.83 144 CYS C C 1
ATOM 5760 O O . CYS C 1 144 ? 15.697 25.517 -6.180 1.00 20.50 144 CYS C O 1
ATOM 5763 N N . SER C 1 145 ? 13.996 24.319 -7.106 1.00 21.59 145 SER C N 1
ATOM 5764 C CA . SER C 1 145 ? 12.901 25.155 -6.591 1.00 21.38 145 SER C CA 1
ATOM 5765 C C . SER C 1 145 ? 12.859 25.233 -5.067 1.00 22.48 145 SER C C 1
ATOM 5766 O O . SER C 1 145 ? 12.745 26.336 -4.504 1.00 21.71 145 SER C O 1
ATOM 5769 N N . VAL C 1 146 ? 12.942 24.088 -4.390 1.00 23.24 146 VAL C N 1
ATOM 5770 C CA . VAL C 1 146 ? 12.869 24.089 -2.926 1.00 24.65 146 VAL C CA 1
ATOM 5771 C C . VAL C 1 146 ? 14.010 24.851 -2.319 1.00 24.70 146 VAL C C 1
ATOM 5772 O O . VAL C 1 146 ? 13.852 25.515 -1.304 1.00 25.32 146 VAL C O 1
ATOM 5776 N N . ALA C 1 147 ? 15.178 24.766 -2.934 1.00 21.91 147 ALA C N 1
ATOM 5777 C CA . ALA C 1 147 ? 16.290 25.490 -2.411 1.00 21.55 147 ALA C CA 1
ATOM 5778 C C . ALA C 1 147 ? 16.256 26.986 -2.773 1.00 20.90 147 ALA C C 1
ATOM 5779 O O . ALA C 1 147 ? 16.533 27.835 -1.937 1.00 21.76 147 ALA C O 1
ATOM 5781 N N . ASP C 1 148 ? 15.826 27.335 -3.993 1.00 20.42 148 ASP C N 1
ATOM 5782 C CA . ASP C 1 148 ? 15.854 28.721 -4.415 1.00 20.33 148 ASP C CA 1
ATOM 5783 C C . ASP C 1 148 ? 14.573 29.567 -4.330 1.00 18.20 148 ASP C C 1
ATOM 5784 O O . ASP C 1 148 ? 14.641 30.766 -4.564 1.00 18.72 148 ASP C O 1
ATOM 5789 N N . ALA C 1 149 ? 13.464 28.930 -3.967 1.00 18.89 149 ALA C N 1
ATOM 5790 C CA . ALA C 1 149 ? 12.173 29.635 -3.863 1.00 17.86 149 ALA C CA 1
ATOM 5791 C C . ALA C 1 149 ? 12.254 30.876 -3.008 1.00 18.64 149 ALA C C 1
ATOM 5792 O O . ALA C 1 149 ? 11.762 31.937 -3.393 1.00 17.39 149 ALA C O 1
ATOM 5794 N N . PRO C 1 150 ? 12.941 30.804 -1.860 1.00 18.48 150 PRO C N 1
ATOM 5795 C CA . PRO C 1 150 ? 13.009 32.002 -1.036 1.00 20.15 150 PRO C CA 1
ATOM 5796 C C . PRO C 1 150 ? 13.657 33.192 -1.711 1.00 20.37 150 PRO C C 1
ATOM 5797 O O . PRO C 1 150 ? 13.478 34.325 -1.277 1.00 24.22 150 PRO C O 1
ATOM 5801 N N . LEU C 1 151 ? 14.417 32.934 -2.777 1.00 21.40 151 LEU C N 1
ATOM 5802 C CA . LEU C 1 151 ? 15.096 33.994 -3.510 1.00 22.13 151 LEU C CA 1
ATOM 5803 C C . LEU C 1 151 ? 14.188 34.675 -4.531 1.00 21.78 151 LEU C C 1
ATOM 5804 O O . LEU C 1 151 ? 14.583 35.648 -5.159 1.00 23.50 151 LEU C O 1
ATOM 5809 N N . PHE C 1 152 ? 12.965 34.176 -4.681 1.00 20.90 152 PHE C N 1
ATOM 5810 C CA . PHE C 1 152 ? 12.034 34.758 -5.650 1.00 18.22 152 PHE C CA 1
ATOM 5811 C C . PHE C 1 152 ? 10.741 35.283 -5.038 1.00 18.26 152 PHE C C 1
ATOM 5812 O O . PHE C 1 152 ? 9.673 35.261 -5.644 1.00 17.51 152 PHE C O 1
ATOM 5820 N N . LYS C 1 153 ? 10.838 35.772 -3.816 1.00 17.56 153 LYS C N 1
ATOM 5821 C CA . LYS C 1 153 ? 9.686 36.346 -3.145 1.00 18.42 153 LYS C CA 1
ATOM 5822 C C . LYS C 1 153 ? 9.170 37.487 -3.981 1.00 16.62 153 LYS C C 1
ATOM 5823 O O . LYS C 1 153 ? 9.910 38.372 -4.426 1.00 17.61 153 LYS C O 1
ATOM 5829 N N . ASN C 1 154 ? 7.858 37.457 -4.161 1.00 16.15 154 ASN C N 1
ATOM 5830 C CA . ASN C 1 154 ? 7.174 38.468 -4.924 1.00 15.90 154 ASN C CA 1
ATOM 5831 C C . ASN C 1 154 ? 7.771 38.723 -6.304 1.00 16.28 154 ASN C C 1
ATOM 5832 O O . ASN C 1 154 ? 7.867 39.848 -6.782 1.00 17.75 154 ASN C O 1
ATOM 5837 N N . ARG C 1 155 ? 8.159 37.632 -6.964 1.00 15.19 155 ARG C N 1
ATOM 5838 C CA . ARG C 1 155 ? 8.634 37.704 -8.339 1.00 14.99 155 ARG C CA 1
ATOM 5839 C C . ARG C 1 155 ? 7.750 36.743 -9.132 1.00 13.44 155 ARG C C 1
ATOM 5840 O O . ARG C 1 155 ? 7.147 35.818 -8.568 1.00 13.66 155 ARG C O 1
ATOM 5848 N N . VAL C 1 156 ? 7.639 36.967 -10.432 1.00 12.95 156 VAL C N 1
ATOM 5849 C CA . VAL C 1 156 ? 6.876 36.073 -11.288 1.00 13.42 156 VAL C CA 1
ATOM 5850 C C . VAL C 1 156 ? 7.857 35.025 -11.820 1.00 14.76 156 VAL C C 1
ATOM 5851 O O . VAL C 1 156 ? 8.960 35.395 -12.253 1.00 15.79 156 VAL C O 1
ATOM 5855 N N . VAL C 1 157 ? 7.485 33.748 -11.734 1.00 13.41 157 VAL C N 1
ATOM 5856 C CA . VAL C 1 157 ? 8.388 32.681 -12.175 1.00 13.80 157 VAL C CA 1
ATOM 5857 C C . VAL C 1 157 ? 7.698 31.643 -13.020 1.00 13.70 157 VAL C C 1
ATOM 5858 O O . VAL C 1 157 ? 6.468 31.540 -13.038 1.00 13.93 157 VAL C O 1
ATOM 5862 N N . ALA C 1 158 ? 8.508 30.836 -13.712 1.00 14.62 158 ALA C N 1
ATOM 5863 C CA . ALA C 1 158 ? 8.019 29.727 -14.501 1.00 13.95 158 ALA C CA 1
ATOM 5864 C C . ALA C 1 158 ? 8.735 28.475 -13.997 1.00 13.86 158 ALA C C 1
ATOM 5865 O O . ALA C 1 158 ? 9.897 28.560 -13.600 1.00 16.16 158 ALA C O 1
ATOM 5867 N N . VAL C 1 159 ? 8.009 27.377 -13.963 1.00 12.52 159 VAL C N 1
ATOM 5868 C CA . VAL C 1 159 ? 8.554 26.060 -13.620 1.00 14.67 159 VAL C CA 1
ATOM 5869 C C . VAL C 1 159 ? 8.294 25.238 -14.873 1.00 16.80 159 VAL C C 1
ATOM 5870 O O . VAL C 1 159 ? 7.191 25.213 -15.396 1.00 17.33 159 VAL C O 1
ATOM 5874 N N . ILE C 1 160 ? 9.335 24.567 -15.361 1.00 17.39 160 ILE C N 1
ATOM 5875 C CA . ILE C 1 160 ? 9.190 23.691 -16.534 1.00 19.02 160 ILE C CA 1
ATOM 5876 C C . ILE C 1 160 ? 9.341 22.250 -16.039 1.00 19.46 160 ILE C C 1
ATOM 5877 O O . ILE C 1 160 ? 10.365 21.904 -15.421 1.00 19.25 160 ILE C O 1
ATOM 5882 N N . GLY C 1 161 ? 8.321 21.434 -16.290 1.00 19.46 161 GLY C N 1
ATOM 5883 C CA . GLY C 1 161 ? 8.339 20.025 -15.888 1.00 21.17 161 GLY C CA 1
ATOM 5884 C C . GLY C 1 161 ? 6.972 19.484 -15.520 1.00 23.06 161 GLY C C 1
ATOM 5885 O O . GLY C 1 161 ? 5.992 20.245 -15.414 1.00 24.12 161 GLY C O 1
ATOM 5886 N N . GLY C 1 162 ? 6.873 18.180 -15.303 1.00 24.07 162 GLY C N 1
ATOM 5887 C CA . GLY C 1 162 ? 5.585 17.607 -14.965 1.00 24.84 162 GLY C CA 1
ATOM 5888 C C . GLY C 1 162 ? 5.549 16.506 -13.921 1.00 24.77 162 GLY C C 1
ATOM 5889 O O . GLY C 1 162 ? 4.490 15.933 -13.649 1.00 25.63 162 GLY C O 1
ATOM 5890 N N . GLY C 1 163 ? 6.693 16.217 -13.309 1.00 23.63 163 GLY C N 1
ATOM 5891 C CA . GLY C 1 163 ? 6.746 15.184 -12.292 1.00 23.49 163 GLY C CA 1
ATOM 5892 C C . GLY C 1 163 ? 6.620 15.765 -10.891 1.00 24.18 163 GLY C C 1
ATOM 5893 O O . GLY C 1 163 ? 6.281 16.950 -10.738 1.00 22.70 163 GLY C O 1
ATOM 5894 N N . ASP C 1 164 ? 6.888 14.950 -9.872 1.00 23.12 164 ASP C N 1
ATOM 5895 C CA . ASP C 1 164 ? 6.798 15.399 -8.496 1.00 23.28 164 ASP C CA 1
ATOM 5896 C C . ASP C 1 164 ? 7.685 16.619 -8.235 1.00 22.51 164 ASP C C 1
ATOM 5897 O O . ASP C 1 164 ? 7.264 17.541 -7.524 1.00 22.57 164 ASP C O 1
ATOM 5902 N N . SER C 1 165 ? 8.894 16.631 -8.787 1.00 21.62 165 SER C N 1
ATOM 5903 C CA . SER C 1 165 ? 9.789 17.772 -8.561 1.00 21.21 165 SER C CA 1
ATOM 5904 C C . SER C 1 165 ? 9.175 19.077 -9.054 1.00 20.57 165 SER C C 1
ATOM 5905 O O . SER C 1 165 ? 9.232 20.083 -8.364 1.00 19.71 165 SER C O 1
ATOM 5908 N N . ALA C 1 166 ? 8.582 19.046 -10.238 1.00 19.22 166 ALA C N 1
ATOM 5909 C CA . ALA C 1 166 ? 7.970 20.249 -10.812 1.00 18.21 166 ALA C CA 1
ATOM 5910 C C . ALA C 1 166 ? 6.742 20.656 -10.038 1.00 18.84 166 ALA C C 1
ATOM 5911 O O . ALA C 1 166 ? 6.586 21.868 -9.780 1.00 16.57 166 ALA C O 1
ATOM 5913 N N . LEU C 1 167 ? 5.880 19.710 -9.658 1.00 18.08 167 LEU C N 1
ATOM 5914 C CA . LEU C 1 167 ? 4.676 20.073 -8.901 1.00 18.58 167 LEU C CA 1
ATOM 5915 C C . LEU C 1 167 ? 5.025 20.579 -7.515 1.00 19.99 167 LEU C C 1
ATOM 5916 O O . LEU C 1 167 ? 4.494 21.606 -7.077 1.00 18.54 167 LEU C O 1
ATOM 5921 N N . GLU C 1 168 ? 5.902 19.888 -6.810 1.00 19.67 168 GLU C N 1
ATOM 5922 C CA . GLU C 1 168 ? 6.307 20.363 -5.493 1.00 20.46 168 GLU C CA 1
ATOM 5923 C C . GLU C 1 168 ? 6.986 21.716 -5.605 1.00 19.47 168 GLU C C 1
ATOM 5924 O O . GLU C 1 168 ? 6.846 22.547 -4.701 1.00 18.62 168 GLU C O 1
ATOM 5930 N N . GLY C 1 169 ? 7.756 21.921 -6.676 1.00 18.07 169 GLY C N 1
ATOM 5931 C CA . GLY C 1 169 ? 8.427 23.185 -6.905 1.00 17.62 169 GLY C CA 1
ATOM 5932 C C . GLY C 1 169 ? 7.384 24.277 -7.083 1.00 17.43 169 GLY C C 1
ATOM 5933 O O . GLY C 1 169 ? 7.536 25.385 -6.523 1.00 17.27 169 GLY C O 1
ATOM 5934 N N . ALA C 1 170 ? 6.363 23.992 -7.874 1.00 16.00 170 ALA C N 1
ATOM 5935 C CA . ALA C 1 170 ? 5.297 24.978 -8.083 1.00 16.31 170 ALA C CA 1
ATOM 5936 C C . ALA C 1 170 ? 4.553 25.256 -6.792 1.00 17.08 170 ALA C C 1
ATOM 5937 O O . ALA C 1 170 ? 4.130 26.391 -6.542 1.00 16.18 170 ALA C O 1
ATOM 5939 N N . GLU C 1 171 ? 4.385 24.250 -5.951 1.00 16.46 171 GLU C N 1
ATOM 5940 C CA . GLU C 1 171 ? 3.693 24.450 -4.693 1.00 17.18 171 GLU C CA 1
ATOM 5941 C C . GLU C 1 171 ? 4.486 25.422 -3.809 1.00 16.46 171 GLU C C 1
ATOM 5942 O O . GLU C 1 171 ? 3.930 26.417 -3.329 1.00 15.76 171 GLU C O 1
ATOM 5948 N N . ILE C 1 172 ? 5.773 25.179 -3.598 1.00 14.82 172 ILE C N 1
ATOM 5949 C CA . ILE C 1 172 ? 6.542 26.060 -2.747 1.00 15.29 172 ILE C CA 1
ATOM 5950 C C . ILE C 1 172 ? 6.714 27.425 -3.401 1.00 14.26 172 ILE C C 1
ATOM 5951 O O . ILE C 1 172 ? 6.623 28.464 -2.725 1.00 14.54 172 ILE C O 1
ATOM 5956 N N . LEU C 1 173 ? 6.970 27.463 -4.698 1.00 14.06 173 LEU C N 1
ATOM 5957 C CA . LEU C 1 173 ? 7.108 28.758 -5.335 1.00 12.70 173 LEU C CA 1
ATOM 5958 C C . LEU C 1 173 ? 5.785 29.543 -5.242 1.00 13.10 173 LEU C C 1
ATOM 5959 O O . LEU C 1 173 ? 5.812 30.782 -5.158 1.00 14.12 173 LEU C O 1
ATOM 5964 N N . SER C 1 174 ? 4.639 28.864 -5.259 1.00 12.48 174 SER C N 1
ATOM 5965 C CA . SER C 1 174 ? 3.368 29.602 -5.169 1.00 14.31 174 SER C CA 1
ATOM 5966 C C . SER C 1 174 ? 3.333 30.338 -3.847 1.00 14.53 174 SER C C 1
ATOM 5967 O O . SER C 1 174 ? 2.766 31.421 -3.754 1.00 13.64 174 SER C O 1
ATOM 5970 N N . SER C 1 175 ? 3.929 29.780 -2.811 1.00 14.01 175 SER C N 1
ATOM 5971 C CA . SER C 1 175 ? 3.939 30.453 -1.515 1.00 12.62 175 SER C CA 1
ATOM 5972 C C . SER C 1 175 ? 4.793 31.692 -1.504 1.00 12.88 175 SER C C 1
ATOM 5973 O O . SER C 1 175 ? 4.428 32.706 -0.905 1.00 14.21 175 SER C O 1
ATOM 5976 N N . TYR C 1 176 ? 5.934 31.654 -2.159 1.00 12.47 176 TYR C N 1
ATOM 5977 C CA . TYR C 1 176 ? 6.839 32.772 -2.180 1.00 12.15 176 TYR C CA 1
ATOM 5978 C C . TYR C 1 176 ? 6.621 33.815 -3.265 1.00 13.13 176 TYR C C 1
ATOM 5979 O O . TYR C 1 176 ? 6.699 35.030 -3.011 1.00 14.49 176 TYR C O 1
ATOM 5988 N N . SER C 1 177 ? 6.345 33.319 -4.455 1.00 13.25 177 SER C N 1
ATOM 5989 C CA . SER C 1 177 ? 6.275 34.155 -5.631 1.00 13.27 177 SER C CA 1
ATOM 5990 C C . SER C 1 177 ? 4.951 34.803 -5.908 1.00 12.58 177 SER C C 1
ATOM 5991 O O . SER C 1 177 ? 3.922 34.424 -5.350 1.00 12.83 177 SER C O 1
ATOM 5994 N N . THR C 1 178 ? 5.024 35.813 -6.774 1.00 11.01 178 THR C N 1
ATOM 5995 C CA . THR C 1 178 ? 3.814 36.527 -7.218 1.00 11.61 178 THR C CA 1
ATOM 5996 C C . THR C 1 178 ? 2.888 35.528 -7.905 1.00 11.42 178 THR C C 1
ATOM 5997 O O . THR C 1 178 ? 1.697 35.398 -7.602 1.00 11.28 178 THR C O 1
ATOM 6001 N N . LYS C 1 179 ? 3.459 34.817 -8.866 1.00 11.24 179 LYS C N 1
ATOM 6002 C CA . LYS C 1 179 ? 2.716 33.897 -9.674 1.00 10.95 179 LYS C CA 1
ATOM 6003 C C . LYS C 1 179 ? 3.698 32.898 -10.268 1.00 10.21 179 LYS C C 1
ATOM 6004 O O . LYS C 1 179 ? 4.856 33.233 -10.544 1.00 11.30 179 LYS C O 1
ATOM 6010 N N . VAL C 1 180 ? 3.191 31.690 -10.436 1.00 10.36 180 VAL C N 1
ATOM 6011 C CA . VAL C 1 180 ? 3.979 30.603 -11.046 1.00 11.23 180 VAL C CA 1
ATOM 6012 C C . VAL C 1 180 ? 3.269 30.117 -12.306 1.00 11.87 180 VAL C C 1
ATOM 6013 O O . VAL C 1 180 ? 2.067 29.829 -12.281 1.00 13.10 180 VAL C O 1
ATOM 6017 N N . TYR C 1 181 ? 4.007 30.088 -13.409 1.00 12.16 181 TYR C N 1
ATOM 6018 C CA . TYR C 1 181 ? 3.518 29.478 -14.648 1.00 12.82 181 TYR C CA 1
ATOM 6019 C C . TYR C 1 181 ? 4.154 28.085 -14.686 1.00 13.24 181 TYR C C 1
ATOM 6020 O O . TYR C 1 181 ? 5.389 27.979 -14.760 1.00 15.45 181 TYR C O 1
ATOM 6029 N N . LEU C 1 182 ? 3.334 27.062 -14.579 1.00 13.38 182 LEU C N 1
ATOM 6030 C CA . LEU C 1 182 ? 3.847 25.677 -14.614 1.00 13.88 182 LEU C CA 1
ATOM 6031 C C . LEU C 1 182 ? 3.671 25.195 -16.045 1.00 15.31 182 LEU C C 1
ATOM 6032 O O . LEU C 1 182 ? 2.547 24.919 -16.469 1.00 16.20 182 LEU C O 1
ATOM 6037 N N . ILE C 1 183 ? 4.797 25.110 -16.745 1.00 15.54 183 ILE C N 1
ATOM 6038 C CA . ILE C 1 183 ? 4.823 24.755 -18.172 1.00 16.79 183 ILE C CA 1
ATOM 6039 C C . ILE C 1 183 ? 5.197 23.294 -18.376 1.00 18.92 183 ILE C C 1
ATOM 6040 O O . ILE C 1 183 ? 6.217 22.854 -17.890 1.00 20.31 183 ILE C O 1
ATOM 6045 N N . HIS C 1 184 ? 4.362 22.554 -19.088 1.00 20.65 184 HIS C N 1
ATOM 6046 C CA . HIS C 1 184 ? 4.643 21.134 -19.316 1.00 22.71 184 HIS C CA 1
ATOM 6047 C C . HIS C 1 184 ? 4.183 20.829 -20.727 1.00 25.49 184 HIS C C 1
ATOM 6048 O O . HIS C 1 184 ? 3.109 21.266 -21.150 1.00 24.48 184 HIS C O 1
ATOM 6055 N N . ARG C 1 185 ? 4.997 20.048 -21.438 1.00 28.25 185 ARG C N 1
ATOM 6056 C CA . ARG C 1 185 ? 4.724 19.736 -22.842 1.00 31.19 185 ARG C CA 1
ATOM 6057 C C . ARG C 1 185 ? 3.621 18.727 -23.100 1.00 32.27 185 ARG C C 1
ATOM 6058 O O . ARG C 1 185 ? 3.258 18.496 -24.252 1.00 32.50 185 ARG C O 1
ATOM 6066 N N . ARG C 1 186 ? 3.088 18.137 -22.039 1.00 33.91 186 ARG C N 1
ATOM 6067 C CA . ARG C 1 186 ? 2.029 17.155 -22.167 1.00 36.78 186 ARG C CA 1
ATOM 6068 C C . ARG C 1 186 ? 0.689 17.699 -21.710 1.00 37.01 186 ARG C C 1
ATOM 6069 O O . ARG C 1 186 ? 0.597 18.757 -21.072 1.00 37.19 186 ARG C O 1
ATOM 6077 N N . ASP C 1 187 ? -0.349 16.946 -22.048 1.00 38.62 187 ASP C N 1
ATOM 6078 C CA . ASP C 1 187 ? -1.732 17.266 -21.730 1.00 38.97 187 ASP C CA 1
ATOM 6079 C C . ASP C 1 187 ? -2.048 16.970 -20.263 1.00 38.39 187 ASP C C 1
ATOM 6080 O O . ASP C 1 187 ? -3.004 17.501 -19.700 1.00 38.13 187 ASP C O 1
ATOM 6085 N N . THR C 1 188 ? -1.230 16.123 -19.647 1.00 38.10 188 THR C N 1
ATOM 6086 C CA . THR C 1 188 ? -1.417 15.749 -18.256 1.00 38.34 188 THR C CA 1
ATOM 6087 C C . THR C 1 188 ? -0.098 15.716 -17.508 1.00 37.48 188 THR C C 1
ATOM 6088 O O . THR C 1 188 ? 0.974 15.690 -18.102 1.00 35.39 188 THR C O 1
ATOM 6092 N N . PHE C 1 189 ? -0.188 15.723 -16.187 1.00 37.86 189 PHE C N 1
ATOM 6093 C CA . PHE C 1 189 ? 1.007 15.690 -15.369 1.00 37.93 189 PHE C CA 1
ATOM 6094 C C . PHE C 1 189 ? 1.243 14.266 -14.946 1.00 37.46 189 PHE C C 1
ATOM 6095 O O . PHE C 1 189 ? 0.302 13.499 -14.776 1.00 38.00 189 PHE C O 1
ATOM 6103 N N . LYS C 1 190 ? 2.509 13.918 -14.774 1.00 37.56 190 LYS C N 1
ATOM 6104 C CA . LYS C 1 190 ? 2.877 12.582 -14.366 1.00 37.08 190 LYS C CA 1
ATOM 6105 C C . LYS C 1 190 ? 3.118 12.508 -12.855 1.00 36.95 190 LYS C C 1
ATOM 6106 O O . LYS C 1 190 ? 3.281 11.433 -12.300 1.00 36.34 190 LYS C O 1
ATOM 6112 N N . ALA C 1 191 ? 3.132 13.656 -12.185 1.00 35.99 191 ALA C N 1
ATOM 6113 C CA . ALA C 1 191 ? 3.349 13.676 -10.735 1.00 36.01 191 ALA C CA 1
ATOM 6114 C C . ALA C 1 191 ? 2.187 13.028 -10.004 1.00 36.04 191 ALA C C 1
ATOM 6115 O O . ALA C 1 191 ? 1.124 12.807 -10.586 1.00 36.63 191 ALA C O 1
ATOM 6117 N N . GLN C 1 192 ? 2.388 12.738 -8.720 1.00 35.48 192 GLN C N 1
ATOM 6118 C CA . GLN C 1 192 ? 1.339 12.143 -7.901 1.00 35.33 192 GLN C CA 1
ATOM 6119 C C . GLN C 1 192 ? 0.096 13.026 -7.952 1.00 35.45 192 GLN C C 1
ATOM 6120 O O . GLN C 1 192 ? 0.181 14.255 -7.847 1.00 34.23 192 GLN C O 1
ATOM 6126 N N . PRO C 1 193 ? -1.085 12.417 -8.093 1.00 34.33 193 PRO C N 1
ATOM 6127 C CA . PRO C 1 193 ? -2.310 13.215 -8.149 1.00 34.05 193 PRO C CA 1
ATOM 6128 C C . PRO C 1 193 ? -2.548 14.168 -6.965 1.00 33.50 193 PRO C C 1
ATOM 6129 O O . PRO C 1 193 ? -3.168 15.221 -7.138 1.00 33.79 193 PRO C O 1
ATOM 6133 N N . ILE C 1 194 ? -2.083 13.810 -5.769 1.00 32.62 194 ILE C N 1
ATOM 6134 C CA . ILE C 1 194 ? -2.298 14.699 -4.626 1.00 31.17 194 ILE C CA 1
ATOM 6135 C C . ILE C 1 194 ? -1.504 16.000 -4.802 1.00 30.45 194 ILE C C 1
ATOM 6136 O O . ILE C 1 194 ? -1.967 17.055 -4.396 1.00 29.30 194 ILE C O 1
ATOM 6141 N N . TYR C 1 195 ? -0.329 15.931 -5.419 1.00 29.76 195 TYR C N 1
ATOM 6142 C CA . TYR C 1 195 ? 0.458 17.141 -5.627 1.00 29.40 195 TYR C CA 1
ATOM 6143 C C . TYR C 1 195 ? -0.226 18.029 -6.662 1.00 29.13 195 TYR C C 1
ATOM 6144 O O . TYR C 1 195 ? -0.243 19.250 -6.529 1.00 27.59 195 TYR C O 1
ATOM 6153 N N . VAL C 1 196 ? -0.778 17.414 -7.701 1.00 28.10 196 VAL C N 1
ATOM 6154 C CA . VAL C 1 196 ? -1.449 18.164 -8.750 1.00 28.27 196 VAL C CA 1
ATOM 6155 C C . VAL C 1 196 ? -2.686 18.850 -8.192 1.00 29.13 196 VAL C C 1
ATOM 6156 O O . VAL C 1 196 ? -2.940 20.026 -8.492 1.00 28.47 196 VAL C O 1
ATOM 6160 N N . GLU C 1 197 ? -3.452 18.129 -7.379 1.00 29.45 197 GLU C N 1
ATOM 6161 C CA . GLU C 1 197 ? -4.664 18.698 -6.807 1.00 29.90 197 GLU C CA 1
ATOM 6162 C C . GLU C 1 197 ? -4.324 19.820 -5.838 1.00 28.90 197 GLU C C 1
ATOM 6163 O O . GLU C 1 197 ? -5.012 20.837 -5.805 1.00 28.07 197 GLU C O 1
ATOM 6169 N N . THR C 1 198 ? -3.266 19.633 -5.053 1.00 27.19 198 THR C N 1
ATOM 6170 C CA . THR C 1 198 ? -2.853 20.657 -4.100 1.00 28.34 198 THR C CA 1
ATOM 6171 C C . THR C 1 198 ? -2.470 21.950 -4.828 1.00 27.96 198 THR C C 1
ATOM 6172 O O . THR C 1 198 ? -2.891 23.049 -4.440 1.00 26.94 198 THR C O 1
ATOM 6176 N N . VAL C 1 199 ? -1.697 21.817 -5.900 1.00 27.30 199 VAL C N 1
ATOM 6177 C CA . VAL C 1 199 ? -1.250 22.971 -6.668 1.00 28.02 199 VAL C CA 1
ATOM 6178 C C . VAL C 1 199 ? -2.377 23.636 -7.457 1.00 29.37 199 VAL C C 1
ATOM 6179 O O . VAL C 1 199 ? -2.411 24.865 -7.609 1.00 27.90 199 VAL C O 1
ATOM 6183 N N . LYS C 1 200 ? -3.306 22.832 -7.948 1.00 30.71 200 LYS C N 1
ATOM 6184 C CA . LYS C 1 200 ? -4.406 23.366 -8.734 1.00 32.10 200 LYS C CA 1
ATOM 6185 C C . LYS C 1 200 ? -5.247 24.358 -7.938 1.00 32.02 200 LYS C C 1
ATOM 6186 O O . LYS C 1 200 ? -5.808 25.301 -8.512 1.00 32.73 200 LYS C O 1
ATOM 6192 N N . LYS C 1 201 ? -5.299 24.168 -6.620 1.00 30.96 201 LYS C N 1
ATOM 6193 C CA . LYS C 1 201 ? -6.077 25.027 -5.738 1.00 30.44 201 LYS C CA 1
ATOM 6194 C C . LYS C 1 201 ? -5.423 26.358 -5.405 1.00 28.84 201 LYS C C 1
ATOM 6195 O O . LYS C 1 201 ? -5.958 27.143 -4.613 1.00 29.41 201 LYS C O 1
ATOM 6201 N N . LYS C 1 202 ? -4.261 26.622 -5.990 1.00 24.77 202 LYS C N 1
ATOM 6202 C CA . LYS C 1 202 ? -3.585 27.892 -5.720 1.00 21.67 202 LYS C CA 1
ATOM 6203 C C . LYS C 1 202 ? -4.014 28.923 -6.762 1.00 20.07 202 LYS C C 1
ATOM 6204 O O . LYS C 1 202 ? -3.843 28.733 -7.960 1.00 20.07 202 LYS C O 1
ATOM 6210 N N . PRO C 1 203 ? -4.520 30.083 -6.311 1.00 17.74 203 PRO C N 1
ATOM 6211 C CA . PRO C 1 203 ? -4.972 31.118 -7.224 1.00 17.30 203 PRO C CA 1
ATOM 6212 C C . PRO C 1 203 ? -3.884 31.766 -8.037 1.00 15.28 203 PRO C C 1
ATOM 6213 O O . PRO C 1 203 ? -4.177 32.353 -9.076 1.00 17.87 203 PRO C O 1
ATOM 6217 N N . ASN C 1 204 ? -2.629 31.604 -7.596 1.00 14.25 204 ASN C N 1
ATOM 6218 C CA . ASN C 1 204 ? -1.538 32.214 -8.333 1.00 12.70 204 ASN C CA 1
ATOM 6219 C C . ASN C 1 204 ? -0.672 31.211 -9.089 1.00 11.74 204 ASN C C 1
ATOM 6220 O O . ASN C 1 204 ? 0.480 31.513 -9.358 1.00 12.58 204 ASN C O 1
ATOM 6225 N N . VAL C 1 205 ? -1.245 30.057 -9.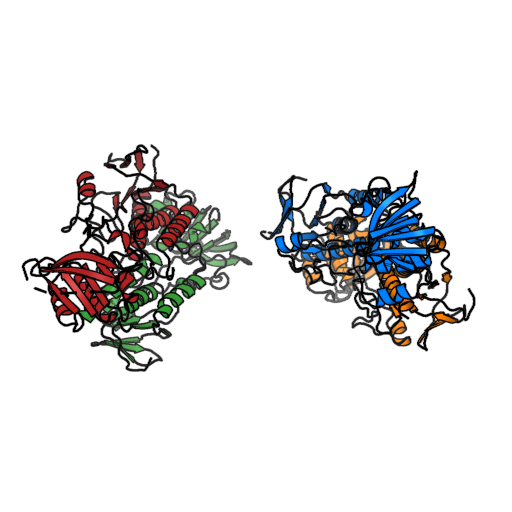437 1.00 13.67 205 VAL C N 1
ATOM 6226 C CA . VAL C 1 205 ? -0.512 29.079 -10.254 1.00 12.74 205 VAL C CA 1
ATOM 6227 C C . VAL C 1 205 ? -1.346 28.882 -11.522 1.00 13.40 205 VAL C C 1
ATOM 6228 O O . VAL C 1 205 ? -2.556 28.589 -11.463 1.00 16.00 205 VAL C O 1
ATOM 6232 N N . GLU C 1 206 ? -0.704 29.092 -12.654 1.00 12.89 206 GLU C N 1
ATOM 6233 C CA . GLU C 1 206 ? -1.338 28.892 -13.950 1.00 13.10 206 GLU C CA 1
ATOM 6234 C C . GLU C 1 206 ? -0.651 27.711 -14.652 1.00 14.37 206 GLU C C 1
ATOM 6235 O O . GLU C 1 206 ? 0.585 27.700 -14.825 1.00 14.53 206 GLU C O 1
ATOM 6241 N N . PHE C 1 207 ? -1.471 26.736 -15.045 1.00 16.07 207 PHE C N 1
ATOM 6242 C CA . PHE C 1 207 ? -0.961 25.561 -15.756 1.00 17.45 207 PHE C CA 1
ATOM 6243 C C . PHE C 1 207 ? -0.890 25.946 -17.221 1.00 18.07 207 PHE C C 1
ATOM 6244 O O . PHE C 1 207 ? -1.863 26.449 -17.786 1.00 19.09 207 PHE C O 1
ATOM 6252 N N . VAL C 1 208 ? 0.269 25.740 -17.818 1.00 19.07 208 VAL C N 1
ATOM 6253 C CA . VAL C 1 208 ? 0.485 26.037 -19.217 1.00 19.96 208 VAL C CA 1
ATOM 6254 C C . VAL C 1 208 ? 0.839 24.679 -19.805 1.00 21.17 208 VAL C C 1
ATOM 6255 O O . VAL C 1 208 ? 2.011 24.367 -20.033 1.00 20.49 208 VAL C O 1
ATOM 6259 N N . LEU C 1 209 ? -0.200 23.883 -20.030 1.00 22.93 209 LEU C N 1
ATOM 6260 C CA . LEU C 1 209 ? -0.032 22.535 -20.547 1.00 23.67 209 LEU C CA 1
ATOM 6261 C C . LEU C 1 209 ? 0.075 22.462 -22.062 1.00 24.97 209 LEU C C 1
ATOM 6262 O O . LEU C 1 209 ? -0.146 23.446 -22.767 1.00 24.12 209 LEU C O 1
ATOM 6267 N N . ASN C 1 210 ? 0.457 21.276 -22.541 1.00 25.49 210 ASN C N 1
ATOM 6268 C CA . ASN C 1 210 ? 0.651 21.026 -23.971 1.00 27.18 210 ASN C CA 1
ATOM 6269 C C . ASN C 1 210 ? 1.585 22.085 -24.519 1.00 26.86 210 ASN C C 1
ATOM 6270 O O . ASN C 1 210 ? 1.469 22.477 -25.684 1.00 28.49 210 ASN C O 1
ATOM 6275 N N . SER C 1 211 ? 2.525 22.542 -23.698 1.00 25.74 211 SER C N 1
ATOM 6276 C CA . SER C 1 211 ? 3.438 23.604 -24.104 1.00 26.68 211 SER C CA 1
ATOM 6277 C C . SER C 1 211 ? 4.922 23.374 -23.874 1.00 28.44 211 SER C C 1
ATOM 6278 O O . SER C 1 211 ? 5.323 22.630 -22.978 1.00 28.18 211 SER C O 1
ATOM 6281 N N . VAL C 1 212 ? 5.728 24.061 -24.679 1.00 29.86 212 VAL C N 1
ATOM 6282 C CA . VAL C 1 212 ? 7.177 23.991 -24.572 1.00 31.53 212 VAL C CA 1
ATOM 6283 C C . VAL C 1 212 ? 7.741 25.406 -24.578 1.00 32.48 212 VAL C C 1
ATOM 6284 O O . VAL C 1 212 ? 7.092 26.339 -25.056 1.00 32.70 212 VAL C O 1
ATOM 6288 N N . VAL C 1 213 ? 8.948 25.553 -24.040 1.00 32.64 213 VAL C N 1
ATOM 6289 C CA . VAL C 1 213 ? 9.624 26.833 -23.977 1.00 33.46 213 VAL C CA 1
ATOM 6290 C C . VAL C 1 213 ? 10.563 26.920 -25.177 1.00 33.53 213 VAL C C 1
ATOM 6291 O O . VAL C 1 213 ? 11.498 26.131 -25.298 1.00 34.01 213 VAL C O 1
ATOM 6295 N N . LYS C 1 214 ? 10.302 27.873 -26.061 1.00 33.56 214 LYS C N 1
ATOM 6296 C CA . LYS C 1 214 ? 11.125 28.061 -27.243 1.00 33.89 214 LYS C CA 1
ATOM 6297 C C . LYS C 1 214 ? 12.470 28.692 -26.901 1.00 32.69 214 LYS C C 1
ATOM 6298 O O . LYS C 1 214 ? 13.488 28.364 -27.514 1.00 31.71 214 LYS C O 1
ATOM 6304 N N . GLU C 1 215 ? 12.485 29.577 -25.908 1.00 31.30 215 GLU C N 1
ATOM 6305 C CA . GLU C 1 215 ? 13.710 30.266 -25.536 1.00 31.10 215 GLU C CA 1
ATOM 6306 C C . GLU C 1 215 ? 13.566 31.031 -24.221 1.00 30.78 215 GLU C C 1
ATOM 6307 O O . GLU C 1 215 ? 12.462 31.459 -23.846 1.00 30.15 215 GLU C O 1
ATOM 6313 N N . ILE C 1 216 ? 14.679 31.177 -23.514 1.00 28.43 216 ILE C N 1
ATOM 6314 C CA . ILE C 1 216 ? 14.713 31.924 -22.266 1.00 27.66 216 ILE C CA 1
ATOM 6315 C C . ILE C 1 216 ? 15.496 33.186 -22.616 1.00 27.75 216 ILE C C 1
ATOM 6316 O O . ILE C 1 216 ? 16.659 33.111 -23.031 1.00 27.87 216 ILE C O 1
ATOM 6321 N N . LYS C 1 217 ? 14.855 34.339 -22.472 1.00 26.28 217 LYS C N 1
ATOM 6322 C CA . LYS C 1 217 ? 15.466 35.612 -22.831 1.00 27.43 217 LYS C CA 1
ATOM 6323 C C . LYS C 1 217 ? 15.683 36.502 -21.638 1.00 27.16 217 LYS C C 1
ATOM 6324 O O . LYS C 1 217 ? 15.074 36.306 -20.584 1.00 25.21 217 LYS C O 1
ATOM 6330 N N . GLY C 1 218 ? 16.554 37.492 -21.811 1.00 27.52 218 GLY C N 1
ATOM 6331 C CA . GLY C 1 218 ? 16.855 38.443 -20.763 1.00 28.08 218 GLY C CA 1
ATOM 6332 C C . GLY C 1 218 ? 17.975 39.372 -21.192 1.00 30.20 218 GLY C C 1
ATOM 6333 O O . GLY C 1 218 ? 18.314 39.465 -22.370 1.00 29.91 218 GLY C O 1
ATOM 6334 N N . ASP C 1 219 ? 18.527 40.094 -20.238 1.00 30.74 219 ASP C N 1
ATOM 6335 C CA . ASP C 1 219 ? 19.641 40.987 -20.527 1.00 32.68 219 ASP C CA 1
ATOM 6336 C C . ASP C 1 219 ? 20.739 40.522 -19.579 1.00 31.96 219 ASP C C 1
ATOM 6337 O O . ASP C 1 219 ? 21.438 39.556 -19.888 1.00 34.01 219 ASP C O 1
ATOM 6342 N N . LYS C 1 220 ? 20.892 41.175 -18.432 1.00 31.87 220 LYS C N 1
ATOM 6343 C CA . LYS C 1 220 ? 21.888 40.727 -17.460 1.00 30.96 220 LYS C CA 1
ATOM 6344 C C . LYS C 1 220 ? 21.273 39.572 -16.670 1.00 30.16 220 LYS C C 1
ATOM 6345 O O . LYS C 1 220 ? 21.983 38.760 -16.059 1.00 30.12 220 LYS C O 1
ATOM 6351 N N . VAL C 1 221 ? 19.946 39.515 -16.677 1.00 27.91 221 VAL C N 1
ATOM 6352 C CA . VAL C 1 221 ? 19.210 38.467 -15.977 1.00 26.88 221 VAL C CA 1
ATOM 6353 C C . VAL C 1 221 ? 18.019 38.038 -16.819 1.00 24.67 221 VAL C C 1
ATOM 6354 O O . VAL C 1 221 ? 17.665 38.707 -17.781 1.00 24.13 221 VAL C O 1
ATOM 6358 N N . VAL C 1 222 ? 17.404 36.916 -16.447 1.00 23.05 222 VAL C N 1
ATOM 6359 C CA . VAL C 1 222 ? 16.230 36.413 -17.158 1.00 21.93 222 VAL C CA 1
ATOM 6360 C C . VAL C 1 222 ? 15.087 37.415 -17.058 1.00 22.06 222 VAL C C 1
ATOM 6361 O O . VAL C 1 222 ? 14.864 37.983 -16.000 1.00 22.84 222 VAL C O 1
ATOM 6365 N N . LYS C 1 223 ? 14.403 37.637 -18.178 1.00 21.26 223 LYS C N 1
ATOM 6366 C CA . LYS C 1 223 ? 13.265 38.564 -18.213 1.00 23.00 223 LYS C CA 1
ATOM 6367 C C . LYS C 1 223 ? 12.039 37.928 -18.879 1.00 21.74 223 LYS C C 1
ATOM 6368 O O . LYS C 1 223 ? 10.903 38.341 -18.616 1.00 19.93 223 LYS C O 1
ATOM 6374 N N . GLN C 1 224 ? 12.244 36.933 -19.730 1.00 22.81 224 GLN C N 1
ATOM 6375 C CA . GLN C 1 224 ? 11.122 36.315 -20.426 1.00 23.91 224 GLN C CA 1
ATOM 6376 C C . GLN C 1 224 ? 11.326 34.872 -20.853 1.00 24.55 224 GLN C C 1
ATOM 6377 O O . GLN C 1 224 ? 12.464 34.384 -20.982 1.00 24.58 224 GLN C O 1
ATOM 6383 N N . VAL C 1 225 ? 10.211 34.182 -21.061 1.00 24.58 225 VAL C N 1
ATOM 6384 C CA . VAL C 1 225 ? 10.237 32.851 -21.630 1.00 26.07 225 VAL C CA 1
ATOM 6385 C C . VAL C 1 225 ? 9.248 32.941 -22.772 1.00 27.12 225 VAL C C 1
ATOM 6386 O O . VAL C 1 225 ? 8.202 33.593 -22.651 1.00 26.99 225 VAL C O 1
ATOM 6390 N N . VAL C 1 226 ? 9.601 32.316 -23.889 1.00 26.87 226 VAL C N 1
ATOM 6391 C CA . VAL C 1 226 ? 8.749 32.275 -25.066 1.00 27.53 226 VAL C CA 1
ATOM 6392 C C . VAL C 1 226 ? 8.149 30.871 -25.066 1.00 27.53 226 VAL C C 1
ATOM 6393 O O . VAL C 1 226 ? 8.867 29.875 -25.098 1.00 27.16 226 VAL C O 1
ATOM 6397 N N . VAL C 1 227 ? 6.827 30.793 -25.019 1.00 28.81 227 VAL C N 1
ATOM 6398 C CA . VAL C 1 227 ? 6.125 29.518 -24.963 1.00 30.23 227 VAL C CA 1
ATOM 6399 C C . VAL C 1 227 ? 5.305 29.213 -26.214 1.00 31.44 227 VAL C C 1
ATOM 6400 O O . VAL C 1 227 ? 4.580 30.071 -26.704 1.00 31.38 227 VAL C O 1
ATOM 6404 N N . GLU C 1 228 ? 5.415 27.982 -26.705 1.00 32.40 228 GLU C N 1
ATOM 6405 C CA . GLU C 1 228 ? 4.645 27.529 -27.866 1.00 33.33 228 GLU C CA 1
ATOM 6406 C C . GLU C 1 228 ? 3.700 26.413 -27.437 1.00 33.68 228 GLU C C 1
ATOM 6407 O O . GLU C 1 228 ? 4.127 25.463 -26.777 1.00 32.65 228 GLU C O 1
ATOM 6413 N N . ASN C 1 229 ? 2.419 26.531 -27.789 1.00 33.77 229 ASN C N 1
ATOM 6414 C CA . ASN C 1 229 ? 1.446 25.483 -27.471 1.00 34.94 229 ASN C CA 1
ATOM 6415 C C . ASN C 1 229 ? 1.544 24.502 -28.632 1.00 35.61 229 ASN C C 1
ATOM 6416 O O . ASN C 1 229 ? 1.339 24.877 -29.784 1.00 36.05 229 ASN C O 1
ATOM 6421 N N . LEU C 1 230 ? 1.861 23.250 -28.336 1.00 36.10 230 LEU C N 1
ATOM 6422 C CA . LEU C 1 230 ? 2.021 22.256 -29.391 1.00 36.41 230 LEU C CA 1
ATOM 6423 C C . LEU C 1 230 ? 0.757 21.945 -30.187 1.00 37.18 230 LEU C C 1
ATOM 6424 O O . LEU C 1 230 ? 0.835 21.746 -31.399 1.00 36.96 230 LEU C O 1
ATOM 6429 N N . LYS C 1 231 ? -0.397 21.901 -29.523 1.00 37.63 231 LYS C N 1
ATOM 6430 C CA . LYS C 1 231 ? -1.659 21.610 -30.202 1.00 38.64 231 LYS C CA 1
ATOM 6431 C C . LYS C 1 231 ? -2.270 22.806 -30.938 1.00 38.80 231 LYS C C 1
ATOM 6432 O O . LYS C 1 231 ? -2.800 22.656 -32.041 1.00 39.72 231 LYS C O 1
ATOM 6438 N N . THR C 1 232 ? -2.192 23.989 -30.337 1.00 38.75 232 THR C N 1
ATOM 6439 C CA . THR C 1 232 ? -2.743 25.200 -30.939 1.00 38.69 232 THR C CA 1
ATOM 6440 C C . THR C 1 232 ? -1.748 25.921 -31.845 1.00 38.22 232 THR C C 1
ATOM 6441 O O . THR C 1 232 ? -2.144 26.575 -32.809 1.00 38.82 232 THR C O 1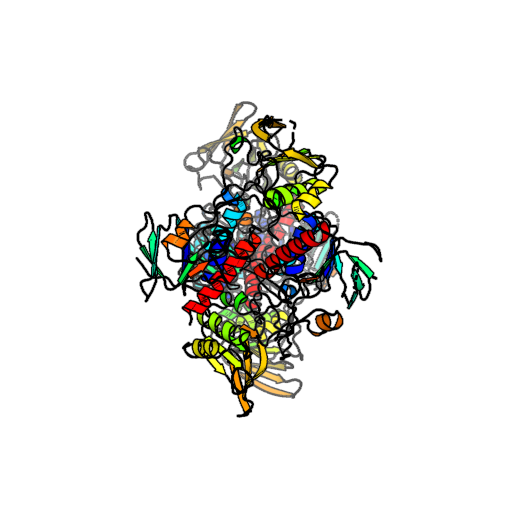
ATOM 6445 N N . GLY C 1 233 ? -0.462 25.801 -31.527 1.00 38.36 233 GLY C N 1
ATOM 6446 C CA . GLY C 1 233 ? 0.577 26.455 -32.304 1.00 37.25 233 GLY C CA 1
ATOM 6447 C C . GLY C 1 233 ? 0.832 27.849 -31.767 1.00 36.76 233 GLY C C 1
ATOM 6448 O O . GLY C 1 233 ? 1.812 28.509 -32.118 1.00 37.58 233 GLY C O 1
ATOM 6449 N N . GLU C 1 234 ? -0.066 28.285 -30.894 1.00 36.48 234 GLU C N 1
ATOM 6450 C CA . GLU C 1 234 ? -0.002 29.603 -30.273 1.00 36.40 234 GLU C CA 1
ATOM 6451 C C . GLU C 1 234 ? 1.300 29.875 -29.518 1.00 36.00 234 GLU C C 1
ATOM 6452 O O . GLU C 1 234 ? 1.718 29.085 -28.666 1.00 35.08 234 GLU C O 1
ATOM 6458 N N . ILE C 1 235 ? 1.899 31.023 -29.815 1.00 35.95 235 ILE C N 1
ATOM 6459 C CA . ILE C 1 235 ? 3.149 31.451 -29.199 1.00 36.38 235 ILE C CA 1
ATOM 6460 C C . ILE C 1 235 ? 2.900 32.655 -28.300 1.00 36.41 235 ILE C C 1
ATOM 6461 O O . ILE C 1 235 ? 2.272 33.627 -28.720 1.00 36.82 235 ILE C O 1
ATOM 6466 N N . LYS C 1 236 ? 3.386 32.594 -27.063 1.00 35.57 236 LYS C N 1
ATOM 6467 C CA . LYS C 1 236 ? 3.196 33.696 -26.128 1.00 34.94 236 LYS C CA 1
ATOM 6468 C C . LYS C 1 236 ? 4.497 33.983 -25.404 1.00 33.30 236 LYS C C 1
ATOM 6469 O O . LYS C 1 236 ? 5.314 33.085 -25.213 1.00 33.66 236 LYS C O 1
ATOM 6475 N N . GLU C 1 237 ? 4.677 35.232 -24.993 1.00 31.72 237 GLU C N 1
ATOM 6476 C CA . GLU C 1 237 ? 5.854 35.593 -24.235 1.00 31.39 237 GLU C CA 1
ATOM 6477 C C . GLU C 1 237 ? 5.407 35.934 -22.815 1.00 28.79 237 GLU C C 1
ATOM 6478 O O . GLU C 1 237 ? 4.506 36.759 -22.605 1.00 28.72 237 GLU C O 1
ATOM 6484 N N . LEU C 1 238 ? 6.022 35.270 -21.844 1.00 26.70 238 LEU C N 1
ATOM 6485 C CA . LEU C 1 238 ? 5.703 35.496 -20.442 1.00 25.53 238 LEU C CA 1
ATOM 6486 C C . LEU C 1 238 ? 6.860 36.224 -19.799 1.00 23.39 238 LEU C C 1
ATOM 6487 O O . LEU C 1 238 ? 8.032 35.864 -20.001 1.00 24.31 238 LEU C O 1
ATOM 6492 N N . ASN C 1 239 ? 6.546 37.264 -19.048 1.00 21.37 239 ASN C N 1
ATOM 6493 C CA . ASN C 1 239 ? 7.559 38.052 -18.373 1.00 19.74 239 ASN C CA 1
ATOM 6494 C C . ASN C 1 239 ? 7.794 37.377 -17.045 1.00 19.27 239 ASN C C 1
ATOM 6495 O O . ASN C 1 239 ? 6.912 37.362 -16.198 1.00 18.36 239 ASN C O 1
ATOM 6500 N N . VAL C 1 240 ? 8.973 36.778 -16.890 1.00 18.37 240 VAL C N 1
ATOM 6501 C CA . VAL C 1 240 ? 9.306 36.074 -15.657 1.00 18.76 240 VAL C CA 1
ATOM 6502 C C . VAL C 1 240 ? 10.705 36.480 -15.226 1.00 18.88 240 VAL C C 1
ATOM 6503 O O . VAL C 1 240 ? 11.553 36.774 -16.080 1.00 18.93 240 VAL C O 1
ATOM 6507 N N . ASN C 1 241 ? 10.941 36.458 -13.912 1.00 18.44 241 ASN C N 1
ATOM 6508 C CA . ASN C 1 241 ? 12.216 36.804 -13.281 1.00 20.75 241 ASN C CA 1
ATOM 6509 C C . ASN C 1 241 ? 13.048 35.539 -12.992 1.00 20.28 241 ASN C C 1
ATOM 6510 O O . ASN C 1 241 ? 14.278 35.593 -12.778 1.00 22.28 241 ASN C O 1
ATOM 6515 N N . GLY C 1 242 ? 12.372 34.400 -12.933 1.00 18.79 242 GLY C N 1
ATOM 6516 C CA . GLY C 1 242 ? 13.059 33.144 -12.686 1.00 17.10 242 GLY C CA 1
ATOM 6517 C C . GLY C 1 242 ? 12.453 32.000 -13.462 1.00 16.64 242 GLY C C 1
ATOM 6518 O O . GLY C 1 242 ? 11.230 31.961 -13.699 1.00 17.35 242 GLY C O 1
ATOM 6519 N N . VAL C 1 243 ? 13.309 31.067 -13.890 1.00 17.02 243 VAL C N 1
ATOM 6520 C CA . VAL C 1 243 ? 12.884 29.876 -14.593 1.00 17.50 243 VAL C CA 1
ATOM 6521 C C . VAL C 1 243 ? 13.484 28.699 -13.862 1.00 17.38 243 VAL C C 1
ATOM 6522 O O . VAL C 1 243 ? 14.714 28.626 -13.681 1.00 18.65 243 VAL C O 1
ATOM 6526 N N . PHE C 1 244 ? 12.611 27.815 -13.414 1.00 15.90 244 PHE C N 1
ATOM 6527 C CA . PHE C 1 244 ? 12.986 26.635 -12.654 1.00 16.24 244 PHE C CA 1
ATOM 6528 C C . PHE C 1 244 ? 12.760 25.436 -13.525 1.00 17.71 244 PHE C C 1
ATOM 6529 O O . PHE C 1 244 ? 11.638 25.109 -13.853 1.00 17.61 244 PHE C O 1
ATOM 6537 N N . ILE C 1 245 ? 13.843 24.759 -13.901 1.00 19.41 245 ILE C N 1
ATOM 6538 C CA . ILE C 1 245 ? 13.725 23.593 -14.760 1.00 20.73 245 ILE C CA 1
ATOM 6539 C C . ILE C 1 245 ? 13.720 22.371 -13.853 1.00 17.73 245 ILE C C 1
ATOM 6540 O O . ILE C 1 245 ? 14.730 22.062 -13.208 1.00 19.22 245 ILE C O 1
ATOM 6545 N N . GLU C 1 246 ? 12.591 21.684 -13.834 1.00 18.33 246 GLU C N 1
ATOM 6546 C CA . GLU C 1 246 ? 12.367 20.535 -12.958 1.00 17.73 246 GLU C CA 1
ATOM 6547 C C . GLU C 1 246 ? 11.893 19.330 -13.725 1.00 17.90 246 GLU C C 1
ATOM 6548 O O . GLU C 1 246 ? 10.788 18.866 -13.575 1.00 18.28 246 GLU C O 1
ATOM 6554 N N . ILE C 1 247 ? 12.792 18.782 -14.542 1.00 18.44 247 ILE C N 1
ATOM 6555 C CA . ILE C 1 247 ? 12.436 17.634 -15.337 1.00 20.05 247 ILE C CA 1
ATOM 6556 C C . ILE C 1 247 ? 13.028 16.316 -14.859 1.00 20.57 247 ILE C C 1
ATOM 6557 O O . ILE C 1 247 ? 13.053 15.330 -15.590 1.00 21.41 247 ILE C O 1
ATOM 6562 N N . GLY C 1 248 ? 13.516 16.299 -13.637 1.00 20.71 248 GLY C N 1
ATOM 6563 C CA . GLY C 1 248 ? 14.002 15.023 -13.159 1.00 20.70 248 GLY C CA 1
ATOM 6564 C C . GLY C 1 248 ? 15.486 14.828 -13.288 1.00 19.13 248 GLY C C 1
ATOM 6565 O O . GLY C 1 248 ? 16.249 15.656 -13.777 1.00 17.51 248 GLY C O 1
ATOM 6566 N N . PHE C 1 249 ? 15.869 13.669 -12.772 1.00 20.76 249 PHE C N 1
ATOM 6567 C CA . PHE C 1 249 ? 17.249 13.235 -12.714 1.00 22.14 249 PHE C CA 1
ATOM 6568 C C . PHE C 1 249 ? 17.349 11.779 -13.161 1.00 21.81 249 PHE C C 1
ATOM 6569 O O . PHE C 1 249 ? 16.369 11.026 -13.183 1.00 23.43 249 PHE C O 1
ATOM 6577 N N . ASP C 1 250 ? 18.551 11.387 -13.556 1.00 18.33 250 ASP C N 1
ATOM 6578 C CA . ASP C 1 250 ? 18.804 10.007 -13.925 1.00 19.68 250 ASP C CA 1
ATOM 6579 C C . ASP C 1 250 ? 19.687 9.350 -12.861 1.00 15.02 250 ASP C C 1
ATOM 6580 O O . ASP C 1 250 ? 20.753 9.832 -12.560 1.00 18.57 250 ASP C O 1
ATOM 6585 N N . PRO C 1 251 ? 19.204 8.269 -12.230 1.00 17.93 251 PRO C N 1
ATOM 6586 C CA . PRO C 1 251 ? 19.951 7.533 -11.209 1.00 17.36 251 PRO C CA 1
ATOM 6587 C C . PRO C 1 251 ? 21.018 6.683 -11.954 1.00 16.01 251 PRO C C 1
ATOM 6588 O O . PRO C 1 251 ? 20.915 6.450 -13.193 1.00 15.03 251 PRO C O 1
ATOM 6592 N N . PRO C 1 252 ? 22.063 6.241 -11.231 1.00 15.28 252 PRO C N 1
ATOM 6593 C CA . PRO C 1 252 ? 23.128 5.470 -11.856 1.00 15.51 252 PRO C CA 1
ATOM 6594 C C . PRO C 1 252 ? 22.801 4.010 -11.971 1.00 14.24 252 PRO C C 1
ATOM 6595 O O . PRO C 1 252 ? 23.550 3.171 -11.521 1.00 14.32 252 PRO C O 1
ATOM 6599 N N . THR C 1 253 ? 21.692 3.729 -12.649 1.00 14.52 253 THR C N 1
ATOM 6600 C CA . THR C 1 253 ? 21.273 2.357 -12.813 1.00 14.50 253 THR C CA 1
ATOM 6601 C C . THR C 1 253 ? 22.274 1.532 -13.596 1.00 15.43 253 THR C C 1
ATOM 6602 O O . THR C 1 253 ? 22.541 0.397 -13.215 1.00 14.89 253 THR C O 1
ATOM 6606 N N . ASP C 1 254 ? 22.832 2.105 -14.646 1.00 15.84 254 ASP C N 1
ATOM 6607 C CA . ASP C 1 254 ? 23.803 1.358 -15.444 1.00 17.21 254 ASP C CA 1
ATOM 6608 C C . ASP C 1 254 ? 25.046 1.038 -14.643 1.00 15.73 254 ASP C C 1
ATOM 6609 O O . ASP C 1 254 ? 25.566 -0.069 -14.729 1.00 16.73 254 ASP C O 1
ATOM 6614 N N . PHE C 1 255 ? 25.535 1.993 -13.854 1.00 14.37 255 PHE C N 1
ATOM 6615 C CA . PHE C 1 255 ? 26.719 1.722 -13.042 1.00 13.28 255 PHE C CA 1
ATOM 6616 C C . PHE C 1 255 ? 26.396 0.631 -12.031 1.00 12.32 255 PHE C C 1
ATOM 6617 O O . PHE C 1 255 ? 27.199 -0.272 -11.807 1.00 12.92 255 PHE C O 1
ATOM 6625 N N . ALA C 1 256 ? 25.221 0.708 -11.412 1.00 13.22 256 ALA C N 1
ATOM 6626 C CA . ALA C 1 256 ? 24.884 -0.317 -10.433 1.00 12.87 256 ALA C CA 1
ATOM 6627 C C . ALA C 1 256 ? 24.771 -1.708 -11.079 1.00 13.96 256 ALA C C 1
ATOM 6628 O O . ALA C 1 256 ? 25.358 -2.690 -10.579 1.00 14.61 256 ALA C O 1
ATOM 6630 N N . LYS C 1 257 ? 24.067 -1.777 -12.194 1.00 15.01 257 LYS C N 1
ATOM 6631 C CA . LYS C 1 257 ? 23.914 -3.076 -12.858 1.00 17.24 257 LYS C CA 1
ATOM 6632 C C . LYS C 1 257 ? 25.268 -3.618 -13.320 1.00 18.29 257 LYS C C 1
ATOM 6633 O O . LYS C 1 257 ? 25.555 -4.806 -13.097 1.00 19.92 257 LYS C O 1
ATOM 6639 N N . SER C 1 258 ? 26.091 -2.761 -13.911 1.00 17.05 258 SER C N 1
ATOM 6640 C CA . SER C 1 258 ? 27.424 -3.130 -14.383 1.00 18.31 258 SER C CA 1
ATOM 6641 C C . SER C 1 258 ? 28.250 -3.724 -13.239 1.00 16.62 258 SER C C 1
ATOM 6642 O O . SER C 1 258 ? 29.092 -4.635 -13.425 1.00 17.81 258 SER C O 1
ATOM 6645 N N . ASN C 1 259 ? 28.041 -3.210 -12.035 1.00 15.13 259 ASN C N 1
ATOM 6646 C CA . ASN C 1 259 ? 28.803 -3.664 -10.905 1.00 14.26 259 ASN C CA 1
ATOM 6647 C C . ASN C 1 259 ? 28.100 -4.595 -9.948 1.00 13.69 259 ASN C C 1
ATOM 6648 O O . ASN C 1 259 ? 28.534 -4.791 -8.842 1.00 14.82 259 ASN C O 1
ATOM 6653 N N . GLY C 1 260 ? 27.017 -5.197 -10.426 1.00 13.74 260 GLY C N 1
ATOM 6654 C CA . GLY C 1 260 ? 26.291 -6.200 -9.648 1.00 15.21 260 GLY C CA 1
ATOM 6655 C C . GLY C 1 260 ? 25.614 -5.753 -8.371 1.00 14.16 260 GLY C C 1
ATOM 6656 O O . GLY C 1 260 ? 25.509 -6.501 -7.415 1.00 17.00 260 GLY C O 1
ATOM 6657 N N . ILE C 1 261 ? 25.120 -4.526 -8.386 1.00 13.32 261 ILE C N 1
ATOM 6658 C CA . ILE C 1 261 ? 24.471 -3.919 -7.217 1.00 14.16 261 ILE C CA 1
ATOM 6659 C C . ILE C 1 261 ? 22.992 -3.742 -7.514 1.00 11.64 261 ILE C C 1
ATOM 6660 O O . ILE C 1 261 ? 22.617 -3.194 -8.556 1.00 14.37 261 ILE C O 1
ATOM 6665 N N . GLU C 1 262 ? 22.119 -4.180 -6.602 1.00 12.73 262 GLU C N 1
ATOM 6666 C CA . GLU C 1 262 ? 20.692 -4.080 -6.854 1.00 12.31 262 GLU C CA 1
ATOM 6667 C C . GLU C 1 262 ? 20.182 -2.666 -6.845 1.00 12.68 262 GLU C C 1
ATOM 6668 O O . GLU C 1 262 ? 20.642 -1.839 -6.054 1.00 12.28 262 GLU C O 1
ATOM 6674 N N . THR C 1 263 ? 19.191 -2.418 -7.688 1.00 13.63 263 THR C N 1
ATOM 6675 C CA . THR C 1 263 ? 18.538 -1.149 -7.789 1.00 13.71 263 THR C CA 1
ATOM 6676 C C . THR C 1 263 ? 17.053 -1.353 -7.500 1.00 14.02 263 THR C C 1
ATOM 6677 O O . THR C 1 263 ? 16.511 -2.475 -7.627 1.00 16.94 263 THR C O 1
ATOM 6681 N N . ASP C 1 264 ? 16.414 -0.269 -7.102 1.00 13.43 264 ASP C N 1
ATOM 6682 C CA . ASP C 1 264 ? 15.007 -0.267 -6.719 1.00 13.54 264 ASP C CA 1
ATOM 6683 C C . ASP C 1 264 ? 14.079 -0.073 -7.895 1.00 13.25 264 ASP C C 1
ATOM 6684 O O . ASP C 1 264 ? 14.492 -0.072 -9.037 1.00 14.52 264 ASP C O 1
ATOM 6689 N N . THR C 1 265 ? 12.791 0.139 -7.639 1.00 14.04 265 THR C N 1
ATOM 6690 C CA . THR C 1 265 ? 11.881 0.215 -8.765 1.00 15.40 265 THR C CA 1
ATOM 6691 C C . THR C 1 265 ? 12.037 1.428 -9.642 1.00 14.96 265 THR C C 1
ATOM 6692 O O . THR C 1 265 ? 11.545 1.456 -10.762 1.00 15.37 265 THR C O 1
ATOM 6696 N N . ASN C 1 266 ? 12.773 2.421 -9.146 1.00 12.58 266 ASN C N 1
ATOM 6697 C CA . ASN C 1 266 ? 12.991 3.654 -9.877 1.00 14.37 266 ASN C CA 1
ATOM 6698 C C . ASN C 1 266 ? 14.444 3.718 -10.399 1.00 12.56 266 ASN C C 1
ATOM 6699 O O . ASN C 1 266 ? 14.879 4.731 -10.938 1.00 14.16 266 ASN C O 1
ATOM 6704 N N . GLY C 1 267 ? 15.201 2.645 -10.209 1.00 12.18 267 GLY C N 1
ATOM 6705 C CA . GLY C 1 267 ? 16.570 2.626 -10.713 1.00 11.20 267 GLY C CA 1
ATOM 6706 C C . GLY C 1 267 ? 17.645 3.128 -9.782 1.00 11.02 267 GLY C C 1
ATOM 6707 O O . GLY C 1 267 ? 18.803 3.241 -10.218 1.00 11.83 267 GLY C O 1
ATOM 6708 N N . TYR C 1 268 ? 17.291 3.437 -8.537 1.00 12.20 268 TYR C N 1
ATOM 6709 C CA . TYR C 1 268 ? 18.252 3.933 -7.562 1.00 10.92 268 TYR C CA 1
ATOM 6710 C C . TYR C 1 268 ? 18.938 2.790 -6.837 1.00 11.45 268 TYR C C 1
ATOM 6711 O O . TYR C 1 268 ? 18.439 1.680 -6.787 1.00 11.68 268 TYR C O 1
ATOM 6720 N N . ILE C 1 269 ? 20.108 3.024 -6.275 1.00 10.43 269 ILE C N 1
ATOM 6721 C CA . ILE C 1 269 ? 20.815 1.960 -5.577 1.00 10.80 269 ILE C CA 1
ATOM 6722 C C . ILE C 1 269 ? 20.046 1.599 -4.320 1.00 11.06 269 ILE C C 1
ATOM 6723 O O . ILE C 1 269 ? 19.796 2.446 -3.453 1.00 11.85 269 ILE C O 1
ATOM 6728 N N . LYS C 1 270 ? 19.647 0.343 -4.203 1.00 11.25 270 LYS C N 1
ATOM 6729 C CA . LYS C 1 270 ? 18.886 -0.046 -3.052 1.00 12.06 270 LYS C CA 1
ATOM 6730 C C . LYS C 1 270 ? 19.715 -0.115 -1.818 1.00 11.71 270 LYS C C 1
ATOM 6731 O O . LYS C 1 270 ? 20.792 -0.722 -1.790 1.00 13.81 270 LYS C O 1
ATOM 6737 N N . VAL C 1 271 ? 19.265 0.586 -0.780 1.00 10.07 271 VAL C N 1
ATOM 6738 C CA . VAL C 1 271 ? 19.964 0.508 0.482 1.00 11.12 271 VAL C CA 1
ATOM 6739 C C . VAL C 1 271 ? 18.978 0.229 1.611 1.00 10.70 271 VAL C C 1
ATOM 6740 O O . VAL C 1 271 ? 17.764 0.523 1.487 1.00 12.75 271 VAL C O 1
ATOM 6744 N N . ASP C 1 272 ? 19.521 -0.357 2.666 1.00 11.05 272 ASP C N 1
ATOM 6745 C CA . ASP C 1 272 ? 18.720 -0.587 3.851 1.00 12.27 272 ASP C CA 1
ATOM 6746 C C . ASP C 1 272 ? 18.911 0.626 4.750 1.00 12.25 272 ASP C C 1
ATOM 6747 O O . ASP C 1 272 ? 19.529 1.624 4.373 1.00 13.44 272 ASP C O 1
ATOM 6752 N N . GLU C 1 273 ? 18.339 0.575 5.934 1.00 13.80 273 GLU C N 1
ATOM 6753 C CA . GLU C 1 273 ? 18.423 1.727 6.801 1.00 15.08 273 GLU C CA 1
ATOM 6754 C C . GLU C 1 273 ? 19.839 2.245 7.050 1.00 13.45 273 GLU C C 1
ATOM 6755 O O . GLU C 1 273 ? 20.090 3.459 7.188 1.00 13.90 273 GLU C O 1
ATOM 6761 N N . TRP C 1 274 ? 20.767 1.314 7.104 1.00 11.16 274 TRP C N 1
ATOM 6762 C CA . TRP C 1 274 ? 22.169 1.578 7.407 1.00 11.52 274 TRP C CA 1
ATOM 6763 C C . TRP C 1 274 ? 23.076 1.785 6.186 1.00 10.37 274 TRP C C 1
ATOM 6764 O O . TRP C 1 274 ? 24.276 1.676 6.270 1.00 11.12 274 TRP C O 1
ATOM 6775 N N . MET C 1 275 ? 22.450 2.103 5.073 1.00 11.04 275 MET C N 1
ATOM 6776 C CA . MET C 1 275 ? 23.141 2.397 3.841 1.00 9.32 275 MET C CA 1
ATOM 6777 C C . MET C 1 275 ? 23.857 1.224 3.231 1.00 11.06 275 MET C C 1
ATOM 6778 O O . MET C 1 275 ? 24.743 1.382 2.404 1.00 11.31 275 MET C O 1
ATOM 6783 N N . ARG C 1 276 ? 23.432 0.018 3.573 1.00 10.85 276 ARG C N 1
ATOM 6784 C CA . ARG C 1 276 ? 24.055 -1.152 2.992 1.00 11.68 276 ARG C CA 1
ATOM 6785 C C . ARG C 1 276 ? 23.371 -1.487 1.669 1.00 11.48 276 ARG C C 1
ATOM 6786 O O . ARG C 1 276 ? 22.145 -1.515 1.569 1.00 12.05 276 ARG C O 1
ATOM 6794 N N . THR C 1 277 ? 24.165 -1.775 0.645 1.00 10.49 277 THR C N 1
ATOM 6795 C CA . THR C 1 277 ? 23.638 -2.216 -0.645 1.00 11.93 277 THR C CA 1
ATOM 6796 C C . THR C 1 277 ? 23.502 -3.749 -0.599 1.00 11.82 277 THR C C 1
ATOM 6797 O O . THR C 1 277 ? 23.794 -4.408 0.398 1.00 12.81 277 THR C O 1
ATOM 6801 N N . SER C 1 278 ? 23.061 -4.288 -1.736 1.00 11.64 278 SER C N 1
ATOM 6802 C CA . SER C 1 278 ? 22.916 -5.752 -1.846 1.00 12.90 278 SER C CA 1
ATOM 6803 C C . SER C 1 278 ? 24.251 -6.479 -1.863 1.00 13.46 278 SER C C 1
ATOM 6804 O O . SER C 1 278 ? 24.279 -7.710 -1.721 1.00 14.50 278 SER C O 1
ATOM 6807 N N . VAL C 1 279 ? 25.367 -5.766 -2.027 1.00 13.06 279 VAL C N 1
ATOM 6808 C CA . VAL C 1 279 ? 26.676 -6.398 -2.046 1.00 13.34 279 VAL C CA 1
ATOM 6809 C C . VAL C 1 279 ? 27.355 -6.177 -0.714 1.00 13.36 279 VAL C C 1
ATOM 6810 O O . VAL C 1 279 ? 27.624 -5.025 -0.328 1.00 12.21 279 VAL C O 1
ATOM 6814 N N . PRO C 1 280 ? 27.664 -7.235 0.032 1.00 13.15 280 PRO C N 1
ATOM 6815 C CA . PRO C 1 280 ? 28.319 -7.091 1.331 1.00 14.24 280 PRO C CA 1
ATOM 6816 C C . PRO C 1 280 ? 29.615 -6.272 1.162 1.00 12.89 280 PRO C C 1
ATOM 6817 O O . PRO C 1 280 ? 30.388 -6.513 0.240 1.00 13.32 280 PRO C O 1
ATOM 6821 N N . GLY C 1 281 ? 29.830 -5.293 2.034 1.00 12.08 281 GLY C N 1
ATOM 6822 C CA . GLY C 1 281 ? 31.028 -4.479 1.945 1.00 10.65 281 GLY C CA 1
ATOM 6823 C C . GLY C 1 281 ? 30.895 -3.244 1.062 1.00 10.47 281 GLY C C 1
ATOM 6824 O O . GLY C 1 281 ? 31.822 -2.430 1.017 1.00 11.13 281 GLY C O 1
ATOM 6825 N N . VAL C 1 282 ? 29.784 -3.143 0.343 1.00 10.41 282 VAL C N 1
ATOM 6826 C CA . VAL C 1 282 ? 29.520 -1.969 -0.496 1.00 9.46 282 VAL C CA 1
ATOM 6827 C C . VAL C 1 282 ? 28.347 -1.231 0.122 1.00 10.91 282 VAL C C 1
ATOM 6828 O O . VAL C 1 282 ? 27.260 -1.799 0.326 1.00 10.92 282 VAL C O 1
ATOM 6832 N N . PHE C 1 283 ? 28.581 0.045 0.420 1.00 10.70 283 PHE C N 1
ATOM 6833 C CA . PHE C 1 283 ? 27.579 0.930 1.029 1.00 9.62 283 PHE C CA 1
ATOM 6834 C C . PHE C 1 283 ? 27.307 2.089 0.090 1.00 9.72 283 PHE C C 1
ATOM 6835 O O . PHE C 1 283 ? 28.057 2.282 -0.843 1.00 9.38 283 PHE C O 1
ATOM 6843 N N . ALA C 1 284 ? 26.238 2.848 0.314 1.00 8.69 284 ALA C N 1
ATOM 6844 C CA . ALA C 1 284 ? 25.956 3.962 -0.596 1.00 9.31 284 ALA C CA 1
ATOM 6845 C C . ALA C 1 284 ? 25.309 5.071 0.195 1.00 9.55 284 ALA C C 1
ATOM 6846 O O . ALA C 1 284 ? 24.683 4.822 1.240 1.00 11.04 284 ALA C O 1
ATOM 6848 N N . ALA C 1 285 ? 25.455 6.300 -0.280 1.00 8.38 285 ALA C N 1
ATOM 6849 C CA . ALA C 1 285 ? 24.899 7.455 0.440 1.00 9.37 285 ALA C CA 1
ATOM 6850 C C . ALA C 1 285 ? 24.595 8.552 -0.553 1.00 9.37 285 ALA C C 1
ATOM 6851 O O . ALA C 1 285 ? 25.199 8.660 -1.630 1.00 9.52 285 ALA C O 1
ATOM 6853 N N . GLY C 1 286 ? 23.588 9.350 -0.188 1.00 8.59 286 GLY C N 1
ATOM 6854 C CA . GLY C 1 286 ? 23.209 10.474 -1.012 1.00 9.31 286 GLY C CA 1
ATOM 6855 C C . GLY C 1 286 ? 22.145 10.201 -2.033 1.00 9.07 286 GLY C C 1
ATOM 6856 O O . GLY C 1 286 ? 21.403 9.209 -1.951 1.00 9.44 286 GLY C O 1
ATOM 6857 N N . ASP C 1 287 ? 22.071 11.075 -3.005 1.00 9.09 287 ASP C N 1
ATOM 6858 C CA . ASP C 1 287 ? 21.005 11.022 -3.991 1.00 10.92 287 ASP C CA 1
ATOM 6859 C C . ASP C 1 287 ? 20.994 9.797 -4.882 1.00 10.83 287 ASP C C 1
ATOM 6860 O O . ASP C 1 287 ? 19.996 9.537 -5.562 1.00 11.52 287 ASP C O 1
ATOM 6865 N N . CYS C 1 288 ? 22.076 9.037 -4.920 1.00 9.58 288 CYS C N 1
ATOM 6866 C CA . CYS C 1 288 ? 22.074 7.842 -5.758 1.00 9.49 288 CYS C CA 1
ATOM 6867 C C . CYS C 1 288 ? 21.291 6.713 -5.078 1.00 9.58 288 CYS C C 1
ATOM 6868 O O . CYS C 1 288 ? 21.034 5.714 -5.716 1.00 11.21 288 CYS C O 1
ATOM 6871 N N . THR C 1 289 ? 20.927 6.868 -3.809 1.00 9.75 289 THR C N 1
ATOM 6872 C CA . THR C 1 289 ? 20.278 5.792 -3.092 1.00 9.93 289 THR C CA 1
ATOM 6873 C C . THR C 1 289 ? 18.763 5.848 -3.067 1.00 11.31 289 THR C C 1
ATOM 6874 O O . THR C 1 289 ? 18.147 6.862 -3.368 1.00 11.98 289 THR C O 1
ATOM 6878 N N . SER C 1 290 ? 18.199 4.732 -2.626 1.00 11.51 290 SER C N 1
ATOM 6879 C CA . SER C 1 290 ? 16.743 4.600 -2.481 1.00 11.39 290 SER C CA 1
ATOM 6880 C C . SER C 1 290 ? 16.234 5.204 -1.197 1.00 12.22 290 SER C C 1
ATOM 6881 O O . SER C 1 290 ? 15.016 5.265 -1.009 1.00 13.63 290 SER C O 1
ATOM 6884 N N . ALA C 1 291 ? 17.122 5.648 -0.321 1.00 12.18 291 ALA C N 1
ATOM 6885 C CA . ALA C 1 291 ? 16.699 6.208 0.976 1.00 12.29 291 ALA C CA 1
ATOM 6886 C C . ALA C 1 291 ? 16.286 7.656 0.846 1.00 12.53 291 ALA C C 1
ATOM 6887 O O . ALA C 1 291 ? 17.036 8.462 0.297 1.00 14.89 291 ALA C O 1
ATOM 6889 N N . TRP C 1 292 ? 15.107 8.013 1.369 1.00 12.18 292 TRP C N 1
ATOM 6890 C CA . TRP C 1 292 ? 14.525 9.356 1.282 1.00 12.58 292 TRP C CA 1
ATOM 6891 C C . TRP C 1 292 ? 14.457 9.749 -0.162 1.00 13.53 292 TRP C C 1
ATOM 6892 O O . TRP C 1 292 ? 14.776 10.874 -0.561 1.00 16.30 292 TRP C O 1
ATOM 6903 N N . LEU C 1 293 ? 14.060 8.805 -0.978 1.00 12.84 293 LEU C N 1
ATOM 6904 C CA . LEU C 1 293 ? 14.003 9.057 -2.406 1.00 13.83 293 LEU C CA 1
ATOM 6905 C C . LEU C 1 293 ? 13.137 10.238 -2.764 1.00 13.89 293 LEU C C 1
ATOM 6906 O O . LEU C 1 293 ? 12.002 10.349 -2.300 1.00 16.75 293 LEU C O 1
ATOM 6911 N N . GLY C 1 294 ? 13.707 11.121 -3.584 1.00 16.31 294 GLY C N 1
ATOM 6912 C CA . GLY C 1 294 ? 12.968 12.285 -4.024 1.00 16.82 294 GLY C CA 1
ATOM 6913 C C . GLY C 1 294 ? 13.324 13.505 -3.216 1.00 17.10 294 GLY C C 1
ATOM 6914 O O . GLY C 1 294 ? 13.081 14.631 -3.664 1.00 19.60 294 GLY C O 1
ATOM 6915 N N . PHE C 1 295 ? 13.861 13.298 -2.025 1.00 14.99 295 PHE C N 1
ATOM 6916 C CA . PHE C 1 295 ? 14.242 14.426 -1.178 1.00 13.73 295 PHE C CA 1
ATOM 6917 C C . PHE C 1 295 ? 15.744 14.525 -1.424 1.00 14.18 295 PHE C C 1
ATOM 6918 O O . PHE C 1 295 ? 16.517 13.626 -1.056 1.00 15.59 295 PHE C O 1
ATOM 6926 N N . ARG C 1 296 ? 16.140 15.553 -2.135 1.00 13.54 296 ARG C N 1
ATOM 6927 C CA . ARG C 1 296 ? 17.560 15.726 -2.536 1.00 12.68 296 ARG C CA 1
ATOM 6928 C C . ARG C 1 296 ? 18.072 16.987 -1.889 1.00 12.28 296 ARG C C 1
ATOM 6929 O O . ARG C 1 296 ? 17.846 18.088 -2.379 1.00 13.03 296 ARG C O 1
ATOM 6937 N N . GLN C 1 297 ? 18.796 16.820 -0.790 1.00 11.26 297 GLN C N 1
ATOM 6938 C CA . GLN C 1 297 ? 19.295 17.952 -0.022 1.00 10.57 297 GLN C CA 1
ATOM 6939 C C . GLN C 1 297 ? 20.715 17.692 0.455 1.00 9.42 297 GLN C C 1
ATOM 6940 O O . GLN C 1 297 ? 21.119 16.534 0.712 1.00 9.55 297 GLN C O 1
ATOM 6946 N N . VAL C 1 298 ? 21.463 18.759 0.657 1.00 9.01 298 VAL C N 1
ATOM 6947 C CA . VAL C 1 298 ? 22.819 18.627 1.134 1.00 8.52 298 VAL C CA 1
ATOM 6948 C C . VAL C 1 298 ? 22.857 18.000 2.528 1.00 8.29 298 VAL C C 1
ATOM 6949 O O . VAL C 1 298 ? 23.613 17.063 2.751 1.00 7.92 298 VAL C O 1
ATOM 6953 N N . ILE C 1 299 ? 21.981 18.444 3.427 1.00 8.18 299 ILE C N 1
ATOM 6954 C CA . ILE C 1 299 ? 22.052 17.958 4.778 1.00 8.50 299 ILE C CA 1
ATOM 6955 C C . ILE C 1 299 ? 21.816 16.459 4.879 1.00 7.90 299 ILE C C 1
ATOM 6956 O O . ILE C 1 299 ? 22.523 15.765 5.607 1.00 8.82 299 ILE C O 1
ATOM 6961 N N . THR C 1 300 ? 20.861 15.956 4.109 1.00 8.03 300 THR C N 1
ATOM 6962 C CA . THR C 1 300 ? 20.563 14.526 4.192 1.00 8.02 300 THR C CA 1
ATOM 6963 C C . THR C 1 300 ? 21.666 13.719 3.481 1.00 8.34 300 THR C C 1
ATOM 6964 O O . THR C 1 300 ? 21.980 12.613 3.941 1.00 8.26 300 THR C O 1
ATOM 6968 N N . ALA C 1 301 ? 22.264 14.225 2.395 1.00 7.23 301 ALA C N 1
ATOM 6969 C CA . ALA C 1 301 ? 23.368 13.496 1.775 1.00 7.61 301 ALA C CA 1
ATOM 6970 C C . ALA C 1 301 ? 24.546 13.396 2.745 1.00 8.25 301 ALA C C 1
ATOM 6971 O O . ALA C 1 301 ? 25.180 12.333 2.873 1.00 8.04 301 ALA C O 1
ATOM 6973 N N . VAL C 1 302 ? 24.883 14.514 3.415 1.00 7.93 302 VAL C N 1
ATOM 6974 C CA . VAL C 1 302 ? 26.010 14.494 4.350 1.00 7.67 302 VAL C CA 1
ATOM 6975 C C . VAL C 1 302 ? 25.741 13.536 5.484 1.00 7.50 302 VAL C C 1
ATOM 6976 O O . VAL C 1 302 ? 26.660 12.786 5.885 1.00 8.41 302 VAL C O 1
ATOM 6980 N N . ALA C 1 303 ? 24.512 13.512 5.991 1.00 8.29 303 ALA C N 1
ATOM 6981 C CA . ALA C 1 303 ? 24.166 12.569 7.066 1.00 7.88 303 ALA C CA 1
ATOM 6982 C C . ALA C 1 303 ? 24.203 11.131 6.570 1.00 8.29 303 ALA C C 1
ATOM 6983 O O . ALA C 1 303 ? 24.747 10.283 7.299 1.00 8.14 303 ALA C O 1
ATOM 6985 N N . GLN C 1 304 ? 23.672 10.851 5.375 1.00 7.65 304 GLN C N 1
ATOM 6986 C CA . GLN C 1 304 ? 23.755 9.476 4.875 1.00 8.06 304 GLN C CA 1
ATOM 6987 C C . GLN C 1 304 ? 25.204 9.084 4.720 1.00 8.09 304 GLN C C 1
ATOM 6988 O O . GLN C 1 304 ? 25.535 7.923 4.930 1.00 8.80 304 GLN C O 1
ATOM 6994 N N . GLY C 1 305 ? 26.094 10.033 4.363 1.00 8.00 305 GLY C N 1
ATOM 6995 C CA . GLY C 1 305 ? 27.517 9.685 4.246 1.00 8.27 305 GLY C CA 1
ATOM 6996 C C . GLY C 1 305 ? 28.086 9.279 5.606 1.00 7.55 305 GLY C C 1
ATOM 6997 O O . GLY C 1 305 ? 28.878 8.324 5.691 1.00 8.13 305 GLY C O 1
ATOM 6998 N N . ALA C 1 306 ? 27.701 9.971 6.668 1.00 8.03 306 ALA C N 1
ATOM 6999 C CA . ALA C 1 306 ? 28.157 9.600 7.994 1.00 7.79 306 ALA C CA 1
ATOM 7000 C C . ALA C 1 306 ? 27.690 8.177 8.333 1.00 7.83 306 ALA C C 1
ATOM 7001 O O . ALA C 1 306 ? 28.454 7.414 8.947 1.00 8.99 306 ALA C O 1
ATOM 7003 N N . VAL C 1 307 ? 26.448 7.855 8.004 1.00 8.62 307 VAL C N 1
ATOM 7004 C CA . VAL C 1 307 ? 25.919 6.542 8.317 1.00 8.94 307 VAL C CA 1
ATOM 7005 C C . VAL C 1 307 ? 26.630 5.460 7.502 1.00 9.70 307 VAL C C 1
ATOM 7006 O O . VAL C 1 307 ? 26.984 4.398 8.033 1.00 9.24 307 VAL C O 1
ATOM 7010 N N . ALA C 1 308 ? 26.875 5.725 6.226 1.00 8.06 308 ALA C N 1
ATOM 7011 C CA . ALA C 1 308 ? 27.563 4.752 5.391 1.00 8.47 308 ALA C CA 1
ATOM 7012 C C . ALA C 1 308 ? 28.959 4.511 5.891 1.00 8.95 308 ALA C C 1
ATOM 7013 O O . ALA C 1 308 ? 29.436 3.380 5.911 1.00 9.66 308 ALA C O 1
ATOM 7015 N N . ALA C 1 309 ? 29.638 5.569 6.323 1.00 8.69 309 ALA C N 1
ATOM 7016 C CA . ALA C 1 309 ? 30.961 5.411 6.868 1.00 9.21 309 ALA C CA 1
ATOM 7017 C C . ALA C 1 309 ? 30.932 4.565 8.122 1.00 8.84 309 ALA C C 1
ATOM 7018 O O . ALA C 1 309 ? 31.884 3.814 8.375 1.00 9.94 309 ALA C O 1
ATOM 7020 N N . THR C 1 310 ? 29.905 4.733 8.944 1.00 9.62 310 THR C N 1
ATOM 7021 C CA . THR C 1 310 ? 29.766 3.973 10.186 1.00 10.29 310 THR C CA 1
ATOM 7022 C C . THR C 1 310 ? 29.533 2.511 9.841 1.00 9.55 310 THR C C 1
ATOM 7023 O O . THR C 1 310 ? 30.145 1.619 10.467 1.00 10.68 310 THR C O 1
ATOM 7027 N N . SER C 1 311 ? 28.690 2.239 8.866 1.00 9.82 311 SER C N 1
ATOM 7028 C CA . SER C 1 311 ? 28.477 0.855 8.469 1.00 9.46 311 SER C CA 1
ATOM 7029 C C . SER C 1 311 ? 29.765 0.286 7.886 1.00 10.72 311 SER C C 1
ATOM 7030 O O . SER C 1 311 ? 30.124 -0.886 8.157 1.00 11.72 311 SER C O 1
ATOM 7033 N N . ALA C 1 312 ? 30.521 1.069 7.120 1.00 9.67 312 ALA C N 1
ATOM 7034 C CA . ALA C 1 312 ? 31.776 0.544 6.585 1.00 11.23 312 ALA C CA 1
ATOM 7035 C C . ALA C 1 312 ? 32.747 0.274 7.707 1.00 11.04 312 ALA C C 1
ATOM 7036 O O . ALA C 1 312 ? 33.473 -0.742 7.679 1.00 10.87 312 ALA C O 1
ATOM 7038 N N . TYR C 1 313 ? 32.801 1.144 8.708 1.00 11.54 313 TYR C N 1
ATOM 7039 C CA . TYR C 1 313 ? 33.699 0.950 9.830 1.00 11.74 313 TYR C CA 1
ATOM 7040 C C . TYR C 1 313 ? 33.364 -0.347 10.550 1.00 11.72 313 TYR C C 1
ATOM 7041 O O . TYR C 1 313 ? 34.287 -1.101 10.900 1.00 12.59 313 TYR C O 1
ATOM 7050 N N . ARG C 1 314 ? 32.085 -0.582 10.792 1.00 11.99 314 ARG C N 1
ATOM 7051 C CA . ARG C 1 314 ? 31.698 -1.800 11.494 1.00 12.97 314 ARG C CA 1
ATOM 7052 C C . ARG C 1 314 ? 32.039 -2.999 10.652 1.00 12.76 314 ARG C C 1
ATOM 7053 O O . ARG C 1 314 ? 32.547 -4.007 11.177 1.00 13.91 314 ARG C O 1
ATOM 7061 N N . TYR C 1 315 ? 31.809 -2.925 9.353 1.00 11.98 315 TYR C N 1
ATOM 7062 C CA . TYR C 1 315 ? 32.103 -4.034 8.472 1.00 12.11 315 TYR C CA 1
ATOM 7063 C C . TYR C 1 315 ? 33.594 -4.325 8.432 1.00 12.55 315 TYR C C 1
ATOM 7064 O O . TYR C 1 315 ? 34.028 -5.521 8.567 1.00 15.33 315 TYR C O 1
ATOM 7073 N N . VAL C 1 316 ? 34.444 -3.323 8.250 1.00 12.35 316 VAL C N 1
ATOM 7074 C CA . VAL C 1 316 ? 35.894 -3.555 8.178 1.00 13.85 316 VAL C CA 1
ATOM 7075 C C . VAL C 1 316 ? 36.465 -4.073 9.481 1.00 14.98 316 VAL C C 1
ATOM 7076 O O . VAL C 1 316 ? 37.324 -4.985 9.476 1.00 15.22 316 VAL C O 1
ATOM 7080 N N . THR C 1 317 ? 36.034 -3.508 10.597 1.00 14.87 317 THR C N 1
ATOM 7081 C CA . THR C 1 317 ? 36.593 -3.918 11.869 1.00 16.52 317 THR C CA 1
ATOM 7082 C C . THR C 1 317 ? 36.193 -5.347 12.182 1.00 18.71 317 THR C C 1
ATOM 7083 O O . THR C 1 317 ? 37.000 -6.103 12.738 1.00 19.74 317 THR C O 1
ATOM 7087 N N . GLU C 1 318 ? 34.997 -5.743 11.776 1.00 18.19 318 GLU C N 1
ATOM 7088 C CA . GLU C 1 318 ? 34.563 -7.126 12.000 1.00 23.77 318 GLU C CA 1
ATOM 7089 C C . GLU C 1 318 ? 35.322 -8.062 11.053 1.00 24.95 318 GLU C C 1
ATOM 7090 O O . GLU C 1 318 ? 35.713 -9.177 11.442 1.00 25.69 318 GLU C O 1
ATOM 7096 N N . LYS C 1 319 ? 35.585 -7.617 9.835 1.00 26.64 319 LYS C N 1
ATOM 7097 C CA . LYS C 1 319 ? 36.341 -8.422 8.876 1.00 27.73 319 LYS C CA 1
ATOM 7098 C C . LYS C 1 319 ? 37.780 -8.582 9.383 1.00 28.69 319 LYS C C 1
ATOM 7099 O O . LYS C 1 319 ? 38.382 -9.673 9.307 1.00 28.90 319 LYS C O 1
ATOM 7105 N N . GLY D 1 13 ? -4.703 29.311 22.262 1.00 29.78 13 GLY D N 1
ATOM 7106 C CA . GLY D 1 13 ? -3.456 30.032 22.384 1.00 27.30 13 GLY D CA 1
ATOM 7107 C C . GLY D 1 13 ? -2.765 30.014 21.025 1.00 28.25 13 GLY D C 1
ATOM 7108 O O . GLY D 1 13 ? -1.685 29.441 20.867 1.00 31.60 13 GLY D O 1
ATOM 7109 N N . GLU D 1 14 ? -3.419 30.616 20.045 1.00 23.59 14 GLU D N 1
ATOM 7110 C CA . GLU D 1 14 ? -2.969 30.747 18.662 1.00 20.39 14 GLU D CA 1
ATOM 7111 C C . GLU D 1 14 ? -2.651 29.418 18.007 1.00 19.17 14 GLU D C 1
ATOM 7112 O O . GLU D 1 14 ? -2.092 28.507 18.626 1.00 19.25 14 GLU D O 1
ATOM 7118 N N . LYS D 1 15 ? -3.022 29.343 16.742 1.00 17.73 15 LYS D N 1
ATOM 7119 C CA . LYS D 1 15 ? -2.803 28.141 15.944 1.00 17.75 15 LYS D CA 1
ATOM 7120 C C . LYS D 1 15 ? -1.666 28.282 14.952 1.00 17.60 15 LYS D C 1
ATOM 7121 O O . LYS D 1 15 ? -1.483 29.296 14.318 1.00 17.90 15 LYS D O 1
ATOM 7127 N N . PHE D 1 16 ? -0.883 27.216 14.849 1.00 14.97 16 PHE D N 1
ATOM 7128 C CA . PHE D 1 16 ? 0.274 27.149 13.961 1.00 14.74 16 PHE D CA 1
ATOM 7129 C C . PHE D 1 16 ? 0.158 25.950 13.053 1.00 12.52 16 PHE D C 1
ATOM 7130 O O . PHE D 1 16 ? -0.568 24.979 13.347 1.00 14.35 16 PHE D O 1
ATOM 7138 N N . ASP D 1 17 ? 0.836 26.026 11.928 1.00 12.63 17 ASP D N 1
ATOM 7139 C CA . ASP D 1 17 ? 0.850 24.881 11.029 1.00 12.26 17 ASP D CA 1
ATOM 7140 C C . ASP D 1 17 ? 1.636 23.736 11.692 1.00 12.49 17 ASP D C 1
ATOM 7141 O O . ASP D 1 17 ? 1.237 22.554 11.610 1.00 13.03 17 ASP D O 1
ATOM 7146 N N . VAL D 1 18 ? 2.737 24.076 12.357 1.00 11.99 18 VAL D N 1
ATOM 7147 C CA . VAL D 1 18 ? 3.546 23.082 13.024 1.00 12.25 18 VAL D CA 1
ATOM 7148 C C . VAL D 1 18 ? 4.124 23.659 14.293 1.00 10.66 18 VAL D C 1
ATOM 7149 O O . VAL D 1 18 ? 4.552 24.831 14.307 1.00 11.47 18 VAL D O 1
ATOM 7153 N N . ILE D 1 19 ? 4.095 22.865 15.357 1.00 10.62 19 ILE D N 1
ATOM 7154 C CA . ILE D 1 19 ? 4.775 23.207 16.589 1.00 11.50 19 ILE D CA 1
ATOM 7155 C C . ILE D 1 19 ? 5.892 22.169 16.742 1.00 10.99 19 ILE D C 1
ATOM 7156 O O . ILE D 1 19 ? 5.647 20.936 16.656 1.00 11.24 19 ILE D O 1
ATOM 7161 N N . ILE D 1 20 ? 7.112 22.679 16.913 1.00 10.44 20 ILE D N 1
ATOM 7162 C CA . ILE D 1 20 ? 8.288 21.834 17.085 1.00 10.03 20 ILE D CA 1
ATOM 7163 C C . ILE D 1 20 ? 8.603 21.830 18.553 1.00 9.45 20 ILE D C 1
ATOM 7164 O O . ILE D 1 20 ? 8.689 22.935 19.153 1.00 11.48 20 ILE D O 1
ATOM 7169 N N . VAL D 1 21 ? 8.763 20.646 19.134 1.00 10.38 21 VAL D N 1
ATOM 7170 C CA . VAL D 1 21 ? 9.042 20.513 20.560 1.00 10.67 21 VAL D CA 1
ATOM 7171 C C . VAL D 1 21 ? 10.526 20.157 20.719 1.00 11.10 21 VAL D C 1
ATOM 7172 O O . VAL D 1 21 ? 10.994 19.119 20.239 1.00 11.53 21 VAL D O 1
ATOM 7176 N N . GLY D 1 22 ? 11.257 21.003 21.427 1.00 10.54 22 GLY D N 1
ATOM 7177 C CA . GLY D 1 22 ? 12.690 20.818 21.622 1.00 11.25 22 GLY D CA 1
ATOM 7178 C C . GLY D 1 22 ? 13.445 21.971 20.983 1.00 9.83 22 GLY D C 1
ATOM 7179 O O . GLY D 1 22 ? 12.912 22.734 20.173 1.00 10.74 22 GLY D O 1
ATOM 7180 N N . LEU D 1 23 ? 14.720 22.091 21.373 1.00 10.41 23 LEU D N 1
ATOM 7181 C CA . LEU D 1 23 ? 15.585 23.137 20.858 1.00 11.36 23 LEU D CA 1
ATOM 7182 C C . LEU D 1 23 ? 17.016 22.636 20.700 1.00 11.05 23 LEU D C 1
ATOM 7183 O O . LEU D 1 23 ? 17.989 23.369 20.883 1.00 12.38 23 LEU D O 1
ATOM 7188 N N . GLY D 1 24 ? 17.160 21.359 20.349 1.00 10.97 24 GLY D N 1
ATOM 7189 C CA . GLY D 1 24 ? 18.490 20.837 20.071 1.00 10.61 24 GLY D CA 1
ATOM 7190 C C . GLY D 1 24 ? 18.638 20.771 18.538 1.00 9.28 24 GLY D C 1
ATOM 7191 O O . GLY D 1 24 ? 17.804 21.270 17.775 1.00 9.72 24 GLY D O 1
ATOM 7192 N N . PRO D 1 25 ? 19.718 20.148 18.051 1.00 9.41 25 PRO D N 1
ATOM 7193 C CA . PRO D 1 25 ? 19.990 19.997 16.623 1.00 9.50 25 PRO D CA 1
ATOM 7194 C C . PRO D 1 25 ? 18.769 19.578 15.778 1.00 8.40 25 PRO D C 1
ATOM 7195 O O . PRO D 1 25 ? 18.519 20.144 14.719 1.00 8.81 25 PRO D O 1
ATOM 7199 N N . ALA D 1 26 ? 18.043 18.542 16.235 1.00 9.14 26 ALA D N 1
ATOM 7200 C CA . ALA D 1 26 ? 16.888 18.098 15.475 1.00 9.00 26 ALA D CA 1
ATOM 7201 C C . ALA D 1 26 ? 15.821 19.188 15.309 1.00 8.89 26 ALA D C 1
ATOM 7202 O O . ALA D 1 26 ? 15.319 19.410 14.219 1.00 9.40 26 ALA D O 1
ATOM 7204 N N . ALA D 1 27 ? 15.498 19.878 16.408 1.00 8.86 27 ALA D N 1
ATOM 7205 C CA . ALA D 1 27 ? 14.514 20.950 16.331 1.00 9.06 27 ALA D CA 1
ATOM 7206 C C . ALA D 1 27 ? 15.008 22.106 15.473 1.00 8.73 27 ALA D C 1
ATOM 7207 O O . ALA D 1 27 ? 14.221 22.698 14.729 1.00 9.11 27 ALA D O 1
ATOM 7209 N N . TYR D 1 28 ? 16.287 22.469 15.600 1.00 8.59 28 TYR D N 1
ATOM 7210 C CA . TYR D 1 28 ? 16.789 23.542 14.740 1.00 9.23 28 TYR D CA 1
ATOM 7211 C C . TYR D 1 28 ? 16.678 23.155 13.282 1.00 7.89 28 TYR D C 1
ATOM 7212 O O . TYR D 1 28 ? 16.288 23.972 12.459 1.00 9.63 28 TYR D O 1
ATOM 7221 N N . GLY D 1 29 ? 17.035 21.898 12.968 1.00 8.90 29 GLY D N 1
ATOM 7222 C CA . GLY D 1 29 ? 16.961 21.450 11.577 1.00 9.13 29 GLY D CA 1
ATOM 7223 C C . GLY D 1 29 ? 15.529 21.435 11.084 1.00 8.31 29 GLY D C 1
ATOM 7224 O O . GLY D 1 29 ? 15.289 21.771 9.911 1.00 9.65 29 GLY D O 1
ATOM 7225 N N . ALA D 1 30 ? 14.600 21.012 11.940 1.00 8.29 30 ALA D N 1
ATOM 7226 C CA . ALA D 1 30 ? 13.191 21.041 11.557 1.00 8.70 30 ALA D CA 1
ATOM 7227 C C . ALA D 1 30 ? 12.671 22.468 11.424 1.00 9.60 30 ALA D C 1
ATOM 7228 O O . ALA D 1 30 ? 11.876 22.745 10.517 1.00 11.05 30 ALA D O 1
ATOM 7230 N N . ALA D 1 31 ? 13.116 23.373 12.297 1.00 9.29 31 ALA D N 1
ATOM 7231 C CA . ALA D 1 31 ? 12.644 24.765 12.221 1.00 9.24 31 ALA D CA 1
ATOM 7232 C C . ALA D 1 31 ? 13.147 25.452 10.956 1.00 9.68 31 ALA D C 1
ATOM 7233 O O . ALA D 1 31 ? 12.389 26.220 10.325 1.00 10.29 31 ALA D O 1
ATOM 7235 N N . LEU D 1 32 ? 14.400 25.194 10.555 1.00 9.24 32 LEU D N 1
ATOM 7236 C CA . LEU D 1 32 ? 14.919 25.817 9.339 1.00 9.25 32 LEU D CA 1
ATOM 7237 C C . LEU D 1 32 ? 14.084 25.377 8.150 1.00 9.70 32 LEU D C 1
ATOM 7238 O O . LEU D 1 32 ? 13.653 26.216 7.349 1.00 10.71 32 LEU D O 1
ATOM 7243 N N . TYR D 1 33 ? 13.852 24.070 7.995 1.00 9.44 33 TYR D N 1
ATOM 7244 C CA . TYR D 1 33 ? 13.043 23.624 6.859 1.00 9.68 33 TYR D CA 1
ATOM 7245 C C . TYR D 1 33 ? 11.595 24.056 6.962 1.00 9.16 33 TYR D C 1
ATOM 7246 O O . TYR D 1 33 ? 11.004 24.414 5.953 1.00 10.36 33 TYR D O 1
ATOM 7255 N N . SER D 1 34 ? 11.019 23.998 8.157 1.00 9.76 34 SER D N 1
ATOM 7256 C CA . SER D 1 34 ? 9.624 24.434 8.315 1.00 10.33 34 SER D CA 1
ATOM 7257 C C . SER D 1 34 ? 9.446 25.870 7.858 1.00 11.33 34 SER D C 1
ATOM 7258 O O . SER D 1 34 ? 8.503 26.181 7.120 1.00 11.83 34 SER D O 1
ATOM 7261 N N . ALA D 1 35 ? 10.326 26.744 8.311 1.00 10.43 35 ALA D N 1
ATOM 7262 C CA . ALA D 1 35 ? 10.238 28.157 7.916 1.00 10.66 35 ALA D CA 1
ATOM 7263 C C . ALA D 1 35 ? 10.457 28.313 6.430 1.00 11.09 35 ALA D C 1
ATOM 7264 O O . ALA D 1 35 ? 9.755 29.105 5.795 1.00 12.46 35 ALA D O 1
ATOM 7266 N N . ARG D 1 36 ? 11.406 27.578 5.845 1.00 10.48 36 ARG D N 1
ATOM 7267 C CA . ARG D 1 36 ? 11.639 27.666 4.440 1.00 11.18 36 ARG D CA 1
ATOM 7268 C C . ARG D 1 36 ? 10.467 27.147 3.630 1.00 10.79 36 ARG D C 1
ATOM 7269 O O . ARG D 1 36 ? 10.282 27.574 2.494 1.00 13.41 36 ARG D O 1
ATOM 7277 N N . TYR D 1 37 ? 9.663 26.256 4.185 1.00 11.01 37 TYR D N 1
ATOM 7278 C CA . TYR D 1 37 ? 8.451 25.812 3.488 1.00 11.62 37 TYR D CA 1
ATOM 7279 C C . TYR D 1 37 ? 7.290 26.811 3.705 1.00 12.60 37 TYR D C 1
ATOM 7280 O O . TYR D 1 37 ? 6.198 26.563 3.234 1.00 14.98 37 TYR D O 1
ATOM 7289 N N . MET D 1 38 ? 7.566 27.867 4.463 1.00 12.79 38 MET D N 1
ATOM 7290 C CA . MET D 1 38 ? 6.601 28.906 4.831 1.00 12.84 38 MET D CA 1
ATOM 7291 C C . MET D 1 38 ? 5.489 28.372 5.710 1.00 14.52 38 MET D C 1
ATOM 7292 O O . MET D 1 38 ? 4.346 28.834 5.654 1.00 15.92 38 MET D O 1
ATOM 7297 N N . LEU D 1 39 ? 5.790 27.371 6.532 1.00 13.98 39 LEU D N 1
ATOM 7298 C CA . LEU D 1 39 ? 4.795 26.883 7.485 1.00 12.97 39 LEU D CA 1
ATOM 7299 C C . LEU D 1 39 ? 4.812 27.855 8.653 1.00 14.63 39 LEU D C 1
ATOM 7300 O O . LEU D 1 39 ? 5.888 28.331 9.042 1.00 14.04 39 LEU D O 1
ATOM 7305 N N . LYS D 1 40 ? 3.631 28.179 9.173 1.00 13.35 40 LYS D N 1
ATOM 7306 C CA . LYS D 1 40 ? 3.559 29.035 10.350 1.00 13.28 40 LYS D CA 1
ATOM 7307 C C . LYS D 1 40 ? 4.039 28.083 11.477 1.00 12.06 40 LYS D C 1
ATOM 7308 O O . LYS D 1 40 ? 3.375 27.117 11.882 1.00 12.38 40 LYS D O 1
ATOM 7314 N N . THR D 1 41 ? 5.228 28.405 11.950 1.00 13.66 41 THR D N 1
ATOM 7315 C CA . THR D 1 41 ? 5.965 27.574 12.889 1.00 13.41 41 THR D CA 1
ATOM 7316 C C . THR D 1 41 ? 6.185 28.167 14.252 1.00 13.64 41 THR D C 1
ATOM 7317 O O . THR D 1 41 ? 6.434 29.382 14.358 1.00 15.81 41 THR D O 1
ATOM 7321 N N . LEU D 1 42 ? 6.098 27.336 15.283 1.00 11.87 42 LEU D N 1
ATOM 7322 C CA . LEU D 1 42 ? 6.436 27.749 16.639 1.00 13.33 42 LEU D CA 1
ATOM 7323 C C . LEU D 1 42 ? 7.337 26.690 17.237 1.00 13.28 42 LEU D C 1
ATOM 7324 O O . LEU D 1 42 ? 7.059 25.483 17.095 1.00 13.26 42 LEU D O 1
ATOM 7329 N N . VAL D 1 43 ? 8.443 27.089 17.854 1.00 12.48 43 VAL D N 1
ATOM 7330 C CA . VAL D 1 43 ? 9.321 26.139 18.504 1.00 11.37 43 VAL D CA 1
ATOM 7331 C C . VAL D 1 43 ? 9.193 26.350 20.010 1.00 11.83 43 VAL D C 1
ATOM 7332 O O . VAL D 1 43 ? 9.251 27.506 20.476 1.00 13.24 43 VAL D O 1
ATOM 7336 N N . ILE D 1 44 ? 8.984 25.279 20.756 1.00 11.49 44 ILE D N 1
ATOM 7337 C CA . ILE D 1 44 ? 8.925 25.350 22.219 1.00 12.40 44 ILE D CA 1
ATOM 7338 C C . ILE D 1 44 ? 9.928 24.307 22.709 1.00 12.48 44 ILE D C 1
ATOM 7339 O O . ILE D 1 44 ? 9.721 23.111 22.486 1.00 12.27 44 ILE D O 1
ATOM 7344 N N . GLY D 1 45 ? 11.011 24.735 23.363 1.00 11.59 45 GLY D N 1
ATOM 7345 C CA . GLY D 1 45 ? 12.042 23.843 23.843 1.00 11.53 45 GLY D CA 1
ATOM 7346 C C . GLY D 1 45 ? 12.618 24.353 25.115 1.00 11.86 45 GLY D C 1
ATOM 7347 O O . GLY D 1 45 ? 12.719 25.572 25.302 1.00 13.02 45 GLY D O 1
ATOM 7348 N N . GLU D 1 46 ? 13.062 23.464 25.972 1.00 12.18 46 GLU D N 1
ATOM 7349 C CA . GLU D 1 46 ? 13.542 23.910 27.265 1.00 13.59 46 GLU D CA 1
ATOM 7350 C C . GLU D 1 46 ? 14.969 24.414 27.284 1.00 14.92 46 GLU D C 1
ATOM 7351 O O . GLU D 1 46 ? 15.245 25.498 27.830 1.00 18.04 46 GLU D O 1
ATOM 7357 N N . THR D 1 47 ? 15.869 23.647 26.680 1.00 13.45 47 THR D N 1
ATOM 7358 C CA . THR D 1 47 ? 17.296 23.968 26.705 1.00 14.60 47 THR D CA 1
ATOM 7359 C C . THR D 1 47 ? 17.855 24.245 25.316 1.00 13.87 47 THR D C 1
ATOM 7360 O O . THR D 1 47 ? 17.937 23.346 24.483 1.00 13.65 47 THR D O 1
ATOM 7364 N N . PRO D 1 48 ? 18.238 25.497 25.021 1.00 14.35 48 PRO D N 1
ATOM 7365 C CA . PRO D 1 48 ? 18.782 25.778 23.687 1.00 15.00 48 PRO D CA 1
ATOM 7366 C C . PRO D 1 48 ? 20.061 24.977 23.422 1.00 14.89 48 PRO D C 1
ATOM 7367 O O . PRO D 1 48 ? 21.024 25.014 24.221 1.00 15.17 48 PRO D O 1
ATOM 7371 N N . GLY D 1 49 ? 20.076 24.248 22.322 1.00 12.75 49 GLY D N 1
ATOM 7372 C CA . GLY D 1 49 ? 21.237 23.456 22.000 1.00 13.11 49 GLY D CA 1
ATOM 7373 C C . GLY D 1 49 ? 21.132 22.019 22.455 1.00 12.89 49 GLY D C 1
ATOM 7374 O O . GLY D 1 49 ? 21.885 21.163 21.994 1.00 13.13 49 GLY D O 1
ATOM 7375 N N . GLY D 1 50 ? 20.214 21.739 23.388 1.00 12.01 50 GLY D N 1
ATOM 7376 C CA . GLY D 1 50 ? 20.092 20.366 23.863 1.00 12.67 50 GLY D CA 1
ATOM 7377 C C . GLY D 1 50 ? 21.407 19.805 24.376 1.00 12.74 50 GLY D C 1
ATOM 7378 O O . GLY D 1 50 ? 22.110 20.509 25.126 1.00 14.47 50 GLY D O 1
ATOM 7379 N N . GLN D 1 51 ? 21.780 18.594 23.981 1.00 14.81 51 GLN D N 1
ATOM 7380 C CA . GLN D 1 51 ? 23.009 17.955 24.455 1.00 14.67 51 GLN D CA 1
ATOM 7381 C C . GLN D 1 51 ? 24.257 18.752 24.077 1.00 14.47 51 GLN D C 1
ATOM 7382 O O . GLN D 1 51 ? 25.315 18.533 24.665 1.00 16.22 51 GLN D O 1
ATOM 7388 N N . LEU D 1 52 ? 24.162 19.631 23.087 1.00 14.07 52 LEU D N 1
ATOM 7389 C CA . LEU D 1 52 ? 25.337 20.463 22.763 1.00 14.05 52 LEU D CA 1
ATOM 7390 C C . LEU D 1 52 ? 25.792 21.331 23.935 1.00 15.22 52 LEU D C 1
ATOM 7391 O O . LEU D 1 52 ? 26.951 21.789 23.959 1.00 15.16 52 LEU D O 1
ATOM 7396 N N . THR D 1 53 ? 24.919 21.584 24.907 1.00 15.05 53 THR D N 1
ATOM 7397 C CA . THR D 1 53 ? 25.327 22.399 26.052 1.00 15.62 53 THR D CA 1
ATOM 7398 C C . THR D 1 53 ? 26.355 21.656 26.882 1.00 17.28 53 THR D C 1
ATOM 7399 O O . THR D 1 53 ? 26.988 22.285 27.732 1.00 18.64 53 THR D O 1
ATOM 7403 N N . GLU D 1 54 ? 26.513 20.350 26.662 1.00 17.18 54 GLU D N 1
ATOM 7404 C CA . GLU D 1 54 ? 27.479 19.536 27.417 1.00 19.65 54 GLU D CA 1
ATOM 7405 C C . GLU D 1 54 ? 28.667 19.096 26.590 1.00 18.95 54 GLU D C 1
ATOM 7406 O O . GLU D 1 54 ? 29.593 18.469 27.112 1.00 21.36 54 GLU D O 1
ATOM 7412 N N . ALA D 1 55 ? 28.634 19.409 25.302 1.00 18.08 55 ALA D N 1
ATOM 7413 C CA . ALA D 1 55 ? 29.690 19.033 24.362 1.00 17.66 55 ALA D CA 1
ATOM 7414 C C . ALA D 1 55 ? 30.861 20.014 24.392 1.00 17.56 55 ALA D C 1
ATOM 7415 O O . ALA D 1 55 ? 30.754 21.117 24.882 1.00 18.93 55 ALA D O 1
ATOM 7417 N N . GLY D 1 56 ? 31.981 19.586 23.836 1.00 18.23 56 GLY D N 1
ATOM 7418 C CA . GLY D 1 56 ? 33.170 20.428 23.830 1.00 18.02 56 GLY D CA 1
ATOM 7419 C C . GLY D 1 56 ? 33.391 21.045 22.479 1.00 16.66 56 GLY D C 1
ATOM 7420 O O . GLY D 1 56 ? 32.779 22.049 22.167 1.00 18.82 56 GLY D O 1
ATOM 7421 N N . ILE D 1 57 ? 34.281 20.460 21.695 1.00 14.46 57 ILE D N 1
ATOM 7422 C CA . ILE D 1 57 ? 34.521 20.958 20.355 1.00 14.18 57 ILE D CA 1
ATOM 7423 C C . ILE D 1 57 ? 33.862 19.930 19.440 1.00 13.59 57 ILE D C 1
ATOM 7424 O O . ILE D 1 57 ? 33.939 18.708 19.667 1.00 15.00 57 ILE D O 1
ATOM 7429 N N . VAL D 1 58 ? 33.188 20.446 18.421 1.00 10.36 58 VAL D N 1
ATOM 7430 C CA . VAL D 1 58 ? 32.538 19.548 17.461 1.00 9.76 58 VAL D CA 1
ATOM 7431 C C . VAL D 1 58 ? 33.320 19.655 16.154 1.00 10.00 58 VAL D C 1
ATOM 7432 O O . VAL D 1 58 ? 33.405 20.742 15.579 1.00 9.92 58 VAL D O 1
ATOM 7436 N N . ASP D 1 59 ? 33.862 18.530 15.692 1.00 9.04 59 ASP D N 1
ATOM 7437 C CA . ASP D 1 59 ? 34.627 18.512 14.470 1.00 9.20 59 ASP D CA 1
ATOM 7438 C C . ASP D 1 59 ? 34.109 17.474 13.478 1.00 9.54 59 ASP D C 1
ATOM 7439 O O . ASP D 1 59 ? 34.814 17.124 12.535 1.00 10.86 59 ASP D O 1
ATOM 7444 N N . ASP D 1 60 ? 32.872 17.005 13.676 1.00 7.74 60 ASP D N 1
ATOM 7445 C CA . ASP D 1 60 ? 32.278 16.046 12.776 1.00 10.08 60 ASP D CA 1
ATOM 7446 C C . ASP D 1 60 ? 30.992 16.470 12.115 1.00 7.80 60 ASP D C 1
ATOM 7447 O O . ASP D 1 60 ? 30.256 15.610 11.590 1.00 9.93 60 ASP D O 1
ATOM 7452 N N . TYR D 1 61 ? 30.708 17.762 12.142 1.00 8.67 61 TYR D N 1
ATOM 7453 C CA . TYR D 1 61 ? 29.571 18.345 11.426 1.00 7.77 61 TYR D CA 1
ATOM 7454 C C . TYR D 1 61 ? 30.236 19.053 10.222 1.00 8.01 61 TYR D C 1
ATOM 7455 O O . TYR D 1 61 ? 30.874 20.122 10.359 1.00 8.68 61 TYR D O 1
ATOM 7464 N N . LEU D 1 62 ? 30.116 18.420 9.069 1.00 8.43 62 LEU D N 1
ATOM 7465 C CA . LEU D 1 62 ? 30.823 18.861 7.903 1.00 9.11 62 LEU D CA 1
ATOM 7466 C C . LEU D 1 62 ? 30.663 20.323 7.593 1.00 8.04 62 LEU D C 1
ATOM 7467 O O . LEU D 1 62 ? 29.565 20.825 7.506 1.00 8.93 62 LEU D O 1
ATOM 7472 N N . GLY D 1 63 ? 31.808 21.008 7.445 1.00 8.51 63 GLY D N 1
ATOM 7473 C CA . GLY D 1 63 ? 31.771 22.415 7.104 1.00 9.59 63 GLY D CA 1
ATOM 7474 C C . GLY D 1 63 ? 31.894 23.377 8.258 1.00 9.44 63 GLY D C 1
ATOM 7475 O O . GLY D 1 63 ? 32.164 24.599 8.003 1.00 11.12 63 GLY D O 1
ATOM 7476 N N . LEU D 1 64 ? 31.657 22.943 9.487 1.00 8.99 64 LEU D N 1
ATOM 7477 C CA . LEU D 1 64 ? 31.858 23.801 10.672 1.00 10.34 64 LEU D CA 1
ATOM 7478 C C . LEU D 1 64 ? 33.067 23.171 11.349 1.00 10.81 64 LEU D C 1
ATOM 7479 O O . LEU D 1 64 ? 32.951 22.280 12.179 1.00 12.98 64 LEU D O 1
ATOM 7484 N N . ILE D 1 65 ? 34.260 23.636 10.988 1.00 9.87 65 ILE D N 1
ATOM 7485 C CA . ILE D 1 65 ? 35.485 23.028 11.460 1.00 9.96 65 ILE D CA 1
ATOM 7486 C C . ILE D 1 65 ? 35.861 23.411 12.862 1.00 10.15 65 ILE D C 1
ATOM 7487 O O . ILE D 1 65 ? 35.915 24.594 13.199 1.00 11.02 65 ILE D O 1
ATOM 7492 N N . GLU D 1 66 ? 36.119 22.410 13.698 1.00 10.51 66 GLU D N 1
ATOM 7493 C CA . GLU D 1 66 ? 36.503 22.631 15.080 1.00 11.69 66 GLU D CA 1
ATOM 7494 C C . GLU D 1 66 ? 35.709 23.717 15.761 1.00 11.63 66 GLU D C 1
ATOM 7495 O O . GLU D 1 66 ? 36.254 24.652 16.348 1.00 12.71 66 GLU D O 1
ATOM 7501 N N . ILE D 1 67 ? 34.402 23.596 15.713 1.00 10.57 67 ILE D N 1
ATOM 7502 C CA . ILE D 1 67 ? 33.546 24.616 16.302 1.00 11.53 67 ILE D CA 1
ATOM 7503 C C . ILE D 1 67 ? 33.193 24.297 17.740 1.00 11.47 67 ILE D C 1
ATOM 7504 O O . ILE D 1 67 ? 32.794 23.197 18.064 1.00 11.92 67 ILE D O 1
ATOM 7509 N N . GLN D 1 68 ? 33.409 25.227 18.649 1.00 11.58 68 GLN D N 1
ATOM 7510 C CA . GLN D 1 68 ? 32.986 25.003 20.027 1.00 12.60 68 GLN D CA 1
ATOM 7511 C C . GLN D 1 68 ? 31.466 24.756 20.022 1.00 12.20 68 GLN D C 1
ATOM 7512 O O . GLN D 1 68 ? 30.723 25.454 19.327 1.00 12.67 68 GLN D O 1
ATOM 7518 N N . ALA D 1 69 ? 31.028 23.764 20.797 1.00 12.25 69 ALA D N 1
ATOM 7519 C CA . ALA D 1 69 ? 29.614 23.469 20.829 1.00 12.35 69 ALA D CA 1
ATOM 7520 C C . ALA D 1 69 ? 28.778 24.696 21.180 1.00 12.00 69 ALA D C 1
ATOM 7521 O O . ALA D 1 69 ? 27.701 24.881 20.603 1.00 12.39 69 ALA D O 1
ATOM 7523 N N . SER D 1 70 ? 29.282 25.582 22.056 1.00 11.82 70 SER D N 1
ATOM 7524 C CA . SER D 1 70 ? 28.492 26.760 22.384 1.00 12.64 70 SER D CA 1
ATOM 7525 C C . SER D 1 70 ? 28.342 27.687 21.186 1.00 11.58 70 SER D C 1
ATOM 7526 O O . SER D 1 70 ? 27.305 28.347 21.046 1.00 13.25 70 SER D O 1
ATOM 7529 N N . ASP D 1 71 ? 29.356 27.735 20.320 1.00 11.16 71 ASP D N 1
ATOM 7530 C CA . ASP D 1 71 ? 29.277 28.542 19.109 1.00 11.33 71 ASP D CA 1
ATOM 7531 C C . ASP D 1 71 ? 28.376 27.881 18.057 1.00 10.10 71 ASP D C 1
ATOM 7532 O O . ASP D 1 71 ? 27.746 28.555 17.273 1.00 11.45 71 ASP D O 1
ATOM 7537 N N . MET D 1 72 ? 28.313 26.539 18.077 1.00 10.89 72 MET D N 1
ATOM 7538 C CA . MET D 1 72 ? 27.416 25.820 17.168 1.00 10.86 72 MET D CA 1
ATOM 7539 C C . MET D 1 72 ? 25.958 26.191 17.572 1.00 10.52 72 MET D C 1
ATOM 7540 O O . MET D 1 72 ? 25.134 26.488 16.722 1.00 10.61 72 MET D O 1
ATOM 7545 N N . ILE D 1 73 ? 25.687 26.210 18.876 1.00 11.22 73 ILE D N 1
ATOM 7546 C CA . ILE D 1 73 ? 24.335 26.585 19.325 1.00 12.59 73 ILE D CA 1
ATOM 7547 C C . ILE D 1 73 ? 24.031 27.996 18.874 1.00 13.12 73 ILE D C 1
ATOM 7548 O O . ILE D 1 73 ? 22.948 28.263 18.368 1.00 12.98 73 ILE D O 1
ATOM 7553 N N . LYS D 1 74 ? 25.012 28.893 19.022 1.00 12.37 74 LYS D N 1
ATOM 7554 C CA . LYS D 1 74 ? 24.799 30.276 18.624 1.00 13.23 74 LYS D CA 1
ATOM 7555 C C . LYS D 1 74 ? 24.484 30.404 17.135 1.00 12.53 74 LYS D C 1
ATOM 7556 O O . LYS D 1 74 ? 23.565 31.103 16.739 1.00 13.47 74 LYS D O 1
ATOM 7562 N N . VAL D 1 75 ? 25.239 29.718 16.266 1.00 11.68 75 VAL D N 1
ATOM 7563 C CA . VAL D 1 75 ? 24.968 29.866 14.852 1.00 12.49 75 VAL D CA 1
ATOM 7564 C C . VAL D 1 75 ? 23.678 29.154 14.397 1.00 11.03 75 VAL D C 1
ATOM 7565 O O . VAL D 1 75 ? 22.992 29.614 13.490 1.00 11.61 75 VAL D O 1
ATOM 7569 N N . PHE D 1 76 ? 23.357 28.016 15.021 1.00 11.25 76 PHE D N 1
ATOM 7570 C CA . PHE D 1 76 ? 22.098 27.331 14.709 1.00 11.30 76 PHE D CA 1
ATOM 7571 C C . PHE D 1 76 ? 20.936 28.294 15.078 1.00 12.42 76 PHE D C 1
ATOM 7572 O O . PHE D 1 76 ? 19.972 28.467 14.333 1.00 13.41 76 PHE D O 1
ATOM 7580 N N . ASN D 1 77 ? 21.045 28.932 16.234 1.00 13.59 77 ASN D N 1
ATOM 7581 C CA . ASN D 1 77 ? 20.019 29.883 16.601 1.00 15.78 77 ASN D CA 1
ATOM 7582 C C . ASN D 1 77 ? 19.965 31.068 15.657 1.00 14.78 77 ASN D C 1
ATOM 7583 O O . ASN D 1 77 ? 18.890 31.503 15.271 1.00 14.72 77 ASN D O 1
ATOM 7588 N N . LYS D 1 78 ? 21.119 31.575 15.255 1.00 12.83 78 LYS D N 1
ATOM 7589 C CA . LYS D 1 78 ? 21.148 32.682 14.342 1.00 14.17 78 LYS D CA 1
ATOM 7590 C C . LYS D 1 78 ? 20.479 32.295 13.040 1.00 12.78 78 LYS D C 1
ATOM 7591 O O . LYS D 1 78 ? 19.771 33.093 12.435 1.00 14.42 78 LYS D O 1
ATOM 7597 N N . HIS D 1 79 ? 20.664 31.045 12.606 1.00 11.91 79 HIS D N 1
ATOM 7598 C CA . HIS D 1 79 ? 20.108 30.628 11.349 1.00 12.99 79 HIS D CA 1
ATOM 7599 C C . HIS D 1 79 ? 18.556 30.591 11.370 1.00 12.93 79 HIS D C 1
ATOM 7600 O O . HIS D 1 79 ? 17.924 31.063 10.423 1.00 14.33 79 HIS D O 1
ATOM 7607 N N . ILE D 1 80 ? 17.961 30.085 12.445 1.00 13.67 80 ILE D N 1
ATOM 7608 C CA . ILE D 1 80 ? 16.513 30.061 12.428 1.00 14.53 80 ILE D CA 1
ATOM 7609 C C . ILE D 1 80 ? 15.972 31.460 12.750 1.00 15.57 80 ILE D C 1
ATOM 7610 O O . ILE D 1 80 ? 14.845 31.787 12.342 1.00 17.62 80 ILE D O 1
ATOM 7615 N N . GLU D 1 81 ? 16.739 32.295 13.454 1.00 16.23 81 GLU D N 1
ATOM 7616 C CA . GLU D 1 81 ? 16.247 33.641 13.709 1.00 18.06 81 GLU D CA 1
ATOM 7617 C C . GLU D 1 81 ? 16.215 34.480 12.443 1.00 17.83 81 GLU D C 1
ATOM 7618 O O . GLU D 1 81 ? 15.379 35.391 12.333 1.00 17.64 81 GLU D O 1
ATOM 7624 N N . LYS D 1 82 ? 17.074 34.172 11.480 1.00 17.19 82 LYS D N 1
ATOM 7625 C CA . LYS D 1 82 ? 17.049 34.881 10.202 1.00 18.25 82 LYS D CA 1
ATOM 7626 C C . LYS D 1 82 ? 15.697 34.609 9.529 1.00 18.12 82 LYS D C 1
ATOM 7627 O O . LYS D 1 82 ? 15.214 35.401 8.721 1.00 19.68 82 LYS D O 1
ATOM 7633 N N . TYR D 1 83 ? 15.088 33.468 9.851 1.00 15.67 83 TYR D N 1
ATOM 7634 C CA . TYR D 1 83 ? 13.803 33.117 9.291 1.00 16.32 83 TYR D CA 1
ATOM 7635 C C . TYR D 1 83 ? 12.654 33.507 10.215 1.00 16.27 83 TYR D C 1
ATOM 7636 O O . TYR D 1 83 ? 11.520 33.090 10.018 1.00 18.05 83 TYR D O 1
ATOM 7645 N N . GLU D 1 84 ? 12.994 34.259 11.258 1.00 15.72 84 GLU D N 1
ATOM 7646 C CA . GLU D 1 84 ? 12.011 34.812 12.188 1.00 18.07 84 GLU D CA 1
ATOM 7647 C C . GLU D 1 84 ? 11.137 33.774 12.847 1.00 17.02 84 GLU D C 1
ATOM 7648 O O . GLU D 1 84 ? 9.944 33.975 13.087 1.00 17.79 84 GLU D O 1
ATOM 7654 N N . VAL D 1 85 ? 11.731 32.633 13.152 1.00 14.14 85 VAL D N 1
ATOM 7655 C CA . VAL D 1 85 ? 10.966 31.573 13.795 1.00 13.64 85 VAL D CA 1
ATOM 7656 C C . VAL D 1 85 ? 10.761 31.903 15.273 1.00 13.56 85 VAL D C 1
ATOM 7657 O O . VAL D 1 85 ? 11.722 32.078 15.996 1.00 15.02 85 VAL D O 1
ATOM 7661 N N . PRO D 1 86 ? 9.500 32.005 15.724 1.00 13.36 86 PRO D N 1
ATOM 7662 C CA . PRO D 1 86 ? 9.308 32.299 17.134 1.00 14.09 86 PRO D CA 1
ATOM 7663 C C . PRO D 1 86 ? 9.702 31.103 17.953 1.00 14.23 86 PRO D C 1
ATOM 7664 O O . PRO D 1 86 ? 9.367 29.928 17.627 1.00 12.78 86 PRO D O 1
ATOM 7668 N N . VAL D 1 87 ? 10.380 31.381 19.045 1.00 14.10 87 VAL D N 1
ATOM 7669 C CA . VAL D 1 87 ? 10.868 30.370 19.946 1.00 14.93 87 VAL D CA 1
ATOM 7670 C C . VAL D 1 87 ? 10.455 30.709 21.360 1.00 14.59 87 VAL D C 1
ATOM 7671 O O . VAL D 1 87 ? 10.623 31.872 21.811 1.00 17.58 87 VAL D O 1
ATOM 7675 N N . LEU D 1 88 ? 9.891 29.747 22.059 1.00 14.60 88 LEU D N 1
ATOM 7676 C CA . LEU D 1 88 ? 9.548 29.943 23.471 1.00 14.09 88 LEU D CA 1
ATOM 7677 C C . LEU D 1 88 ? 10.326 28.923 24.255 1.00 14.60 88 LEU D C 1
ATOM 7678 O O . LEU D 1 88 ? 10.379 27.738 23.875 1.00 13.99 88 LEU D O 1
ATOM 7683 N N . LEU D 1 89 ? 11.009 29.345 25.308 1.00 12.86 89 LEU D N 1
ATOM 7684 C CA . LEU D 1 89 ? 11.733 28.411 26.141 1.00 13.81 89 LEU D CA 1
ATOM 7685 C C . LEU D 1 89 ? 10.849 27.912 27.279 1.00 16.18 89 LEU D C 1
ATOM 7686 O O . LEU D 1 89 ? 10.551 28.639 28.235 1.00 18.07 89 LEU D O 1
ATOM 7691 N N . ASP D 1 90 ? 10.386 26.675 27.170 1.00 14.33 90 ASP D N 1
ATOM 7692 C CA . ASP D 1 90 ? 9.544 26.062 28.174 1.00 14.47 90 ASP D CA 1
ATOM 7693 C C . ASP D 1 90 ? 9.471 24.556 27.911 1.00 13.61 90 ASP D C 1
ATOM 7694 O O . ASP D 1 90 ? 10.002 24.049 26.907 1.00 14.06 90 ASP D O 1
ATOM 7699 N N . ILE D 1 91 ? 8.807 23.860 28.816 1.00 14.67 91 ILE D N 1
ATOM 7700 C CA . ILE D 1 91 ? 8.603 22.430 28.732 1.00 14.75 91 ILE D CA 1
ATOM 7701 C C . ILE D 1 91 ? 7.205 22.143 28.255 1.00 14.05 91 ILE D C 1
ATOM 7702 O O . ILE D 1 91 ? 6.221 22.738 28.743 1.00 15.64 91 ILE D O 1
ATOM 7707 N N . VAL D 1 92 ? 7.123 21.279 27.252 1.00 13.29 92 VAL D N 1
ATOM 7708 C CA . VAL D 1 92 ? 5.836 20.841 26.768 1.00 13.23 92 VAL D CA 1
ATOM 7709 C C . VAL D 1 92 ? 5.438 19.658 27.652 1.00 14.42 92 VAL D C 1
ATOM 7710 O O . VAL D 1 92 ? 6.163 18.661 27.775 1.00 14.29 92 VAL D O 1
ATOM 7714 N N . GLU D 1 93 ? 4.257 19.777 28.267 1.00 15.92 93 GLU D N 1
ATOM 7715 C CA . GLU D 1 93 ? 3.752 18.745 29.163 1.00 19.00 93 GLU D CA 1
ATOM 7716 C C . GLU D 1 93 ? 2.793 17.752 28.570 1.00 19.08 93 GLU D C 1
ATOM 7717 O O . GLU D 1 93 ? 2.663 16.649 29.112 1.00 22.55 93 GLU D O 1
ATOM 7723 N N . LYS D 1 94 ? 2.124 18.133 27.483 1.00 18.03 94 LYS D N 1
ATOM 7724 C CA . LYS D 1 94 ? 1.121 17.267 26.871 1.00 18.58 94 LYS D CA 1
ATOM 7725 C C . LYS D 1 94 ? 0.797 17.716 25.457 1.00 18.83 94 LYS D C 1
ATOM 7726 O O . LYS D 1 94 ? 0.843 18.906 25.138 1.00 18.90 94 LYS D O 1
ATOM 7732 N N . ILE D 1 95 ? 0.495 16.743 24.610 1.00 18.00 95 ILE D N 1
ATOM 7733 C CA . ILE D 1 95 ? 0.078 16.969 23.241 1.00 19.80 95 ILE D CA 1
ATOM 7734 C C . ILE D 1 95 ? -1.255 16.266 23.173 1.00 20.74 95 ILE D C 1
ATOM 7735 O O . ILE D 1 95 ? -1.316 15.029 23.163 1.00 22.05 95 ILE D O 1
ATOM 7740 N N . GLU D 1 96 ? -2.324 17.057 23.214 1.00 20.20 96 GLU D N 1
ATOM 7741 C CA . GLU D 1 96 ? -3.674 16.514 23.143 1.00 22.77 96 GLU D CA 1
ATOM 7742 C C . GLU D 1 96 ? -4.145 16.552 21.712 1.00 21.73 96 GLU D C 1
ATOM 7743 O O . GLU D 1 96 ? -4.017 17.544 21.003 1.00 21.19 96 GLU D O 1
ATOM 7749 N N . ASN D 1 97 ? -4.728 15.439 21.312 1.00 23.44 97 ASN D N 1
ATOM 7750 C CA . ASN D 1 97 ? -5.254 15.283 19.990 1.00 25.38 97 ASN D CA 1
ATOM 7751 C C . ASN D 1 97 ? -6.751 15.563 20.101 1.00 25.77 97 ASN D C 1
ATOM 7752 O O . ASN D 1 97 ? -7.488 14.761 20.662 1.00 26.32 97 ASN D O 1
ATOM 7757 N N . ARG D 1 98 ? -7.188 16.704 19.590 1.00 26.08 98 ARG D N 1
ATOM 7758 C CA . ARG D 1 98 ? -8.604 17.055 19.646 1.00 28.29 98 ARG D CA 1
ATOM 7759 C C . ARG D 1 98 ? -9.285 16.590 18.364 1.00 29.00 98 ARG D C 1
ATOM 7760 O O . ARG D 1 98 ? -10.426 16.960 18.091 1.00 29.87 98 ARG D O 1
ATOM 7768 N N . GLY D 1 99 ? -8.580 15.767 17.581 1.00 28.83 99 GLY D N 1
ATOM 7769 C CA . GLY D 1 99 ? -9.136 15.242 16.346 1.00 29.71 99 GLY D CA 1
ATOM 7770 C C . GLY D 1 99 ? -9.017 16.186 15.164 1.00 29.20 99 GLY D C 1
ATOM 7771 O O . GLY D 1 99 ? -8.593 15.791 14.076 1.00 30.73 99 GLY D O 1
ATOM 7772 N N . ASP D 1 100 ? -9.406 17.434 15.383 1.00 28.69 100 ASP D N 1
ATOM 7773 C CA . ASP D 1 100 ? -9.369 18.481 14.368 1.00 28.16 100 ASP D CA 1
ATOM 7774 C C . ASP D 1 100 ? -8.005 19.130 14.369 1.00 24.97 100 ASP D C 1
ATOM 7775 O O . ASP D 1 100 ? -7.598 19.745 13.386 1.00 24.81 100 ASP D O 1
ATOM 7780 N N . GLU D 1 101 ? -7.336 19.041 15.509 1.00 21.80 101 GLU D N 1
ATOM 7781 C CA . GLU D 1 101 ? -6.046 19.706 15.659 1.00 19.34 101 GLU D CA 1
ATOM 7782 C C . GLU D 1 101 ? -5.435 19.247 16.954 1.00 17.54 101 GLU D C 1
ATOM 7783 O O . GLU D 1 101 ? -6.071 18.536 17.745 1.00 18.06 101 GLU D O 1
ATOM 7789 N N . PHE D 1 102 ? -4.183 19.648 17.166 1.00 14.45 102 PHE D N 1
ATOM 7790 C CA . PHE D 1 102 ? -3.488 19.322 18.394 1.00 14.74 102 PHE D CA 1
ATOM 7791 C C . PHE D 1 102 ? -3.468 20.532 19.307 1.00 15.11 102 PHE D C 1
ATOM 7792 O O . PHE D 1 102 ? -3.435 21.674 18.830 1.00 16.30 102 PHE D O 1
ATOM 7800 N N . VAL D 1 103 ? -3.544 20.280 20.600 1.00 15.13 103 VAL D N 1
ATOM 7801 C CA . VAL D 1 103 ? -3.379 21.342 21.562 1.00 15.86 103 VAL D CA 1
ATOM 7802 C C . VAL D 1 103 ? -2.104 20.970 22.300 1.00 15.39 103 VAL D C 1
ATOM 7803 O O . VAL D 1 103 ? -2.009 19.909 22.905 1.00 16.73 103 VAL D O 1
ATOM 7807 N N . VAL D 1 104 ? -1.123 21.859 22.234 1.00 15.39 104 VAL D N 1
ATOM 7808 C CA . VAL D 1 104 ? 0.146 21.630 22.889 1.00 14.43 104 VAL D CA 1
ATOM 7809 C C . VAL D 1 104 ? 0.146 22.436 24.161 1.00 14.98 104 VAL D C 1
ATOM 7810 O O . VAL D 1 104 ? 0.076 23.663 24.113 1.00 15.82 104 VAL D O 1
ATOM 7814 N N . LYS D 1 105 ? 0.227 21.734 25.277 1.00 15.12 105 LYS D N 1
ATOM 7815 C CA . LYS D 1 105 ? 0.188 22.370 26.583 1.00 16.12 105 LYS D CA 1
ATOM 7816 C C . LYS D 1 105 ? 1.572 22.500 27.175 1.00 16.01 105 LYS D C 1
ATOM 7817 O O . LYS D 1 105 ? 2.317 21.525 27.268 1.00 17.20 105 LYS D O 1
ATOM 7823 N N . THR D 1 106 ? 1.930 23.726 27.556 1.00 15.49 106 THR D N 1
ATOM 7824 C CA . THR D 1 106 ? 3.224 23.976 28.163 1.00 15.84 106 THR D CA 1
ATOM 7825 C C . THR D 1 106 ? 3.128 24.153 29.673 1.00 17.41 106 THR D C 1
ATOM 7826 O O . THR D 1 106 ? 2.056 24.402 30.222 1.00 17.59 106 THR D O 1
ATOM 7830 N N . LYS D 1 107 ? 4.262 24.009 30.330 1.00 17.34 107 LYS D N 1
ATOM 7831 C CA . LYS D 1 107 ? 4.352 24.118 31.771 1.00 19.76 107 LYS D CA 1
ATOM 7832 C C . LYS D 1 107 ? 4.079 25.519 32.277 1.00 19.89 107 LYS D C 1
ATOM 7833 O O . LYS D 1 107 ? 3.386 25.678 33.288 1.00 21.37 107 LYS D O 1
ATOM 7839 N N . ARG D 1 108 ? 4.599 26.535 31.596 1.00 19.81 108 ARG D N 1
ATOM 7840 C CA . ARG D 1 108 ? 4.446 27.917 32.053 1.00 21.83 108 ARG D CA 1
ATOM 7841 C C . ARG D 1 108 ? 3.889 28.936 31.078 1.00 21.99 108 ARG D C 1
ATOM 7842 O O . ARG D 1 108 ? 3.524 30.036 31.497 1.00 23.20 108 ARG D O 1
ATOM 7850 N N . LYS D 1 109 ? 3.796 28.607 29.793 1.00 20.42 109 LYS D N 1
ATOM 7851 C CA . LYS D 1 109 ? 3.390 29.592 28.801 1.00 19.57 109 LYS D CA 1
ATOM 7852 C C . LYS D 1 109 ? 2.026 29.429 28.151 1.00 16.71 109 LYS D C 1
ATOM 7853 O O . LYS D 1 109 ? 1.756 30.043 27.121 1.00 19.49 109 LYS D O 1
ATOM 7859 N N . GLY D 1 110 ? 1.191 28.578 28.733 1.00 17.47 110 GLY D N 1
ATOM 7860 C CA . GLY D 1 110 ? -0.148 28.391 28.185 1.00 16.91 110 GLY D CA 1
ATOM 7861 C C . GLY D 1 110 ? -0.193 27.268 27.158 1.00 17.20 110 GLY D C 1
ATOM 7862 O O . GLY D 1 110 ? 0.706 26.414 27.123 1.00 17.19 110 GLY D O 1
ATOM 7863 N N . GLU D 1 111 ? -1.250 27.236 26.363 1.00 17.09 111 GLU D N 1
ATOM 7864 C CA . GLU D 1 111 ? -1.398 26.204 25.350 1.00 17.45 111 GLU D CA 1
ATOM 7865 C C . GLU D 1 111 ? -1.501 26.835 23.989 1.00 17.33 111 GLU D C 1
ATOM 7866 O O . GLU D 1 111 ? -1.893 27.987 23.833 1.00 18.45 111 GLU D O 1
ATOM 7872 N N . PHE D 1 112 ? -1.105 26.076 22.973 1.00 16.56 112 PHE D N 1
ATOM 7873 C CA . PHE D 1 112 ? -1.129 26.544 21.604 1.00 15.98 112 PHE D CA 1
ATOM 7874 C C . PHE D 1 112 ? -1.727 25.445 20.739 1.00 16.45 112 PHE D C 1
ATOM 7875 O O . PHE D 1 112 ? -1.706 24.271 21.126 1.00 19.02 112 PHE D O 1
ATOM 7883 N N . LYS D 1 113 ? -2.269 25.830 19.592 1.00 16.51 113 LYS D N 1
ATOM 7884 C CA . LYS D 1 113 ? -2.895 24.859 18.710 1.00 17.41 113 LYS D CA 1
ATOM 7885 C C . LYS D 1 113 ? -2.008 24.603 17.501 1.00 15.74 113 LYS D C 1
ATOM 7886 O O . LYS D 1 113 ? -1.233 25.466 17.097 1.00 15.09 113 LYS D O 1
ATOM 7892 N N . ALA D 1 114 ? -2.141 23.411 16.912 1.00 15.32 114 ALA D N 1
ATOM 7893 C CA . ALA D 1 114 ? -1.287 23.090 15.780 1.00 14.48 114 ALA D CA 1
ATOM 7894 C C . ALA D 1 114 ? -1.934 22.068 14.900 1.00 12.42 114 ALA D C 1
ATOM 7895 O O . ALA D 1 114 ? -2.666 21.193 15.356 1.00 14.60 114 ALA D O 1
ATOM 7897 N N . ASP D 1 115 ? -1.647 22.170 13.610 1.00 14.17 115 ASP D N 1
ATOM 7898 C CA . ASP D 1 115 ? -2.114 21.157 12.700 1.00 14.33 115 ASP D CA 1
ATOM 7899 C C . ASP D 1 115 ? -1.181 19.956 12.722 1.00 13.68 115 ASP D C 1
ATOM 7900 O O . ASP D 1 115 ? -1.606 18.846 12.431 1.00 15.65 115 ASP D O 1
ATOM 7905 N N . SER D 1 116 ? 0.081 20.169 13.090 1.00 12.39 116 SER D N 1
ATOM 7906 C CA . SER D 1 116 ? 1.052 19.080 13.127 1.00 11.97 116 SER D CA 1
ATOM 7907 C C . SER D 1 116 ? 2.081 19.391 14.215 1.00 11.03 116 SER D C 1
ATOM 7908 O O . SER D 1 116 ? 2.258 20.565 14.636 1.00 11.49 116 SER D O 1
ATOM 7911 N N . VAL D 1 117 ? 2.779 18.366 14.668 1.00 10.11 117 VAL D N 1
ATOM 7912 C CA . VAL D 1 117 ? 3.775 18.512 15.710 1.00 9.96 117 VAL D CA 1
ATOM 7913 C C . VAL D 1 117 ? 5.022 17.714 15.327 1.00 10.57 117 VAL D C 1
ATOM 7914 O O . VAL D 1 117 ? 4.904 16.609 14.773 1.00 10.31 117 VAL D O 1
ATOM 7918 N N . ILE D 1 118 ? 6.182 18.289 15.595 1.00 9.61 118 ILE D N 1
ATOM 7919 C CA . ILE D 1 118 ? 7.439 17.576 15.384 1.00 9.45 118 ILE D CA 1
ATOM 7920 C C . ILE D 1 118 ? 8.117 17.471 16.722 1.00 10.16 118 ILE D C 1
ATOM 7921 O O . ILE D 1 118 ? 8.399 18.495 17.358 1.00 10.50 118 ILE D O 1
ATOM 7926 N N . LEU D 1 119 ? 8.391 16.249 17.163 1.00 9.50 119 LEU D N 1
ATOM 7927 C CA . LEU D 1 119 ? 9.089 16.009 18.413 1.00 10.27 119 LEU D CA 1
ATOM 7928 C C . LEU D 1 119 ? 10.590 15.838 18.233 1.00 11.46 119 LEU D C 1
ATOM 7929 O O . LEU D 1 119 ? 11.044 14.886 17.580 1.00 11.60 119 LEU D O 1
ATOM 7934 N N . GLY D 1 120 ? 11.350 16.790 18.774 1.00 9.94 120 GLY D N 1
ATOM 7935 C CA . GLY D 1 120 ? 12.814 16.713 18.756 1.00 9.27 120 GLY D CA 1
ATOM 7936 C C . GLY D 1 120 ? 13.278 16.734 20.194 1.00 9.40 120 GLY D C 1
ATOM 7937 O O . GLY D 1 120 ? 14.133 17.523 20.593 1.00 11.38 120 GLY D O 1
ATOM 7938 N N . ILE D 1 121 ? 12.754 15.818 20.999 1.00 9.65 121 ILE D N 1
ATOM 7939 C CA . ILE D 1 121 ? 12.995 15.854 22.424 1.00 10.20 121 ILE D CA 1
ATOM 7940 C C . ILE D 1 121 ? 14.219 15.156 22.981 1.00 9.51 121 ILE D C 1
ATOM 7941 O O . ILE D 1 121 ? 14.462 15.190 24.189 1.00 11.43 121 ILE D O 1
ATOM 7946 N N . GLY D 1 122 ? 14.975 14.515 22.100 1.00 9.30 122 GLY D N 1
ATOM 7947 C CA . GLY D 1 122 ? 16.228 13.933 22.525 1.00 11.09 122 GLY D CA 1
ATOM 7948 C C . GLY D 1 122 ? 16.173 12.859 23.554 1.00 10.53 122 GLY D C 1
ATOM 7949 O O . GLY D 1 122 ? 15.131 12.205 23.740 1.00 12.68 122 GLY D O 1
ATOM 7950 N N . VAL D 1 123 ? 17.308 12.645 24.197 1.00 12.54 123 VAL D N 1
ATOM 7951 C CA . VAL D 1 123 ? 17.432 11.618 25.224 1.00 13.14 123 VAL D CA 1
ATOM 7952 C C . VAL D 1 123 ? 18.229 12.262 26.330 1.00 16.34 123 VAL D C 1
ATOM 7953 O O . VAL D 1 123 ? 18.859 13.299 26.127 1.00 19.42 123 VAL D O 1
ATOM 7957 N N . LYS D 1 124 ? 18.119 11.699 27.518 1.00 16.37 124 LYS D N 1
ATOM 7958 C CA . LYS D 1 124 ? 18.870 12.213 28.645 1.00 19.39 124 LYS D CA 1
ATOM 7959 C C . LYS D 1 124 ? 20.018 11.259 28.915 1.00 17.64 124 LYS D C 1
ATOM 7960 O O . LYS D 1 124 ? 19.856 10.045 28.983 1.00 17.99 124 LYS D O 1
ATOM 7966 N N . ARG D 1 125 ? 21.191 11.828 29.056 1.00 19.29 125 ARG D N 1
ATOM 7967 C CA . ARG D 1 125 ? 22.392 11.075 29.340 1.00 20.24 125 ARG D CA 1
ATOM 7968 C C . ARG D 1 125 ? 22.272 10.413 30.726 1.00 20.61 125 ARG D C 1
ATOM 7969 O O . ARG D 1 125 ? 21.832 11.045 31.681 1.00 21.59 125 ARG D O 1
ATOM 7977 N N . ARG D 1 126 ? 22.613 9.139 30.831 1.00 20.17 126 ARG D N 1
ATOM 7978 C CA . ARG D 1 126 ? 22.553 8.479 32.146 1.00 21.20 126 ARG D CA 1
ATOM 7979 C C . ARG D 1 126 ? 23.724 9.051 32.927 1.00 23.83 126 ARG D C 1
ATOM 7980 O O . ARG D 1 126 ? 24.782 9.265 32.376 1.00 22.37 126 ARG D O 1
ATOM 7988 N N . LYS D 1 127 ? 23.547 9.302 34.217 1.00 25.76 127 LYS D N 1
ATOM 7989 C CA . LYS D 1 127 ? 24.634 9.886 34.985 1.00 27.98 127 LYS D CA 1
ATOM 7990 C C . LYS D 1 127 ? 25.368 8.916 35.886 1.00 28.01 127 LYS D C 1
ATOM 7991 O O . LYS D 1 127 ? 24.751 8.156 36.630 1.00 28.89 127 LYS D O 1
ATOM 7997 N N . LEU D 1 128 ? 26.692 8.928 35.802 1.00 28.79 128 LEU D N 1
ATOM 7998 C CA . LEU D 1 128 ? 27.476 8.031 36.640 1.00 29.99 128 LEU D CA 1
ATOM 7999 C C . LEU D 1 128 ? 27.689 8.680 38.006 1.00 29.17 128 LEU D C 1
ATOM 8000 O O . LEU D 1 128 ? 27.789 7.991 39.011 1.00 29.41 128 LEU D O 1
ATOM 8005 N N . GLY D 1 129 ? 27.741 10.004 38.029 1.00 29.45 129 GLY D N 1
ATOM 8006 C CA . GLY D 1 129 ? 27.898 10.732 39.276 1.00 31.04 129 GLY D CA 1
ATOM 8007 C C . GLY D 1 129 ? 29.175 10.462 40.049 1.00 31.43 129 GLY D C 1
ATOM 8008 O O . GLY D 1 129 ? 29.152 10.397 41.282 1.00 32.30 129 GLY D O 1
ATOM 8009 N N . VAL D 1 130 ? 30.287 10.292 39.345 1.00 31.36 130 VAL D N 1
ATOM 8010 C CA . VAL D 1 130 ? 31.547 10.057 40.034 1.00 31.52 130 VAL D CA 1
ATOM 8011 C C . VAL D 1 130 ? 32.198 11.379 40.388 1.00 30.29 130 VAL D C 1
ATOM 8012 O O . VAL D 1 130 ? 32.108 12.367 39.663 1.00 29.18 130 VAL D O 1
ATOM 8016 N N . PRO D 1 131 ? 32.832 11.425 41.553 1.00 29.71 131 PRO D N 1
ATOM 8017 C CA . PRO D 1 131 ? 33.509 12.633 42.008 1.00 28.88 131 PRO D CA 1
ATOM 8018 C C . PRO D 1 131 ? 34.535 13.096 40.966 1.00 28.67 131 PRO D C 1
ATOM 8019 O O . PRO D 1 131 ? 35.351 12.292 40.486 1.00 26.87 131 PRO D O 1
ATOM 8023 N N . GLY D 1 132 ? 34.481 14.379 40.612 1.00 28.74 132 GLY D N 1
ATOM 8024 C CA . GLY D 1 132 ? 35.412 14.938 39.648 1.00 29.03 132 GLY D CA 1
ATOM 8025 C C . GLY D 1 132 ? 34.867 15.022 38.235 1.00 29.61 132 GLY D C 1
ATOM 8026 O O . GLY D 1 132 ? 35.401 15.727 37.389 1.00 29.28 132 GLY D O 1
ATOM 8027 N N . GLU D 1 133 ? 33.788 14.300 37.986 1.00 30.16 133 GLU D N 1
ATOM 8028 C CA . GLU D 1 133 ? 33.171 14.264 36.671 1.00 30.27 133 GLU D CA 1
ATOM 8029 C C . GLU D 1 133 ? 32.835 15.654 36.128 1.00 29.23 133 GLU D C 1
ATOM 8030 O O . GLU D 1 133 ? 33.272 16.028 35.042 1.00 29.39 133 GLU D O 1
ATOM 8036 N N . GLN D 1 134 ? 32.074 16.432 36.888 1.00 27.80 134 GLN D N 1
ATOM 8037 C CA . GLN D 1 134 ? 31.696 17.760 36.417 1.00 26.47 134 GLN D CA 1
ATOM 8038 C C . GLN D 1 134 ? 32.870 18.701 36.285 1.00 25.52 134 GLN D C 1
ATOM 8039 O O . GLN D 1 134 ? 32.954 19.493 35.341 1.00 24.83 134 GLN D O 1
ATOM 8045 N N . GLU D 1 135 ? 33.784 18.597 37.236 1.00 24.15 135 GLU D N 1
ATOM 8046 C CA . GLU D 1 135 ? 34.977 19.414 37.288 1.00 24.67 135 GLU D CA 1
ATOM 8047 C C . GLU D 1 135 ? 35.832 19.277 36.034 1.00 25.14 135 GLU D C 1
ATOM 8048 O O . GLU D 1 135 ? 36.336 20.269 35.494 1.00 24.21 135 GLU D O 1
ATOM 8054 N N . PHE D 1 136 ? 35.985 18.042 35.572 1.00 24.77 136 PHE D N 1
ATOM 8055 C CA . PHE D 1 136 ? 36.837 17.789 34.423 1.00 25.75 136 PHE D CA 1
ATOM 8056 C C . PHE D 1 136 ? 36.182 17.648 33.066 1.00 25.98 136 PHE D C 1
ATOM 8057 O O . PHE D 1 136 ? 36.850 17.286 32.100 1.00 24.01 136 PHE D O 1
ATOM 8065 N N . ALA D 1 137 ? 34.887 17.923 32.983 1.00 26.28 137 ALA D N 1
ATOM 8066 C CA . ALA D 1 137 ? 34.197 17.843 31.704 1.00 27.99 137 ALA D CA 1
ATOM 8067 C C . ALA D 1 137 ? 34.859 18.876 30.792 1.00 28.87 137 ALA D C 1
ATOM 8068 O O . ALA D 1 137 ? 34.994 20.036 31.166 1.00 29.19 137 ALA D O 1
ATOM 8070 N N . GLY D 1 138 ? 35.299 18.451 29.605 1.00 28.22 138 GLY D N 1
ATOM 8071 C CA . GLY D 1 138 ? 35.959 19.372 28.690 1.00 28.81 138 GLY D CA 1
ATOM 8072 C C . GLY D 1 138 ? 37.428 19.566 29.026 1.00 28.99 138 GLY D C 1
ATOM 8073 O O . GLY D 1 138 ? 38.177 20.225 28.294 1.00 29.01 138 GLY D O 1
ATOM 8074 N N . ARG D 1 139 ? 37.846 18.968 30.136 1.00 27.44 139 ARG D N 1
ATOM 8075 C CA . ARG D 1 139 ? 39.217 19.067 30.608 1.00 27.76 139 ARG D CA 1
ATOM 8076 C C . ARG D 1 139 ? 39.783 17.659 30.719 1.00 25.37 139 ARG D C 1
ATOM 8077 O O . ARG D 1 139 ? 40.631 17.385 31.565 1.00 25.79 139 ARG D O 1
ATOM 8085 N N . GLY D 1 140 ? 39.311 16.758 29.868 1.00 23.61 140 GLY D N 1
ATOM 8086 C CA . GLY D 1 140 ? 39.792 15.392 29.937 1.00 21.85 140 GLY D CA 1
ATOM 8087 C C . GLY D 1 140 ? 38.667 14.379 29.964 1.00 19.98 140 GLY D C 1
ATOM 8088 O O . GLY D 1 140 ? 38.883 13.215 29.655 1.00 20.04 140 GLY D O 1
ATOM 8089 N N . ILE D 1 141 ? 37.463 14.794 30.358 1.00 19.10 141 ILE D N 1
ATOM 8090 C CA . ILE D 1 141 ? 36.341 13.869 30.391 1.00 19.56 141 ILE D CA 1
ATOM 8091 C C . ILE D 1 141 ? 35.497 14.097 29.152 1.00 18.88 141 ILE D C 1
ATOM 8092 O O . ILE D 1 141 ? 35.213 15.227 28.790 1.00 20.70 141 ILE D O 1
ATOM 8097 N N . SER D 1 142 ? 35.096 13.015 28.505 1.00 17.34 142 SER D N 1
ATOM 8098 C CA . SER D 1 142 ? 34.261 13.098 27.329 1.00 16.83 142 SER D CA 1
ATOM 8099 C C . SER D 1 142 ? 33.138 12.106 27.492 1.00 17.26 142 SER D C 1
ATOM 8100 O O . SER D 1 142 ? 33.276 11.078 28.157 1.00 17.31 142 SER D O 1
ATOM 8103 N N . TYR D 1 143 ? 32.009 12.424 26.884 1.00 18.44 143 TYR D N 1
ATOM 8104 C CA . TYR D 1 143 ? 30.866 11.537 26.872 1.00 17.27 143 TYR D CA 1
ATOM 8105 C C . TYR D 1 143 ? 30.617 11.037 25.461 1.00 19.61 143 TYR D C 1
ATOM 8106 O O . TYR D 1 143 ? 29.583 10.475 25.176 1.00 20.42 143 TYR D O 1
ATOM 8115 N N . CYS D 1 144 ? 31.580 11.234 24.573 1.00 17.83 144 CYS D N 1
ATOM 8116 C CA . CYS D 1 144 ? 31.379 10.839 23.192 1.00 18.15 144 CYS D CA 1
ATOM 8117 C C . CYS D 1 144 ? 32.687 10.444 22.544 1.00 16.37 144 CYS D C 1
ATOM 8118 O O . CYS D 1 144 ? 33.440 11.293 22.046 1.00 16.82 144 CYS D O 1
ATOM 8121 N N . SER D 1 145 ? 32.944 9.138 22.517 1.00 16.92 145 SER D N 1
ATOM 8122 C CA . SER D 1 145 ? 34.177 8.615 21.936 1.00 17.31 145 SER D CA 1
ATOM 8123 C C . SER D 1 145 ? 34.332 8.919 20.455 1.00 16.27 145 SER D C 1
ATOM 8124 O O . SER D 1 145 ? 35.423 9.297 20.009 1.00 16.36 145 SER D O 1
ATOM 8127 N N . VAL D 1 146 ? 33.250 8.797 19.701 1.00 17.19 146 VAL D N 1
ATOM 8128 C CA . VAL D 1 146 ? 33.342 9.048 18.280 1.00 18.10 146 VAL D CA 1
ATOM 8129 C C . VAL D 1 146 ? 33.768 10.485 18.038 1.00 17.64 146 VAL D C 1
ATOM 8130 O O . VAL D 1 146 ? 34.572 10.757 17.158 1.00 18.81 146 VAL D O 1
ATOM 8134 N N . ALA D 1 147 ? 33.252 11.407 18.841 1.00 16.92 147 ALA D N 1
ATOM 8135 C CA . ALA D 1 147 ? 33.565 12.804 18.715 1.00 16.78 147 ALA D CA 1
ATOM 8136 C C . ALA D 1 147 ? 34.963 13.145 19.124 1.00 17.30 147 ALA D C 1
ATOM 8137 O O . ALA D 1 147 ? 35.689 13.834 18.400 1.00 17.67 147 ALA D O 1
ATOM 8139 N N . ASP D 1 148 ? 35.383 12.666 20.292 1.00 15.51 148 ASP D N 1
ATOM 8140 C CA . ASP D 1 148 ? 36.659 13.084 20.819 1.00 16.89 148 ASP D CA 1
ATOM 8141 C C . ASP D 1 148 ? 37.878 12.197 20.713 1.00 14.74 148 ASP D C 1
ATOM 8142 O O . ASP D 1 148 ? 38.984 12.644 21.016 1.00 16.53 148 ASP D O 1
ATOM 8147 N N . ALA D 1 149 ? 37.693 10.968 20.255 1.00 15.55 149 ALA D N 1
ATOM 8148 C CA . ALA D 1 149 ? 38.849 10.065 20.140 1.00 15.66 149 ALA D CA 1
ATOM 8149 C C . ALA D 1 149 ? 40.052 10.654 19.397 1.00 16.95 149 ALA D C 1
ATOM 8150 O O . ALA D 1 149 ? 41.175 10.479 19.808 1.00 16.28 149 ALA D O 1
ATOM 8152 N N . PRO D 1 150 ? 39.842 11.362 18.272 1.00 16.48 150 PRO D N 1
ATOM 8153 C CA . PRO D 1 150 ? 41.026 11.902 17.587 1.00 16.94 150 PRO D CA 1
ATOM 8154 C C . PRO D 1 150 ? 41.885 12.882 18.378 1.00 17.93 150 PRO D C 1
ATOM 8155 O O . PRO D 1 150 ? 43.021 13.184 17.984 1.00 20.38 150 PRO D O 1
ATOM 8159 N N . LEU D 1 151 ? 41.349 13.387 19.487 1.00 17.33 151 LEU D N 1
ATOM 8160 C CA . LEU D 1 151 ? 42.090 14.338 20.288 1.00 17.96 151 LEU D CA 1
ATOM 8161 C C . LEU D 1 151 ? 42.997 13.631 21.263 1.00 18.37 151 LEU D C 1
ATOM 8162 O O . LEU D 1 151 ? 43.720 14.292 22.011 1.00 19.77 151 LEU D O 1
ATOM 8167 N N . PHE D 1 152 ? 42.952 12.302 21.274 1.00 18.06 152 PHE D N 1
ATOM 8168 C CA . PHE D 1 152 ? 43.778 11.541 22.205 1.00 18.78 152 PHE D CA 1
ATOM 8169 C C . PHE D 1 152 ? 44.795 10.630 21.542 1.00 19.84 152 PHE D C 1
ATOM 8170 O O . PHE D 1 152 ? 45.149 9.576 22.064 1.00 20.11 152 PHE D O 1
ATOM 8178 N N . LYS D 1 153 ? 45.290 11.060 20.390 1.00 20.98 153 LYS D N 1
ATOM 8179 C CA . LYS D 1 153 ? 46.299 10.288 19.685 1.00 21.71 153 LYS D CA 1
ATOM 8180 C C . LYS D 1 153 ? 47.553 10.232 20.558 1.00 22.14 153 LYS D C 1
ATOM 8181 O O . LYS D 1 153 ? 47.984 11.249 21.102 1.00 22.56 153 LYS D O 1
ATOM 8187 N N . ASN D 1 154 ? 48.097 9.031 20.704 1.00 23.01 154 ASN D N 1
ATOM 8188 C CA . ASN D 1 154 ? 49.302 8.825 21.507 1.00 23.97 154 ASN D CA 1
ATOM 8189 C C . ASN D 1 154 ? 49.167 9.238 22.966 1.00 24.78 154 ASN D C 1
ATOM 8190 O O . ASN D 1 154 ? 50.139 9.660 23.593 1.00 25.81 154 ASN D O 1
ATOM 8195 N N . ARG D 1 155 ? 47.957 9.124 23.502 1.00 23.41 155 ARG D N 1
ATOM 8196 C CA . ARG D 1 155 ? 47.689 9.452 24.900 1.00 23.64 155 ARG D CA 1
ATOM 8197 C C . ARG D 1 155 ? 47.097 8.202 25.545 1.00 21.93 155 ARG D C 1
ATOM 8198 O O . ARG D 1 155 ? 46.812 7.227 24.860 1.00 21.97 155 ARG D O 1
ATOM 8206 N N . VAL D 1 156 ? 46.938 8.208 26.867 1.00 21.00 156 VAL D N 1
ATOM 8207 C CA . VAL D 1 156 ? 46.373 7.070 27.581 1.00 20.27 156 VAL D CA 1
ATOM 8208 C C . VAL D 1 156 ? 44.942 7.452 27.987 1.00 18.34 156 VAL D C 1
ATOM 8209 O O . VAL D 1 156 ? 44.698 8.573 28.464 1.00 19.08 156 VAL D O 1
ATOM 8213 N N . VAL D 1 157 ? 44.003 6.536 27.774 1.00 18.02 157 VAL D N 1
ATOM 8214 C CA . VAL D 1 157 ? 42.621 6.817 28.125 1.00 18.19 157 VAL D CA 1
ATOM 8215 C C . VAL D 1 157 ? 41.901 5.655 28.778 1.00 19.02 157 VAL D C 1
ATOM 8216 O O . VAL D 1 157 ? 42.341 4.499 28.711 1.00 18.97 157 VAL D O 1
ATOM 8220 N N . ALA D 1 158 ? 40.798 5.965 29.454 1.00 17.79 158 ALA D N 1
ATOM 8221 C CA . ALA D 1 158 ? 39.968 4.925 30.033 1.00 18.22 158 ALA D CA 1
ATOM 8222 C C . ALA D 1 158 ? 38.566 5.156 29.480 1.00 17.59 158 ALA D C 1
ATOM 8223 O O . ALA D 1 158 ? 38.163 6.308 29.268 1.00 19.55 158 ALA D O 1
ATOM 8225 N N . VAL D 1 159 ? 37.852 4.071 29.246 1.00 19.38 159 VAL D N 1
ATOM 8226 C CA . VAL D 1 159 ? 36.467 4.120 28.782 1.00 19.39 159 VAL D CA 1
ATOM 8227 C C . VAL D 1 159 ? 35.676 3.410 29.882 1.00 21.86 159 VAL D C 1
ATOM 8228 O O . VAL D 1 159 ? 36.028 2.293 30.289 1.00 23.22 159 VAL D O 1
ATOM 8232 N N . ILE D 1 160 ? 34.619 4.053 30.361 1.00 21.57 160 ILE D N 1
ATOM 8233 C CA . ILE D 1 160 ? 33.783 3.456 31.392 1.00 22.33 160 ILE D CA 1
ATOM 8234 C C . ILE D 1 160 ? 32.442 3.056 30.799 1.00 22.83 160 ILE D C 1
ATOM 8235 O O . ILE D 1 160 ? 31.732 3.874 30.198 1.00 22.22 160 ILE D O 1
ATOM 8240 N N . GLY D 1 161 ? 32.090 1.790 30.960 1.00 23.72 161 GLY D N 1
ATOM 8241 C CA . GLY D 1 161 ? 30.833 1.317 30.415 1.00 24.77 161 GLY D CA 1
ATOM 8242 C C . GLY D 1 161 ? 30.959 -0.103 29.916 1.00 24.78 161 GLY D C 1
ATOM 8243 O O . GLY D 1 161 ? 32.061 -0.644 29.822 1.00 25.42 161 GLY D O 1
ATOM 8244 N N . GLY D 1 162 ? 29.824 -0.717 29.612 1.00 26.01 162 GLY D N 1
ATOM 8245 C CA . GLY D 1 162 ? 29.837 -2.090 29.142 1.00 27.50 162 GLY D CA 1
ATOM 8246 C C . GLY D 1 162 ? 28.933 -2.388 27.962 1.00 27.97 162 GLY D C 1
ATOM 8247 O O . GLY D 1 162 ? 28.807 -3.543 27.559 1.00 28.32 162 GLY D O 1
ATOM 8248 N N . GLY D 1 163 ? 28.299 -1.355 27.410 1.00 27.81 163 GLY D N 1
ATOM 8249 C CA . GLY D 1 163 ? 27.412 -1.538 26.278 1.00 27.94 163 GLY D CA 1
ATOM 8250 C C . GLY D 1 163 ? 28.076 -1.348 24.922 1.00 26.49 163 GLY D C 1
ATOM 8251 O O . GLY D 1 163 ? 29.303 -1.258 24.815 1.00 25.94 163 GLY D O 1
ATOM 8252 N N . ASP D 1 164 ? 27.257 -1.265 23.883 1.00 26.20 164 ASP D N 1
ATOM 8253 C CA . ASP D 1 164 ? 27.749 -1.096 22.520 1.00 26.44 164 ASP D CA 1
ATOM 8254 C C . ASP D 1 164 ? 28.558 0.184 22.363 1.00 24.97 164 ASP D C 1
ATOM 8255 O O . ASP D 1 164 ? 29.566 0.208 21.659 1.00 24.50 164 ASP D O 1
ATOM 8260 N N . SER D 1 165 ? 28.092 1.243 23.008 1.00 24.92 165 SER D N 1
ATOM 8261 C CA . SER D 1 165 ? 28.752 2.542 22.942 1.00 24.72 165 SER D CA 1
ATOM 8262 C C . SER D 1 165 ? 30.144 2.494 23.572 1.00 23.16 165 SER D C 1
ATOM 8263 O O . SER D 1 165 ? 31.107 3.095 23.063 1.00 22.86 165 SER D O 1
ATOM 8266 N N . ALA D 1 166 ? 30.257 1.789 24.695 1.00 22.01 166 ALA D N 1
ATOM 8267 C CA . ALA D 1 166 ? 31.553 1.719 25.354 1.00 20.73 166 ALA D CA 1
ATOM 8268 C C . ALA D 1 166 ? 32.546 0.855 24.577 1.00 20.38 166 ALA D C 1
ATOM 8269 O O . ALA D 1 166 ? 33.713 1.224 24.429 1.00 20.85 166 ALA D O 1
ATOM 8271 N N . LEU D 1 167 ? 32.074 -0.278 24.058 1.00 20.10 167 LEU D N 1
ATOM 8272 C CA . LEU D 1 167 ? 32.932 -1.196 23.314 1.00 20.74 167 LEU D CA 1
ATOM 8273 C C . LEU D 1 167 ? 33.383 -0.570 21.993 1.00 20.83 167 LEU D C 1
ATOM 8274 O O . LEU D 1 167 ? 34.564 -0.642 21.637 1.00 20.20 167 LEU D O 1
ATOM 8279 N N . GLU D 1 168 ? 32.457 0.067 21.279 1.00 21.44 168 GLU D N 1
ATOM 8280 C CA . GLU D 1 168 ? 32.844 0.712 20.025 1.00 20.81 168 GLU D CA 1
ATOM 8281 C C . GLU D 1 168 ? 33.760 1.889 20.342 1.00 18.69 168 GLU D C 1
ATOM 8282 O O . GLU D 1 168 ? 34.677 2.184 19.561 1.00 19.24 168 GLU D O 1
ATOM 8288 N N . GLY D 1 169 ? 33.510 2.550 21.476 1.00 19.46 169 GLY D N 1
ATOM 8289 C CA . GLY D 1 169 ? 34.336 3.666 21.916 1.00 19.08 169 GLY D CA 1
ATOM 8290 C C . GLY D 1 169 ? 35.765 3.200 22.118 1.00 18.29 169 GLY D C 1
ATOM 8291 O O . GLY D 1 169 ? 36.715 3.819 21.661 1.00 18.11 169 GLY D O 1
ATOM 8292 N N . ALA D 1 170 ? 35.926 2.078 22.818 1.00 18.40 170 ALA D N 1
ATOM 8293 C CA . ALA D 1 170 ? 37.259 1.522 23.054 1.00 17.61 170 ALA D CA 1
ATOM 8294 C C . ALA D 1 170 ? 37.905 1.111 21.746 1.00 17.75 170 ALA D C 1
ATOM 8295 O O . ALA D 1 170 ? 39.119 1.271 21.556 1.00 16.55 170 ALA D O 1
ATOM 8297 N N . GLU D 1 171 ? 37.084 0.590 20.844 1.00 17.43 171 GLU D N 1
ATOM 8298 C CA . GLU D 1 171 ? 37.584 0.149 19.554 1.00 18.88 171 GLU D CA 1
ATOM 8299 C C . GLU D 1 171 ? 38.180 1.352 18.820 1.00 17.74 171 GLU D C 1
ATOM 8300 O O . GLU D 1 171 ? 39.288 1.310 18.344 1.00 17.89 171 GLU D O 1
ATOM 8306 N N . ILE D 1 172 ? 37.455 2.462 18.779 1.00 17.70 172 ILE D N 1
ATOM 8307 C CA . ILE D 1 172 ? 37.989 3.618 18.074 1.00 16.86 172 ILE D CA 1
ATOM 8308 C C . ILE D 1 172 ? 39.204 4.207 18.781 1.00 15.99 172 ILE D C 1
ATOM 8309 O O . ILE D 1 172 ? 40.218 4.537 18.147 1.00 16.65 172 ILE D O 1
ATOM 8314 N N . LEU D 1 173 ? 39.121 4.355 20.099 1.00 16.32 173 LEU D N 1
ATOM 8315 C CA . LEU D 1 173 ? 40.243 4.910 20.828 1.00 15.49 173 LEU D CA 1
ATOM 8316 C C . LEU D 1 173 ? 41.509 4.058 20.672 1.00 16.83 173 LEU D C 1
ATOM 8317 O O . LEU D 1 173 ? 42.605 4.609 20.654 1.00 16.97 173 LEU D O 1
ATOM 8322 N N . SER D 1 174 ? 41.367 2.737 20.530 1.00 17.59 174 SER D N 1
ATOM 8323 C CA . SER D 1 174 ? 42.557 1.880 20.376 1.00 19.55 174 SER D CA 1
ATOM 8324 C C . SER D 1 174 ? 43.347 2.227 19.117 1.00 19.88 174 SER D C 1
ATOM 8325 O O . SER D 1 174 ? 44.540 1.944 19.023 1.00 21.08 174 SER D O 1
ATOM 8328 N N . SER D 1 175 ? 42.696 2.860 18.143 1.00 19.56 175 SER D N 1
ATOM 8329 C CA . SER D 1 175 ? 43.396 3.243 16.909 1.00 19.54 175 SER D CA 1
ATOM 8330 C C . SER D 1 175 ? 44.160 4.555 17.041 1.00 19.33 175 SER D C 1
ATOM 8331 O O . SER D 1 175 ? 44.934 4.934 16.154 1.00 21.35 175 SER D O 1
ATOM 8334 N N . TYR D 1 176 ? 43.891 5.280 18.118 1.00 17.15 176 TYR D N 1
ATOM 8335 C CA . TYR D 1 176 ? 44.524 6.551 18.390 1.00 17.73 176 TYR D CA 1
ATOM 8336 C C . TYR D 1 176 ? 45.454 6.545 19.589 1.00 18.33 176 TYR D C 1
ATOM 8337 O O . TYR D 1 176 ? 46.594 7.003 19.529 1.00 19.94 176 TYR D O 1
ATOM 8346 N N . SER D 1 177 ? 44.923 6.036 20.692 1.00 19.11 177 SER D N 1
ATOM 8347 C CA . SER D 1 177 ? 45.618 6.043 21.959 1.00 19.74 177 SER D CA 1
ATOM 8348 C C . SER D 1 177 ? 46.697 4.992 22.154 1.00 20.33 177 SER D C 1
ATOM 8349 O O . SER D 1 177 ? 46.655 3.912 21.568 1.00 20.90 177 SER D O 1
ATOM 8352 N N . THR D 1 178 ? 47.650 5.337 23.010 1.00 22.55 178 THR D N 1
ATOM 8353 C CA . THR D 1 178 ? 48.748 4.444 23.355 1.00 23.51 178 THR D CA 1
ATOM 8354 C C . THR D 1 178 ? 48.210 3.262 24.122 1.00 23.54 178 THR D C 1
ATOM 8355 O O . THR D 1 178 ? 48.635 2.125 23.908 1.00 26.03 178 THR D O 1
ATOM 8359 N N . LYS D 1 179 ? 47.276 3.529 25.030 1.00 23.09 179 LYS D N 1
ATOM 8360 C CA . LYS D 1 179 ? 46.672 2.492 25.842 1.00 23.11 179 LYS D CA 1
ATOM 8361 C C . LYS D 1 179 ? 45.252 2.912 26.195 1.00 20.86 179 LYS D C 1
ATOM 8362 O O . LYS D 1 179 ? 45.000 4.100 26.425 1.00 20.96 179 LYS D O 1
ATOM 8368 N N . VAL D 1 180 ? 44.359 1.925 26.208 1.00 19.68 180 VAL D N 1
ATOM 8369 C CA . VAL D 1 180 ? 42.946 2.092 26.532 1.00 20.87 180 VAL D CA 1
ATOM 8370 C C . VAL D 1 180 ? 42.534 1.110 27.624 1.00 21.62 180 VAL D C 1
ATOM 8371 O O . VAL D 1 180 ? 42.672 -0.090 27.469 1.00 21.81 180 VAL D O 1
ATOM 8375 N N . TYR D 1 181 ? 42.048 1.636 28.734 1.00 21.16 181 TYR D N 1
ATOM 8376 C CA . TYR D 1 181 ? 41.543 0.792 29.814 1.00 22.85 181 TYR D CA 1
ATOM 8377 C C . TYR D 1 181 ? 40.026 0.741 29.644 1.00 22.96 181 TYR D C 1
ATOM 8378 O O . TYR D 1 181 ? 39.386 1.795 29.574 1.00 25.34 181 TYR D O 1
ATOM 8387 N N . LEU D 1 182 ? 39.433 -0.442 29.548 1.00 23.52 182 LEU D N 1
ATOM 8388 C CA . LEU D 1 182 ? 37.975 -0.527 29.415 1.00 23.89 182 LEU D CA 1
ATOM 8389 C C . LEU D 1 182 ? 37.465 -0.985 30.769 1.00 24.58 182 LEU D C 1
ATOM 8390 O O . LEU D 1 182 ? 37.669 -2.135 31.143 1.00 26.14 182 LEU D O 1
ATOM 8395 N N . ILE D 1 183 ? 36.803 -0.079 31.478 1.00 24.43 183 ILE D N 1
ATOM 8396 C CA . ILE D 1 183 ? 36.312 -0.340 32.829 1.00 25.31 183 ILE D CA 1
ATOM 8397 C C . ILE D 1 183 ? 34.797 -0.574 32.903 1.00 26.65 183 ILE D C 1
ATOM 8398 O O . ILE D 1 183 ? 34.006 0.231 32.415 1.00 25.87 183 ILE D O 1
ATOM 8403 N N . HIS D 1 184 ? 34.394 -1.675 33.540 1.00 28.91 184 HIS D N 1
ATOM 8404 C CA . HIS D 1 184 ? 32.970 -2.014 33.672 1.00 30.20 184 HIS D CA 1
ATOM 8405 C C . HIS D 1 184 ? 32.742 -2.788 34.982 1.00 32.48 184 HIS D C 1
ATOM 8406 O O . HIS D 1 184 ? 33.455 -3.748 35.266 1.00 31.90 184 HIS D O 1
ATOM 8413 N N . ARG D 1 185 ? 31.738 -2.360 35.747 1.00 34.61 185 ARG D N 1
ATOM 8414 C CA . ARG D 1 185 ? 31.397 -2.944 37.053 1.00 37.09 185 ARG D CA 1
ATOM 8415 C C . ARG D 1 185 ? 30.902 -4.384 37.058 1.00 38.00 185 ARG D C 1
ATOM 8416 O O . ARG D 1 185 ? 30.869 -5.027 38.106 1.00 37.99 185 ARG D O 1
ATOM 8424 N N . ARG D 1 186 ? 30.506 -4.887 35.899 1.00 39.36 186 ARG D N 1
ATOM 8425 C CA . ARG D 1 186 ? 29.989 -6.241 35.801 1.00 40.54 186 ARG D CA 1
ATOM 8426 C C . ARG D 1 186 ? 31.102 -7.226 35.502 1.00 40.61 186 ARG D C 1
ATOM 8427 O O . ARG D 1 186 ? 32.234 -6.840 35.213 1.00 40.69 186 ARG D O 1
ATOM 8435 N N . ASP D 1 187 ? 30.771 -8.507 35.569 1.00 41.21 187 ASP D N 1
ATOM 8436 C CA . ASP D 1 187 ? 31.745 -9.554 35.316 1.00 41.28 187 ASP D CA 1
ATOM 8437 C C . ASP D 1 187 ? 31.986 -9.712 33.817 1.00 40.94 187 ASP D C 1
ATOM 8438 O O . ASP D 1 187 ? 33.056 -10.146 33.390 1.00 41.02 187 ASP D O 1
ATOM 8443 N N . THR D 1 188 ? 30.970 -9.363 33.033 1.00 39.99 188 THR D N 1
ATOM 8444 C CA . THR D 1 188 ? 31.029 -9.434 31.580 1.00 39.58 188 THR D CA 1
ATOM 8445 C C . THR D 1 188 ? 30.423 -8.152 31.010 1.00 38.68 188 THR D C 1
ATOM 8446 O O . THR D 1 188 ? 29.961 -7.286 31.756 1.00 38.38 188 THR D O 1
ATOM 8450 N N . PHE D 1 189 ? 30.419 -8.042 29.685 1.00 38.06 189 PHE D N 1
ATOM 8451 C CA . PHE D 1 189 ? 29.861 -6.868 29.017 1.00 37.09 189 PHE D CA 1
ATOM 8452 C C . PHE D 1 189 ? 28.489 -7.224 28.482 1.00 37.29 189 PHE D C 1
ATOM 8453 O O . PHE D 1 189 ? 28.208 -8.393 28.238 1.00 37.55 189 PHE D O 1
ATOM 8461 N N . LYS D 1 190 ? 27.633 -6.220 28.310 1.00 37.34 190 LYS D N 1
ATOM 8462 C CA . LYS D 1 190 ? 26.284 -6.443 27.804 1.00 37.44 190 LYS D CA 1
ATOM 8463 C C . LYS D 1 190 ? 26.192 -6.095 26.330 1.00 37.53 190 LYS D C 1
ATOM 8464 O O . LYS D 1 190 ? 25.126 -6.188 25.717 1.00 37.55 190 LYS D O 1
ATOM 8470 N N . ALA D 1 191 ? 27.324 -5.694 25.761 1.00 37.84 191 ALA D N 1
ATOM 8471 C CA . ALA D 1 191 ? 27.389 -5.327 24.354 1.00 38.31 191 ALA D CA 1
ATOM 8472 C C . ALA D 1 191 ? 27.322 -6.536 23.426 1.00 39.04 191 ALA D C 1
ATOM 8473 O O . ALA D 1 191 ? 27.709 -7.646 23.803 1.00 38.98 191 ALA D O 1
ATOM 8475 N N . GLN D 1 192 ? 26.831 -6.303 22.210 1.00 39.54 192 GLN D N 1
ATOM 8476 C CA . GLN D 1 192 ? 26.735 -7.350 21.196 1.00 40.05 192 GLN D CA 1
ATOM 8477 C C . GLN D 1 192 ? 28.010 -8.174 21.247 1.00 39.82 192 GLN D C 1
ATOM 8478 O O . GLN D 1 192 ? 29.086 -7.641 21.488 1.00 39.64 192 GLN D O 1
ATOM 8484 N N . PRO D 1 193 ? 27.904 -9.485 20.985 1.00 39.52 193 PRO D N 1
ATOM 8485 C CA . PRO D 1 193 ? 29.045 -10.406 21.005 1.00 39.28 193 PRO D CA 1
ATOM 8486 C C . PRO D 1 193 ? 30.230 -9.995 20.123 1.00 38.86 193 PRO D C 1
ATOM 8487 O O . PRO D 1 193 ? 31.389 -10.093 20.539 1.00 38.87 193 PRO D O 1
ATOM 8491 N N . ILE D 1 194 ? 29.933 -9.548 18.905 1.00 38.48 194 ILE D N 1
ATOM 8492 C CA . ILE D 1 194 ? 30.973 -9.159 17.953 1.00 37.87 194 ILE D CA 1
ATOM 8493 C C . ILE D 1 194 ? 31.814 -7.993 18.462 1.00 37.58 194 ILE D C 1
ATOM 8494 O O . ILE D 1 194 ? 33.033 -7.958 18.267 1.00 36.55 194 ILE D O 1
ATOM 8499 N N . TYR D 1 195 ? 31.157 -7.051 19.129 1.00 37.62 195 TYR D N 1
ATOM 8500 C CA . TYR D 1 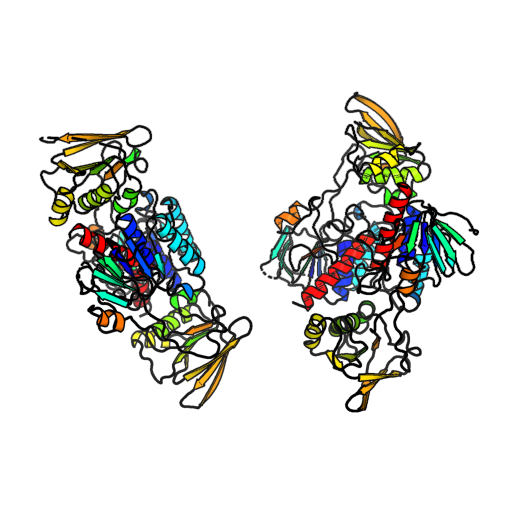195 ? 31.840 -5.884 19.670 1.00 37.97 195 TYR D CA 1
ATOM 8501 C C . TYR D 1 195 ? 32.866 -6.309 20.711 1.00 38.05 195 TYR D C 1
ATOM 8502 O O . TYR D 1 195 ? 33.996 -5.818 20.719 1.00 37.41 195 TYR D O 1
ATOM 8511 N N . VAL D 1 196 ? 32.479 -7.238 21.581 1.00 37.80 196 VAL D N 1
ATOM 8512 C CA . VAL D 1 196 ? 33.388 -7.703 22.620 1.00 38.25 196 VAL D CA 1
ATOM 8513 C C . VAL D 1 196 ? 34.592 -8.455 22.052 1.00 37.99 196 VAL D C 1
ATOM 8514 O O . VAL D 1 196 ? 35.730 -8.203 22.446 1.00 37.67 196 VAL D O 1
ATOM 8518 N N . GLU D 1 197 ? 34.338 -9.382 21.132 1.00 38.67 197 GLU D N 1
ATOM 8519 C CA . GLU D 1 197 ? 35.412 -10.165 20.531 1.00 39.10 197 GLU D CA 1
ATOM 8520 C C . GLU D 1 197 ? 36.414 -9.325 19.752 1.00 39.19 197 GLU D C 1
ATOM 8521 O O . GLU D 1 197 ? 37.625 -9.549 19.839 1.00 39.25 197 GLU D O 1
ATOM 8527 N N . THR D 1 198 ? 35.917 -8.358 18.992 1.00 38.70 198 THR D N 1
ATOM 8528 C CA . THR D 1 198 ? 36.805 -7.501 18.220 1.00 38.63 198 THR D CA 1
ATOM 8529 C C . THR D 1 198 ? 37.751 -6.700 19.125 1.00 38.69 198 THR D C 1
ATOM 8530 O O . THR D 1 198 ? 38.969 -6.663 18.901 1.00 38.26 198 THR D O 1
ATOM 8534 N N . VAL D 1 199 ? 37.198 -6.066 20.154 1.00 38.20 199 VAL D N 1
ATOM 8535 C CA . VAL D 1 199 ? 38.012 -5.273 21.067 1.00 38.26 199 VAL D CA 1
ATOM 8536 C C . VAL D 1 199 ? 38.990 -6.142 21.850 1.00 38.58 199 VAL D C 1
ATOM 8537 O O . VAL D 1 199 ? 40.123 -5.731 22.129 1.00 37.57 199 VAL D O 1
ATOM 8541 N N . LYS D 1 200 ? 38.533 -7.342 22.198 1.00 39.43 200 LYS D N 1
ATOM 8542 C CA . LYS D 1 200 ? 39.334 -8.301 22.950 1.00 40.59 200 LYS D CA 1
ATOM 8543 C C . LYS D 1 200 ? 40.698 -8.508 22.289 1.00 40.16 200 LYS D C 1
ATOM 8544 O O . LYS D 1 200 ? 41.731 -8.576 22.968 1.00 40.75 200 LYS D O 1
ATOM 8550 N N . LYS D 1 201 ? 40.693 -8.574 20.961 1.00 39.95 201 LYS D N 1
ATOM 8551 C CA . LYS D 1 201 ? 41.910 -8.797 20.182 1.00 39.66 201 LYS D CA 1
ATOM 8552 C C . LYS D 1 201 ? 42.885 -7.627 20.038 1.00 39.28 201 LYS D C 1
ATOM 8553 O O . LYS D 1 201 ? 43.985 -7.799 19.500 1.00 39.29 201 LYS D O 1
ATOM 8559 N N . LYS D 1 202 ? 42.490 -6.441 20.494 1.00 37.81 202 LYS D N 1
ATOM 8560 C CA . LYS D 1 202 ? 43.364 -5.273 20.420 1.00 36.63 202 LYS D CA 1
ATOM 8561 C C . LYS D 1 202 ? 44.388 -5.393 21.530 1.00 36.47 202 LYS D C 1
ATOM 8562 O O . LYS D 1 202 ? 44.033 -5.511 22.699 1.00 37.43 202 LYS D O 1
ATOM 8568 N N . PRO D 1 203 ? 45.677 -5.349 21.185 1.00 35.63 203 PRO D N 1
ATOM 8569 C CA . PRO D 1 203 ? 46.711 -5.470 22.209 1.00 35.16 203 PRO D CA 1
ATOM 8570 C C . PRO D 1 203 ? 46.828 -4.271 23.137 1.00 33.37 203 PRO D C 1
ATOM 8571 O O . PRO D 1 203 ? 47.322 -4.403 24.252 1.00 34.63 203 PRO D O 1
ATOM 8575 N N . ASN D 1 204 ? 46.382 -3.099 22.700 1.00 31.09 204 ASN D N 1
ATOM 8576 C CA . ASN D 1 204 ? 46.508 -1.929 23.558 1.00 28.60 204 ASN D CA 1
ATOM 8577 C C . ASN D 1 204 ? 45.263 -1.607 24.363 1.00 27.39 204 ASN D C 1
ATOM 8578 O O . ASN D 1 204 ? 45.147 -0.512 24.902 1.00 26.62 204 ASN D O 1
ATOM 8583 N N . VAL D 1 205 ? 44.338 -2.562 24.436 1.00 26.24 205 VAL D N 1
ATOM 8584 C CA . VAL D 1 205 ? 43.124 -2.395 25.225 1.00 28.13 205 VAL D CA 1
ATOM 8585 C C . VAL D 1 205 ? 43.175 -3.390 26.377 1.00 28.79 205 VAL D C 1
ATOM 8586 O O . VAL D 1 205 ? 43.296 -4.599 26.160 1.00 30.74 205 VAL D O 1
ATOM 8590 N N . GLU D 1 206 ? 43.069 -2.869 27.593 1.00 28.75 206 GLU D N 1
ATOM 8591 C CA . GLU D 1 206 ? 43.084 -3.694 28.794 1.00 28.95 206 GLU D CA 1
ATOM 8592 C C . GLU D 1 206 ? 41.711 -3.674 29.444 1.00 29.40 206 GLU D C 1
ATOM 8593 O O . GLU D 1 206 ? 41.192 -2.599 29.760 1.00 27.54 206 GLU D O 1
ATOM 8599 N N . PHE D 1 207 ? 41.120 -4.852 29.632 1.00 30.24 207 PHE D N 1
ATOM 8600 C CA . PHE D 1 207 ? 39.817 -4.955 30.274 1.00 31.08 207 PHE D CA 1
ATOM 8601 C C . PHE D 1 207 ? 39.971 -4.826 31.791 1.00 31.88 207 PHE D C 1
ATOM 8602 O O . PHE D 1 207 ? 40.842 -5.459 32.395 1.00 31.86 207 PHE D O 1
ATOM 8610 N N . VAL D 1 208 ? 39.138 -3.991 32.399 1.00 31.48 208 VAL D N 1
ATOM 8611 C CA . VAL D 1 208 ? 39.150 -3.809 33.847 1.00 31.64 208 VAL D CA 1
ATOM 8612 C C . VAL D 1 208 ? 37.704 -4.076 34.266 1.00 31.67 208 VAL D C 1
ATOM 8613 O O . VAL D 1 208 ? 36.925 -3.149 34.498 1.00 30.87 208 VAL D O 1
ATOM 8617 N N . LEU D 1 209 ? 37.346 -5.359 34.333 1.00 32.21 209 LEU D N 1
ATOM 8618 C CA . LEU D 1 209 ? 35.995 -5.775 34.686 1.00 31.93 209 LEU D CA 1
ATOM 8619 C C . LEU D 1 209 ? 35.795 -5.863 36.185 1.00 31.99 209 LEU D C 1
ATOM 8620 O O . LEU D 1 209 ? 36.749 -5.741 36.945 1.00 31.28 209 LEU D O 1
ATOM 8625 N N . ASN D 1 210 ? 34.543 -6.051 36.589 1.00 32.92 210 ASN D N 1
ATOM 8626 C CA . ASN D 1 210 ? 34.180 -6.143 38.003 1.00 33.87 210 ASN D CA 1
ATOM 8627 C C . ASN D 1 210 ? 34.795 -4.955 38.749 1.00 34.72 210 ASN D C 1
ATOM 8628 O O . ASN D 1 210 ? 35.197 -5.055 39.912 1.00 35.48 210 ASN D O 1
ATOM 8633 N N . SER D 1 211 ? 34.839 -3.812 38.065 1.00 34.66 211 SER D N 1
ATOM 8634 C CA . SER D 1 211 ? 35.426 -2.611 38.633 1.00 34.47 211 SER D CA 1
ATOM 8635 C C . SER D 1 211 ? 34.555 -1.375 38.536 1.00 34.94 211 SER D C 1
ATOM 8636 O O . SER D 1 211 ? 33.678 -1.279 37.682 1.00 35.17 211 SER D O 1
ATOM 8639 N N . VAL D 1 212 ? 34.811 -0.432 39.434 1.00 35.31 212 VAL D N 1
ATOM 8640 C CA . VAL D 1 212 ? 34.071 0.822 39.482 1.00 35.69 212 VAL D CA 1
ATOM 8641 C C . VAL D 1 212 ? 35.077 1.943 39.656 1.00 35.11 212 VAL D C 1
ATOM 8642 O O . VAL D 1 212 ? 36.139 1.740 40.230 1.00 35.42 212 VAL D O 1
ATOM 8646 N N . VAL D 1 213 ? 34.752 3.125 39.138 1.00 35.46 213 VAL D N 1
ATOM 8647 C CA . VAL D 1 213 ? 35.634 4.273 39.276 1.00 34.49 213 VAL D CA 1
ATOM 8648 C C . VAL D 1 213 ? 35.182 5.056 40.506 1.00 34.45 213 VAL D C 1
ATOM 8649 O O . VAL D 1 213 ? 34.032 5.502 40.599 1.00 34.44 213 VAL D O 1
ATOM 8653 N N . LYS D 1 214 ? 36.084 5.183 41.468 1.00 33.96 214 LYS D N 1
ATOM 8654 C CA . LYS D 1 214 ? 35.770 5.900 42.696 1.00 33.35 214 LYS D CA 1
ATOM 8655 C C . LYS D 1 214 ? 35.916 7.395 42.493 1.00 32.11 214 LYS D C 1
ATOM 8656 O O . LYS D 1 214 ? 35.220 8.200 43.121 1.00 31.74 214 LYS D O 1
ATOM 8662 N N . GLU D 1 215 ? 36.816 7.775 41.603 1.00 31.15 215 GLU D N 1
ATOM 8663 C CA . GLU D 1 215 ? 37.074 9.187 41.419 1.00 29.06 215 GLU D CA 1
ATOM 8664 C C . GLU D 1 215 ? 37.829 9.466 40.136 1.00 29.16 215 GLU D C 1
ATOM 8665 O O . GLU D 1 215 ? 38.525 8.593 39.618 1.00 27.05 215 GLU D O 1
ATOM 8671 N N . ILE D 1 216 ? 37.667 10.679 39.622 1.00 26.21 216 ILE D N 1
ATOM 8672 C CA . ILE D 1 216 ? 38.398 11.107 38.442 1.00 26.40 216 ILE D CA 1
ATOM 8673 C C . ILE D 1 216 ? 39.190 12.278 38.988 1.00 26.14 216 ILE D C 1
ATOM 8674 O O . ILE D 1 216 ? 38.612 13.259 39.487 1.00 26.60 216 ILE D O 1
ATOM 8679 N N . LYS D 1 217 ? 40.512 12.152 38.942 1.00 27.51 217 LYS D N 1
ATOM 8680 C CA . LYS D 1 217 ? 41.382 13.183 39.494 1.00 29.28 217 LYS D CA 1
ATOM 8681 C C . LYS D 1 217 ? 42.345 13.835 38.519 1.00 30.07 217 LYS D C 1
ATOM 8682 O O . LYS D 1 217 ? 42.645 13.294 37.448 1.00 27.82 217 LYS D O 1
ATOM 8688 N N . GLY D 1 218 ? 42.834 15.011 38.899 1.00 30.04 218 GLY D N 1
ATOM 8689 C CA . GLY D 1 218 ? 43.785 15.732 38.072 1.00 31.90 218 GLY D CA 1
ATOM 8690 C C . GLY D 1 218 ? 44.080 17.118 38.606 1.00 33.02 218 GLY D C 1
ATOM 8691 O O . GLY D 1 218 ? 43.624 17.484 39.687 1.00 33.12 218 GLY D O 1
ATOM 8692 N N . ASP D 1 219 ? 44.870 17.891 37.870 1.00 34.06 219 ASP D N 1
ATOM 8693 C CA . ASP D 1 219 ? 45.155 19.258 38.282 1.00 35.35 219 ASP D CA 1
ATOM 8694 C C . ASP D 1 219 ? 44.175 20.099 37.471 1.00 35.03 219 ASP D C 1
ATOM 8695 O O . ASP D 1 219 ? 42.998 20.162 37.817 1.00 35.31 219 ASP D O 1
ATOM 8700 N N . LYS D 1 220 ? 44.634 20.737 36.399 1.00 34.60 220 LYS D N 1
ATOM 8701 C CA . LYS D 1 220 ? 43.721 21.512 35.563 1.00 34.15 220 LYS D CA 1
ATOM 8702 C C . LYS D 1 220 ? 43.044 20.536 34.592 1.00 33.01 220 LYS D C 1
ATOM 8703 O O . LYS D 1 220 ? 41.900 20.739 34.183 1.00 34.02 220 LYS D O 1
ATOM 8709 N N . VAL D 1 221 ? 43.769 19.492 34.201 1.00 31.32 221 VAL D N 1
ATOM 8710 C CA . VAL D 1 221 ? 43.183 18.478 33.329 1.00 28.87 221 VAL D CA 1
ATOM 8711 C C . VAL D 1 221 ? 43.254 17.122 34.012 1.00 27.48 221 VAL D C 1
ATOM 8712 O O . VAL D 1 221 ? 43.942 16.948 35.012 1.00 27.13 221 VAL D O 1
ATOM 8716 N N . VAL D 1 222 ? 42.524 16.154 33.473 1.00 26.11 222 VAL D N 1
ATOM 8717 C CA . VAL D 1 222 ? 42.510 14.806 34.029 1.00 25.43 222 VAL D CA 1
ATOM 8718 C C . VAL D 1 222 ? 43.904 14.171 34.059 1.00 25.65 222 VAL D C 1
ATOM 8719 O O . VAL D 1 222 ? 44.671 14.288 33.093 1.00 26.03 222 VAL D O 1
ATOM 8723 N N . LYS D 1 223 ? 44.227 13.506 35.167 1.00 26.10 223 LYS D N 1
ATOM 8724 C CA . LYS D 1 223 ? 45.513 12.821 35.298 1.00 27.09 223 LYS D CA 1
ATOM 8725 C C . LYS D 1 223 ? 45.350 11.376 35.749 1.00 26.73 223 LYS D C 1
ATOM 8726 O O . LYS D 1 223 ? 46.146 10.524 35.364 1.00 25.63 223 LYS D O 1
ATOM 8732 N N . GLN D 1 224 ? 44.330 11.080 36.556 1.00 26.74 224 GLN D N 1
ATOM 8733 C CA . GLN D 1 224 ? 44.098 9.702 36.998 1.00 28.40 224 GLN D CA 1
ATOM 8734 C C . GLN D 1 224 ? 42.638 9.320 37.194 1.00 27.94 224 GLN D C 1
ATOM 8735 O O . GLN D 1 224 ? 41.762 10.168 37.349 1.00 27.31 224 GLN D O 1
ATOM 8741 N N . VAL D 1 225 ? 42.396 8.018 37.210 1.00 29.18 225 VAL D N 1
ATOM 8742 C CA . VAL D 1 225 ? 41.087 7.487 37.519 1.00 30.53 225 VAL D CA 1
ATOM 8743 C C . VAL D 1 225 ? 41.370 6.484 38.624 1.00 31.86 225 VAL D C 1
ATOM 8744 O O . VAL D 1 225 ? 42.347 5.715 38.559 1.00 32.30 225 VAL D O 1
ATOM 8748 N N . VAL D 1 226 ? 40.549 6.537 39.664 1.00 31.81 226 VAL D N 1
ATOM 8749 C CA . VAL D 1 226 ? 40.692 5.635 40.793 1.00 31.51 226 VAL D CA 1
ATOM 8750 C C . VAL D 1 226 ? 39.670 4.538 40.577 1.00 32.19 226 VAL D C 1
ATOM 8751 O O . VAL D 1 226 ? 38.476 4.805 40.422 1.00 31.55 226 VAL D O 1
ATOM 8755 N N . VAL D 1 227 ? 40.149 3.302 40.525 1.00 32.11 227 VAL D N 1
ATOM 8756 C CA . VAL D 1 227 ? 39.271 2.176 40.303 1.00 33.09 227 VAL D CA 1
ATOM 8757 C C . VAL D 1 227 ? 39.356 1.229 41.480 1.00 33.84 227 VAL D C 1
ATOM 8758 O O . VAL D 1 227 ? 40.393 1.118 42.136 1.00 33.95 227 VAL D O 1
ATOM 8762 N N . GLU D 1 228 ? 38.242 0.564 41.738 1.00 34.58 228 GLU D N 1
ATOM 8763 C CA . GLU D 1 228 ? 38.161 -0.393 42.816 1.00 35.95 228 GLU D CA 1
ATOM 8764 C C . GLU D 1 228 ? 37.615 -1.692 42.253 1.00 36.59 228 GLU D C 1
ATOM 8765 O O . GLU D 1 228 ? 36.577 -1.702 41.575 1.00 35.26 228 GLU D O 1
ATOM 8771 N N . ASN D 1 229 ? 38.326 -2.786 42.517 1.00 37.31 229 ASN D N 1
ATOM 8772 C CA . ASN D 1 229 ? 37.877 -4.097 42.081 1.00 38.55 229 ASN D CA 1
ATOM 8773 C C . ASN D 1 229 ? 36.827 -4.497 43.121 1.00 38.90 229 ASN D C 1
ATOM 8774 O O . ASN D 1 229 ? 37.155 -4.678 44.294 1.00 38.72 229 ASN D O 1
ATOM 8779 N N . LEU D 1 230 ? 35.570 -4.606 42.698 1.00 39.02 230 LEU D N 1
ATOM 8780 C CA . LEU D 1 230 ? 34.472 -4.963 43.598 1.00 40.04 230 LEU D CA 1
ATOM 8781 C C . LEU D 1 230 ? 34.602 -6.340 44.245 1.00 40.68 230 LEU D C 1
ATOM 8782 O O . LEU D 1 230 ? 33.867 -6.672 45.182 1.00 40.88 230 LEU D O 1
ATOM 8787 N N . LYS D 1 231 ? 35.525 -7.144 43.738 1.00 41.38 231 LYS D N 1
ATOM 8788 C CA . LYS D 1 231 ? 35.752 -8.475 44.272 1.00 42.11 231 LYS D CA 1
ATOM 8789 C C . LYS D 1 231 ? 37.126 -8.514 44.930 1.00 42.18 231 LYS D C 1
ATOM 8790 O O . LYS D 1 231 ? 37.260 -8.922 46.085 1.00 43.59 231 LYS D O 1
ATOM 8796 N N . VAL D 1 240 ? 45.927 8.475 33.398 1.00 19.90 240 VAL D N 1
ATOM 8797 C CA . VAL D 1 240 ? 45.203 8.622 32.132 1.00 20.50 240 VAL D CA 1
ATOM 8798 C C . VAL D 1 240 ? 45.079 10.085 31.736 1.00 21.23 240 VAL D C 1
ATOM 8799 O O . VAL D 1 240 ? 45.039 10.981 32.584 1.00 21.40 240 VAL D O 1
ATOM 8803 N N . ASN D 1 241 ? 45.030 10.335 30.430 1.00 20.81 241 ASN D N 1
ATOM 8804 C CA . ASN D 1 241 ? 44.882 11.691 29.916 1.00 21.89 241 ASN D CA 1
ATOM 8805 C C . ASN D 1 241 ? 43.432 12.011 29.622 1.00 19.79 241 ASN D C 1
ATOM 8806 O O . ASN D 1 241 ? 43.049 13.184 29.586 1.00 21.86 241 ASN D O 1
ATOM 8811 N N . GLY D 1 242 ? 42.633 10.977 29.420 1.00 19.90 242 GLY D N 1
ATOM 8812 C CA . GLY D 1 242 ? 41.216 11.192 29.142 1.00 18.27 242 GLY D CA 1
ATOM 8813 C C . GLY D 1 242 ? 40.356 10.073 29.679 1.00 17.94 242 GLY D C 1
ATOM 8814 O O . GLY D 1 242 ? 40.816 8.929 29.785 1.00 18.56 242 GLY D O 1
ATOM 8815 N N . VAL D 1 243 ? 39.107 10.402 30.024 1.00 17.73 243 VAL D N 1
ATOM 8816 C CA . VAL D 1 243 ? 38.160 9.417 30.518 1.00 17.74 243 VAL D CA 1
ATOM 8817 C C . VAL D 1 243 ? 36.881 9.574 29.704 1.00 16.31 243 VAL D C 1
ATOM 8818 O O . VAL D 1 243 ? 36.297 10.668 29.678 1.00 19.47 243 VAL D O 1
ATOM 8822 N N . PHE D 1 244 ? 36.477 8.504 29.031 1.00 16.68 244 PHE D N 1
ATOM 8823 C CA . PHE D 1 244 ? 35.282 8.502 28.209 1.00 17.08 244 PHE D CA 1
ATOM 8824 C C . PHE D 1 244 ? 34.179 7.742 28.914 1.00 18.90 244 PHE D C 1
ATOM 8825 O O . PHE D 1 244 ? 34.273 6.536 29.076 1.00 19.84 244 PHE D O 1
ATOM 8833 N N . ILE D 1 245 ? 33.135 8.456 29.328 1.00 19.00 245 ILE D N 1
ATOM 8834 C CA . ILE D 1 245 ? 32.021 7.830 30.032 1.00 20.27 245 ILE D CA 1
ATOM 8835 C C . ILE D 1 245 ? 30.935 7.484 29.013 1.00 18.40 245 ILE D C 1
ATOM 8836 O O . ILE D 1 245 ? 30.274 8.359 28.441 1.00 20.18 245 ILE D O 1
ATOM 8841 N N . GLU D 1 246 ? 30.790 6.186 28.791 1.00 18.81 246 GLU D N 1
ATOM 8842 C CA . GLU D 1 246 ? 29.852 5.637 27.818 1.00 18.85 246 GLU D CA 1
ATOM 8843 C C . GLU D 1 246 ? 28.896 4.671 28.499 1.00 20.08 246 GLU D C 1
ATOM 8844 O O . GLU D 1 246 ? 29.004 3.472 28.329 1.00 20.19 246 GLU D O 1
ATOM 8850 N N . ILE D 1 247 ? 27.936 5.200 29.244 1.00 18.66 247 ILE D N 1
ATOM 8851 C CA . ILE D 1 247 ? 27.024 4.325 29.960 1.00 19.81 247 ILE D CA 1
ATOM 8852 C C . ILE D 1 247 ? 25.591 4.408 29.497 1.00 19.67 247 ILE D C 1
ATOM 8853 O O . ILE D 1 247 ? 24.678 3.957 30.171 1.00 21.36 247 ILE D O 1
ATOM 8858 N N . GLY D 1 248 ? 25.385 4.993 28.330 1.00 18.90 248 GLY D N 1
ATOM 8859 C CA . GLY D 1 248 ? 24.042 5.033 27.799 1.00 19.02 248 GLY D CA 1
ATOM 8860 C C . GLY D 1 248 ? 23.226 6.270 28.081 1.00 17.81 248 GLY D C 1
ATOM 8861 O O . GLY D 1 248 ? 23.647 7.226 28.714 1.00 15.98 248 GLY D O 1
ATOM 8862 N N . PHE D 1 249 ? 22.032 6.213 27.516 1.00 19.20 249 PHE D N 1
ATOM 8863 C CA . PHE D 1 249 ? 21.071 7.292 27.579 1.00 19.42 249 PHE D CA 1
ATOM 8864 C C . PHE D 1 249 ? 19.705 6.729 27.891 1.00 20.79 249 PHE D C 1
ATOM 8865 O O . PHE D 1 249 ? 19.447 5.531 27.745 1.00 22.80 249 PHE D O 1
ATOM 8873 N N . ASP D 1 250 ? 18.822 7.594 28.364 1.00 19.12 250 ASP D N 1
ATOM 8874 C CA . ASP D 1 250 ? 17.449 7.182 28.594 1.00 20.28 250 ASP D CA 1
ATOM 8875 C C . ASP D 1 250 ? 16.525 7.865 27.582 1.00 18.27 250 ASP D C 1
ATOM 8876 O O . ASP D 1 250 ? 16.512 9.073 27.452 1.00 19.73 250 ASP D O 1
ATOM 8881 N N . PRO D 1 251 ? 15.766 7.073 26.820 1.00 21.36 251 PRO D N 1
ATOM 8882 C CA . PRO D 1 251 ? 14.838 7.587 25.816 1.00 19.61 251 PRO D CA 1
ATOM 8883 C C . PRO D 1 251 ? 13.597 8.117 26.530 1.00 18.70 251 PRO D C 1
ATOM 8884 O O . PRO D 1 251 ? 13.334 7.750 27.721 1.00 16.08 251 PRO D O 1
ATOM 8888 N N . PRO D 1 252 ? 12.826 8.992 25.851 1.00 17.67 252 PRO D N 1
ATOM 8889 C CA . PRO D 1 252 ? 11.626 9.588 26.434 1.00 17.57 252 PRO D CA 1
ATOM 8890 C C . PRO D 1 252 ? 10.417 8.666 26.323 1.00 16.27 252 PRO D C 1
ATOM 8891 O O . PRO D 1 252 ? 9.402 9.074 25.806 1.00 16.53 252 PRO D O 1
ATOM 8895 N N . THR D 1 253 ? 10.540 7.463 26.874 1.00 15.49 253 THR D N 1
ATOM 8896 C CA . THR D 1 253 ? 9.443 6.509 26.841 1.00 15.61 253 THR D CA 1
ATOM 8897 C C . THR D 1 253 ? 8.251 7.046 27.620 1.00 15.42 253 THR D C 1
ATOM 8898 O O . THR D 1 253 ? 7.122 6.916 27.160 1.00 16.12 253 THR D O 1
ATOM 8902 N N . ASP D 1 254 ? 8.487 7.650 28.778 1.00 15.30 254 ASP D N 1
ATOM 8903 C CA . ASP D 1 254 ? 7.354 8.174 29.520 1.00 17.57 254 ASP D CA 1
ATOM 8904 C C . ASP D 1 254 ? 6.591 9.252 28.758 1.00 16.84 254 ASP D C 1
ATOM 8905 O O . ASP D 1 254 ? 5.373 9.252 28.749 1.00 17.26 254 ASP D O 1
ATOM 8910 N N . PHE D 1 255 ? 7.298 10.165 28.100 1.00 15.28 255 PHE D N 1
ATOM 8911 C CA . PHE D 1 255 ? 6.616 11.208 27.346 1.00 16.33 255 PHE D CA 1
ATOM 8912 C C . PHE D 1 255 ? 5.817 10.563 26.201 1.00 14.78 255 PHE D C 1
ATOM 8913 O O . PHE D 1 255 ? 4.676 10.954 25.921 1.00 14.68 255 PHE D O 1
ATOM 8921 N N . ALA D 1 256 ? 6.425 9.583 25.528 1.00 14.45 256 ALA D N 1
ATOM 8922 C CA . ALA D 1 256 ? 5.732 8.937 24.413 1.00 15.72 256 ALA D CA 1
ATOM 8923 C C . ALA D 1 256 ? 4.462 8.233 24.912 1.00 16.02 256 ALA D C 1
ATOM 8924 O O . ALA D 1 256 ? 3.379 8.418 24.351 1.00 16.56 256 ALA D O 1
ATOM 8926 N N . LYS D 1 257 ? 4.595 7.465 25.981 1.00 16.30 257 LYS D N 1
ATOM 8927 C CA . LYS D 1 257 ? 3.444 6.766 26.527 1.00 18.01 257 LYS D CA 1
ATOM 8928 C C . LYS D 1 257 ? 2.366 7.740 26.986 1.00 17.88 257 LYS D C 1
ATOM 8929 O O . LYS D 1 257 ? 1.182 7.512 26.720 1.00 18.89 257 LYS D O 1
ATOM 8935 N N . SER D 1 258 ? 2.780 8.811 27.646 1.00 17.16 258 SER D N 1
ATOM 8936 C CA . SER D 1 258 ? 1.868 9.832 28.152 1.00 18.36 258 SER D CA 1
ATOM 8937 C C . SER D 1 258 ? 1.027 10.458 27.041 1.00 18.29 258 SER D C 1
ATOM 8938 O O . SER D 1 258 ? -0.125 10.859 27.232 1.00 19.71 258 SER D O 1
ATOM 8941 N N . ASN D 1 259 ? 1.631 10.5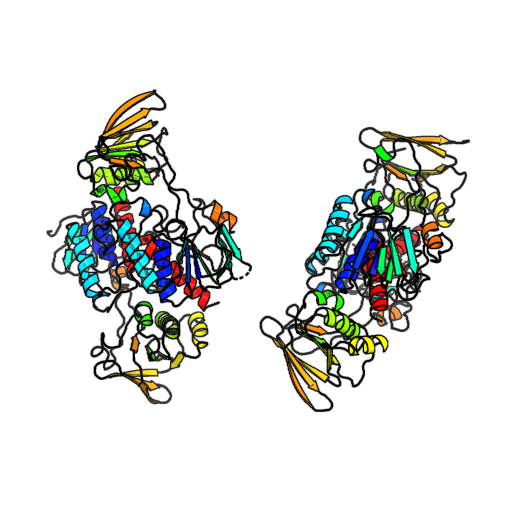43 25.862 1.00 17.23 259 ASN D N 1
ATOM 8942 C CA . ASN D 1 259 ? 0.998 11.162 24.718 1.00 16.38 259 ASN D CA 1
ATOM 8943 C C . ASN D 1 259 ? 0.515 10.208 23.639 1.00 16.90 259 ASN D C 1
ATOM 8944 O O . ASN D 1 259 ? 0.205 10.612 22.521 1.00 18.11 259 ASN D O 1
ATOM 8949 N N . GLY D 1 260 ? 0.418 8.933 24.008 1.00 15.54 260 GLY D N 1
ATOM 8950 C CA . GLY D 1 260 ? -0.137 7.961 23.090 1.00 15.24 260 GLY D CA 1
ATOM 8951 C C . GLY D 1 260 ? 0.655 7.707 21.839 1.00 15.56 260 GLY D C 1
ATOM 8952 O O . GLY D 1 260 ? 0.088 7.360 20.815 1.00 16.31 260 GLY D O 1
ATOM 8953 N N . ILE D 1 261 ? 1.971 7.847 21.944 1.00 15.53 261 ILE D N 1
ATOM 8954 C CA . ILE D 1 261 ? 2.884 7.604 20.824 1.00 14.65 261 ILE D CA 1
ATOM 8955 C C . ILE D 1 261 ? 3.633 6.284 21.055 1.00 13.64 261 ILE D C 1
ATOM 8956 O O . ILE D 1 261 ? 4.198 6.056 22.114 1.00 16.26 261 ILE D O 1
ATOM 8961 N N . GLU D 1 262 ? 3.604 5.413 20.047 1.00 13.19 262 GLU D N 1
ATOM 8962 C CA . GLU D 1 262 ? 4.252 4.114 20.146 1.00 13.36 262 GLU D CA 1
ATOM 8963 C C . GLU D 1 262 ? 5.765 4.185 20.216 1.00 15.16 262 GLU D C 1
ATOM 8964 O O . GLU D 1 262 ? 6.408 5.022 19.557 1.00 14.18 262 GLU D O 1
ATOM 8970 N N . THR D 1 263 ? 6.345 3.275 20.986 1.00 15.73 263 THR D N 1
ATOM 8971 C CA . THR D 1 263 ? 7.790 3.206 21.126 1.00 17.46 263 THR D CA 1
ATOM 8972 C C . THR D 1 263 ? 8.296 1.882 20.564 1.00 16.21 263 THR D C 1
ATOM 8973 O O . THR D 1 263 ? 7.500 0.933 20.360 1.00 19.59 263 THR D O 1
ATOM 8977 N N . ASP D 1 264 ? 9.599 1.793 20.279 1.00 15.75 264 ASP D N 1
ATOM 8978 C CA . ASP D 1 264 ? 10.216 0.567 19.736 1.00 15.76 264 ASP D CA 1
ATOM 8979 C C . ASP D 1 264 ? 10.653 -0.337 20.893 1.00 15.47 264 ASP D C 1
ATOM 8980 O O . ASP D 1 264 ? 10.369 -0.037 22.054 1.00 15.77 264 ASP D O 1
ATOM 8985 N N . THR D 1 265 ? 11.368 -1.419 20.574 1.00 15.81 265 THR D N 1
ATOM 8986 C CA . THR D 1 265 ? 11.794 -2.364 21.628 1.00 15.53 265 THR D CA 1
ATOM 8987 C C . THR D 1 265 ? 12.770 -1.827 22.632 1.00 16.70 265 THR D C 1
ATOM 8988 O O . THR D 1 265 ? 13.001 -2.437 23.679 1.00 17.02 265 THR D O 1
ATOM 8992 N N . ASN D 1 266 ? 13.336 -0.674 22.311 1.00 14.76 266 ASN D N 1
ATOM 8993 C CA . ASN D 1 266 ? 14.298 -0.027 23.165 1.00 14.27 266 ASN D CA 1
ATOM 8994 C C . ASN D 1 266 ? 13.711 1.175 23.891 1.00 12.66 266 ASN D C 1
ATOM 8995 O O . ASN D 1 266 ? 14.425 1.825 24.634 1.00 14.43 266 ASN D O 1
ATOM 9000 N N . GLY D 1 267 ? 12.422 1.464 23.687 1.00 13.35 267 GLY D N 1
ATOM 9001 C CA . GLY D 1 267 ? 11.794 2.591 24.366 1.00 12.43 267 GLY D CA 1
ATOM 9002 C C . GLY D 1 267 ? 11.840 3.935 23.656 1.00 12.49 267 GLY D C 1
ATOM 9003 O O . GLY D 1 267 ? 11.407 4.955 24.200 1.00 11.75 267 GLY D O 1
ATOM 9004 N N . TYR D 1 268 ? 12.366 3.937 22.442 1.00 11.32 268 TYR D N 1
ATOM 9005 C CA . TYR D 1 268 ? 12.480 5.158 21.654 1.00 11.38 268 TYR D CA 1
ATOM 9006 C C . TYR D 1 268 ? 11.217 5.375 20.843 1.00 11.39 268 TYR D C 1
ATOM 9007 O O . TYR D 1 268 ? 10.469 4.456 20.552 1.00 12.74 268 TYR D O 1
ATOM 9016 N N . ILE D 1 269 ? 10.960 6.611 20.439 1.00 10.98 269 ILE D N 1
ATOM 9017 C CA . ILE D 1 269 ? 9.768 6.898 19.631 1.00 10.32 269 ILE D CA 1
ATOM 9018 C C . ILE D 1 269 ? 9.931 6.222 18.275 1.00 10.37 269 ILE D C 1
ATOM 9019 O O . ILE D 1 269 ? 10.901 6.466 17.535 1.00 10.59 269 ILE D O 1
ATOM 9024 N N . LYS D 1 270 ? 8.986 5.353 17.954 1.00 10.36 270 LYS D N 1
ATOM 9025 C CA . LYS D 1 270 ? 9.071 4.619 16.718 1.00 10.87 270 LYS D CA 1
ATOM 9026 C C . LYS D 1 270 ? 8.697 5.508 15.549 1.00 10.58 270 LYS D C 1
ATOM 9027 O O . LYS D 1 270 ? 7.633 6.139 15.529 1.00 12.49 270 LYS D O 1
ATOM 9033 N N . VAL D 1 271 ? 9.579 5.562 14.565 1.00 10.68 271 VAL D N 1
ATOM 9034 C CA . VAL D 1 271 ? 9.322 6.333 13.367 1.00 10.17 271 VAL D CA 1
ATOM 9035 C C . VAL D 1 271 ? 9.582 5.475 12.166 1.00 9.79 271 VAL D C 1
ATOM 9036 O O . VAL D 1 271 ? 10.326 4.488 12.216 1.00 12.15 271 VAL D O 1
ATOM 9040 N N . ASP D 1 272 ? 8.939 5.862 11.085 1.00 11.42 272 ASP D N 1
ATOM 9041 C CA . ASP D 1 272 ? 9.205 5.213 9.823 1.00 12.77 272 ASP D CA 1
ATOM 9042 C C . ASP D 1 272 ? 10.297 6.046 9.154 1.00 13.11 272 ASP D C 1
ATOM 9043 O O . ASP D 1 272 ? 10.862 6.967 9.741 1.00 12.77 272 ASP D O 1
ATOM 9048 N N . GLU D 1 273 ? 10.657 5.667 7.930 1.00 15.75 273 GLU D N 1
ATOM 9049 C CA . GLU D 1 273 ? 11.672 6.339 7.176 1.00 16.89 273 GLU D CA 1
ATOM 9050 C C . GLU D 1 273 ? 11.494 7.877 7.088 1.00 14.43 273 GLU D C 1
ATOM 9051 O O . GLU D 1 273 ? 12.456 8.670 7.130 1.00 15.03 273 GLU D O 1
ATOM 9057 N N . TRP D 1 274 ? 10.240 8.279 6.997 1.00 12.08 274 TRP D N 1
ATOM 9058 C CA . TRP D 1 274 ? 9.883 9.676 6.844 1.00 11.73 274 TRP D CA 1
ATOM 9059 C C . TRP D 1 274 ? 9.556 10.386 8.149 1.00 11.20 274 TRP D C 1
ATOM 9060 O O . TRP D 1 274 ? 8.946 11.447 8.156 1.00 10.93 274 TRP D O 1
ATOM 9071 N N . MET D 1 275 ? 9.992 9.797 9.238 1.00 10.80 275 MET D N 1
ATOM 9072 C CA . MET D 1 275 ? 9.866 10.402 10.559 1.00 10.10 275 MET D CA 1
ATOM 9073 C C . MET D 1 275 ? 8.460 10.502 11.109 1.00 10.30 275 MET D C 1
ATOM 9074 O O . MET D 1 275 ? 8.188 11.286 12.022 1.00 10.62 275 MET D O 1
ATOM 9079 N N . ARG D 1 276 ? 7.557 9.693 10.583 1.00 10.90 276 ARG D N 1
ATOM 9080 C CA . ARG D 1 276 ? 6.201 9.637 11.083 1.00 10.84 276 ARG D CA 1
ATOM 9081 C C . ARG D 1 276 ? 6.115 8.746 12.298 1.00 10.87 276 ARG D C 1
ATOM 9082 O O . ARG D 1 276 ? 6.662 7.646 12.297 1.00 11.69 276 ARG D O 1
ATOM 9090 N N . THR D 1 277 ? 5.413 9.209 13.314 1.00 10.64 277 THR D N 1
ATOM 9091 C CA . THR D 1 277 ? 5.148 8.379 14.497 1.00 10.80 277 THR D CA 1
ATOM 9092 C C . THR D 1 277 ? 3.840 7.615 14.252 1.00 11.91 277 THR D C 1
ATOM 9093 O O . THR D 1 277 ? 3.226 7.750 13.198 1.00 12.80 277 THR D O 1
ATOM 9097 N N . SER D 1 278 ? 3.421 6.884 15.273 1.00 12.40 278 SER D N 1
ATOM 9098 C CA . SER D 1 278 ? 2.167 6.154 15.176 1.00 13.15 278 SER D CA 1
ATOM 9099 C C . SER D 1 278 ? 0.927 7.071 15.171 1.00 13.52 278 SER D C 1
ATOM 9100 O O . SER D 1 278 ? -0.178 6.617 14.878 1.00 15.57 278 SER D O 1
ATOM 9103 N N . VAL D 1 279 ? 1.079 8.343 15.502 1.00 12.06 279 VAL D N 1
ATOM 9104 C CA . VAL D 1 279 ? -0.028 9.286 15.538 1.00 12.14 279 VAL D CA 1
ATOM 9105 C C . VAL D 1 279 ? -0.018 10.166 14.301 1.00 12.24 279 VAL D C 1
ATOM 9106 O O . VAL D 1 279 ? 0.961 10.894 14.087 1.00 12.10 279 VAL D O 1
ATOM 9110 N N . PRO D 1 280 ? -1.066 10.136 13.470 1.00 11.64 280 PRO D N 1
ATOM 9111 C CA . PRO D 1 280 ? -1.066 10.984 12.282 1.00 11.58 280 PRO D CA 1
ATOM 9112 C C . PRO D 1 280 ? -0.855 12.444 12.657 1.00 10.51 280 PRO D C 1
ATOM 9113 O O . PRO D 1 280 ? -1.462 12.928 13.595 1.00 12.26 280 PRO D O 1
ATOM 9117 N N . GLY D 1 281 ? 0.025 13.138 11.926 1.00 11.37 281 GLY D N 1
ATOM 9118 C CA . GLY D 1 281 ? 0.252 14.541 12.210 1.00 11.08 281 GLY D CA 1
ATOM 9119 C C . GLY D 1 281 ? 1.323 14.797 13.231 1.00 11.01 281 GLY D C 1
ATOM 9120 O O . GLY D 1 281 ? 1.652 15.963 13.434 1.00 11.35 281 GLY D O 1
ATOM 9121 N N . VAL D 1 282 ? 1.865 13.746 13.845 1.00 9.90 282 VAL D N 1
ATOM 9122 C CA . VAL D 1 282 ? 2.966 13.869 14.796 1.00 10.25 282 VAL D CA 1
ATOM 9123 C C . VAL D 1 282 ? 4.186 13.148 14.203 1.00 11.64 282 VAL D C 1
ATOM 9124 O O . VAL D 1 282 ? 4.172 11.960 13.833 1.00 11.29 282 VAL D O 1
ATOM 9128 N N . PHE D 1 283 ? 5.255 13.919 14.091 1.00 9.84 283 PHE D N 1
ATOM 9129 C CA . PHE D 1 283 ? 6.516 13.446 13.531 1.00 9.19 283 PHE D CA 1
ATOM 9130 C C . PHE D 1 283 ? 7.581 13.536 14.570 1.00 9.25 283 PHE D C 1
ATOM 9131 O O . PHE D 1 283 ? 7.362 14.171 15.599 1.00 9.40 283 PHE D O 1
ATOM 9139 N N . ALA D 1 284 ? 8.721 12.897 14.364 1.00 9.40 284 ALA D N 1
ATOM 9140 C CA . ALA D 1 284 ? 9.783 13.008 15.368 1.00 8.96 284 ALA D CA 1
ATOM 9141 C C . ALA D 1 284 ? 11.128 12.943 14.693 1.00 9.30 284 ALA D C 1
ATOM 9142 O O . ALA D 1 284 ? 11.237 12.357 13.610 1.00 10.98 284 ALA D O 1
ATOM 9144 N N . ALA D 1 285 ? 12.144 13.538 15.295 1.00 9.02 285 ALA D N 1
ATOM 9145 C CA . ALA D 1 285 ? 13.473 13.568 14.699 1.00 9.76 285 ALA D CA 1
ATOM 9146 C C . ALA D 1 285 ? 14.531 13.591 15.755 1.00 9.11 285 ALA D C 1
ATOM 9147 O O . ALA D 1 285 ? 14.299 14.071 16.878 1.00 9.45 285 ALA D O 1
ATOM 9149 N N . GLY D 1 286 ? 15.698 13.063 15.409 1.00 9.30 286 GLY D N 1
ATOM 9150 C CA . GLY D 1 286 ? 16.838 13.100 16.319 1.00 9.52 286 GLY D CA 1
ATOM 9151 C C . GLY D 1 286 ? 16.931 11.909 17.238 1.00 9.95 286 GLY D C 1
ATOM 9152 O O . GLY D 1 286 ? 16.321 10.851 16.982 1.00 9.59 286 GLY D O 1
ATOM 9153 N N . ASP D 1 287 ? 17.706 12.093 18.297 1.00 10.11 287 ASP D N 1
ATOM 9154 C CA . ASP D 1 287 ? 18.024 11.044 19.259 1.00 12.31 287 ASP D CA 1
ATOM 9155 C C . ASP D 1 287 ? 16.827 10.396 19.923 1.00 11.60 287 ASP D C 1
ATOM 9156 O O . ASP D 1 287 ? 16.953 9.288 20.448 1.00 12.74 287 ASP D O 1
ATOM 9161 N N . CYS D 1 288 ? 15.703 11.072 19.969 1.00 9.72 288 CYS D N 1
ATOM 9162 C CA . CYS D 1 288 ? 14.530 10.470 20.607 1.00 10.68 288 CYS D CA 1
ATOM 9163 C C . CYS D 1 288 ? 13.886 9.386 19.752 1.00 10.46 288 CYS D C 1
ATOM 9164 O O . CYS D 1 288 ? 13.001 8.667 20.249 1.00 11.68 288 CYS D O 1
ATOM 9167 N N . THR D 1 289 ? 14.302 9.255 18.505 1.00 10.12 289 THR D N 1
ATOM 9168 C CA . THR D 1 289 ? 13.645 8.303 17.599 1.00 10.26 289 THR D CA 1
ATOM 9169 C C . THR D 1 289 ? 14.376 6.985 17.454 1.00 10.11 289 THR D C 1
ATOM 9170 O O . THR D 1 289 ? 15.528 6.840 17.845 1.00 11.10 289 THR D O 1
ATOM 9174 N N . SER D 1 290 ? 13.641 6.027 16.868 1.00 10.01 290 SER D N 1
ATOM 9175 C CA . SER D 1 290 ? 14.140 4.698 16.606 1.00 10.18 290 SER D CA 1
ATOM 9176 C C . SER D 1 290 ? 15.032 4.631 15.376 1.00 12.16 290 SER D C 1
ATOM 9177 O O . SER D 1 290 ? 15.628 3.581 15.099 1.00 12.47 290 SER D O 1
ATOM 9180 N N . ALA D 1 291 ? 15.145 5.734 14.632 1.00 11.33 291 ALA D N 1
ATOM 9181 C CA . ALA D 1 291 ? 15.946 5.714 13.393 1.00 11.39 291 ALA D CA 1
ATOM 9182 C C . ALA D 1 291 ? 17.411 5.872 13.653 1.00 11.60 291 ALA D C 1
ATOM 9183 O O . ALA D 1 291 ? 17.810 6.802 14.336 1.00 13.72 291 ALA D O 1
ATOM 9185 N N . TRP D 1 292 ? 18.224 5.006 13.061 1.00 12.55 292 TRP D N 1
ATOM 9186 C CA . TRP D 1 292 ? 19.679 4.972 13.289 1.00 12.41 292 TRP D CA 1
ATOM 9187 C C . TRP D 1 292 ? 19.990 4.883 14.765 1.00 13.51 292 TRP D C 1
ATOM 9188 O O . TRP D 1 292 ? 20.900 5.520 15.318 1.00 13.64 292 TRP D O 1
ATOM 9199 N N . LEU D 1 293 ? 19.221 4.036 15.421 1.00 14.21 293 LEU D N 1
ATOM 9200 C CA . LEU D 1 293 ? 19.390 3.886 16.836 1.00 16.71 293 LEU D CA 1
ATOM 9201 C C . LEU D 1 293 ? 20.809 3.520 17.208 1.00 15.58 293 LEU D C 1
ATOM 9202 O O . LEU D 1 293 ? 21.438 2.650 16.612 1.00 18.68 293 LEU D O 1
ATOM 9207 N N . GLY D 1 294 ? 21.321 4.257 18.183 1.00 18.95 294 GLY D N 1
ATOM 9208 C CA . GLY D 1 294 ? 22.663 4.019 18.638 1.00 19.69 294 GLY D CA 1
ATOM 9209 C C . GLY D 1 294 ? 23.657 4.999 18.050 1.00 19.83 294 GLY D C 1
ATOM 9210 O O . GLY D 1 294 ? 24.695 5.244 18.662 1.00 20.77 294 GLY D O 1
ATOM 9211 N N . PHE D 1 295 ? 23.359 5.535 16.866 1.00 17.10 295 PHE D N 1
ATOM 9212 C CA . PHE D 1 295 ? 24.253 6.496 16.190 1.00 16.19 295 PHE D CA 1
ATOM 9213 C C . PHE D 1 295 ? 23.624 7.834 16.551 1.00 15.69 295 PHE D C 1
ATOM 9214 O O . PHE D 1 295 ? 22.475 8.157 16.212 1.00 18.54 295 PHE D O 1
ATOM 9222 N N . ARG D 1 296 ? 24.324 8.580 17.357 1.00 13.86 296 ARG D N 1
ATOM 9223 C CA . ARG D 1 296 ? 23.784 9.850 17.864 1.00 15.49 296 ARG D CA 1
ATOM 9224 C C . ARG D 1 296 ? 24.756 10.906 17.463 1.00 13.81 296 ARG D C 1
ATOM 9225 O O . ARG D 1 296 ? 25.774 11.052 18.132 1.00 14.94 296 ARG D O 1
ATOM 9233 N N . GLN D 1 297 ? 24.423 11.672 16.427 1.00 11.44 297 GLN D N 1
ATOM 9234 C CA . GLN D 1 297 ? 25.321 12.701 15.930 1.00 10.36 297 GLN D CA 1
ATOM 9235 C C . GLN D 1 297 ? 24.546 13.944 15.558 1.00 10.30 297 GLN D C 1
ATOM 9236 O O . GLN D 1 297 ? 23.365 13.894 15.216 1.00 11.01 297 GLN D O 1
ATOM 9242 N N . VAL D 1 298 ? 25.213 15.093 15.583 1.00 8.83 298 VAL D N 1
ATOM 9243 C CA . VAL D 1 298 ? 24.529 16.334 15.230 1.00 9.54 298 VAL D CA 1
ATOM 9244 C C . VAL D 1 298 ? 24.067 16.260 13.771 1.00 7.99 298 VAL D C 1
ATOM 9245 O O . VAL D 1 298 ? 22.915 16.578 13.473 1.00 9.04 298 VAL D O 1
ATOM 9249 N N . ILE D 1 299 ? 24.927 15.792 12.865 1.00 8.68 299 ILE D N 1
ATOM 9250 C CA . ILE D 1 299 ? 24.542 15.798 11.475 1.00 7.73 299 ILE D CA 1
ATOM 9251 C C . ILE D 1 299 ? 23.301 14.949 11.215 1.00 8.36 299 ILE D C 1
ATOM 9252 O O . ILE D 1 299 ? 22.426 15.344 10.437 1.00 9.78 299 ILE D O 1
ATOM 9257 N N . THR D 1 300 ? 23.202 13.787 11.850 1.00 8.76 300 THR D N 1
ATOM 9258 C CA . THR D 1 300 ? 22.021 12.989 11.574 1.00 8.70 300 THR D CA 1
ATOM 9259 C C . THR D 1 300 ? 20.748 13.575 12.217 1.00 9.22 300 THR D C 1
ATOM 9260 O O . THR D 1 300 ? 19.649 13.444 11.662 1.00 8.71 300 THR D O 1
ATOM 9264 N N . ALA D 1 301 ? 20.873 14.203 13.384 1.00 7.11 301 ALA D N 1
ATOM 9265 C CA . ALA D 1 301 ? 19.705 14.843 13.969 1.00 8.06 301 ALA D CA 1
ATOM 9266 C C . ALA D 1 301 ? 19.203 15.997 13.125 1.00 8.23 301 ALA D C 1
ATOM 9267 O O . ALA D 1 301 ? 18.013 16.138 12.920 1.00 8.80 301 ALA D O 1
ATOM 9269 N N . VAL D 1 302 ? 20.121 16.829 12.635 1.00 7.85 302 VAL D N 1
ATOM 9270 C CA . VAL D 1 302 ? 19.730 17.969 11.805 1.00 8.77 302 VAL D CA 1
ATOM 9271 C C . VAL D 1 302 ? 19.082 17.439 10.532 1.00 8.41 302 VAL D C 1
ATOM 9272 O O . VAL D 1 302 ? 18.067 17.987 10.082 1.00 8.40 302 VAL D O 1
ATOM 9276 N N . ALA D 1 303 ? 19.640 16.362 9.948 1.00 8.25 303 ALA D N 1
ATOM 9277 C CA . ALA D 1 303 ? 19.030 15.786 8.742 1.00 8.35 303 ALA D CA 1
ATOM 9278 C C . ALA D 1 303 ? 17.640 15.196 9.035 1.00 8.43 303 ALA D C 1
ATOM 9279 O O . ALA D 1 303 ? 16.715 15.422 8.254 1.00 8.61 303 ALA D O 1
ATOM 9281 N N . GLN D 1 304 ? 17.494 14.448 10.127 1.00 8.27 304 GLN D N 1
ATOM 9282 C CA . GLN D 1 304 ? 16.177 13.915 10.440 1.00 8.57 304 GLN D CA 1
ATOM 9283 C C . GLN D 1 304 ? 15.194 15.066 10.691 1.00 8.10 304 GLN D C 1
ATOM 9284 O O . GLN D 1 304 ? 14.014 14.946 10.361 1.00 8.71 304 GLN D O 1
ATOM 9290 N N . GLY D 1 305 ? 15.674 16.195 11.228 1.00 7.61 305 GLY D N 1
ATOM 9291 C CA . GLY D 1 305 ? 14.793 17.357 11.404 1.00 8.07 305 GLY D CA 1
ATOM 9292 C C . GLY D 1 305 ? 14.282 17.864 10.059 1.00 7.78 305 GLY D C 1
ATOM 9293 O O . GLY D 1 305 ? 13.106 18.212 9.925 1.00 9.26 305 GLY D O 1
ATOM 9294 N N . ALA D 1 306 ? 15.132 17.938 9.047 1.00 7.81 306 ALA D N 1
ATOM 9295 C CA . ALA D 1 306 ? 14.700 18.363 7.735 1.00 8.14 306 ALA D CA 1
ATOM 9296 C C . ALA D 1 306 ? 13.632 17.419 7.186 1.00 8.17 306 ALA D C 1
ATOM 9297 O O . ALA D 1 306 ? 12.677 17.844 6.572 1.00 8.62 306 ALA D O 1
ATOM 9299 N N . VAL D 1 307 ? 13.852 16.115 7.362 1.00 8.21 307 VAL D N 1
ATOM 9300 C CA . VAL D 1 307 ? 12.910 15.122 6.859 1.00 9.03 307 VAL D CA 1
ATOM 9301 C C . VAL D 1 307 ? 11.572 15.243 7.609 1.00 8.43 307 VAL D C 1
ATOM 9302 O O . VAL D 1 307 ? 10.515 15.222 6.971 1.00 9.30 307 VAL D O 1
ATOM 9306 N N . ALA D 1 308 ? 11.607 15.371 8.929 1.00 7.38 308 ALA D N 1
ATOM 9307 C CA . ALA D 1 308 ? 10.365 15.534 9.675 1.00 8.07 308 ALA D CA 1
ATOM 9308 C C . ALA D 1 308 ? 9.593 16.786 9.230 1.00 8.62 308 ALA D C 1
ATOM 9309 O O . ALA D 1 308 ? 8.374 16.757 9.139 1.00 9.22 308 ALA D O 1
ATOM 9311 N N . ALA D 1 309 ? 10.303 17.885 8.990 1.00 8.88 309 ALA D N 1
ATOM 9312 C CA . ALA D 1 309 ? 9.663 19.122 8.549 1.00 8.25 309 ALA D CA 1
ATOM 9313 C C . ALA D 1 309 ? 9.038 18.903 7.173 1.00 9.40 309 ALA D C 1
ATOM 9314 O O . ALA D 1 309 ? 7.977 19.459 6.884 1.00 10.13 309 ALA D O 1
ATOM 9316 N N . THR D 1 310 ? 9.703 18.157 6.304 1.00 10.06 310 THR D N 1
ATOM 9317 C CA . THR D 1 310 ? 9.158 17.875 4.987 1.00 9.56 310 THR D CA 1
ATOM 9318 C C . THR D 1 310 ? 7.880 17.029 5.115 1.00 9.73 310 THR D C 1
ATOM 9319 O O . THR D 1 310 ? 6.880 17.319 4.446 1.00 11.35 310 THR D O 1
ATOM 9323 N N . SER D 1 311 ? 7.886 16.043 6.019 1.00 9.36 311 SER D N 1
ATOM 9324 C CA . SER D 1 311 ? 6.701 15.241 6.215 1.00 10.24 311 SER D CA 1
ATOM 9325 C C . SER D 1 311 ? 5.603 16.114 6.810 1.00 10.52 311 SER D C 1
ATOM 9326 O O . SER D 1 311 ? 4.426 15.963 6.431 1.00 11.00 311 SER D O 1
ATOM 9329 N N . ALA D 1 312 ? 5.930 17.003 7.742 1.00 9.55 312 ALA D N 1
ATOM 9330 C CA . ALA D 1 312 ? 4.889 17.864 8.301 1.00 10.38 312 ALA D CA 1
ATOM 9331 C C . ALA D 1 312 ? 4.354 18.795 7.215 1.00 10.95 312 ALA D C 1
ATOM 9332 O O . ALA D 1 312 ? 3.131 19.018 7.145 1.00 10.94 312 ALA D O 1
ATOM 9334 N N . TYR D 1 313 ? 5.220 19.331 6.360 1.00 10.32 313 TYR D N 1
ATOM 9335 C CA . TYR D 1 313 ? 4.790 20.188 5.270 1.00 11.29 313 TYR D CA 1
ATOM 9336 C C . TYR D 1 313 ? 3.813 19.433 4.366 1.00 11.82 313 TYR D C 1
ATOM 9337 O O . TYR D 1 313 ? 2.748 19.987 4.020 1.00 12.43 313 TYR D O 1
ATOM 9346 N N . ARG D 1 314 ? 4.135 18.195 3.995 1.00 11.80 314 ARG D N 1
ATOM 9347 C CA . ARG D 1 314 ? 3.228 17.433 3.124 1.00 12.70 314 ARG D CA 1
ATOM 9348 C C . ARG D 1 314 ? 1.912 17.152 3.820 1.00 13.02 314 ARG D C 1
ATOM 9349 O O . ARG D 1 314 ? 0.844 17.251 3.227 1.00 14.97 314 ARG D O 1
ATOM 9357 N N . TYR D 1 315 ? 1.961 16.849 5.100 1.00 11.69 315 TYR D N 1
ATOM 9358 C CA . TYR D 1 315 ? 0.765 16.548 5.868 1.00 11.94 315 TYR D CA 1
ATOM 9359 C C . TYR D 1 315 ? -0.144 17.770 5.963 1.00 12.73 315 TYR D C 1
ATOM 9360 O O . TYR D 1 315 ? -1.354 17.672 5.748 1.00 14.72 315 TYR D O 1
ATOM 9369 N N . VAL D 1 316 ? 0.411 18.923 6.297 1.00 12.40 316 VAL D N 1
ATOM 9370 C CA . VAL D 1 316 ? -0.388 20.127 6.437 1.00 13.55 316 VAL D CA 1
ATOM 9371 C C . VAL D 1 316 ? -0.942 20.587 5.116 1.00 14.12 316 VAL D C 1
ATOM 9372 O O . VAL D 1 316 ? -2.133 20.950 5.025 1.00 15.02 316 VAL D O 1
ATOM 9376 N N . THR D 1 317 ? -0.127 20.564 4.077 1.00 14.69 317 THR D N 1
ATOM 9377 C CA . THR D 1 317 ? -0.590 21.054 2.785 1.00 16.81 317 THR D CA 1
ATOM 9378 C C . THR D 1 317 ? -1.678 20.144 2.234 1.00 19.64 317 THR D C 1
ATOM 9379 O O . THR D 1 317 ? -2.609 20.625 1.584 1.00 21.47 317 THR D O 1
ATOM 9383 N N . GLU D 1 318 ? -1.615 18.849 2.512 1.00 19.02 318 GLU D N 1
ATOM 9384 C CA . GLU D 1 318 ? -2.661 17.950 2.040 1.00 23.74 318 GLU D CA 1
ATOM 9385 C C . GLU D 1 318 ? -3.907 18.112 2.925 1.00 24.33 318 GLU D C 1
ATOM 9386 O O . GLU D 1 318 ? -5.038 18.100 2.376 1.00 26.54 318 GLU D O 1
#

Secondary structure (DSSP, 8-state):
--TT-EEEEEEE--SHHHHHHHHHHHHTT--EEEEESSTTGGGGG--EE--STTSTTEEHHHHHHHHHHHHHTTT--EEES-EEEEEE--EEEEESSS-EEEEEEEEE----EEPP---TTTTTTBTTTEES-HHHHGGGGTT-EEEEE--SHHHHHHHHHHHHHSSEEEEE-SSSS--S-HHHHHHHHT-TTEEEE-SEEEEEEEESSSEEEEEEEETTT--EEEEE-SEEEE---EE--HHHHHHTT--B-TTSSBP--TT-B-SSTTEEE-STTBSTTTT---HHHHHHHHHHHHHHHHHHHHH-/--TT-EEEEEEE--SHHHHHHHHHHHHTT--EEEEESSTTGGGGG--EE--STTSTTEEHHHHHHHHHHHHHHTT--EEES-EEEEEE---EEEEESSS-EEEEEEEEE----EEPP---TTTTTTBTTTEES-HHHHGGGGTTSEEEEE--SHHHHHHHHHHHTTSSEEEEE-SSSS--S-HHHHHHHHT-TTEEEE-SEEEEEEEESSSEEEEEEEETTT--EEEEE-SEEEE---EE--HHHHHHTT--B-TTSSBP--TT-B-SSTTEEE-STTBSTTTT---HHHHHHHHHHHHHHHHHHHHH-/--TT-EEEEEEE--SHHHHHHHHHHHHTT--EEEEESSTTGGGGG--EE--STTSTTEEHHHHHHHHHHHHHTTT--EEES-EEEEE--EEEEESSS-EEEEEEEEE----EEPP---TTTTTTBTTTEES-HHHHGGGGTT-EEEEE--SHHHHHHHHHHHHHSSEEEEE-SSSS--S-HHHHHHHHT-TTEEEE-SEEEEEEEESSSEEEEEEEETTT--EEEEE-SEEEE---EE--HHHHHHTT--B-TTSPBP--TT-B-SSTTEEE-STTBSTTTT---HHHHHHHHHHHHHHHHHHHHH-/--EEEEEEE--SHHHHHHHHHHHHTT--EEEEESSTTGGGGG--EE--STTSTTEEHHHHHHHHHHHHHHTT--EEES-EEEEEE-SSSEEEEESSS-EEEEEEEEE----EEPP---TTHHHHBTTTEES-HHHHGGGGTTSEEEEE--SHHHHHHHHHHHTT-SEEEEEESSSS--S-HHHHHHHHT-TTEEEEESEEEEEEEESSSEEEEEEEE----EEEE---EE--HHHHHHTT--B-TTSSBP--TT-B-SSTTEEE-STTBSTTTT---HHHHHHHHHHHHHHHHHHHH-

InterPro domains:
  IPR005982 Thioredoxin reductase [TIGR01292] (17-317)
  IPR008255 Pyridine nucleotide-disulphide oxidoreductase, class-II, active site [PS00573] (144-164)
  IPR023753 FAD/NAD(P)-binding domain [PF07992] (16-306)
  IPR036188 FAD/NAD(P)-binding domain superfamily [G3DSA:3.50.50.60] (17-313)
  IPR036188 FAD/NAD(P)-binding domain superfamily [G3DSA:3.50.50.60] (126-249)
  IPR036188 FAD/NAD(P)-binding domain superfamily [SSF51905] (15-319)
  IPR050097 Ferredoxin--NADP reductase type 2 [PTHR48105] (14-322)